Protein 3RXZ (pdb70)

Organism: Mycolicibacterium smegmatis (strain ATCC 700084 / mc(2)155) (NCBI:txid246196)

Radius of gyration: 30.74 Å; Cα contacts (8 Å, |Δi|>4): 2464; chains: 4; bounding box: 87×70×89 Å

CATH classification: 3.20.20.370

InterPro domains:
  IPR002509 NodB homology domain [PF01522] (59-161)
  IPR002509 NodB homology domain [PS51677] (46-268)
  IPR011330 Glycoside hydrolase/deacetylase, beta/alpha-barrel [SSF88713] (10-280)
  IPR037950 Peptidoglycan deacetylase PgdA-like [cd10938] (23-278)

Secondary structure (DSSP, 8-state):
-PPPPPPPPSTT--EEEEEEEE--TTHHHHHH-GGGGG----TTTHIIIIIHHHHHHHHHHTT--EEEEE-HHHHHHSHHHHHHHHHTT-EEEE--SS----TT--HHHHHHHHHHHHHHHHHHHS----EE------TTHHHHHHHTT-SEE-----SS-EEBP-TTS--EE----GGGBSHHHH--BTTTB-SS----HHHHHHHHHHHHH---S--EEEEEE-HHHHTSHHHHHHHHHHHHHHH---EEE---HHHHHHHHT-PPPB---PPP--/-PPPPPP-PPGGG--EEEEEEEE--TTHHHHHH-GGGGG----TTTHIIIIIHHHHHHHHHHTT--EEEEE-HHHHHHSHHHHHHHHHTT-EEEE--SS----TT--HHHHHHHHHHHHHHHHHHHS---SEE------TTHHHHHHHTT-SEE-----SS-EEE--TTS-EEE----GGGBSHHHH--BTTTB--S----HHHHHHHHHHHHH---S--EEEEEE-HHHHTSHHHHHHHHHHHHHHH---EEE---HHHHHHHHT-PPPB-------/-PPPPPP-PPSTT--EEEEEEEE--TTHHHHHH-GGGGG----TTTHIIIIIHHHHHHHHHHHT--EEEEE-HHHHHH-HHHHHHHHHTT-EEEE--SS----TT--HHHHHHHHHHHHHHHHHHH----SEE------TTHHHHHHHTT-SEE-----SS-EEEEETTEEEEE----GGGBSHHHH--BTTTB--S----HHHHHHHHHHHHH---S--EEEEEE-HHHHTSHHHHHHHHHHHHHHH---EEE---HHHHHHHTT-PPPB---PPP--/-PPPPPPPPPSTT-SEEEEEEEE--TTHHHHHH-GGGGG----TTTHIIIIIHHHHHHHHHHHT--EEEEE-HHHHHHSHHHHHHHHHTT-EEEE--SS----TT--HHHHHHHHHHHHHHHHHHHS----EE------TTHHHHHHHTT-SEE-----SS-EEB--TTS--EE----GGGBSHHHH--BTTTB--S----HHHHHHHHHHHHH---S--EEEEEE-HHHHTSHHHHHHHHHHHHHHH---EEE---HHHHHHHTT-PPPB---PPP--

Structure (mmCIF, N/CA/C/O backbone):
data_3RXZ
#
_entry.id   3RXZ
#
_cell.length_a   80.212
_cell.length_b   59.592
_cell.length_c   130.387
_cell.angle_alpha   90.00
_cell.angle_beta   95.35
_cell.angle_gamma   90.00
#
_symmetry.space_group_name_H-M   'P 1 21 1'
#
loop_
_entity.id
_entity.type
_entity.pdbx_description
1 polymer 'Polysaccharide deacetylase'
2 non-polymer 'CHLORIDE ION'
3 non-polymer 'ZINC ION'
4 water water
#
loop_
_atom_site.group_PDB
_atom_site.id
_atom_site.type_symbol
_atom_site.label_atom_id
_atom_site.label_alt_id
_atom_site.label_comp_id
_atom_site.label_asym_id
_atom_site.label_entity_id
_atom_site.label_seq_id
_atom_site.pdbx_PDB_ins_code
_atom_site.Cartn_x
_atom_site.Cartn_y
_atom_site.Cartn_z
_atom_site.occupancy
_atom_site.B_iso_or_equiv
_atom_site.auth_seq_id
_atom_site.auth_comp_id
_atom_site.auth_asym_id
_atom_site.auth_atom_id
_atom_site.pdbx_PDB_model_num
ATOM 1 N N . LEU A 1 11 ? -1.994 14.043 78.690 1.00 70.56 8 LEU A N 1
ATOM 2 C CA . LEU A 1 11 ? -2.381 13.562 80.025 1.00 68.38 8 LEU A CA 1
ATOM 3 C C . LEU A 1 11 ? -1.840 12.108 80.220 1.00 67.36 8 LEU A C 1
ATOM 4 O O . LEU A 1 11 ? -2.481 11.134 79.829 1.00 67.96 8 LEU A O 1
ATOM 9 N N . THR A 1 12 ? -0.612 12.003 80.776 1.00 58.57 9 THR A N 1
ATOM 10 C CA . THR A 1 12 ? 0.200 10.815 81.079 1.00 54.21 9 THR A CA 1
ATOM 11 C C . THR A 1 12 ? -0.290 10.055 82.358 1.00 50.88 9 THR A C 1
ATOM 12 O O . THR A 1 12 ? -0.629 10.718 83.343 1.00 48.07 9 THR A O 1
ATOM 16 N N . PRO A 1 13 ? -0.373 8.698 82.380 1.00 44.00 10 PRO A N 1
ATOM 17 C CA . PRO A 1 13 ? -0.736 8.028 83.639 1.00 41.73 10 PRO A CA 1
ATOM 18 C C . PRO A 1 13 ? 0.433 8.122 84.650 1.00 44.08 10 PRO A C 1
ATOM 19 O O . PRO A 1 13 ? 1.611 8.207 84.266 1.00 42.00 10 PRO A O 1
ATOM 23 N N . ALA A 1 14 ? 0.098 8.054 85.934 1.00 38.21 11 ALA A N 1
ATOM 24 C CA . ALA A 1 14 ? 1.065 8.087 87.031 1.00 36.23 11 ALA A CA 1
ATOM 25 C C . ALA A 1 14 ? 1.828 6.787 87.054 1.00 42.03 11 ALA A C 1
ATOM 26 O O . ALA A 1 14 ? 1.231 5.714 86.980 1.00 41.53 11 ALA A O 1
ATOM 28 N N . ALA A 1 15 ? 3.152 6.885 87.105 1.00 39.12 12 ALA A N 1
ATOM 29 C CA . ALA A 1 15 ? 4.047 5.731 87.112 1.00 38.76 12 ALA A CA 1
ATOM 30 C C . ALA A 1 15 ? 4.152 5.121 88.510 1.00 38.59 12 ALA A C 1
ATOM 31 O O . ALA A 1 15 ? 3.964 5.829 89.490 1.00 36.44 12 ALA A O 1
ATOM 33 N N . PRO A 1 16 ? 4.521 3.836 88.645 1.00 36.84 13 PRO A N 1
ATOM 34 C CA . PRO A 1 16 ? 4.755 3.281 89.981 1.00 35.76 13 PRO A CA 1
ATOM 35 C C . PRO A 1 16 ? 5.904 4.017 90.697 1.00 39.46 13 PRO A C 1
ATOM 36 O O . PRO A 1 16 ? 6.883 4.397 90.075 1.00 38.54 13 PRO A O 1
ATOM 40 N N . VAL A 1 17 ? 5.713 4.330 91.981 1.00 35.42 14 VAL A N 1
ATOM 41 C CA . VAL A 1 17 ? 6.726 5.006 92.809 1.00 36.84 14 VAL A CA 1
ATOM 42 C C . VAL A 1 17 ? 7.531 3.945 93.529 1.00 40.69 14 VAL A C 1
ATOM 43 O O . VAL A 1 17 ? 6.966 2.929 93.937 1.00 41.24 14 VAL A O 1
ATOM 47 N N . SER A 1 18 ? 8.835 4.190 93.746 1.00 38.97 15 SER A N 1
ATOM 48 C CA . SER A 1 18 ? 9.684 3.278 94.530 1.00 38.26 15 SER A CA 1
ATOM 49 C C . SER A 1 18 ? 9.335 3.358 95.999 1.00 41.06 15 SER A C 1
ATOM 50 O O . SER A 1 18 ? 9.191 4.469 96.521 1.00 40.97 15 SER A O 1
ATOM 53 N N . TRP A 1 19 ? 9.263 2.209 96.689 1.00 37.79 16 TRP A N 1
ATOM 54 C CA . TRP A 1 19 ? 8.985 2.188 98.146 1.00 36.68 16 TRP A CA 1
ATOM 55 C C . TRP A 1 19 ? 10.276 1.954 98.909 1.00 42.00 16 TRP A C 1
ATOM 56 O O . TRP A 1 19 ? 11.230 1.460 98.290 1.00 41.97 16 TRP A O 1
ATOM 67 N N . PRO A 1 20 ? 10.378 2.335 100.212 1.00 40.43 17 PRO A N 1
ATOM 68 C CA . PRO A 1 20 ? 11.686 2.224 100.882 1.00 40.36 17 PRO A CA 1
ATOM 69 C C . PRO A 1 20 ? 12.157 0.805 101.143 1.00 43.80 17 PRO A C 1
ATOM 70 O O . PRO A 1 20 ? 11.396 -0.102 101.559 1.00 38.46 17 PRO A O 1
ATOM 74 N N . ASP A 1 21 ? 13.486 0.666 100.906 1.00 43.26 18 ASP A N 1
ATOM 75 C CA . ASP A 1 21 ? 14.308 -0.507 101.178 1.00 43.85 18 ASP A CA 1
ATOM 76 C C . ASP A 1 21 ? 13.655 -1.755 100.551 1.00 44.32 18 ASP A C 1
ATOM 77 O O . ASP A 1 21 ? 13.469 -1.743 99.326 1.00 42.93 18 ASP A O 1
ATOM 82 N N . GLY A 1 22 ? 13.187 -2.723 101.359 1.00 37.75 19 GLY A N 1
ATOM 83 C CA . GLY A 1 22 ? 12.608 -3.932 100.782 1.00 36.31 19 GLY A CA 1
ATOM 84 C C . GLY A 1 22 ? 11.109 -3.947 100.581 1.00 37.70 19 GLY A C 1
ATOM 85 O O . GLY A 1 22 ? 10.554 -4.980 100.223 1.00 38.24 19 GLY A O 1
ATOM 86 N N . LYS A 1 23 ? 10.425 -2.834 100.854 1.00 32.45 20 LYS A N 1
ATOM 87 C CA . LYS A 1 23 ? 8.991 -2.814 100.726 1.00 30.29 20 LYS A CA 1
ATOM 88 C C . LYS A 1 23 ? 8.581 -2.588 99.253 1.00 34.49 20 LYS A C 1
ATOM 89 O O . LYS A 1 23 ? 9.271 -1.885 98.499 1.00 33.95 20 LYS A O 1
ATOM 95 N N . THR A 1 24 ? 7.452 -3.190 98.845 1.00 31.59 21 THR A N 1
ATOM 96 C CA . THR A 1 24 ? 7.037 -3.079 97.449 1.00 32.00 21 THR A CA 1
ATOM 97 C C . THR A 1 24 ? 5.640 -2.470 97.309 1.00 40.88 21 THR A C 1
ATOM 98 O O . THR A 1 24 ? 5.109 -2.405 96.192 1.00 40.17 21 THR A O 1
ATOM 102 N N . CYS A 1 25 ? 5.091 -1.959 98.421 1.00 39.35 22 CYS A N 1
ATOM 103 C CA . CYS A 1 25 ? 3.733 -1.518 98.472 1.00 40.26 22 CYS A CA 1
ATOM 104 C C . CYS A 1 25 ? 3.475 -0.713 99.773 1.00 39.78 22 CYS A C 1
ATOM 105 O O . CYS A 1 25 ? 4.037 -1.080 100.812 1.00 39.30 22 CYS A O 1
ATOM 108 N N . ALA A 1 26 ? 2.700 0.398 99.710 1.00 30.38 23 ALA A N 1
ATOM 109 C CA . ALA A 1 26 ? 2.412 1.184 100.914 1.00 31.66 23 ALA A CA 1
ATOM 110 C C . ALA A 1 26 ? 0.945 1.062 101.318 1.00 33.87 23 ALA A C 1
ATOM 111 O O . ALA A 1 26 ? 0.078 1.048 100.471 1.00 33.53 23 ALA A O 1
ATOM 113 N N . VAL A 1 27 ? 0.681 0.996 102.613 1.00 31.22 24 VAL A N 1
ATOM 114 C CA . VAL A 1 27 ? -0.671 0.936 103.202 1.00 28.38 24 VAL A CA 1
ATOM 115 C C . VAL A 1 27 ? -0.785 2.037 104.177 1.00 31.39 24 VAL A C 1
ATOM 116 O O . VAL A 1 27 ? 0.106 2.209 104.988 1.00 31.02 24 VAL A O 1
ATOM 120 N N . ALA A 1 28 ? -1.870 2.814 104.080 1.00 30.63 25 ALA A N 1
ATOM 121 C CA . ALA A 1 28 ? -2.224 3.900 105.008 1.00 31.51 25 ALA A CA 1
ATOM 122 C C . ALA A 1 28 ? -3.641 3.674 105.523 1.00 32.38 25 ALA A C 1
ATOM 123 O O . ALA A 1 28 ? -4.578 3.547 104.711 1.00 29.23 25 ALA A O 1
ATOM 125 N N . PHE A 1 29 ? -3.797 3.563 106.852 1.00 28.71 26 PHE A N 1
ATOM 126 C CA . PHE A 1 29 ? -5.105 3.466 107.523 1.00 28.55 26 PHE A CA 1
ATOM 127 C C . PHE A 1 29 ? -5.485 4.909 107.851 1.00 29.90 26 PHE A C 1
ATOM 128 O O . PHE A 1 29 ? -4.761 5.576 108.583 1.00 29.38 26 PHE A O 1
ATOM 136 N N . THR A 1 30 ? -6.558 5.430 107.236 1.00 27.20 27 THR A N 1
ATOM 137 C CA . THR A 1 30 ? -6.964 6.833 107.436 1.00 24.51 27 THR A CA 1
ATOM 138 C C . THR A 1 30 ? -8.409 6.895 107.979 1.00 26.43 27 THR A C 1
ATOM 139 O O . THR A 1 30 ? -9.195 5.972 107.795 1.00 24.14 27 THR A O 1
ATOM 143 N N . PHE A 1 31 ? -8.764 8.011 108.646 1.00 22.95 28 PHE A N 1
ATOM 144 C CA . PHE A 1 31 ? -10.069 8.159 109.308 1.00 22.27 28 PHE A CA 1
ATOM 145 C C . PHE A 1 31 ? -10.489 9.548 109.190 1.00 28.11 28 PHE A C 1
ATOM 146 O O . PHE A 1 31 ? -9.700 10.436 109.520 1.00 28.39 28 PHE A O 1
ATOM 154 N N . ASP A 1 32 ? -11.705 9.758 108.692 1.00 25.49 29 ASP A N 1
ATOM 155 C CA . ASP A 1 32 ? -12.307 11.079 108.560 1.00 25.43 29 ASP A CA 1
ATOM 156 C C . ASP A 1 32 ? -13.270 11.206 109.717 1.00 29.55 29 ASP A C 1
ATOM 157 O O . ASP A 1 32 ? -14.275 10.491 109.779 1.00 25.99 29 ASP A O 1
ATOM 162 N N . VAL A 1 33 ? -12.900 12.035 110.690 1.00 27.47 30 VAL A N 1
ATOM 163 C CA . VAL A 1 33 ? -13.695 12.253 111.911 1.00 26.14 30 VAL A CA 1
ATOM 164 C C . VAL A 1 33 ? -14.763 13.339 111.625 1.00 30.12 30 VAL A C 1
ATOM 165 O O . VAL A 1 33 ? -14.734 14.459 112.154 1.00 29.34 30 VAL A O 1
ATOM 169 N N . ASP A 1 34 ? -15.658 12.989 110.678 1.00 27.63 31 ASP A N 1
ATOM 170 C CA . ASP A 1 34 ? -16.721 13.840 110.120 1.00 24.99 31 ASP A CA 1
ATOM 171 C C . ASP A 1 34 ? -17.762 14.143 111.160 1.00 27.93 31 ASP A C 1
ATOM 172 O O . ASP A 1 34 ? -18.203 15.291 111.274 1.00 27.90 31 ASP A O 1
ATOM 177 N N . ALA A 1 35 ? -18.134 13.140 111.951 1.00 25.52 32 ALA A N 1
ATOM 178 C CA . ALA A 1 35 ? -19.099 13.338 113.036 1.00 28.52 32 ALA A CA 1
ATOM 179 C C . ALA A 1 35 ? -20.352 14.058 112.505 1.00 33.64 32 ALA A C 1
ATOM 180 O O . ALA A 1 35 ? -20.916 13.654 111.467 1.00 33.72 32 ALA A O 1
ATOM 182 N N . GLU A 1 36 ? -20.783 15.128 113.187 1.00 30.58 33 GLU A N 1
ATOM 183 C CA . GLU A 1 36 ? -21.987 15.900 112.840 1.00 29.11 33 GLU A CA 1
ATOM 184 C C . GLU A 1 36 ? -21.845 16.715 111.574 1.00 32.09 33 GLU A C 1
ATOM 185 O O . GLU A 1 36 ? -22.850 16.918 110.889 1.00 28.82 33 GLU A O 1
ATOM 191 N N . SER A 1 37 ? -20.631 17.305 111.356 1.00 29.90 34 SER A N 1
ATOM 192 C CA . SER A 1 37 ? -20.338 18.296 110.297 1.00 30.98 34 SER A CA 1
ATOM 193 C C . SER A 1 37 ? -20.938 18.013 108.853 1.00 34.77 34 SER A C 1
ATOM 194 O O . SER A 1 37 ? -21.482 18.962 108.310 1.00 36.55 34 SER A O 1
ATOM 197 N N . PRO A 1 38 ? -20.870 16.840 108.176 1.00 30.55 35 PRO A N 1
ATOM 198 C CA . PRO A 1 38 ? -21.477 16.743 106.818 1.00 30.15 35 PRO A CA 1
ATOM 199 C C . PRO A 1 38 ? -22.999 17.014 106.795 1.00 33.54 35 PRO A C 1
ATOM 200 O O . PRO A 1 38 ? -23.535 17.585 105.851 1.00 34.18 35 PRO A O 1
ATOM 204 N N . LEU A 1 39 ? -23.689 16.607 107.853 1.00 31.13 36 LEU A N 1
ATOM 205 C CA . LEU A 1 39 ? -25.121 16.792 108.006 1.00 32.96 36 LEU A CA 1
ATOM 206 C C . LEU A 1 39 ? -25.438 18.246 108.256 1.00 34.59 36 LEU A C 1
ATOM 207 O O . LEU A 1 39 ? -26.314 18.760 107.586 1.00 34.60 36 LEU A O 1
ATOM 212 N N . LEU A 1 40 ? -24.704 18.922 109.170 1.00 31.25 37 LEU A N 1
ATOM 213 C CA . LEU A 1 40 ? -24.952 20.331 109.545 1.00 31.55 37 LEU A CA 1
ATOM 214 C C . LEU A 1 40 ? -24.735 21.315 108.387 1.00 37.91 37 LEU A C 1
ATOM 215 O O . LEU A 1 40 ? -25.445 22.328 108.287 1.00 40.13 37 LEU A O 1
ATOM 220 N N . THR A 1 41 ? -23.726 21.058 107.539 1.00 34.45 38 THR A N 1
ATOM 221 C CA . THR A 1 41 ? -23.517 21.903 106.365 1.00 34.22 38 THR A CA 1
ATOM 222 C C . THR A 1 41 ? -24.642 21.620 105.313 1.00 38.01 38 THR A C 1
ATOM 223 O O . THR A 1 41 ? -25.065 22.531 104.625 1.00 37.52 38 THR A O 1
ATOM 227 N N . THR A 1 42 ? -25.097 20.353 105.170 1.00 36.83 39 THR A N 1
ATOM 228 C CA . THR A 1 42 ? -26.139 20.008 104.184 1.00 36.46 39 THR A CA 1
ATOM 229 C C . THR A 1 42 ? -27.453 20.683 104.603 1.00 39.93 39 THR A C 1
ATOM 230 O O . THR A 1 42 ? -28.154 21.210 103.762 1.00 38.50 39 THR A O 1
ATOM 234 N N . ASP A 1 43 ? -27.785 20.641 105.896 1.00 37.61 40 ASP A N 1
ATOM 235 C CA . ASP A 1 43 ? -28.982 21.287 106.416 1.00 40.21 40 ASP A CA 1
ATOM 236 C C . ASP A 1 43 ? -28.767 21.622 107.911 1.00 44.08 40 ASP A C 1
ATOM 237 O O . ASP A 1 43 ? -28.751 20.722 108.761 1.00 42.24 40 ASP A O 1
ATOM 242 N N . PRO A 1 44 ? -28.630 22.934 108.221 1.00 43.02 41 PRO A N 1
ATOM 243 C CA . PRO A 1 44 ? -28.476 23.370 109.633 1.00 43.64 41 PRO A CA 1
ATOM 244 C C . PRO A 1 44 ? -29.571 22.856 110.568 1.00 46.83 41 PRO A C 1
ATOM 245 O O . PRO A 1 44 ? -29.296 22.695 111.750 1.00 47.64 41 PRO A O 1
ATOM 249 N N . ALA A 1 45 ? -30.781 22.531 110.033 1.00 41.53 42 ALA A N 1
ATOM 250 C CA . ALA A 1 45 ? -31.906 22.013 110.824 1.00 38.99 42 ALA A CA 1
ATOM 251 C C . ALA A 1 45 ? -31.612 20.621 111.350 1.00 38.73 42 ALA A C 1
ATOM 252 O O . ALA A 1 45 ? -32.201 20.231 112.328 1.00 36.02 42 ALA A O 1
ATOM 254 N N . PHE A 1 46 ? -30.605 19.921 110.811 1.00 37.54 43 PHE A N 1
ATOM 255 C CA . PHE A 1 46 ? -30.176 18.633 111.392 1.00 35.08 43 PHE A CA 1
ATOM 256 C C . PHE A 1 46 ? -29.710 18.795 112.848 1.00 35.44 43 PHE A C 1
ATOM 257 O O . PHE A 1 46 ? -29.876 17.856 113.617 1.00 36.06 43 PHE A O 1
ATOM 265 N N . ALA A 1 47 ? -29.255 20.002 113.262 1.00 29.98 44 ALA A N 1
ATOM 266 C CA . ALA A 1 47 ? -28.857 20.242 114.668 1.00 29.84 44 ALA A CA 1
ATOM 267 C C . ALA A 1 47 ? -29.966 19.928 115.646 1.00 33.51 44 ALA A C 1
ATOM 268 O O . ALA A 1 47 ? -29.654 19.619 116.787 1.00 32.89 44 ALA A O 1
ATOM 270 N N . ASP A 1 48 ? -31.268 20.042 115.233 1.00 33.06 45 ASP A N 1
ATOM 271 C CA . ASP A 1 48 ? -32.457 19.810 116.096 1.00 32.37 45 ASP A CA 1
ATOM 272 C C . ASP A 1 48 ? -32.765 18.329 116.199 1.00 33.66 45 ASP A C 1
ATOM 273 O O . ASP A 1 48 ? -33.647 17.897 116.957 1.00 29.80 45 ASP A O 1
ATOM 278 N N . ARG A 1 49 ? -32.062 17.557 115.406 1.00 30.56 46 ARG A N 1
ATOM 279 C CA . ARG A 1 49 ? -32.314 16.124 115.408 1.00 32.07 46 ARG A CA 1
ATOM 280 C C . ARG A 1 49 ? -31.432 15.432 116.450 1.00 35.15 46 ARG A C 1
ATOM 281 O O . ARG A 1 49 ? -30.357 14.945 116.146 1.00 35.41 46 ARG A O 1
ATOM 297 N N . GLY A 1 51 ? -31.680 12.491 117.896 1.00 33.99 48 GLY A N 1
ATOM 298 C CA . GLY A 1 51 ? -31.346 11.097 117.593 1.00 31.27 48 GLY A CA 1
ATOM 299 C C . GLY A 1 51 ? -30.213 11.008 116.590 1.00 35.35 48 GLY A C 1
ATOM 300 O O . GLY A 1 51 ? -29.196 10.341 116.826 1.00 33.78 48 GLY A O 1
ATOM 301 N N . THR A 1 52 ? -30.333 11.747 115.474 1.00 31.85 49 THR A N 1
ATOM 302 C CA . THR A 1 52 ? -29.265 11.753 114.460 1.00 29.87 49 THR A CA 1
ATOM 303 C C . THR A 1 52 ? -27.982 12.352 115.030 1.00 31.46 49 THR A C 1
ATOM 304 O O . THR A 1 52 ? -26.871 11.827 114.790 1.00 29.56 49 THR A O 1
ATOM 316 N N . SER A 1 54 ? -26.928 12.267 118.075 1.00 32.02 51 SER A N 1
ATOM 317 C CA . SER A 1 54 ? -26.327 11.253 118.984 1.00 29.54 51 SER A CA 1
ATOM 318 C C . SER A 1 54 ? -25.585 10.183 118.172 1.00 31.91 51 SER A C 1
ATOM 319 O O . SER A 1 54 ? -24.523 9.729 118.594 1.00 31.56 51 SER A O 1
ATOM 322 N N . HIS A 1 55 ? -26.153 9.755 117.025 1.00 29.95 52 HIS A N 1
ATOM 323 C CA . HIS A 1 55 ? -25.505 8.764 116.129 1.00 28.22 52 HIS A CA 1
ATOM 324 C C . HIS A 1 55 ? -24.176 9.325 115.597 1.00 29.41 52 HIS A C 1
ATOM 325 O O . HIS A 1 55 ? -23.207 8.585 115.489 1.00 28.45 52 HIS A O 1
ATOM 332 N N . GLN A 1 56 ? -24.108 10.627 115.224 1.00 26.33 53 GLN A N 1
ATOM 333 C CA . GLN A 1 56 ? -22.851 11.224 114.660 1.00 26.21 53 GLN A CA 1
ATOM 334 C C . GLN A 1 56 ? -21.800 11.469 115.781 1.00 31.59 53 GLN A C 1
ATOM 335 O O . GLN A 1 56 ? -20.589 11.355 115.550 1.00 30.60 53 GLN A O 1
ATOM 341 N N . ALA A 1 57 ? -22.285 11.764 116.998 1.00 27.75 54 ALA A N 1
ATOM 342 C CA . ALA A 1 57 ? -21.437 11.994 118.186 1.00 26.53 54 ALA A CA 1
ATOM 343 C C . ALA A 1 57 ? -20.718 10.727 118.608 1.00 32.15 54 ALA A C 1
ATOM 344 O O . ALA A 1 57 ? -19.639 10.829 119.154 1.00 31.26 54 ALA A O 1
ATOM 346 N N . TYR A 1 58 ? -21.276 9.535 118.313 1.00 30.61 55 TYR A N 1
ATOM 347 C CA . TYR A 1 58 ? -20.641 8.246 118.616 1.00 29.75 55 TYR A CA 1
ATOM 348 C C . TYR A 1 58 ? -19.216 8.182 118.052 1.00 32.48 55 TYR A C 1
ATOM 349 O O . TYR A 1 58 ? -18.340 7.487 118.613 1.00 30.63 55 TYR A O 1
ATOM 358 N N . GLY A 1 59 ? -19.036 8.791 116.880 1.00 29.10 56 GLY A N 1
ATOM 359 C CA . GLY A 1 59 ? -17.738 8.817 116.209 1.00 27.62 56 GLY A CA 1
ATOM 360 C C . GLY A 1 59 ? -16.667 9.335 117.145 1.00 31.45 56 GLY A C 1
ATOM 361 O O . GLY A 1 59 ? -15.841 8.549 117.629 1.00 29.56 56 GLY A O 1
ATOM 362 N N . PRO A 1 60 ? -16.765 10.623 117.562 1.00 31.05 57 PRO A N 1
ATOM 363 C CA . PRO A 1 60 ? -15.720 11.182 118.462 1.00 31.05 57 PRO A CA 1
ATOM 364 C C . PRO A 1 60 ? -15.739 10.610 119.867 1.00 35.50 57 PRO A C 1
ATOM 365 O O . PRO A 1 60 ? -14.686 10.447 120.463 1.00 36.76 57 PRO A O 1
ATOM 369 N N . LEU A 1 61 ? -16.929 10.291 120.391 1.00 31.92 58 LEU A N 1
ATOM 370 C CA . LEU A 1 61 ? -17.065 9.795 121.745 1.00 32.58 58 LEU A CA 1
ATOM 371 C C . LEU A 1 61 ? -16.617 8.373 121.944 1.00 34.02 58 LEU A C 1
ATOM 372 O O . LEU A 1 61 ? -16.042 8.072 122.995 1.00 33.78 58 LEU A O 1
ATOM 377 N N . VAL A 1 62 ? -17.014 7.479 121.051 1.00 31.34 59 VAL A N 1
ATOM 378 C CA . VAL A 1 62 ? -16.753 6.038 121.190 1.00 30.82 59 VAL A CA 1
ATOM 379 C C . VAL A 1 62 ? -15.823 5.496 120.112 1.00 32.46 59 VAL A C 1
ATOM 380 O O . VAL A 1 62 ? -14.938 4.721 120.461 1.00 33.42 59 VAL A O 1
ATOM 384 N N . GLY A 1 63 ? -16.057 5.824 118.840 1.00 28.98 60 GLY A N 1
ATOM 385 C CA . GLY A 1 63 ? -15.235 5.291 117.768 1.00 29.86 60 GLY A CA 1
ATOM 386 C C . GLY A 1 63 ? -13.766 5.654 117.830 1.00 30.95 60 GLY A C 1
ATOM 387 O O . GLY A 1 63 ? -12.899 4.797 117.635 1.00 27.70 60 GLY A O 1
ATOM 388 N N . VAL A 1 64 ? -13.479 6.923 118.104 1.00 28.55 61 VAL A N 1
ATOM 389 C CA . VAL A 1 64 ? -12.100 7.430 118.165 1.00 27.15 61 VAL A CA 1
ATOM 390 C C . VAL A 1 64 ? -11.331 6.686 119.303 1.00 33.05 61 VAL A C 1
ATOM 391 O O . VAL A 1 64 ? -10.301 6.066 118.949 1.00 31.88 61 VAL A O 1
ATOM 395 N N . PRO A 1 65 ? -11.788 6.580 120.595 1.00 30.05 62 PRO A N 1
ATOM 396 C CA . PRO A 1 65 ? -10.955 5.831 121.546 1.00 30.68 62 PRO A CA 1
ATOM 397 C C . PRO A 1 65 ? -10.831 4.358 121.150 1.00 33.02 62 PRO A C 1
ATOM 398 O O . PRO A 1 65 ? -9.799 3.816 121.365 1.00 34.79 62 PRO A O 1
ATOM 402 N N . ARG A 1 66 ? -11.834 3.733 120.549 1.00 31.69 63 ARG A N 1
ATOM 403 C CA . ARG A 1 66 ? -11.772 2.306 120.195 1.00 30.87 63 ARG A CA 1
ATOM 404 C C . ARG A 1 66 ? -10.736 2.067 119.118 1.00 33.15 63 ARG A C 1
ATOM 405 O O . ARG A 1 66 ? -9.922 1.137 119.211 1.00 31.59 63 ARG A O 1
ATOM 413 N N . LEU A 1 67 ? -10.755 2.925 118.098 1.00 31.13 64 LEU A N 1
ATOM 414 C CA . LEU A 1 67 ? -9.845 2.819 116.941 1.00 29.66 64 LEU A CA 1
ATOM 415 C C . LEU A 1 67 ? -8.446 3.227 117.362 1.00 31.73 64 LEU A C 1
ATOM 416 O O . LEU A 1 67 ? -7.513 2.522 117.008 1.00 31.05 64 LEU A O 1
ATOM 421 N N . LEU A 1 68 ? -8.302 4.273 118.195 1.00 29.81 65 LEU A N 1
ATOM 422 C CA . LEU A 1 68 ? -6.956 4.607 118.756 1.00 31.21 65 LEU A CA 1
ATOM 423 C C . LEU A 1 68 ? -6.349 3.385 119.537 1.00 36.62 65 LEU A C 1
ATOM 424 O O . LEU A 1 68 ? -5.125 3.134 119.457 1.00 35.58 65 LEU A O 1
ATOM 429 N N . GLY A 1 69 ? -7.208 2.692 120.308 1.00 31.47 66 GLY A N 1
ATOM 430 C CA . GLY A 1 69 ? -6.809 1.503 121.056 1.00 31.11 66 GLY A CA 1
ATOM 431 C C . GLY A 1 69 ? -6.331 0.403 120.130 1.00 35.55 66 GLY A C 1
ATOM 432 O O . GLY A 1 69 ? -5.297 -0.203 120.380 1.00 37.94 66 GLY A O 1
ATOM 433 N N . ILE A 1 70 ? -7.044 0.142 119.039 1.00 31.70 67 ILE A N 1
ATOM 434 C CA . ILE A 1 70 ? -6.616 -0.891 118.079 1.00 30.90 67 ILE A CA 1
ATOM 435 C C . ILE A 1 70 ? -5.277 -0.501 117.402 1.00 34.32 67 ILE A C 1
ATOM 436 O O . ILE A 1 70 ? -4.405 -1.373 117.216 1.00 33.90 67 ILE A O 1
ATOM 441 N N . LEU A 1 71 ? -5.149 0.775 116.969 1.00 29.92 68 LEU A N 1
ATOM 442 C CA . LEU A 1 71 ? -3.899 1.230 116.327 1.00 29.92 68 LEU A CA 1
ATOM 443 C C . LEU A 1 71 ? -2.723 1.069 117.295 1.00 33.92 68 LEU A C 1
ATOM 444 O O . LEU A 1 71 ? -1.637 0.678 116.912 1.00 34.62 68 LEU A O 1
ATOM 449 N N . ASP A 1 72 ? -2.968 1.314 118.584 1.00 34.89 69 ASP A N 1
ATOM 450 C CA . ASP A 1 72 ? -1.979 1.165 119.659 1.00 34.78 69 ASP A CA 1
ATOM 451 C C . ASP A 1 72 ? -1.597 -0.291 119.833 1.00 38.54 69 ASP A C 1
ATOM 452 O O . ASP A 1 72 ? -0.424 -0.600 119.949 1.00 40.12 69 ASP A O 1
ATOM 457 N N . GLU A 1 73 ? -2.557 -1.194 119.842 1.00 35.26 70 GLU A N 1
ATOM 458 C CA . GLU A 1 73 ? -2.225 -2.609 120.013 1.00 37.26 70 GLU A CA 1
ATOM 459 C C . GLU A 1 73 ? -1.256 -3.119 118.940 1.00 39.67 70 GLU A C 1
ATOM 460 O O . GLU A 1 73 ? -0.486 -4.005 119.220 1.00 39.57 70 GLU A O 1
ATOM 466 N N . PHE A 1 74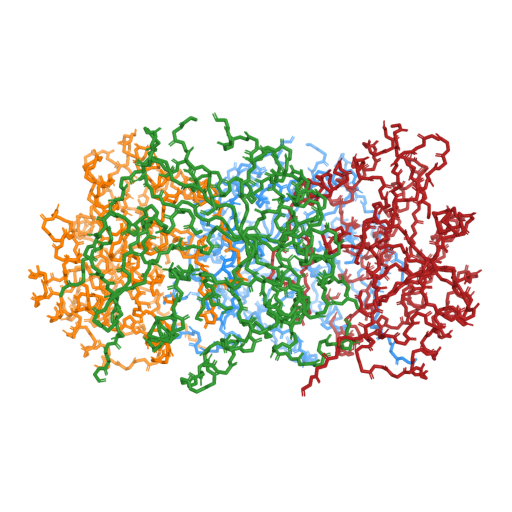 ? -1.332 -2.610 117.707 1.00 37.84 71 PHE A N 1
ATOM 467 C CA . PHE A 1 74 ? -0.467 -3.126 116.638 1.00 37.94 71 PHE A CA 1
ATOM 468 C C . PHE A 1 74 ? 0.622 -2.148 116.222 1.00 41.01 71 PHE A C 1
ATOM 469 O O . PHE A 1 74 ? 1.311 -2.409 115.251 1.00 43.05 71 PHE A O 1
ATOM 477 N N . ASN A 1 75 ? 0.810 -1.056 116.991 1.00 36.60 72 ASN A N 1
ATOM 478 C CA . ASN A 1 75 ? 1.764 0.046 116.762 1.00 37.96 72 ASN A CA 1
ATOM 479 C C . ASN A 1 75 ? 1.702 0.509 115.288 1.00 40.94 72 ASN A C 1
ATOM 480 O O . ASN A 1 75 ? 2.716 0.726 114.629 1.00 39.93 72 ASN A O 1
ATOM 485 N N . VAL A 1 76 ? 0.467 0.727 114.823 1.00 37.12 73 VAL A N 1
ATOM 486 C CA . VAL A 1 76 ? 0.131 1.173 113.486 1.00 36.11 73 VAL A CA 1
ATOM 487 C C . VAL A 1 76 ? -0.073 2.677 113.523 1.00 37.27 73 VAL A C 1
ATOM 488 O O . VAL A 1 76 ? -0.871 3.156 114.326 1.00 33.74 73 VAL A O 1
ATOM 492 N N . PRO A 1 77 ? 0.593 3.435 112.630 1.00 35.42 74 PRO A N 1
ATOM 493 C CA . PRO A 1 77 ? 0.288 4.868 112.536 1.00 34.71 74 PRO A CA 1
ATOM 494 C C . PRO A 1 77 ? -1.033 5.077 111.770 1.00 39.39 74 PRO A C 1
ATOM 495 O O . PRO A 1 77 ? -1.292 4.423 110.755 1.00 40.83 74 PRO A O 1
ATOM 499 N N . GLY A 1 78 ? -1.871 5.973 112.253 1.00 32.96 75 GLY A N 1
ATOM 500 C CA . GLY A 1 78 ? -3.124 6.281 111.578 1.00 32.27 75 GLY A CA 1
ATOM 501 C C . GLY A 1 78 ? -3.123 7.755 111.238 1.00 33.84 75 GLY A C 1
ATOM 502 O O . GLY A 1 78 ? -2.341 8.523 111.822 1.00 32.68 75 GLY A O 1
ATOM 503 N N . THR A 1 79 ? -3.876 8.142 110.212 1.00 27.50 76 THR A N 1
ATOM 504 C CA . THR A 1 79 ? -3.981 9.562 109.868 1.00 27.27 76 THR A CA 1
ATOM 505 C C . THR A 1 79 ? -5.436 9.963 110.020 1.00 31.02 76 THR A C 1
ATOM 506 O O . THR A 1 79 ? -6.331 9.309 109.477 1.00 27.56 76 THR A O 1
ATOM 510 N N . PHE A 1 80 ? -5.669 11.022 110.766 1.00 27.92 77 PHE A N 1
ATOM 511 C CA . PHE A 1 80 ? -7.031 11.402 111.013 1.00 26.33 77 PHE A CA 1
ATOM 512 C C . PHE A 1 80 ? -7.334 12.733 110.346 1.00 29.97 77 PHE A C 1
ATOM 513 O O . PHE A 1 80 ? -6.682 13.746 110.675 1.00 27.69 77 PHE A O 1
ATOM 521 N N . PHE A 1 81 ? -8.326 12.721 109.395 1.00 24.32 78 PHE A N 1
ATOM 522 C CA . PHE A 1 81 ? -8.747 13.935 108.694 1.00 23.76 78 PHE A CA 1
ATOM 523 C C . PHE A 1 81 ? -9.875 14.518 109.556 1.00 27.23 78 PHE A C 1
ATOM 524 O O . PHE A 1 81 ? -10.937 13.900 109.749 1.00 26.43 78 PHE A O 1
ATOM 532 N N . VAL A 1 82 ? -9.630 15.687 110.123 1.00 25.59 79 VAL A N 1
ATOM 533 C CA . VAL A 1 82 ? -10.568 16.253 111.099 1.00 24.25 79 VAL A CA 1
ATOM 534 C C . VAL A 1 82 ? -11.120 17.613 110.640 1.00 31.16 79 VAL A C 1
ATOM 535 O O . VAL A 1 82 ? -10.411 18.611 110.659 1.00 29.69 79 VAL A O 1
ATOM 539 N N . PRO A 1 83 ? -12.424 17.696 110.335 1.00 30.17 80 PRO A N 1
ATOM 540 C CA . PRO A 1 83 ? -13.018 19.019 110.079 1.00 29.18 80 PRO A CA 1
ATOM 541 C C . PRO A 1 83 ? -12.838 19.926 111.309 1.00 33.54 80 PRO A C 1
ATOM 542 O O . PRO A 1 83 ? -12.906 19.478 112.454 1.00 31.80 80 PRO A O 1
ATOM 546 N N . GLY A 1 84 ? -12.572 21.191 111.075 1.00 31.69 81 GLY A N 1
ATOM 547 C CA . GLY A 1 84 ? -12.392 22.129 112.184 1.00 31.80 81 GLY A CA 1
ATOM 548 C C . GLY A 1 84 ? -13.563 22.171 113.145 1.00 35.53 81 GLY A C 1
ATOM 549 O O . GLY A 1 84 ? -13.399 22.467 114.343 1.00 35.79 81 GLY A O 1
ATOM 550 N N . TYR A 1 85 ? -14.775 21.874 112.621 1.00 31.90 82 TYR A N 1
ATOM 551 C CA . TYR A 1 85 ? -15.991 21.881 113.443 1.00 30.61 82 TYR A CA 1
ATOM 552 C C . TYR A 1 85 ? -15.954 20.756 114.444 1.00 33.16 82 TYR A C 1
ATOM 553 O O . TYR A 1 85 ? -16.383 20.947 115.577 1.00 31.41 82 TYR A O 1
ATOM 562 N N . THR A 1 86 ? -15.522 19.556 114.004 1.00 30.14 83 THR A N 1
ATOM 563 C CA . THR A 1 86 ? -15.455 18.405 114.900 1.00 29.93 83 THR A CA 1
ATOM 564 C C . THR A 1 86 ? -14.492 18.732 116.059 1.00 34.24 83 THR A C 1
ATOM 565 O O . THR A 1 86 ? -14.785 18.467 117.232 1.00 34.75 83 THR A O 1
ATOM 569 N N . ALA A 1 87 ? -13.350 19.364 115.713 1.00 29.27 84 ALA A N 1
ATOM 570 C CA . ALA A 1 87 ? -12.341 19.730 116.686 1.00 29.52 84 ALA A CA 1
ATOM 571 C C . ALA A 1 87 ? -12.942 20.682 117.727 1.00 35.21 84 ALA A C 1
ATOM 572 O O . ALA A 1 87 ? -12.743 20.467 118.924 1.00 34.63 84 ALA A O 1
ATOM 574 N N . HIS A 1 88 ? -13.698 21.712 117.296 1.00 32.08 85 HIS A N 1
ATOM 575 C CA . HIS A 1 88 ? -14.296 22.670 118.254 1.00 32.85 85 HIS A CA 1
ATOM 576 C C . HIS A 1 88 ? -15.403 22.022 119.091 1.00 38.37 85 HIS A C 1
ATOM 577 O O . HIS A 1 88 ? -15.565 22.374 120.251 1.00 39.49 85 HIS A O 1
ATOM 584 N N . ARG A 1 89 ? -16.217 21.136 118.480 1.00 34.00 86 ARG A N 1
ATOM 585 C CA . ARG A 1 89 ? -17.314 20.472 119.189 1.00 34.23 86 ARG A CA 1
ATOM 586 C C . ARG A 1 89 ? -16.781 19.350 120.071 1.00 36.30 86 ARG A C 1
ATOM 587 O O . ARG A 1 89 ? -17.276 19.191 121.158 1.00 34.69 86 ARG A O 1
ATOM 595 N N . HIS A 1 90 ? -15.802 18.534 119.587 1.00 35.18 87 HIS A N 1
ATOM 596 C CA . HIS A 1 90 ? -15.214 17.411 120.350 1.00 33.09 87 HIS A CA 1
ATOM 597 C C . HIS A 1 90 ? -13.691 17.647 120.636 1.00 36.82 87 HIS A C 1
ATOM 598 O O . HIS A 1 90 ? -12.869 16.892 120.104 1.00 34.37 87 HIS A O 1
ATOM 605 N N . PRO A 1 91 ? -13.276 18.673 121.415 1.00 34.76 88 PRO A N 1
ATOM 606 C CA . PRO A 1 91 ? -11.824 18.921 121.585 1.00 34.87 88 PRO A CA 1
ATOM 607 C C . PRO A 1 91 ? -11.014 17.809 122.275 1.00 38.65 88 PRO A C 1
ATOM 608 O O . PRO A 1 91 ? -9.910 17.532 121.828 1.00 39.20 88 PRO A O 1
ATOM 612 N N . GLU A 1 92 ? -11.571 17.126 123.252 1.00 34.94 89 GLU A N 1
ATOM 613 C CA . GLU A 1 92 ? -10.876 16.078 123.970 1.00 35.97 89 GLU A CA 1
ATOM 614 C C . GLU A 1 92 ? -10.665 14.871 123.057 1.00 37.04 89 GLU A C 1
ATOM 615 O O . GLU A 1 92 ? -9.484 14.539 122.875 1.00 36.21 89 GLU A O 1
ATOM 621 N N . PRO A 1 93 ? -11.689 14.301 122.344 1.00 33.54 90 PRO A N 1
ATOM 622 C CA . PRO A 1 93 ? -11.409 13.233 121.352 1.00 31.71 90 PRO A CA 1
ATOM 623 C C . PRO A 1 93 ? -10.359 13.612 120.307 1.00 35.11 90 PRO A C 1
ATOM 624 O O . PRO A 1 93 ? -9.502 12.788 119.950 1.00 31.84 90 PRO A O 1
ATOM 628 N N . ILE A 1 94 ? -10.374 14.879 119.854 1.00 33.06 91 ILE A N 1
ATOM 629 C CA . ILE A 1 94 ? -9.393 15.306 118.840 1.00 31.08 91 ILE A CA 1
ATOM 630 C C . ILE A 1 94 ? -8.009 15.408 119.442 1.00 35.35 91 ILE A C 1
ATOM 631 O O . ILE A 1 94 ? -7.062 14.878 118.847 1.00 34.01 91 ILE A O 1
ATOM 636 N N . ARG A 1 95 ? -7.885 16.044 120.622 1.00 31.20 92 ARG A N 1
ATOM 637 C CA . ARG A 1 95 ? -6.610 16.101 121.350 1.00 32.27 92 ARG A CA 1
ATOM 638 C C . ARG A 1 95 ? -6.022 14.728 121.646 1.00 35.39 92 ARG A C 1
ATOM 639 O O . ARG A 1 95 ? -4.807 14.560 121.607 1.00 34.35 92 ARG A O 1
ATOM 647 N N . SER A 1 96 ? -6.892 13.770 122.018 1.00 32.30 93 SER A N 1
ATOM 648 C CA . SER A 1 96 ? -6.502 12.412 122.359 1.00 32.81 93 SER A CA 1
ATOM 649 C C . SER A 1 96 ? -5.793 11.771 121.186 1.00 36.69 93 SER A C 1
ATOM 650 O O . SER A 1 96 ? -4.894 10.979 121.424 1.00 37.55 93 SER A O 1
ATOM 653 N N . ILE A 1 97 ? -6.175 12.125 119.905 1.00 32.06 94 ILE A N 1
ATOM 654 C CA . ILE A 1 97 ? -5.503 11.602 118.696 1.00 28.96 94 ILE A CA 1
ATOM 655 C C . ILE A 1 97 ? -4.066 12.090 118.648 1.00 34.04 94 ILE A C 1
ATOM 656 O O . ILE A 1 97 ? -3.127 11.310 118.432 1.00 32.16 94 ILE A O 1
ATOM 661 N N . ALA A 1 98 ? -3.898 13.405 118.816 1.00 33.98 95 ALA A N 1
ATOM 662 C CA . ALA A 1 98 ? -2.586 14.037 118.781 1.00 34.93 95 ALA A CA 1
ATOM 663 C C . ALA A 1 98 ? -1.729 13.526 119.946 1.00 39.30 95 ALA A C 1
ATOM 664 O O . ALA A 1 98 ? -0.554 13.188 119.707 1.00 37.57 95 ALA A O 1
ATOM 666 N N . ARG A 1 99 ? -2.327 13.351 121.171 1.00 34.27 96 ARG A N 1
ATOM 667 C CA . ARG A 1 99 ? -1.522 12.798 122.275 1.00 35.16 96 ARG A CA 1
ATOM 668 C C . ARG A 1 99 ? -1.067 11.357 121.969 1.00 40.41 96 ARG A C 1
ATOM 669 O O . ARG A 1 99 ? 0.015 10.991 122.374 1.00 38.59 96 ARG A O 1
ATOM 677 N N . ALA A 1 100 ? -1.853 10.559 121.211 1.00 38.33 97 ALA A N 1
ATOM 678 C CA . ALA A 1 100 ? -1.429 9.189 120.835 1.00 37.67 97 ALA A CA 1
ATOM 679 C C . ALA A 1 100 ? -0.358 9.190 119.716 1.00 40.21 97 ALA A C 1
ATOM 680 O O . ALA A 1 100 ? 0.092 8.114 119.328 1.00 39.44 97 ALA A O 1
ATOM 682 N N . GLY A 1 101 ? 0.059 10.371 119.222 1.00 35.24 98 GLY A N 1
ATOM 683 C CA . GLY A 1 101 ? 1.103 10.489 118.205 1.00 33.94 98 GLY A CA 1
ATOM 684 C C . GLY A 1 101 ? 0.663 10.313 116.760 1.00 35.84 98 GLY A C 1
ATOM 685 O O . GLY A 1 101 ? 1.499 10.174 115.883 1.00 33.72 98 GLY A O 1
ATOM 686 N N . HIS A 1 102 ? -0.646 10.303 116.472 1.00 32.43 99 HIS A N 1
ATOM 687 C CA . HIS A 1 102 ? -1.074 10.108 115.107 1.00 30.03 99 HIS A CA 1
ATOM 688 C C . HIS A 1 102 ? -1.227 11.435 114.440 1.00 36.62 99 HIS A C 1
ATOM 689 O O . HIS A 1 102 ? -1.594 12.409 115.079 1.00 37.28 99 HIS A O 1
ATOM 696 N N . GLU A 1 103 ? -0.960 11.470 113.159 1.00 32.80 100 GLU A N 1
ATOM 697 C CA . GLU A 1 103 ? -1.136 12.660 112.368 1.00 33.79 100 GLU A CA 1
ATOM 698 C C . GLU A 1 103 ? -2.607 13.097 112.276 1.00 34.02 100 GLU A C 1
ATOM 699 O O . GLU A 1 103 ? -3.511 12.266 112.130 1.00 30.37 100 GLU A O 1
ATOM 705 N N . ILE A 1 104 ? -2.818 14.427 112.332 1.00 29.73 101 ILE A N 1
ATOM 706 C CA . ILE A 1 104 ? -4.093 15.101 112.126 1.00 27.48 101 ILE A CA 1
ATOM 707 C C . ILE A 1 104 ? -3.931 15.911 110.861 1.00 29.69 101 ILE A C 1
ATOM 708 O O . ILE A 1 104 ? -2.934 16.641 110.696 1.00 30.32 101 ILE A O 1
ATOM 713 N N . ALA A 1 105 ? -4.884 15.738 109.930 1.00 27.69 102 ALA A N 1
ATOM 714 C CA . ALA A 1 105 ? -4.893 16.390 108.617 1.00 27.56 102 ALA A CA 1
ATOM 715 C C . ALA A 1 105 ? -6.199 17.208 108.430 1.00 32.51 102 ALA A C 1
ATOM 716 O O . ALA A 1 105 ? -7.166 17.021 109.176 1.00 31.61 102 ALA A O 1
ATOM 718 N N . HIS A 1 106 ? -6.213 18.111 107.428 1.00 30.84 103 HIS A N 1
ATOM 719 C CA . HIS A 1 106 ? -7.310 19.063 107.155 1.00 30.28 103 HIS A CA 1
ATOM 720 C C . HIS A 1 106 ? -8.479 18.395 106.429 1.00 31.37 103 HIS A C 1
ATOM 721 O O . HIS A 1 106 ? -8.275 17.553 105.561 1.00 27.80 103 HIS A O 1
ATOM 728 N N . HIS A 1 107 ? -9.713 18.739 106.834 1.00 29.48 104 HIS A N 1
ATOM 729 C CA . HIS A 1 107 ? -10.912 18.212 106.183 1.00 27.84 104 HIS A CA 1
ATOM 730 C C . HIS A 1 107 ? -12.033 19.290 106.248 1.00 33.14 104 HIS A C 1
ATOM 731 O O . HIS A 1 107 ? -13.168 19.021 106.631 1.00 32.38 104 HIS A O 1
ATOM 738 N N . GLY A 1 108 ? -11.673 20.514 105.893 1.00 29.94 105 GLY A N 1
ATOM 739 C CA . GLY A 1 108 ? -12.608 21.630 105.885 1.00 30.39 105 GLY A CA 1
ATOM 740 C C . GLY A 1 108 ? -12.937 22.142 107.267 1.00 32.54 105 GLY A C 1
ATOM 741 O O . GLY A 1 108 ? -12.252 21.791 108.224 1.00 27.82 105 GLY A O 1
ATOM 742 N N . TYR A 1 109 ? -13.908 23.063 107.366 1.00 31.80 106 TYR A N 1
ATOM 743 C CA . TYR A 1 109 ? -14.287 23.553 108.692 1.00 32.76 106 TYR A CA 1
ATOM 744 C C . TYR A 1 109 ? -15.553 22.769 109.088 1.00 37.13 106 TYR A C 1
ATOM 745 O O . TYR A 1 109 ? -15.448 21.773 109.802 1.00 35.09 106 TYR A O 1
ATOM 754 N N . LEU A 1 110 ? -16.722 23.172 108.551 1.00 36.27 107 LEU A N 1
ATOM 755 C CA . LEU A 1 110 ? -17.985 22.444 108.685 1.00 36.24 107 LEU A CA 1
ATOM 756 C C . LEU A 1 110 ? -18.106 21.415 107.532 1.00 38.10 107 LEU A C 1
ATOM 757 O O . LEU A 1 110 ? -19.203 21.192 107.020 1.00 38.42 107 LEU A O 1
ATOM 762 N N . HIS A 1 111 ? -16.979 20.811 107.095 1.00 32.46 108 HIS A N 1
ATOM 763 C CA . HIS A 1 111 ? -17.005 19.776 106.057 1.00 30.21 108 HIS A CA 1
ATOM 764 C C . HIS A 1 111 ? -17.767 20.260 104.784 1.00 30.94 108 HIS A C 1
ATOM 765 O O . HIS A 1 111 ? -18.568 19.507 104.253 1.00 24.83 108 HIS A O 1
ATOM 772 N N . GLU A 1 112 ? -17.647 21.601 104.414 1.00 24.64 109 GLU A N 1
ATOM 773 C CA . GLU A 1 112 ? -18.395 22.175 103.325 1.00 24.62 109 GLU A CA 1
ATOM 774 C C . GLU A 1 112 ? -18.112 21.513 101.973 1.00 31.01 109 GLU A C 1
ATOM 775 O O . GLU A 1 112 ? -16.973 21.201 101.650 1.00 28.45 109 GLU A O 1
ATOM 781 N N . SER A 1 113 ? -19.134 21.413 101.146 1.00 31.45 110 SER A N 1
ATOM 782 C CA . SER A 1 113 ? -18.944 20.929 99.777 1.00 28.98 110 SER A CA 1
ATOM 783 C C . SER A 1 113 ? -18.211 22.055 99.058 1.00 33.43 110 SER A C 1
ATOM 784 O O . SER A 1 113 ? -18.551 23.207 99.283 1.00 29.81 110 SER A O 1
ATOM 787 N N . LEU A 1 114 ? -17.244 21.740 98.195 1.00 32.99 111 LEU A N 1
ATOM 788 C CA . LEU A 1 114 ? -16.529 22.765 97.406 1.00 34.74 111 LEU A CA 1
ATOM 789 C C . LEU A 1 114 ? -17.235 22.997 96.053 1.00 37.73 111 LEU A C 1
ATOM 790 O O . LEU A 1 114 ? -16.800 23.830 95.237 1.00 37.22 111 LEU A O 1
ATOM 795 N N . VAL A 1 115 ? -18.333 22.267 95.806 1.00 32.95 112 VAL A N 1
ATOM 796 C CA . VAL A 1 115 ? -19.055 22.430 94.522 1.00 32.27 112 VAL A CA 1
ATOM 797 C C . VAL A 1 115 ? -19.562 23.881 94.471 1.00 38.55 112 VAL A C 1
ATOM 798 O O . VAL A 1 115 ? -20.298 24.299 95.363 1.00 37.69 112 VAL A O 1
ATOM 802 N N . GLY A 1 116 ? -19.128 24.623 93.459 1.00 39.57 113 GLY A N 1
ATOM 803 C CA . GLY A 1 116 ? -19.533 26.020 93.240 1.00 40.07 113 GLY A CA 1
ATOM 804 C C . GLY A 1 116 ? -18.825 27.048 94.084 1.00 48.10 113 GLY A C 1
ATOM 805 O O . GLY A 1 116 ? -19.210 28.216 94.072 1.00 50.03 113 GLY A O 1
ATOM 806 N N . ALA A 1 117 ? -17.753 26.667 94.809 1.00 42.69 114 ALA A N 1
ATOM 807 C CA . ALA A 1 117 ? -17.073 27.698 95.613 1.00 42.97 114 ALA A CA 1
ATOM 808 C C . ALA A 1 117 ? -15.979 28.398 94.801 1.00 45.40 114 ALA A C 1
ATOM 809 O O . ALA A 1 117 ? -15.264 27.750 94.033 1.00 45.39 114 ALA A O 1
ATOM 811 N N . ASP A 1 118 ? -15.835 29.705 94.981 1.00 39.64 115 ASP A N 1
ATOM 812 C CA . ASP A 1 118 ? -14.749 30.444 94.342 1.00 40.73 115 ASP A CA 1
ATOM 813 C C . ASP A 1 118 ? -13.454 30.274 95.210 1.00 47.10 115 ASP A C 1
ATOM 814 O O . ASP A 1 118 ? -13.479 29.599 96.238 1.00 44.90 115 ASP A O 1
ATOM 819 N N . GLU A 1 119 ? -12.333 30.866 94.789 1.00 46.41 116 GLU A N 1
ATOM 820 C CA . GLU A 1 119 ? -11.072 30.685 95.506 1.00 44.72 116 GLU A CA 1
ATOM 821 C C . GLU A 1 119 ? -11.107 31.332 96.900 1.00 48.69 116 GLU A C 1
ATOM 822 O O . GLU A 1 119 ? -10.600 30.741 97.848 1.00 48.31 116 GLU A O 1
ATOM 828 N N . ASP A 1 120 ? -11.737 32.524 97.024 1.00 44.26 117 ASP A N 1
ATOM 829 C CA . ASP A 1 120 ? -11.861 33.182 98.311 1.00 44.79 117 ASP A CA 1
ATOM 830 C C . ASP A 1 120 ? -12.655 32.351 99.336 1.00 49.35 117 ASP A C 1
ATOM 831 O O . ASP A 1 120 ? -12.241 32.288 100.497 1.00 46.92 117 ASP A O 1
ATOM 836 N N . THR A 1 121 ? -13.741 31.652 98.915 1.00 44.07 118 THR A N 1
ATOM 837 C CA . THR A 1 121 ? -14.524 30.864 99.859 1.00 40.65 118 THR A CA 1
ATOM 838 C C . THR A 1 121 ? -13.627 29.744 100.342 1.00 41.34 118 THR A C 1
ATOM 839 O O . THR A 1 121 ? -13.508 29.543 101.554 1.00 39.05 118 THR A O 1
ATOM 843 N N . GLU A 1 122 ? -12.962 29.034 99.395 1.00 35.47 119 GLU A N 1
ATOM 844 C CA . GLU A 1 122 ? -12.060 27.920 99.723 1.00 29.92 119 GLU A CA 1
ATOM 845 C C . GLU A 1 122 ? -10.896 28.350 100.551 1.00 35.48 119 GLU A C 1
ATOM 846 O O . GLU A 1 122 ? -10.588 27.629 101.478 1.00 27.93 119 GLU A O 1
ATOM 852 N N . ARG A 1 123 ? -10.394 29.638 100.387 1.00 37.08 120 ARG A N 1
ATOM 853 C CA . ARG A 1 123 ? -9.289 30.128 101.188 1.00 40.55 120 ARG A CA 1
ATOM 854 C C . ARG A 1 123 ? -9.743 30.284 102.632 1.00 48.30 120 ARG A C 1
ATOM 855 O O . ARG A 1 123 ? -9.147 29.666 103.524 1.00 46.90 120 ARG A O 1
ATOM 863 N N . LYS A 1 124 ? -10.806 31.131 102.853 1.00 43.54 121 LYS A N 1
ATOM 864 C CA . LYS A 1 124 ? -11.452 31.340 104.143 1.00 40.68 121 LYS A CA 1
ATOM 865 C C . LYS A 1 124 ? -11.662 30.012 104.907 1.00 45.20 121 LYS A C 1
ATOM 866 O O . LYS A 1 124 ? -11.303 29.927 106.076 1.00 46.12 121 LYS A O 1
ATOM 872 N N . ILE A 1 125 ? -12.166 28.980 104.234 1.00 40.23 122 ILE A N 1
ATOM 873 C CA . ILE A 1 125 ? -12.404 27.674 104.872 1.00 39.02 122 ILE A CA 1
ATOM 874 C C . ILE A 1 125 ? -11.084 27.052 105.279 1.00 42.72 122 ILE A C 1
ATOM 875 O O . ILE A 1 125 ? -10.985 26.531 106.391 1.00 43.70 122 ILE A O 1
ATOM 880 N N . LEU A 1 126 ? -10.066 27.133 104.400 1.00 36.89 123 LEU A N 1
ATOM 881 C CA . LEU A 1 126 ? -8.749 26.547 104.678 1.00 35.25 123 LEU A CA 1
ATOM 882 C C . LEU A 1 126 ? -8.162 27.115 105.941 1.00 37.09 123 LEU A C 1
ATOM 883 O O . LEU A 1 126 ? -7.771 26.335 106.809 1.00 35.66 123 LEU A O 1
ATOM 888 N N . THR A 1 127 ? -8.208 28.461 106.091 1.00 31.47 124 THR A N 1
ATOM 889 C CA . THR A 1 127 ? -7.734 29.169 107.238 1.00 35.35 124 THR A CA 1
ATOM 890 C C . THR A 1 127 ? -8.527 28.833 108.489 1.00 43.61 124 THR A C 1
ATOM 891 O O . THR A 1 127 ? -7.927 28.725 109.557 1.00 43.67 124 THR A O 1
ATOM 895 N N . ARG A 1 128 ? -9.855 28.740 108.385 1.00 41.15 125 ARG A N 1
ATOM 896 C CA . ARG A 1 128 ? -10.738 28.460 109.524 1.00 39.88 125 ARG A CA 1
ATOM 897 C C . ARG A 1 128 ? -10.406 27.069 110.099 1.00 39.46 125 ARG A C 1
ATOM 898 O O . ARG A 1 128 ? -10.319 26.915 111.310 1.00 38.72 125 ARG A O 1
ATOM 906 N N . GLY A 1 129 ? -10.230 26.090 109.232 1.00 35.04 126 GLY A N 1
ATOM 907 C CA . GLY A 1 129 ? -9.855 24.734 109.640 1.00 33.03 126 GLY A CA 1
ATOM 908 C C . GLY A 1 129 ? -8.483 24.665 110.296 1.00 37.99 126 GLY A C 1
ATOM 909 O O . GLY A 1 129 ? -8.345 24.018 111.332 1.00 36.91 126 GLY A O 1
ATOM 910 N N . ILE A 1 130 ? -7.462 25.376 109.731 1.00 37.20 127 ILE A N 1
ATOM 911 C CA . ILE A 1 130 ? -6.090 25.406 110.262 1.00 36.52 127 ILE A CA 1
ATOM 912 C C . ILE A 1 130 ? -6.137 25.997 111.663 1.00 43.84 127 ILE A C 1
ATOM 913 O O . ILE A 1 130 ? -5.626 25.377 112.579 1.00 43.39 127 ILE A O 1
ATOM 918 N N . GLU A 1 131 ? -6.803 27.168 111.820 1.00 40.80 128 GLU A N 1
ATOM 919 C CA . GLU A 1 131 ? -6.932 27.863 113.086 1.00 41.16 128 GLU A CA 1
ATOM 920 C C . GLU A 1 131 ? -7.658 27.024 114.145 1.00 44.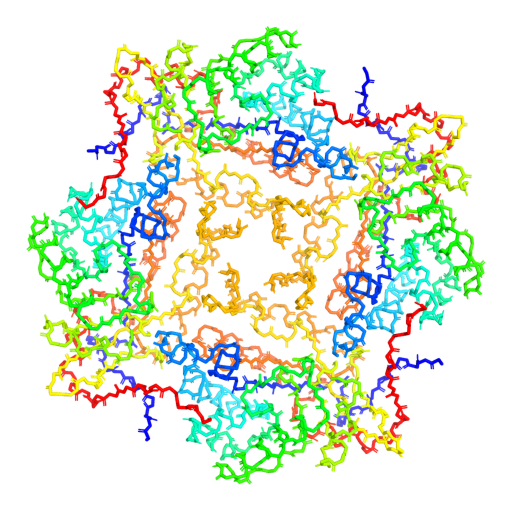47 128 GLU A C 1
ATOM 921 O O . GLU A 1 131 ? -7.223 27.027 115.271 1.00 45.75 128 GLU A O 1
ATOM 927 N N . ALA A 1 132 ? -8.729 26.310 113.807 1.00 39.96 129 ALA A N 1
ATOM 928 C CA . ALA A 1 132 ? -9.414 25.402 114.738 1.00 37.74 129 ALA A CA 1
ATOM 929 C C . ALA A 1 132 ? -8.472 24.275 115.177 1.00 39.43 129 ALA A C 1
ATOM 930 O O . ALA A 1 132 ? -8.430 23.966 116.356 1.00 36.70 129 ALA A O 1
ATOM 932 N N . LEU A 1 133 ? -7.750 23.624 114.238 1.00 34.96 130 LEU A N 1
ATOM 933 C CA . LEU A 1 133 ? -6.867 22.513 114.633 1.00 33.47 130 LEU A CA 1
ATOM 934 C C . LEU A 1 133 ? -5.699 22.988 115.516 1.00 40.38 130 LEU A C 1
ATOM 935 O O . LEU A 1 133 ? -5.322 22.262 116.433 1.00 39.86 130 LEU A O 1
ATOM 940 N N . GLU A 1 134 ? -5.180 24.210 115.282 1.00 38.56 131 GLU A N 1
ATOM 941 C CA . GLU A 1 134 ? -4.120 24.824 116.071 1.00 40.40 131 GLU A CA 1
ATOM 942 C C . GLU A 1 134 ? -4.622 25.179 117.461 1.00 44.24 131 GLU A C 1
ATOM 943 O O . GLU A 1 134 ? -3.964 24.860 118.447 1.00 42.72 131 GLU A O 1
ATOM 949 N N . GLU A 1 135 ? -5.779 25.856 117.540 1.00 40.43 132 GLU A N 1
ATOM 950 C CA . GLU A 1 135 ? -6.341 26.312 118.797 1.00 43.23 132 GLU A CA 1
ATOM 951 C C . GLU A 1 135 ? -6.820 25.151 119.670 1.00 45.67 132 GLU A C 1
ATOM 952 O O . GLU A 1 135 ? -6.582 25.188 120.861 1.00 48.05 132 GLU A O 1
ATOM 958 N N . VAL A 1 136 ? -7.441 24.116 119.096 1.00 40.19 133 VAL A N 1
ATOM 959 C CA . VAL A 1 136 ? -7.949 22.971 119.871 1.00 38.85 133 VAL A CA 1
ATOM 960 C C . VAL A 1 136 ? -6.854 21.918 120.273 1.00 45.16 133 VAL A C 1
ATOM 961 O O . VAL A 1 136 ? -6.823 21.461 121.413 1.00 47.87 133 VAL A O 1
ATOM 965 N N . ALA A 1 137 ? -6.043 21.483 119.322 1.00 38.70 134 ALA A N 1
ATOM 966 C CA . ALA A 1 137 ? -5.131 20.388 119.512 1.00 37.86 134 ALA A CA 1
ATOM 967 C C . ALA A 1 137 ? -3.628 20.774 119.391 1.00 40.93 134 ALA A C 1
ATOM 968 O O . ALA A 1 137 ? -2.750 19.918 119.555 1.00 39.65 134 ALA A O 1
ATOM 970 N N . GLY A 1 138 ? -3.341 22.048 119.139 1.00 34.98 135 GLY A N 1
ATOM 971 C CA . GLY A 1 138 ? -1.956 22.489 119.066 1.00 35.42 135 GLY A CA 1
ATOM 972 C C . GLY A 1 138 ? -1.182 21.735 118.010 1.00 40.26 135 GLY A C 1
ATOM 973 O O . GLY A 1 138 ? -0.047 21.342 118.249 1.00 43.03 135 GLY A O 1
ATOM 974 N N . VAL A 1 139 ? -1.822 21.477 116.866 1.00 35.70 136 VAL A N 1
ATOM 975 C CA . VAL A 1 139 ? -1.241 20.824 115.674 1.00 34.47 136 VAL A CA 1
ATOM 976 C C . VAL A 1 139 ? -1.506 21.688 114.393 1.00 38.78 136 VAL A C 1
ATOM 977 O O . VAL A 1 139 ? -2.409 22.518 114.364 1.00 38.69 136 VAL A O 1
ATOM 981 N N . HIS A 1 140 ? -0.681 21.505 113.371 1.00 37.52 137 HIS A N 1
ATOM 982 C CA . HIS A 1 140 ? -0.774 22.230 112.100 1.00 39.12 137 HIS A CA 1
ATOM 983 C C . HIS A 1 140 ? -0.800 21.201 111.040 1.00 36.69 137 HIS A C 1
ATOM 984 O O . HIS A 1 140 ? 0.192 20.467 110.927 1.00 33.92 137 HIS A O 1
ATOM 991 N N . PRO A 1 141 ? -1.946 21.044 110.294 1.00 33.66 138 PRO A N 1
ATOM 992 C CA . PRO A 1 141 ? -2.011 19.973 109.288 1.00 30.61 138 PRO A CA 1
ATOM 993 C C . PRO A 1 141 ? -1.072 20.206 108.100 1.00 35.87 138 PRO A C 1
ATOM 994 O O . PRO A 1 141 ? -0.839 21.349 107.698 1.00 35.19 138 PRO A O 1
ATOM 998 N N . VAL A 1 142 ? -0.487 19.121 107.576 1.00 32.04 139 VAL A N 1
ATOM 999 C CA . VAL A 1 142 ? 0.363 19.194 106.373 1.00 32.09 139 VAL A CA 1
ATOM 1000 C C . VAL A 1 142 ? -0.389 18.495 105.274 1.00 32.66 139 VAL A C 1
ATOM 1001 O O . VAL A 1 142 ? -0.007 18.568 104.103 1.00 31.38 139 VAL A O 1
ATOM 1005 N N . GLY A 1 143 ? -1.449 17.795 105.692 1.00 28.55 140 GLY A N 1
ATOM 1006 C CA . GLY A 1 143 ? -2.300 17.004 104.824 1.00 28.44 140 GLY A CA 1
ATOM 1007 C C . GLY A 1 143 ? -3.697 17.524 104.645 1.00 33.09 140 GLY A C 1
ATOM 1008 O O . GLY A 1 143 ? -4.216 18.226 105.520 1.00 31.15 140 GLY A O 1
ATOM 1009 N N . TYR A 1 144 ? -4.277 17.235 103.438 1.00 30.02 141 TYR A N 1
ATOM 1010 C CA . TYR A 1 144 ? -5.620 17.679 103.079 1.00 28.62 141 TYR A CA 1
ATOM 1011 C C . TYR A 1 144 ? -6.369 16.619 102.311 1.00 29.59 141 TYR A C 1
ATOM 1012 O O . TYR A 1 144 ? -5.779 15.810 101.583 1.00 28.73 141 TYR A O 1
ATOM 1021 N N . ARG A 1 145 ? -7.696 16.622 102.501 1.00 26.26 142 ARG A N 1
ATOM 1022 C CA . ARG A 1 145 ? -8.682 15.730 101.883 1.00 23.92 142 ARG A CA 1
ATOM 1023 C C . ARG A 1 145 ? -9.943 16.460 101.793 1.00 27.10 142 ARG A C 1
ATOM 1024 O O . ARG A 1 145 ? -10.429 16.942 102.808 1.00 29.36 142 ARG A O 1
ATOM 1032 N N . ALA A 1 146 ? -10.434 16.681 100.571 1.00 24.73 143 ALA A N 1
ATOM 1033 C CA . ALA A 1 146 ? -11.623 17.516 100.367 1.00 23.65 143 ALA A CA 1
ATOM 1034 C C . ALA A 1 146 ? -12.866 16.839 100.941 1.00 27.92 143 ALA A C 1
ATOM 1035 O O . ALA A 1 146 ? -13.033 15.628 100.740 1.00 25.91 143 ALA A O 1
ATOM 1037 N N . PRO A 1 147 ? -13.726 17.563 101.703 1.00 25.13 144 PRO A N 1
ATOM 1038 C CA . PRO A 1 147 ? -14.982 16.940 102.136 1.00 24.03 144 PRO A CA 1
ATOM 1039 C C . PRO A 1 147 ? -15.800 16.469 100.917 1.00 30.25 144 PRO A C 1
ATOM 1040 O O . PRO A 1 147 ? -15.808 17.126 99.874 1.00 28.97 144 PRO A O 1
ATOM 1052 N N . TRP A 1 149 ? -14.970 14.379 98.981 1.00 34.35 146 TRP A N 1
ATOM 1053 C CA . TRP A 1 149 ? -13.983 13.934 98.016 1.00 34.22 146 TRP A CA 1
ATOM 1054 C C . TRP A 1 149 ? -14.195 14.627 96.685 1.00 34.45 146 TRP A C 1
ATOM 1055 O O . TRP A 1 149 ? -14.049 14.006 95.622 1.00 32.71 146 TRP A O 1
ATOM 1066 N N . GLU A 1 150 ? -14.494 15.948 96.746 1.00 28.20 147 GLU A N 1
ATOM 1067 C CA . GLU A 1 150 ? -14.733 16.685 95.534 1.00 29.58 147 GLU A CA 1
ATOM 1068 C C . GLU A 1 150 ? -14.092 18.031 95.666 1.00 31.57 147 GLU A C 1
ATOM 1069 O O . GLU A 1 150 ? -14.251 18.664 96.708 1.00 29.89 147 GLU A O 1
ATOM 1083 N N . ASN A 1 152 ? -12.302 21.736 93.235 1.00 29.08 149 ASN A N 1
ATOM 1084 C CA . ASN A 1 152 ? -12.234 22.459 91.978 1.00 30.98 149 ASN A CA 1
ATOM 1085 C C . ASN A 1 152 ? -10.858 22.359 91.324 1.00 33.98 149 ASN A C 1
ATOM 1086 O O . ASN A 1 152 ? -9.849 22.064 92.010 1.00 29.75 149 ASN A O 1
ATOM 1091 N N . TRP A 1 153 ? -10.792 22.622 89.993 1.00 29.96 150 TRP A N 1
ATOM 1092 C CA . TRP A 1 153 ? -9.504 22.531 89.297 1.00 31.39 150 TRP A CA 1
ATOM 1093 C C . TRP A 1 153 ? -8.563 23.567 89.855 1.00 36.40 150 TRP A C 1
ATOM 1094 O O . TRP A 1 153 ? -7.356 23.398 89.749 1.00 34.67 150 TRP A O 1
ATOM 1105 N N . HIS A 1 154 ? -9.114 24.633 90.470 1.00 35.50 151 HIS A N 1
ATOM 1106 C CA . HIS A 1 154 ? -8.326 25.683 91.108 1.00 36.67 151 HIS A CA 1
ATOM 1107 C C . HIS A 1 154 ? -7.901 25.280 92.570 1.00 41.03 151 HIS A C 1
ATOM 1108 O O . HIS A 1 154 ? -7.124 26.015 93.185 1.00 38.07 151 HIS A O 1
ATOM 1115 N N . THR A 1 155 ? -8.399 24.131 93.120 1.00 37.48 152 THR A N 1
ATOM 1116 C CA . THR A 1 155 ? -8.079 23.787 94.523 1.00 36.16 152 THR A CA 1
ATOM 1117 C C . THR A 1 155 ? -6.595 23.361 94.690 1.00 39.05 152 THR A C 1
ATOM 1118 O O . THR A 1 155 ? -5.970 23.916 95.593 1.00 38.53 152 THR A O 1
ATOM 1122 N N . PRO A 1 156 ? -5.980 22.427 93.894 1.00 32.65 153 PRO A N 1
ATOM 1123 C CA . PRO A 1 156 ? -4.541 22.117 94.130 1.00 31.57 153 PRO A CA 1
ATOM 1124 C C . PRO A 1 156 ? -3.639 23.361 94.326 1.00 37.25 153 PRO A C 1
ATOM 1125 O O . PRO A 1 156 ? -2.845 23.384 95.258 1.00 39.24 153 PRO A O 1
ATOM 1129 N N . LYS A 1 157 ? -3.811 24.396 93.523 1.00 33.90 154 LYS A N 1
ATOM 1130 C CA . LYS A 1 157 ? -3.046 25.643 93.636 1.00 36.96 154 LYS A CA 1
ATOM 1131 C C . LYS A 1 157 ? -3.237 26.309 94.995 1.00 44.58 154 LYS A C 1
ATOM 1132 O O . LYS A 1 157 ? -2.275 26.867 95.542 1.00 46.70 154 LYS A O 1
ATOM 1138 N N . LEU A 1 158 ? -4.470 26.273 95.530 1.00 42.16 155 LEU A N 1
ATOM 1139 C CA . LEU A 1 158 ? -4.804 26.872 96.835 1.00 44.24 155 LEU A CA 1
ATOM 1140 C C . LEU A 1 158 ? -4.072 26.129 97.927 1.00 44.53 155 LEU A C 1
ATOM 1141 O O . LEU A 1 158 ? -3.510 26.750 98.818 1.00 45.17 155 LEU A O 1
ATOM 1146 N N . LEU A 1 159 ? -4.021 24.801 97.810 1.00 38.82 156 LEU A N 1
ATOM 1147 C CA . LEU A 1 159 ? -3.360 23.887 98.752 1.00 36.34 156 LEU A CA 1
ATOM 1148 C C . LEU A 1 159 ? -1.854 24.119 98.762 1.00 40.25 156 LEU A C 1
ATOM 1149 O O . LEU A 1 159 ? -1.263 24.280 99.835 1.00 38.35 156 LEU A O 1
ATOM 1154 N N . ALA A 1 160 ? -1.259 24.264 97.562 1.00 38.95 157 ALA A N 1
ATOM 1155 C CA . ALA A 1 160 ? 0.154 24.575 97.401 1.00 39.48 157 ALA A CA 1
ATOM 1156 C C . ALA A 1 160 ? 0.501 25.937 98.038 1.00 46.64 157 ALA A C 1
ATOM 1157 O O . ALA A 1 160 ? 1.547 26.050 98.668 1.00 49.71 157 ALA A O 1
ATOM 1159 N N . GLU A 1 161 ? -0.403 26.923 97.920 1.00 42.66 158 GLU A N 1
ATOM 1160 C CA . GLU A 1 161 ? -0.308 28.286 98.457 1.00 45.45 158 GLU A CA 1
ATOM 1161 C C . GLU A 1 161 ? -0.332 28.256 99.985 1.00 48.36 158 GLU A C 1
ATOM 1162 O O . GLU A 1 161 ? 0.389 29.007 100.610 1.00 48.68 158 GLU A O 1
ATOM 1168 N N . PHE A 1 162 ? -1.091 27.342 100.573 1.00 45.42 159 PHE A N 1
ATOM 1169 C CA . PHE A 1 162 ? -1.194 27.190 102.028 1.00 45.26 159 PHE A CA 1
ATOM 1170 C C . PHE A 1 162 ? -0.062 26.272 102.592 1.00 50.30 159 PHE A C 1
ATOM 1171 O O . PHE A 1 162 ? -0.120 25.829 103.747 1.00 50.94 159 PHE A O 1
ATOM 1179 N N . GLY A 1 163 ? 0.923 25.971 101.739 1.00 43.40 160 GLY A N 1
ATOM 1180 C CA . GLY A 1 163 ? 2.066 25.140 102.071 1.00 42.19 160 GLY A CA 1
ATOM 1181 C C . GLY A 1 163 ? 1.750 23.718 102.463 1.00 44.69 160 GLY A C 1
ATOM 1182 O O . GLY A 1 163 ? 2.541 23.131 103.192 1.00 48.09 160 GLY A O 1
ATOM 1183 N N . PHE A 1 164 ? 0.607 23.145 102.024 1.00 36.77 161 PHE A N 1
ATOM 1184 C CA . PHE A 1 164 ? 0.261 21.736 102.310 1.00 33.16 161 PHE A CA 1
ATOM 1185 C C . PHE A 1 164 ? 1.292 20.777 101.686 1.00 38.14 161 PHE A C 1
ATOM 1186 O O . PHE A 1 164 ? 1.751 21.027 100.575 1.00 40.55 161 PHE A O 1
ATOM 1194 N N . LEU A 1 165 ? 1.604 19.656 102.346 1.00 33.72 162 LEU A N 1
ATOM 1195 C CA . LEU A 1 165 ? 2.507 18.670 101.754 1.00 33.47 162 LEU A CA 1
ATOM 1196 C C . LEU A 1 165 ? 1.734 17.796 100.769 1.00 34.44 162 LEU A C 1
ATOM 1197 O O . LEU A 1 165 ? 2.206 17.547 99.662 1.00 34.42 162 LEU A O 1
ATOM 1202 N N . TYR A 1 166 ? 0.540 17.337 101.146 1.00 29.42 163 TYR A N 1
ATOM 1203 C CA . TYR A 1 166 ? -0.187 16.496 100.243 1.00 27.32 163 TYR A CA 1
ATOM 1204 C C . TYR A 1 166 ? -1.675 16.720 100.264 1.00 32.04 163 TYR A C 1
ATOM 1205 O O . TYR A 1 166 ? -2.235 17.314 101.211 1.00 28.87 163 TYR A O 1
ATOM 1214 N N . ASP A 1 167 ? -2.333 16.201 99.177 1.00 28.12 164 ASP A N 1
ATOM 1215 C CA . ASP A 1 167 ? -3.777 16.114 99.056 1.00 25.47 164 ASP A CA 1
ATOM 1216 C C . ASP A 1 167 ? -4.061 14.637 98.958 1.00 28.73 164 ASP A C 1
ATOM 1217 O O . ASP A 1 167 ? -3.241 13.911 98.405 1.00 27.79 164 ASP A O 1
ATOM 1222 N N . SER A 1 168 ? -5.167 14.178 99.528 1.00 28.17 165 SER A N 1
ATOM 1223 C CA . SER A 1 168 ? -5.617 12.786 99.416 1.00 26.24 165 SER A CA 1
ATOM 1224 C C . SER A 1 168 ? -7.148 12.762 99.013 1.00 29.72 165 SER A C 1
ATOM 1225 O O . SER A 1 168 ? -8.023 12.484 99.841 1.00 28.64 165 SER A O 1
ATOM 1228 N N . THR A 1 169 ? -7.466 13.114 97.741 1.00 24.76 166 THR A N 1
ATOM 1229 C CA . THR A 1 169 ? -8.854 13.235 97.253 1.00 24.09 166 THR A CA 1
ATOM 1230 C C . THR A 1 169 ? -9.099 12.577 95.868 1.00 30.27 166 THR A C 1
ATOM 1231 O O . THR A 1 169 ? -10.260 12.211 95.542 1.00 29.86 166 THR A O 1
ATOM 1235 N N . LEU A 1 170 ? -8.037 12.529 95.026 1.00 26.49 167 LEU A N 1
ATOM 1236 C CA . LEU A 1 170 ? -8.144 12.196 93.584 1.00 24.09 167 LEU A CA 1
ATOM 1237 C C . LEU A 1 170 ? -8.081 10.714 93.388 1.00 27.28 167 LEU A C 1
ATOM 1238 O O . LEU A 1 170 ? -7.652 10.039 94.283 1.00 26.48 167 LEU A O 1
ATOM 1251 N N . ASP A 1 172 ? -7.458 8.995 90.096 1.00 25.52 169 ASP A N 1
ATOM 1252 C CA . ASP A 1 172 ? -6.997 8.715 88.720 1.00 25.73 169 ASP A CA 1
ATOM 1253 C C . ASP A 1 172 ? -5.754 7.845 88.663 1.00 31.66 169 ASP A C 1
ATOM 1254 O O . ASP A 1 172 ? -5.220 7.606 87.566 1.00 32.62 169 ASP A O 1
ATOM 1259 N N . SER A 1 173 ? -5.324 7.318 89.824 1.00 27.50 170 SER A N 1
ATOM 1260 C CA . SER A 1 173 ? -4.114 6.515 89.883 1.00 26.23 170 SER A CA 1
ATOM 1261 C C . SER A 1 173 ? -4.115 5.552 91.050 1.00 29.31 170 SER A C 1
ATOM 1262 O O . SER A 1 173 ? -4.732 5.806 92.073 1.00 27.07 170 SER A O 1
ATOM 1265 N N . ASP A 1 174 ? -3.395 4.440 90.894 1.00 26.59 171 ASP A N 1
ATOM 1266 C CA . ASP A 1 174 ? -3.103 3.534 91.999 1.00 27.26 171 ASP A CA 1
ATOM 1267 C C . ASP A 1 174 ? -1.859 3.978 92.785 1.00 30.80 171 ASP A C 1
ATOM 1268 O O . ASP A 1 174 ? -1.601 3.492 93.896 1.00 31.13 171 ASP A O 1
ATOM 1273 N N . HIS A 1 175 ? -1.042 4.855 92.148 1.00 25.76 172 HIS A N 1
ATOM 1274 C CA . HIS A 1 175 ? 0.251 5.307 92.628 1.00 25.80 172 HIS A CA 1
ATOM 1275 C C . HIS A 1 175 ? 0.206 6.761 93.024 1.00 29.11 172 HIS A C 1
ATOM 1276 O O . HIS A 1 175 ? -0.491 7.542 92.371 1.00 27.20 172 HIS A O 1
ATOM 1283 N N . PRO A 1 176 ? 0.972 7.138 94.065 1.00 26.69 173 PRO A N 1
ATOM 1284 C CA . PRO A 1 176 ? 1.059 8.584 94.426 1.00 25.77 173 PRO A CA 1
ATOM 1285 C C . PRO A 1 176 ? 1.808 9.280 93.303 1.00 31.48 173 PRO A C 1
ATOM 1286 O O . PRO A 1 176 ? 2.469 8.613 92.489 1.00 28.32 173 PRO A O 1
ATOM 1290 N N . TYR A 1 177 ? 1.685 10.605 93.238 1.00 28.83 174 TYR A N 1
ATOM 1291 C CA . TYR A 1 177 ? 2.302 11.393 92.193 1.00 28.55 174 TYR A CA 1
ATOM 1292 C C . TYR A 1 177 ? 2.413 12.851 92.654 1.00 34.47 174 TYR A C 1
ATOM 1293 O O . TYR A 1 177 ? 1.850 13.224 93.703 1.00 33.84 174 TYR A O 1
ATOM 1302 N N . GLU A 1 178 ? 3.186 13.655 91.875 1.00 30.36 175 GLU A N 1
ATOM 1303 C CA . GLU A 1 178 ? 3.341 15.092 92.085 1.00 29.68 175 GLU A CA 1
ATOM 1304 C C . GLU A 1 178 ? 2.310 15.777 91.251 1.00 35.76 175 GLU A C 1
ATOM 1305 O O . GLU A 1 178 ? 2.270 15.550 90.047 1.00 36.47 175 GLU A O 1
ATOM 1311 N N . LEU A 1 179 ? 1.421 16.549 91.860 1.00 34.62 176 LEU A N 1
ATOM 1312 C CA . LEU A 1 179 ? 0.381 17.251 91.102 1.00 35.02 176 LEU A CA 1
ATOM 1313 C C . LEU A 1 179 ? 0.987 18.504 90.500 1.00 40.94 176 LEU A C 1
ATOM 1314 O O . LEU A 1 179 ? 1.725 19.194 91.195 1.00 43.19 176 LEU A O 1
ATOM 1319 N N . ALA A 1 180 ? 0.732 18.799 89.230 1.00 35.57 177 ALA A N 1
ATOM 1320 C CA . ALA A 1 180 ? 1.278 20.029 88.656 1.00 36.68 177 ALA A CA 1
ATOM 1321 C C . ALA A 1 180 ? 0.486 21.177 89.217 1.00 43.05 177 ALA A C 1
ATOM 1322 O O . ALA A 1 180 ? -0.754 21.153 89.191 1.00 40.16 177 ALA A O 1
ATOM 1324 N N . VAL A 1 181 ? 1.186 22.129 89.823 1.00 44.97 178 VAL A N 1
ATOM 1325 C CA . VAL A 1 181 ? 0.588 23.292 90.483 1.00 47.44 178 VAL A CA 1
ATOM 1326 C C . VAL A 1 181 ? 1.466 24.542 90.200 1.00 58.11 178 VAL A C 1
ATOM 1327 O O . VAL A 1 181 ? 1.519 25.467 91.002 1.00 61.73 178 VAL A O 1
ATOM 1331 N N . GLY A 1 182 ? 2.145 24.556 89.063 1.00 58.04 179 GLY A N 1
ATOM 1332 C CA . GLY A 1 182 ? 3.028 25.652 88.662 1.00 61.20 179 GLY A CA 1
ATOM 1333 C C . GLY A 1 182 ? 4.274 25.812 89.519 1.00 66.78 179 GLY A C 1
ATOM 1334 O O . GLY A 1 182 ? 5.079 24.876 89.656 1.00 64.99 179 GLY A O 1
ATOM 1335 N N . ASP A 1 183 ? 4.440 27.020 90.102 1.00 66.80 180 ASP A N 1
ATOM 1336 C CA . ASP A 1 183 ? 5.577 27.396 90.955 1.00 68.41 180 ASP A CA 1
ATOM 1337 C C . ASP A 1 183 ? 5.732 26.520 92.194 1.00 70.59 180 ASP A C 1
ATOM 1338 O O . ASP A 1 183 ? 6.863 26.256 92.612 1.00 71.83 180 ASP A O 1
ATOM 1343 N N . GLY A 1 184 ? 4.610 26.062 92.742 1.00 64.47 181 GLY A N 1
ATOM 1344 C CA . GLY A 1 184 ? 4.578 25.265 93.960 1.00 61.29 181 GLY A CA 1
ATOM 1345 C C . GLY A 1 184 ? 4.830 23.792 93.769 1.00 62.08 181 GLY A C 1
ATOM 1346 O O . GLY A 1 184 ? 5.281 23.349 92.698 1.00 62.07 181 GLY A O 1
ATOM 1347 N N . SER A 1 185 ? 4.461 23.028 94.828 1.00 54.90 182 SER A N 1
ATOM 1348 C CA . SER A 1 185 ? 4.582 21.577 94.965 1.00 51.02 182 SER A CA 1
ATOM 1349 C C . SER A 1 185 ? 3.409 21.051 95.726 1.00 50.15 182 SER A C 1
ATOM 1350 O O . SER A 1 185 ? 2.967 21.718 96.685 1.00 51.24 182 SER A O 1
ATOM 1353 N N . LEU A 1 186 ? 2.927 19.828 95.368 1.00 43.24 183 LEU A N 1
ATOM 1354 C CA . LEU A 1 186 ? 1.805 19.144 96.079 1.00 37.90 183 LEU A CA 1
ATOM 1355 C C . LEU A 1 186 ? 1.757 17.669 95.723 1.00 35.90 183 LEU A C 1
ATOM 1356 O O . LEU A 1 186 ? 1.514 17.330 94.575 1.00 38.24 183 LEU A O 1
ATOM 1361 N N . VAL A 1 187 ? 1.933 16.792 96.725 1.00 29.38 184 VAL A N 1
ATOM 1362 C CA . VAL A 1 187 ? 1.843 15.344 96.543 1.00 25.91 184 VAL A CA 1
ATOM 1363 C C . VAL A 1 187 ? 0.377 14.939 96.524 1.00 30.74 184 VAL A C 1
ATOM 1364 O O . VAL A 1 187 ? -0.379 15.414 97.363 1.00 27.92 184 VAL A O 1
ATOM 1368 N N . GLU A 1 188 ? -0.013 14.008 95.593 1.00 26.92 185 GLU A N 1
ATOM 1369 C CA . GLU A 1 188 ? -1.330 13.428 95.590 1.00 23.92 185 GLU A CA 1
ATOM 1370 C C . GLU A 1 188 ? -1.205 12.021 96.082 1.00 28.72 185 GLU A C 1
ATOM 1371 O O . GLU A 1 188 ? -0.452 11.250 95.466 1.00 28.29 185 GLU A O 1
ATOM 1377 N N . LEU A 1 189 ? -1.986 11.635 97.113 1.00 26.15 186 LEU A N 1
ATOM 1378 C CA . LEU A 1 189 ? -2.037 10.234 97.578 1.00 26.75 186 LEU A CA 1
ATOM 1379 C C . LEU A 1 189 ? -3.440 9.742 97.246 1.00 30.07 186 LEU A C 1
ATOM 1380 O O . LEU A 1 189 ? -4.382 10.036 97.990 1.00 29.17 186 LEU A O 1
ATOM 1385 N N . PRO A 1 190 ? -3.621 9.044 96.121 1.00 27.24 187 PRO A N 1
ATOM 1386 C CA . PRO A 1 190 ? -4.988 8.787 95.663 1.00 26.88 187 PRO A CA 1
ATOM 1387 C C . PRO A 1 190 ? -5.768 7.772 96.487 1.00 30.10 187 PRO A C 1
ATOM 1388 O O . PRO A 1 190 ? -5.217 6.920 97.197 1.00 24.18 187 PRO A O 1
ATOM 1392 N N . VAL A 1 191 ? -7.092 7.957 96.421 1.00 29.90 188 VAL A N 1
ATOM 1393 C CA . VAL A 1 191 ? -8.105 7.164 97.143 1.00 29.76 188 VAL A CA 1
ATOM 1394 C C . VAL A 1 191 ? -9.050 6.514 96.152 1.00 35.00 188 VAL A C 1
ATOM 1395 O O . VAL A 1 191 ? -8.903 6.720 94.956 1.00 32.42 188 VAL A O 1
ATOM 1399 N N . SER A 1 192 ? -10.075 5.808 96.643 1.00 34.76 189 SER A N 1
ATOM 1400 C CA . SER A 1 192 ? -11.126 5.221 95.800 1.00 34.51 189 SER A CA 1
ATOM 1401 C C . SER A 1 192 ? -12.339 4.936 96.663 1.00 36.22 189 SER A C 1
ATOM 1402 O O . SER A 1 192 ? -12.181 4.681 97.861 1.00 32.35 189 SER A O 1
ATOM 1405 N N . TRP A 1 193 ? -13.541 4.935 96.033 1.00 36.75 190 TRP A N 1
ATOM 1406 C CA . TRP A 1 193 ? -14.834 4.717 96.658 1.00 37.23 190 TRP A CA 1
ATOM 1407 C C . TRP A 1 193 ? -14.939 3.322 97.249 1.00 38.29 190 TRP A C 1
ATOM 1408 O O . TRP A 1 193 ? -15.627 3.145 98.245 1.00 38.67 190 TRP A O 1
ATOM 1419 N N . ALA A 1 194 ? -14.288 2.353 96.631 1.00 31.62 191 ALA A N 1
ATOM 1420 C CA . ALA A 1 194 ? -14.300 0.995 97.137 1.00 32.97 191 ALA A CA 1
ATOM 1421 C C . ALA A 1 194 ? -13.538 0.940 98.511 1.00 37.19 191 ALA A C 1
ATOM 1422 O O . ALA A 1 194 ? -13.895 0.136 99.364 1.00 34.89 191 ALA A O 1
ATOM 1424 N N . LEU A 1 195 ? -12.544 1.860 98.736 1.00 31.52 192 LEU A N 1
ATOM 1425 C CA . LEU A 1 195 ? -11.769 1.835 99.978 1.00 30.37 192 LEU A CA 1
ATOM 1426 C C . LEU A 1 195 ? -12.271 2.911 100.942 1.00 34.81 192 LEU A C 1
ATOM 1427 O O . LEU A 1 195 ? -11.524 3.738 101.461 1.00 33.97 192 LEU A O 1
ATOM 1432 N N . ASP A 1 196 ? -13.570 2.890 101.124 1.00 32.08 193 ASP A N 1
ATOM 1433 C CA . ASP A 1 196 ? -14.345 3.753 102.000 1.00 32.75 193 ASP A CA 1
ATOM 1434 C C . ASP A 1 196 ? -15.355 2.847 102.727 1.00 36.65 193 ASP A C 1
ATOM 1435 O O . ASP A 1 196 ? -15.901 1.934 102.107 1.00 37.18 193 ASP A O 1
ATOM 1440 N N . ASP A 1 197 ? -15.566 3.046 104.028 1.00 31.01 194 ASP A N 1
ATOM 1441 C CA . ASP A 1 197 ? -16.596 2.261 104.761 1.00 29.92 194 ASP A CA 1
ATOM 1442 C C . ASP A 1 197 ? -18.011 2.907 104.576 1.00 35.70 194 ASP A C 1
ATOM 1443 O O . ASP A 1 197 ? -19.017 2.255 104.871 1.00 35.57 194 ASP A O 1
ATOM 1448 N N . TRP A 1 198 ? -18.087 4.189 104.117 1.00 35.14 195 TRP A N 1
ATOM 1449 C CA . TRP A 1 198 ? -19.358 4.933 104.005 1.00 38.38 195 TRP A CA 1
ATOM 1450 C C . TRP A 1 198 ? -20.395 4.162 103.198 1.00 47.97 195 TRP A C 1
ATOM 1451 O O . TRP A 1 198 ? -21.539 3.970 103.664 1.00 48.49 195 TRP A O 1
ATOM 1462 N N . GLN A 1 199 ? -19.969 3.664 102.016 1.00 45.14 196 GLN A N 1
ATOM 1463 C CA . GLN A 1 199 ? -20.811 2.896 101.101 1.00 46.31 196 GLN A CA 1
ATOM 1464 C C . GLN A 1 199 ? -21.148 1.480 101.644 1.00 49.63 196 GLN A C 1
ATOM 1465 O O . GLN A 1 199 ? -22.095 0.826 101.177 1.00 50.08 196 GLN A O 1
ATOM 1471 N N . GLN A 1 200 ? -20.377 1.020 102.635 1.00 42.62 197 GLN A N 1
ATOM 1472 C CA . GLN A 1 200 ? -20.547 -0.289 103.276 1.00 40.54 197 GLN A CA 1
ATOM 1473 C C . GLN A 1 200 ? -21.480 -0.243 104.504 1.00 43.39 197 GLN A C 1
ATOM 1474 O O . GLN A 1 200 ? -22.301 -1.144 104.696 1.00 43.38 197 GLN A O 1
ATOM 1480 N N . TYR A 1 201 ? -21.362 0.803 105.306 1.00 37.53 198 TYR A N 1
ATOM 1481 C CA . TYR A 1 201 ? -22.068 0.863 106.593 1.00 39.00 198 TYR A CA 1
ATOM 1482 C C . TYR A 1 201 ? -23.041 2.046 106.794 1.00 45.99 198 TYR A C 1
ATOM 1483 O O . TYR A 1 201 ? -23.861 1.953 107.716 1.00 45.35 198 TYR A O 1
ATOM 1492 N N . CYS A 1 202 ? -22.917 3.176 106.014 1.00 44.50 199 CYS A N 1
ATOM 1493 C CA . CYS A 1 202 ? -23.724 4.379 106.320 1.00 45.55 199 CYS A CA 1
ATOM 1494 C C . CYS A 1 202 ? -25.219 4.244 106.061 1.00 51.74 199 CYS A C 1
ATOM 1495 O O . CYS A 1 202 ? -25.657 3.958 104.934 1.00 49.44 199 CYS A O 1
ATOM 1498 N N . PHE A 1 203 ? -25.995 4.514 107.145 1.00 48.32 200 PHE A N 1
ATOM 1499 C CA . PHE A 1 203 ? -27.459 4.660 107.121 1.00 48.84 200 PHE A CA 1
ATOM 1500 C C . PHE A 1 203 ? -27.874 5.743 108.131 1.00 55.38 200 PHE A C 1
ATOM 1501 O O . PHE A 1 203 ? -27.883 5.538 109.357 1.00 53.28 200 PHE A O 1
ATOM 1509 N N . VAL A 1 204 ? -28.205 6.903 107.582 1.00 52.78 201 VAL A N 1
ATOM 1510 C CA . VAL A 1 204 ? -28.714 8.027 108.324 1.00 53.50 201 VAL A CA 1
ATOM 1511 C C . VAL A 1 204 ? -29.943 8.454 107.571 1.00 59.58 201 VAL A C 1
ATOM 1512 O O . VAL A 1 204 ? -29.826 8.826 106.396 1.00 57.40 201 VAL A O 1
ATOM 1516 N N . PRO A 1 205 ? -31.138 8.371 108.215 1.00 59.02 202 PRO A N 1
ATOM 1517 C CA . PRO A 1 205 ? -32.377 8.801 107.527 1.00 59.59 202 PRO A CA 1
ATOM 1518 C C . PRO A 1 205 ? -32.303 10.260 107.083 1.00 63.65 202 PRO A C 1
ATOM 1519 O O . PRO A 1 205 ? -31.704 11.086 107.790 1.00 64.16 202 PRO A O 1
ATOM 1523 N N . ASP A 1 206 ? -32.898 10.567 105.902 1.00 60.52 203 ASP A N 1
ATOM 1524 C CA . ASP A 1 206 ? -32.998 11.901 105.281 1.00 60.31 203 ASP A CA 1
ATOM 1525 C C . ASP A 1 206 ? -31.617 12.521 104.893 1.00 62.53 203 ASP A C 1
ATOM 1526 O O . ASP A 1 206 ? -31.561 13.688 104.477 1.00 63.07 203 ASP A O 1
ATOM 1531 N N . PHE A 1 207 ? -30.524 11.742 105.009 1.00 56.27 204 PHE A N 1
ATOM 1532 C CA . PHE A 1 207 ? -29.205 12.228 104.677 1.00 55.58 204 PHE A CA 1
ATOM 1533 C C . PHE A 1 207 ? -28.425 11.246 103.749 1.00 58.33 204 PHE A C 1
ATOM 1534 O O . PHE A 1 207 ? -28.015 11.659 102.654 1.00 57.15 204 PHE A O 1
ATOM 1542 N N . SER A 1 208 ? -28.178 9.987 104.195 1.00 54.25 205 SER A N 1
ATOM 1543 C CA . SER A 1 208 ? -27.401 9.016 103.407 1.00 53.03 205 SER A CA 1
ATOM 1544 C C . SER A 1 208 ? -27.806 7.547 103.639 1.00 57.03 205 SER A C 1
ATOM 1545 O O . SER A 1 208 ? -28.131 7.152 104.763 1.00 56.54 205 SER A O 1
ATOM 1548 N N . GLY A 1 209 ? -27.699 6.752 102.571 1.00 54.17 206 GLY A N 1
ATOM 1549 C CA . GLY A 1 209 ? -27.990 5.327 102.562 1.00 53.63 206 GLY A CA 1
ATOM 1550 C C . GLY A 1 209 ? -29.408 5.015 102.124 1.00 61.26 206 GLY A C 1
ATOM 1551 O O . GLY A 1 209 ? -30.361 5.721 102.494 1.00 62.71 206 GLY A O 1
ATOM 1552 N N . THR A 1 210 ? -29.561 3.929 101.357 1.00 57.60 207 THR A N 1
ATOM 1553 C CA . THR A 1 210 ? -30.885 3.470 100.916 1.00 59.47 207 THR A CA 1
ATOM 1554 C C . THR A 1 210 ? -31.467 2.488 101.956 1.00 62.49 207 THR A C 1
ATOM 1555 O O . THR A 1 210 ? -32.617 2.032 101.823 1.00 63.44 207 THR A O 1
ATOM 1559 N N . GLY A 1 211 ? -30.656 2.199 102.969 1.00 57.12 208 GLY A N 1
ATOM 1560 C CA . GLY A 1 211 ? -30.950 1.261 104.042 1.00 57.03 208 GLY A CA 1
ATOM 1561 C C . GLY A 1 211 ? -29.987 0.090 104.050 1.00 59.11 208 GLY A C 1
ATOM 1562 O O . GLY A 1 211 ? -30.010 -0.714 104.973 1.00 58.67 208 GLY A O 1
ATOM 1563 N N . LEU A 1 212 ? -29.159 -0.049 103.009 1.00 55.47 209 LEU A N 1
ATOM 1564 C CA . LEU A 1 212 ? -28.199 -1.148 102.922 1.00 54.81 209 LEU A CA 1
ATOM 1565 C C . LEU A 1 212 ? -27.107 -1.023 104.034 1.00 54.17 209 LEU A C 1
ATOM 1566 O O . LEU A 1 212 ? -26.450 0.027 104.172 1.00 54.01 209 LEU A O 1
ATOM 1571 N N . ILE A 1 213 ? -26.950 -2.100 104.832 1.00 46.08 210 ILE A N 1
ATOM 1572 C CA . ILE A 1 213 ? -25.937 -2.182 105.887 1.00 44.19 210 ILE A CA 1
ATOM 1573 C C . ILE A 1 213 ? -25.271 -3.541 105.704 1.00 46.85 210 ILE A C 1
ATOM 1574 O O . ILE A 1 213 ? -25.902 -4.589 105.871 1.00 46.91 210 ILE A O 1
ATOM 1579 N N . GLU A 1 214 ? -23.993 -3.501 105.325 1.00 42.47 211 GLU A N 1
ATOM 1580 C CA . GLU A 1 214 ? -23.172 -4.672 105.041 1.00 39.99 211 GLU A CA 1
ATOM 1581 C C . GLU A 1 214 ? -22.571 -5.235 106.324 1.00 43.41 211 GLU A C 1
ATOM 1582 O O . GLU A 1 214 ? -22.255 -4.480 107.248 1.00 42.05 211 GLU A O 1
ATOM 1588 N N . THR A 1 215 ? -22.405 -6.569 106.363 1.00 38.74 212 THR A N 1
ATOM 1589 C CA . THR A 1 215 ? -21.767 -7.266 107.476 1.00 37.78 212 THR A CA 1
ATOM 1590 C C . THR A 1 215 ? -20.323 -6.836 107.512 1.00 39.98 212 THR A C 1
ATOM 1591 O O . THR A 1 215 ? -19.755 -6.530 106.446 1.00 40.29 212 THR A O 1
ATOM 1595 N N . PRO A 1 216 ? -19.673 -6.830 108.681 1.00 35.21 213 PRO A N 1
ATOM 1596 C CA . PRO A 1 216 ? -18.280 -6.391 108.698 1.00 33.59 213 PRO A CA 1
ATOM 1597 C C . PRO A 1 216 ? -17.389 -7.314 107.848 1.00 40.30 213 PRO A C 1
ATOM 1598 O O . PRO A 1 216 ? -16.495 -6.800 107.178 1.00 37.73 213 PRO A O 1
ATOM 1602 N N . ALA A 1 217 ? -17.708 -8.629 107.775 1.00 37.99 214 ALA A N 1
ATOM 1603 C CA . ALA A 1 217 ? -16.926 -9.596 107.001 1.00 38.25 214 ALA A CA 1
ATOM 1604 C C . ALA A 1 217 ? -16.905 -9.253 105.511 1.00 42.63 214 ALA A C 1
ATOM 1605 O O . ALA A 1 217 ? -15.860 -9.433 104.879 1.00 42.09 214 ALA A O 1
ATOM 1607 N N . LYS A 1 218 ? -18.052 -8.779 104.962 1.00 35.61 215 LYS A N 1
ATOM 1608 C CA . LYS A 1 218 ? -18.189 -8.394 103.558 1.00 35.15 215 LYS A CA 1
ATOM 1609 C C . LYS A 1 218 ? -17.291 -7.199 103.240 1.00 36.37 215 LYS A C 1
ATOM 1610 O O . LYS A 1 218 ? -16.606 -7.207 102.225 1.00 35.14 215 LYS A O 1
ATOM 1616 N N . ALA A 1 219 ? -17.338 -6.175 104.061 1.00 34.41 216 ALA A N 1
ATOM 1617 C CA . ALA A 1 219 ? -16.505 -4.990 103.921 1.00 35.20 216 ALA A CA 1
ATOM 1618 C C . ALA A 1 219 ? -15.012 -5.376 103.970 1.00 39.25 216 ALA A C 1
ATOM 1619 O O . ALA A 1 219 ? -14.253 -4.943 103.106 1.00 39.95 216 ALA A O 1
ATOM 1621 N N . ILE A 1 220 ? -14.607 -6.246 104.912 1.00 33.53 217 ILE A N 1
ATOM 1622 C CA . ILE A 1 220 ? -13.206 -6.677 104.986 1.00 31.84 217 ILE A CA 1
ATOM 1623 C C . ILE A 1 220 ? -12.841 -7.513 103.734 1.00 35.52 217 ILE A C 1
ATOM 1624 O O . ILE A 1 220 ? -11.803 -7.276 103.147 1.00 36.85 217 ILE A O 1
ATOM 1629 N N . GLU A 1 221 ? -13.698 -8.421 103.296 1.00 31.80 218 GLU A N 1
ATOM 1630 C CA . GLU A 1 221 ? -13.453 -9.211 102.088 1.00 32.28 218 GLU A CA 1
ATOM 1631 C C . GLU A 1 221 ? -13.228 -8.275 100.872 1.00 35.06 218 GLU A C 1
ATOM 1632 O O . GLU A 1 221 ? -12.350 -8.505 100.046 1.00 35.51 218 GLU A O 1
ATOM 1638 N N . LEU A 1 222 ? -14.000 -7.217 100.785 1.00 31.08 219 LEU A N 1
ATOM 1639 C CA . LEU A 1 222 ? -13.867 -6.319 99.670 1.00 34.88 219 LEU A CA 1
ATOM 1640 C C . LEU A 1 222 ? -12.498 -5.596 99.750 1.00 41.59 219 LEU A C 1
ATOM 1641 O O . LEU A 1 222 ? -11.788 -5.585 98.749 1.00 41.62 219 LEU A O 1
ATOM 1646 N N . TRP A 1 223 ? -12.125 -5.021 100.933 1.00 36.68 220 TRP A N 1
ATOM 1647 C CA . TRP A 1 223 ? -10.846 -4.287 101.095 1.00 34.68 220 TRP A CA 1
ATOM 1648 C C . TRP A 1 223 ? -9.629 -5.192 100.909 1.00 38.02 220 TRP A C 1
ATOM 1649 O O . TRP A 1 223 ? -8.639 -4.773 100.320 1.00 38.00 220 TRP A O 1
ATOM 1660 N N . ARG A 1 224 ? -9.718 -6.420 101.398 1.00 33.15 221 ARG A N 1
ATOM 1661 C CA . ARG A 1 224 ? -8.684 -7.426 101.270 1.00 32.33 221 ARG A CA 1
ATOM 1662 C C . ARG A 1 224 ? -8.445 -7.823 99.779 1.00 37.30 221 ARG A C 1
ATOM 1663 O O . ARG A 1 224 ? -7.300 -8.099 99.419 1.00 38.25 221 ARG A O 1
ATOM 1671 N N . ALA A 1 225 ? -9.524 -7.892 98.934 1.00 32.32 222 ALA A N 1
ATOM 1672 C CA . ALA A 1 225 ? -9.396 -8.176 97.492 1.00 32.43 222 ALA A CA 1
ATOM 1673 C C . ALA A 1 225 ? -8.561 -7.082 96.865 1.00 32.47 222 ALA A C 1
ATOM 1674 O O . ALA A 1 225 ? -7.633 -7.355 96.089 1.00 29.54 222 ALA A O 1
ATOM 1676 N N . GLU A 1 226 ? -8.888 -5.828 97.225 1.00 25.54 223 GLU A N 1
ATOM 1677 C CA . GLU A 1 226 ? -8.171 -4.681 96.689 1.00 27.38 223 GLU A CA 1
ATOM 1678 C C . GLU A 1 226 ? -6.700 -4.678 97.134 1.00 32.86 223 GLU A C 1
ATOM 1679 O O . GLU A 1 226 ? -5.796 -4.497 96.307 1.00 33.32 223 GLU A O 1
ATOM 1685 N N . LEU A 1 227 ? -6.475 -4.835 98.438 1.00 27.17 224 LEU A N 1
ATOM 1686 C CA . LEU A 1 227 ? -5.128 -4.861 98.989 1.00 26.47 224 LEU A CA 1
ATOM 1687 C C . LEU A 1 227 ? -4.277 -5.945 98.319 1.00 30.63 224 LEU A C 1
ATOM 1688 O O . LEU A 1 227 ? -3.166 -5.656 97.919 1.00 30.42 224 LEU A O 1
ATOM 1693 N N . ASN A 1 228 ? -4.772 -7.182 98.254 1.00 25.24 225 ASN A N 1
ATOM 1694 C CA . ASN A 1 228 ? -3.987 -8.244 97.653 1.00 27.85 225 ASN A CA 1
ATOM 1695 C C . ASN A 1 228 ? -3.587 -7.947 96.197 1.00 32.10 225 ASN A C 1
ATOM 1696 O O . ASN A 1 228 ? -2.486 -8.298 95.782 1.00 30.04 225 ASN A O 1
ATOM 1701 N N . ALA A 1 229 ? -4.452 -7.242 95.451 1.00 29.26 226 ALA A N 1
ATOM 1702 C CA . AL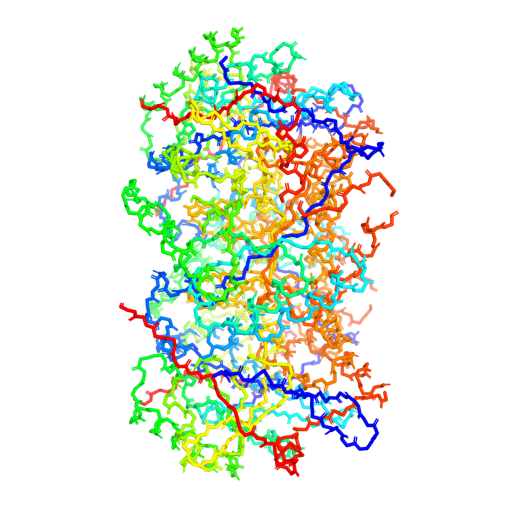A A 1 229 ? -4.168 -6.801 94.092 1.00 28.53 226 ALA A CA 1
ATOM 1703 C C . ALA A 1 229 ? -3.167 -5.651 94.106 1.00 32.19 226 ALA A C 1
ATOM 1704 O O . ALA A 1 229 ? -2.311 -5.558 93.223 1.00 30.75 226 ALA A O 1
ATOM 1714 N N . ARG A 1 231 ? -0.842 -5.169 96.239 1.00 31.21 228 ARG A N 1
ATOM 1715 C CA . ARG A 1 231 ? 0.491 -5.705 96.570 1.00 32.29 228 ARG A CA 1
ATOM 1716 C C . ARG A 1 231 ? 1.184 -6.170 95.304 1.00 34.59 228 ARG A C 1
ATOM 1717 O O . ARG A 1 231 ? 2.396 -6.024 95.217 1.00 34.67 228 ARG A O 1
ATOM 1725 N N . ASP A 1 232 ? 0.437 -6.731 94.314 1.00 31.10 229 ASP A N 1
ATOM 1726 C CA . ASP A 1 232 ? 1.073 -7.136 93.044 1.00 31.01 229 ASP A CA 1
ATOM 1727 C C . ASP A 1 232 ? 1.375 -5.909 92.156 1.00 32.99 229 ASP A C 1
ATOM 1728 O O . ASP A 1 232 ? 2.271 -5.954 91.337 1.00 32.43 229 ASP A O 1
ATOM 1733 N N . ILE A 1 233 ? 0.637 -4.808 92.332 1.00 29.94 230 ILE A N 1
ATOM 1734 C CA . ILE A 1 233 ? 0.779 -3.569 91.513 1.00 29.43 230 ILE A CA 1
ATOM 1735 C C . ILE A 1 233 ? 1.910 -2.652 92.051 1.00 32.40 230 ILE A C 1
ATOM 1736 O O . ILE A 1 233 ? 2.449 -1.856 91.280 1.00 30.89 230 ILE A O 1
ATOM 1741 N N . GLY A 1 234 ? 2.114 -2.644 93.367 1.00 28.57 231 GLY A N 1
ATOM 1742 C CA . GLY A 1 234 ? 3.110 -1.767 93.991 1.00 29.30 231 GLY A CA 1
ATOM 1743 C C . GLY A 1 234 ? 2.591 -0.358 94.234 1.00 35.17 231 GLY A C 1
ATOM 1744 O O . GLY A 1 234 ? 3.342 0.627 94.154 1.00 34.08 231 GLY A O 1
ATOM 1745 N N . GLY A 1 235 ? 1.295 -0.232 94.445 1.00 28.21 232 GLY A N 1
ATOM 1746 C CA . GLY A 1 235 ? 0.744 1.108 94.635 1.00 27.22 232 GLY A CA 1
ATOM 1747 C C . GLY A 1 235 ? 0.702 1.540 96.080 1.00 31.84 232 GLY A C 1
ATOM 1748 O O . GLY A 1 235 ? 1.358 0.947 96.939 1.00 31.56 232 GLY A O 1
ATOM 1749 N N . ALA A 1 236 ? -0.038 2.612 96.346 1.00 28.69 233 ALA A N 1
ATOM 1750 C CA . ALA A 1 236 ? -0.328 3.095 97.703 1.00 30.28 233 ALA A CA 1
ATOM 1751 C C . ALA A 1 236 ? -1.811 2.845 97.987 1.00 31.11 233 ALA A C 1
ATOM 1752 O O . ALA A 1 236 ? -2.674 3.392 97.309 1.00 31.61 233 ALA A O 1
ATOM 1754 N N . TRP A 1 237 ? -2.086 1.863 98.826 1.00 28.84 234 TRP A N 1
ATOM 1755 C CA . TRP A 1 237 ? -3.435 1.457 99.256 1.00 28.76 234 TRP A CA 1
ATOM 1756 C C . TRP A 1 237 ? -3.912 2.331 100.441 1.00 30.89 234 TRP A C 1
ATOM 1757 O O . TRP A 1 237 ? -3.372 2.192 101.532 1.00 30.88 234 TRP A O 1
ATOM 1768 N N . VAL A 1 238 ? -4.802 3.288 100.202 1.00 22.67 235 VAL A N 1
ATOM 1769 C CA . VAL A 1 238 ? -5.199 4.218 101.237 1.00 24.17 235 VAL A CA 1
ATOM 1770 C C . VAL A 1 238 ? -6.610 3.866 101.687 1.00 28.08 235 VAL A C 1
ATOM 1771 O O . VAL A 1 238 ? -7.522 4.014 100.896 1.00 27.05 235 VAL A O 1
ATOM 1775 N N . LEU A 1 239 ? -6.778 3.314 102.891 1.00 25.02 236 LEU A N 1
ATOM 1776 C CA . LEU A 1 239 ? -8.140 2.973 103.354 1.00 24.80 236 LEU A CA 1
ATOM 1777 C C . LEU A 1 239 ? -8.747 4.165 104.102 1.00 26.99 236 LEU A C 1
ATOM 1778 O O . LEU A 1 239 ? -8.034 4.840 104.812 1.00 30.47 236 LEU A O 1
ATOM 1783 N N . THR A 1 240 ? -10.022 4.473 103.882 1.00 23.46 237 THR A N 1
ATOM 1784 C CA . THR A 1 240 ? -10.741 5.552 104.590 1.00 22.19 237 THR A CA 1
ATOM 1785 C C . THR A 1 240 ? -11.896 4.956 105.436 1.00 27.05 237 THR A C 1
ATOM 1786 O O . THR A 1 240 ? -12.756 4.274 104.910 1.00 25.71 237 THR A O 1
ATOM 1790 N N . ASN A 1 241 ? -11.928 5.262 106.730 1.00 26.77 238 ASN A N 1
ATOM 1791 C CA . ASN A 1 241 ? -12.967 4.838 107.689 1.00 26.13 238 ASN A CA 1
ATOM 1792 C C . ASN A 1 241 ? -13.424 6.027 108.481 1.00 26.43 238 ASN A C 1
ATOM 1793 O O . ASN A 1 241 ? -12.746 7.047 108.487 1.00 26.20 238 ASN A O 1
ATOM 1798 N N . HIS A 1 242 ? -14.672 5.964 108.966 1.00 24.02 239 HIS A N 1
ATOM 1799 C CA . HIS A 1 242 ? -15.325 7.044 109.743 1.00 22.73 239 HIS A CA 1
ATOM 1800 C C . HIS A 1 242 ? -15.563 6.479 111.086 1.00 23.64 239 HIS A C 1
ATOM 1801 O O . HIS A 1 242 ? -16.256 5.474 111.172 1.00 24.24 239 HIS A O 1
ATOM 1808 N N . PRO A 1 243 ? -15.024 7.074 112.152 1.00 25.13 240 PRO A N 1
ATOM 1809 C CA . PRO A 1 243 ? -15.265 6.509 113.502 1.00 25.08 240 PRO A CA 1
ATOM 1810 C C . PRO A 1 243 ? -16.757 6.297 113.834 1.00 26.75 240 PRO A C 1
ATOM 1811 O O . PRO A 1 243 ? -17.038 5.352 114.537 1.00 26.16 240 PRO A O 1
ATOM 1815 N N . PHE A 1 244 ? -17.717 7.145 113.329 1.00 24.49 241 PHE A N 1
ATOM 1816 C CA . PHE A 1 244 ? -19.164 6.997 113.672 1.00 24.42 241 PHE A CA 1
ATOM 1817 C C . PHE A 1 244 ? -19.742 5.754 113.043 1.00 30.03 241 PHE A C 1
ATOM 1818 O O . PHE A 1 244 ? -20.739 5.249 113.546 1.00 31.68 241 PHE A O 1
ATOM 1826 N N . LEU A 1 245 ? -19.033 5.187 112.055 1.00 27.80 242 LEU A N 1
ATOM 1827 C CA . LEU A 1 245 ? -19.393 3.943 111.386 1.00 26.33 242 LEU A CA 1
ATOM 1828 C C . LEU A 1 245 ? -18.491 2.831 111.794 1.00 27.28 242 LEU A C 1
ATOM 1829 O O . LEU A 1 245 ? -18.994 1.898 112.410 1.00 27.34 242 LEU A O 1
ATOM 1834 N N . SER A 1 246 ? -17.156 2.890 111.465 1.00 23.00 243 SER A N 1
ATOM 1835 C CA . SER A 1 246 ? -16.265 1.758 111.784 1.00 23.80 243 SER A CA 1
ATOM 1836 C C . SER A 1 246 ? -15.947 1.603 113.246 1.00 28.02 243 SER A C 1
ATOM 1837 O O . SER A 1 246 ? -15.412 0.579 113.620 1.00 27.79 243 SER A O 1
ATOM 1840 N N . GLY A 1 247 ? -16.294 2.598 114.066 1.00 23.03 244 GLY A N 1
ATOM 1841 C CA . GLY A 1 247 ? -16.053 2.512 115.495 1.00 24.73 244 GLY A CA 1
ATOM 1842 C C . GLY A 1 247 ? -17.034 1.623 116.221 1.00 29.33 244 GLY A C 1
ATOM 1843 O O . GLY A 1 247 ? -16.825 1.357 117.399 1.00 30.00 244 GLY A O 1
ATOM 1844 N N . ARG A 1 248 ? -18.081 1.102 115.530 1.00 28.16 245 ARG A N 1
ATOM 1845 C CA . ARG A 1 248 ? -19.149 0.257 116.156 1.00 26.71 245 ARG A CA 1
ATOM 1846 C C . ARG A 1 248 ? -18.590 -1.064 116.535 1.00 32.04 245 ARG A C 1
ATOM 1847 O O . ARG A 1 248 ? -17.630 -1.466 115.886 1.00 29.61 245 ARG A O 1
ATOM 1855 N N . PRO A 1 249 ? -19.124 -1.780 117.570 1.00 29.40 246 PRO A N 1
ATOM 1856 C CA . PRO A 1 249 ? -18.450 -3.017 118.028 1.00 28.22 246 PRO A CA 1
ATOM 1857 C C . PRO A 1 249 ? -18.012 -4.020 116.922 1.00 32.45 246 PRO A C 1
ATOM 1858 O O . PRO A 1 249 ? -16.850 -4.413 116.891 1.00 31.07 246 PRO A O 1
ATOM 1862 N N . GLY A 1 250 ? -18.936 -4.454 116.077 1.00 30.73 247 GLY A N 1
ATOM 1863 C CA . GLY A 1 250 ? -18.712 -5.480 115.066 1.00 27.87 247 GLY A CA 1
ATOM 1864 C C . GLY A 1 250 ? -17.745 -5.047 114.003 1.00 31.30 247 GLY A C 1
ATOM 1865 O O . GLY A 1 250 ? -16.945 -5.857 113.554 1.00 27.10 247 GLY A O 1
ATOM 1866 N N . ARG A 1 251 ? -17.859 -3.775 113.551 1.00 27.96 248 ARG A N 1
ATOM 1867 C CA . ARG A 1 251 ? -17.022 -3.212 112.510 1.00 28.13 248 ARG A CA 1
ATOM 1868 C C . ARG A 1 251 ? -15.641 -3.021 113.007 1.00 31.98 248 ARG A C 1
ATOM 1869 O O . ARG A 1 251 ? -14.713 -3.449 112.337 1.00 29.48 248 ARG A O 1
ATOM 1877 N N . ALA A 1 252 ? -15.487 -2.427 114.210 1.00 29.43 249 ALA A N 1
ATOM 1878 C CA . ALA A 1 252 ? -14.146 -2.239 114.809 1.00 27.87 249 ALA A CA 1
ATOM 1879 C C . ALA A 1 252 ? -13.445 -3.578 115.002 1.00 31.02 249 ALA A C 1
ATOM 1880 O O . ALA A 1 252 ? -12.258 -3.673 114.733 1.00 28.56 249 ALA A O 1
ATOM 1882 N N . ALA A 1 253 ? -14.175 -4.621 115.450 1.00 30.09 250 ALA A N 1
ATOM 1883 C CA . ALA A 1 253 ? -13.541 -5.909 115.691 1.00 30.16 250 ALA A CA 1
ATOM 1884 C C . ALA A 1 253 ? -12.994 -6.503 114.404 1.00 34.02 250 ALA A C 1
ATOM 1885 O O . ALA A 1 253 ? -11.837 -6.943 114.403 1.00 34.64 250 ALA A O 1
ATOM 1887 N N . ALA A 1 254 ? -13.797 -6.493 113.294 1.00 28.72 251 ALA A N 1
ATOM 1888 C CA . ALA A 1 254 ? -13.304 -7.043 112.048 1.00 27.57 251 ALA A CA 1
ATOM 1889 C C . ALA A 1 254 ? -12.154 -6.176 111.517 1.00 26.70 251 ALA A C 1
ATOM 1890 O O . ALA A 1 254 ? -11.238 -6.719 110.955 1.00 24.43 251 ALA A O 1
ATOM 1892 N N . LEU A 1 255 ? -12.178 -4.842 111.714 1.00 24.31 252 LEU A N 1
ATOM 1893 C CA . LEU A 1 255 ? -11.057 -4.008 111.264 1.00 26.17 252 LEU A CA 1
ATOM 1894 C C . LEU A 1 255 ? -9.764 -4.370 112.019 1.00 32.52 252 LEU A C 1
ATOM 1895 O O . LEU A 1 255 ? -8.699 -4.455 111.421 1.00 32.67 252 LEU A O 1
ATOM 1900 N N . ARG A 1 256 ? -9.878 -4.614 113.345 1.00 29.56 253 ARG A N 1
ATOM 1901 C CA . ARG A 1 256 ? -8.742 -4.983 114.192 1.00 28.27 253 ARG A CA 1
ATOM 1902 C C . ARG A 1 256 ? -8.093 -6.250 113.655 1.00 31.83 253 ARG A C 1
ATOM 1903 O O . ARG A 1 256 ? -6.887 -6.279 113.516 1.00 28.83 253 ARG A O 1
ATOM 1911 N N . GLU A 1 257 ? -8.886 -7.301 113.363 1.00 27.95 254 GLU A N 1
ATOM 1912 C CA . GLU A 1 257 ? -8.304 -8.532 112.801 1.00 28.19 254 GLU A CA 1
ATOM 1913 C C . GLU A 1 257 ? -7.680 -8.268 111.425 1.00 34.09 254 GLU A C 1
ATOM 1914 O O . GLU A 1 257 ? -6.729 -8.942 111.034 1.00 32.83 254 GLU A O 1
ATOM 1920 N N . PHE A 1 258 ? -8.250 -7.300 110.678 1.00 30.23 255 PHE A N 1
ATOM 1921 C CA . PHE A 1 258 ? -7.734 -7.036 109.346 1.00 29.89 255 PHE A CA 1
ATOM 1922 C C . PHE A 1 258 ? -6.370 -6.349 109.477 1.00 32.46 255 PHE A C 1
ATOM 1923 O O . PHE A 1 258 ? -5.444 -6.774 108.808 1.00 30.43 255 PHE A O 1
ATOM 1931 N N . ILE A 1 259 ? -6.235 -5.371 110.376 1.00 28.81 256 ILE A N 1
ATOM 1932 C CA . ILE A 1 259 ? -4.975 -4.690 110.728 1.00 29.04 256 ILE A CA 1
ATOM 1933 C C . ILE A 1 259 ? -3.931 -5.718 111.192 1.00 36.91 256 ILE A C 1
ATOM 1934 O O . ILE A 1 259 ? -2.812 -5.689 110.653 1.00 38.65 256 ILE A O 1
ATOM 1939 N N . ALA A 1 260 ? -4.290 -6.667 112.110 1.00 33.42 257 ALA A N 1
ATOM 1940 C CA . ALA A 1 260 ? -3.344 -7.722 112.528 1.00 33.78 257 ALA A CA 1
ATOM 1941 C C . ALA A 1 260 ? -2.785 -8.433 111.277 1.00 37.01 257 ALA A C 1
ATOM 1942 O O . ALA A 1 260 ? -1.593 -8.631 111.150 1.00 35.76 257 ALA A O 1
ATOM 1944 N N . GLU A 1 261 ? -3.659 -8.789 110.329 1.00 35.25 258 GLU A N 1
ATOM 1945 C CA . GLU A 1 261 ? -3.278 -9.496 109.076 1.00 35.18 258 GLU A CA 1
ATOM 1946 C C . GLU A 1 261 ? -2.340 -8.640 108.225 1.00 35.12 258 GLU A C 1
ATOM 1947 O O . GLU A 1 261 ? -1.315 -9.117 107.751 1.00 33.23 258 GLU A O 1
ATOM 1953 N N . VAL A 1 262 ? -2.660 -7.357 108.072 1.00 30.51 259 VAL A N 1
ATOM 1954 C CA . VAL A 1 262 ? -1.831 -6.457 107.244 1.00 29.58 259 VAL A CA 1
ATOM 1955 C C . VAL A 1 262 ? -0.434 -6.274 107.877 1.00 34.00 259 VAL A C 1
ATOM 1956 O O . VAL A 1 262 ? 0.552 -6.179 107.150 1.00 32.97 259 VAL A O 1
ATOM 1960 N N . CYS A 1 263 ? -0.342 -6.343 109.236 1.00 35.95 260 CYS A N 1
ATOM 1961 C CA . CYS A 1 263 ? 0.914 -6.204 109.981 1.00 36.50 260 CYS A CA 1
ATOM 1962 C C . CYS A 1 263 ? 1.848 -7.380 109.748 1.00 38.84 260 CYS A C 1
ATOM 1963 O O . CYS A 1 263 ? 3.039 -7.172 109.804 1.00 40.28 260 CYS A O 1
ATOM 1966 N N . ALA A 1 264 ? 1.338 -8.572 109.439 1.00 34.04 261 ALA A N 1
ATOM 1967 C CA . ALA A 1 264 ? 2.165 -9.734 109.130 1.00 34.31 261 ALA A CA 1
ATOM 1968 C C . ALA A 1 264 ? 2.611 -9.790 107.603 1.00 38.43 261 ALA A C 1
ATOM 1969 O O . ALA A 1 264 ? 3.219 -10.772 107.203 1.00 38.28 261 ALA A O 1
ATOM 1979 N N . ASP A 1 266 ? 5.071 -8.610 105.088 1.00 37.01 263 ASP A N 1
ATOM 1980 C CA . ASP A 1 266 ? 6.402 -8.035 105.114 1.00 36.95 263 ASP A CA 1
ATOM 1981 C C . ASP A 1 266 ? 6.733 -7.253 103.863 1.00 37.78 263 ASP A C 1
ATOM 1982 O O . ASP A 1 266 ? 7.654 -6.442 103.909 1.00 37.30 263 ASP A O 1
ATOM 1987 N N . ASP A 1 267 ? 5.950 -7.414 102.787 1.00 32.85 264 ASP A N 1
ATOM 1988 C CA . ASP A 1 267 ? 6.173 -6.655 101.531 1.00 30.73 264 ASP A CA 1
ATOM 1989 C C . ASP A 1 267 ? 5.554 -5.256 101.653 1.00 33.73 264 ASP A C 1
ATOM 1990 O O . ASP A 1 267 ? 5.909 -4.348 100.899 1.00 36.39 264 ASP A O 1
ATOM 1995 N N . VAL A 1 268 ? 4.664 -5.095 102.621 1.00 29.41 265 VAL A N 1
ATOM 1996 C CA . VAL A 1 268 ? 3.843 -3.884 102.840 1.00 28.40 265 VAL A CA 1
ATOM 1997 C C . VAL A 1 268 ? 4.486 -2.917 103.825 1.00 33.95 265 VAL A C 1
ATOM 1998 O O . VAL A 1 268 ? 4.846 -3.305 104.939 1.00 33.85 265 VAL A O 1
ATOM 2002 N N . TRP A 1 269 ? 4.494 -1.626 103.454 1.00 31.20 266 TRP A N 1
ATOM 2003 C CA . TRP A 1 269 ? 4.913 -0.544 104.300 1.00 29.62 266 TRP A CA 1
ATOM 2004 C C . TRP A 1 269 ? 3.679 0.070 104.901 1.00 33.37 266 TRP A C 1
ATOM 2005 O O . TRP A 1 269 ? 2.986 0.776 104.189 1.00 31.03 266 TRP A O 1
ATOM 2016 N N . VAL A 1 270 ? 3.380 -0.169 106.205 1.00 30.24 267 VAL A N 1
ATOM 2017 C CA . VAL A 1 270 ? 2.216 0.428 106.860 1.00 27.50 267 VAL A CA 1
ATOM 2018 C C . VAL A 1 270 ? 2.687 1.790 107.406 1.00 32.13 267 VAL A C 1
ATOM 2019 O O . VAL A 1 270 ? 3.503 1.811 108.299 1.00 30.73 267 VAL A O 1
ATOM 2023 N N . ALA A 1 271 ? 2.206 2.909 106.886 1.00 29.59 268 ALA A N 1
ATOM 2024 C CA . ALA A 1 271 ? 2.756 4.193 107.298 1.00 28.54 268 ALA A CA 1
ATOM 2025 C C . ALA A 1 271 ? 1.721 5.272 107.500 1.00 31.63 268 ALA A C 1
ATOM 2026 O O . ALA A 1 271 ? 0.561 5.074 107.167 1.00 32.06 268 ALA A O 1
ATOM 2028 N N . GLY A 1 272 ? 2.150 6.397 108.097 1.00 28.12 269 GLY A N 1
ATOM 2029 C CA . GLY A 1 272 ? 1.338 7.606 108.201 1.00 27.27 269 GLY A CA 1
ATOM 2030 C C . GLY A 1 272 ? 1.321 8.282 106.821 1.00 32.05 269 GLY A C 1
ATOM 2031 O O . GLY A 1 272 ? 2.222 8.066 106.002 1.00 31.00 269 GLY A O 1
ATOM 2040 N N . SER A 1 274 ? 1.725 11.669 105.944 1.00 28.42 271 SER A N 1
ATOM 2041 C CA . SER A 1 274 ? 2.817 12.612 105.716 1.00 29.24 271 SER A CA 1
ATOM 2042 C C . SER A 1 274 ? 4.135 11.850 105.456 1.00 35.85 271 SER A C 1
ATOM 2043 O O . SER A 1 274 ? 4.968 12.352 104.701 1.00 37.58 271 SER A O 1
ATOM 2046 N N . GLN A 1 275 ? 4.325 10.650 106.081 1.00 33.39 272 GLN A N 1
ATOM 2047 C CA . GLN A 1 275 ? 5.534 9.825 105.888 1.00 33.83 272 GLN A CA 1
ATOM 2048 C C . GLN A 1 275 ? 5.575 9.250 104.461 1.00 35.17 272 GLN A C 1
ATOM 2049 O O . GLN A 1 275 ? 6.638 9.207 103.858 1.00 34.07 272 GLN A O 1
ATOM 2055 N N . ILE A 1 276 ? 4.414 8.816 103.923 1.00 31.81 273 ILE A N 1
ATOM 2056 C CA . ILE A 1 276 ? 4.336 8.328 102.546 1.00 29.97 273 ILE A CA 1
ATOM 2057 C C . ILE A 1 276 ? 4.623 9.511 101.632 1.00 32.93 273 ILE A C 1
ATOM 2058 O O . ILE A 1 276 ? 5.442 9.396 100.707 1.00 30.61 273 ILE A O 1
ATOM 2063 N N . ALA A 1 277 ? 3.947 10.642 101.884 1.00 26.66 274 ALA A N 1
ATOM 2064 C CA . ALA A 1 277 ? 4.133 11.830 101.059 1.00 26.72 274 ALA A CA 1
ATOM 2065 C C . ALA A 1 277 ? 5.584 12.292 101.069 1.00 31.47 274 ALA A C 1
ATOM 2066 O O . ALA A 1 277 ? 6.070 12.681 100.013 1.00 31.78 274 ALA A O 1
ATOM 2068 N N . GLU A 1 278 ? 6.271 12.309 102.252 1.00 31.42 275 GLU A N 1
ATOM 2069 C CA . GLU A 1 278 ? 7.681 12.754 102.295 1.00 32.03 275 GLU A CA 1
ATOM 2070 C C . GLU A 1 278 ? 8.560 11.766 101.515 1.00 35.72 275 GLU A C 1
ATOM 2071 O O . GLU A 1 278 ? 9.498 12.205 100.841 1.00 37.13 275 GLU A O 1
ATOM 2077 N N . HIS A 1 279 ? 8.215 10.449 101.516 1.00 32.17 276 HIS A N 1
ATOM 2078 C CA . HIS A 1 279 ? 8.970 9.472 100.709 1.00 32.75 276 HIS A CA 1
ATOM 2079 C C . HIS A 1 279 ? 8.836 9.772 99.225 1.00 35.95 276 HIS A C 1
ATOM 2080 O O . HIS A 1 279 ? 9.817 9.703 98.486 1.00 36.24 276 HIS A O 1
ATOM 2087 N N . VAL A 1 280 ? 7.611 10.071 98.789 1.00 29.47 277 VAL A N 1
ATOM 2088 C CA . VAL A 1 280 ? 7.261 10.399 97.411 1.00 28.80 277 VAL A CA 1
ATOM 2089 C C . VAL A 1 280 ? 7.990 11.716 97.007 1.00 35.61 277 VAL A C 1
ATOM 2090 O O . VAL A 1 280 ? 8.701 11.741 95.987 1.00 34.88 277 VAL A O 1
ATOM 2094 N N . ARG A 1 281 ? 7.825 12.782 97.812 1.00 33.79 278 ARG A N 1
ATOM 2095 C CA . ARG A 1 281 ? 8.503 14.055 97.532 1.00 35.36 278 ARG A CA 1
ATOM 2096 C C . ARG A 1 281 ? 10.035 13.861 97.302 1.00 42.66 278 ARG A C 1
ATOM 2097 O O . ARG A 1 281 ? 10.612 14.516 96.435 1.00 41.37 278 ARG A O 1
ATOM 2105 N N . ALA A 1 282 ? 10.667 12.943 98.059 1.00 40.16 279 ALA A N 1
ATOM 2106 C CA . ALA A 1 282 ? 12.120 12.672 97.958 1.00 41.01 279 ALA A CA 1
ATOM 2107 C C . ALA A 1 282 ? 12.493 12.064 96.621 1.00 44.58 279 ALA A C 1
ATOM 2108 O O . ALA A 1 282 ? 13.631 12.224 96.207 1.00 49.64 279 ALA A O 1
ATOM 2110 N N . GLN A 1 283 ? 11.548 11.411 95.921 1.00 38.59 280 GLN A N 1
ATOM 2111 C CA . GLN A 1 283 ? 11.799 10.750 94.629 1.00 37.47 280 GLN A CA 1
ATOM 2112 C C . GLN A 1 283 ? 11.887 11.741 93.503 1.00 42.51 280 GLN A C 1
ATOM 2113 O O . GLN A 1 283 ? 12.258 11.348 92.393 1.00 42.41 280 GLN A O 1
ATOM 2119 N N . LYS A 1 284 ? 11.509 13.024 93.765 1.00 39.86 281 LYS A N 1
ATOM 2120 C CA . LYS A 1 284 ? 11.525 14.128 92.792 1.00 39.78 281 LYS A CA 1
ATOM 2121 C C . LYS A 1 284 ? 10.810 13.741 91.452 1.00 42.60 281 LYS A C 1
ATOM 2122 O O . LYS A 1 284 ? 11.397 13.832 90.360 1.00 40.34 281 LYS A O 1
ATOM 2128 N N . LEU A 1 285 ? 9.557 13.276 91.564 1.00 36.99 282 LEU A N 1
ATOM 2129 C CA . LEU A 1 285 ? 8.769 12.852 90.408 1.00 35.03 282 LEU A CA 1
ATOM 2130 C C . LEU A 1 285 ? 8.495 14.008 89.448 1.00 38.92 282 LEU A C 1
ATOM 2131 O O . LEU A 1 285 ? 8.461 15.160 89.861 1.00 37.33 282 LEU A O 1
ATOM 2136 N N . THR A 1 286 ? 8.240 13.712 88.182 1.00 38.74 283 THR A N 1
ATOM 2137 C CA . THR A 1 286 ? 7.848 14.799 87.259 1.00 39.79 283 THR A CA 1
ATOM 2138 C C . THR A 1 286 ? 6.357 15.114 87.539 1.00 40.34 283 THR A C 1
ATOM 2139 O O . THR A 1 286 ? 5.521 14.205 87.480 1.00 39.58 283 THR A O 1
ATOM 2143 N N . PRO A 1 287 ? 6.001 16.375 87.876 1.00 35.47 284 PRO A N 1
ATOM 2144 C CA . PRO A 1 287 ? 4.582 16.693 88.107 1.00 32.89 284 PRO A CA 1
ATOM 2145 C C . PRO A 1 287 ? 3.686 16.457 86.891 1.00 38.51 284 PRO A C 1
ATOM 2146 O O . PRO A 1 287 ? 4.113 16.575 85.741 1.00 36.50 284 PRO A O 1
ATOM 2150 N N . ARG A 1 288 ? 2.449 16.001 87.178 1.00 35.63 285 ARG A N 1
ATOM 2151 C CA . ARG A 1 288 ? 1.404 15.715 86.209 1.00 35.85 285 ARG A CA 1
ATOM 2152 C C . ARG A 1 288 ? 0.086 16.259 86.737 1.00 41.63 285 ARG A C 1
ATOM 2153 O O . ARG A 1 288 ? -0.074 16.509 87.933 1.00 41.66 285 ARG A O 1
ATOM 2161 N N . THR A 1 289 ? -0.857 16.417 85.869 1.00 39.07 286 THR A N 1
ATOM 2162 C CA . THR A 1 289 ? -2.209 16.800 86.287 1.00 39.38 286 THR A CA 1
ATOM 2163 C C . THR A 1 289 ? -3.202 16.540 85.173 1.00 40.48 286 THR A C 1
ATOM 2164 O O . THR A 1 289 ? -2.848 16.704 83.998 1.00 36.04 286 THR A O 1
ATOM 2168 N N . LEU A 1 290 ? -4.441 16.168 85.567 1.00 37.35 287 LEU A N 1
ATOM 2169 C CA . LEU A 1 290 ? -5.585 16.138 84.664 1.00 37.80 287 LEU A CA 1
ATOM 2170 C C . LEU A 1 290 ? -5.960 17.588 84.435 1.00 41.34 287 LEU A C 1
ATOM 2171 O O . LEU A 1 290 ? -5.583 18.478 85.221 1.00 40.14 287 LEU A O 1
ATOM 2176 N N . THR A 1 291 ? -6.679 17.846 83.358 1.00 39.51 288 THR A N 1
ATOM 2177 C CA . THR A 1 291 ? -7.149 19.198 83.041 1.00 38.82 288 THR A CA 1
ATOM 2178 C C . THR A 1 291 ? -8.633 19.092 82.822 1.00 36.32 288 THR A C 1
ATOM 2179 O O . THR A 1 291 ? -9.136 18.017 82.469 1.00 30.51 288 THR A O 1
ATOM 2183 N N . ARG A 1 292 ? -9.342 20.208 83.034 1.00 33.44 289 ARG A N 1
ATOM 2184 C CA . ARG A 1 292 ? -10.777 20.304 82.850 1.00 33.91 289 ARG A CA 1
ATOM 2185 C C . ARG A 1 292 ? -11.169 19.828 81.431 1.00 41.45 289 ARG A C 1
ATOM 2186 O O . ARG A 1 292 ? -10.589 20.295 80.442 1.00 42.86 289 ARG A O 1
ATOM 2194 N N . PRO A 1 293 ? -12.104 18.852 81.342 1.00 37.46 290 PRO A N 1
ATOM 2195 C CA . PRO A 1 293 ? -12.584 18.398 80.023 1.00 38.01 290 PRO A CA 1
ATOM 2196 C C . PRO A 1 293 ? -13.264 19.569 79.282 1.00 47.08 290 PRO A C 1
ATOM 2197 O O . PRO A 1 293 ? -14.067 20.308 79.874 1.00 44.64 290 PRO A O 1
ATOM 2201 N N . GLU A 1 294 ? -12.866 19.819 78.029 1.00 49.82 291 GLU A N 1
ATOM 2202 C CA . GLU A 1 294 ? -13.470 20.955 77.324 1.00 52.89 291 GLU A CA 1
ATOM 2203 C C . GLU A 1 294 ? -14.473 20.435 76.345 1.00 58.38 291 GLU A C 1
ATOM 2204 O O . GLU A 1 294 ? -14.281 19.345 75.785 1.00 58.42 291 GLU A O 1
ATOM 2210 N N . LEU A 1 295 ? -15.591 21.159 76.200 1.00 55.36 292 LEU A N 1
ATOM 2211 C CA . LEU A 1 295 ? -16.690 20.672 75.383 1.00 55.75 292 LEU A CA 1
ATOM 2212 C C . LEU A 1 295 ? -16.946 21.538 74.143 1.00 63.39 292 LEU A C 1
ATOM 2213 O O . LEU A 1 295 ? -16.979 22.771 74.223 1.00 62.86 292 LEU A O 1
ATOM 2218 N N . THR A 1 296 ? -17.126 20.838 72.992 1.00 48.37 293 THR A N 1
ATOM 2219 C CA . THR A 1 296 ? -17.334 21.309 71.597 1.00 79.29 293 THR A CA 1
ATOM 2220 C C . THR A 1 296 ? -16.165 22.201 71.164 1.00 117.17 293 THR A C 1
ATOM 2221 O O . THR A 1 296 ? -15.055 21.705 70.958 1.00 82.00 293 THR A O 1
ATOM 2225 N N . GLU B 1 10 ? -16.111 18.867 129.435 1.00 79.05 7 GLU B N 1
ATOM 2226 C CA . GLU B 1 10 ? -17.513 19.136 129.113 1.00 79.16 7 GLU B CA 1
ATOM 2227 C C . GLU B 1 10 ? -18.281 17.795 128.975 1.00 78.36 7 GLU B C 1
ATOM 2228 O O . GLU B 1 10 ? -18.572 17.184 130.010 1.00 78.41 7 GLU B O 1
ATOM 2234 N N . LEU B 1 11 ? -18.585 17.323 127.736 1.00 69.16 8 LEU B N 1
ATOM 2235 C CA . LEU B 1 11 ? -19.238 16.031 127.593 1.00 66.19 8 LEU B CA 1
ATOM 2236 C C . LEU B 1 11 ? -18.238 14.869 127.683 1.00 66.98 8 LEU B C 1
ATOM 2237 O O . LEU B 1 11 ? -17.250 14.808 126.949 1.00 66.31 8 LEU B O 1
ATOM 2242 N N . THR B 1 12 ? -18.569 13.920 128.559 1.00 61.22 9 THR B N 1
ATOM 2243 C CA . THR B 1 12 ? -17.847 12.687 128.825 1.00 59.53 9 THR B CA 1
ATOM 2244 C C . THR B 1 12 ? -18.481 11.508 128.048 1.00 59.39 9 THR B C 1
ATOM 2245 O O . THR B 1 12 ? -19.707 11.470 127.911 1.00 59.05 9 THR B O 1
ATOM 2249 N N . PRO B 1 13 ? -17.695 10.493 127.608 1.00 51.76 10 PRO B N 1
ATOM 2250 C CA . PRO B 1 13 ? -18.328 9.291 127.029 1.00 48.77 10 PRO B CA 1
ATOM 2251 C C . PRO B 1 13 ? -18.989 8.459 128.131 1.00 48.86 10 PRO B C 1
ATOM 2252 O O . PRO B 1 13 ? -18.553 8.538 129.284 1.00 48.10 10 PRO B O 1
ATOM 2256 N N . ALA B 1 14 ? -20.023 7.645 127.807 1.00 42.43 11 ALA B N 1
ATOM 2257 C CA . ALA B 1 14 ? -20.629 6.785 128.840 1.00 40.35 11 ALA B CA 1
ATOM 2258 C C . ALA B 1 14 ? -19.655 5.646 129.203 1.00 45.28 11 ALA B C 1
ATOM 2259 O O . ALA B 1 14 ? -19.057 5.010 128.314 1.00 44.08 11 ALA B O 1
ATOM 2261 N N . ALA B 1 15 ? -19.477 5.418 130.501 1.00 39.84 12 ALA B N 1
ATOM 2262 C CA . ALA B 1 15 ? -18.596 4.406 131.028 1.00 39.50 12 ALA B CA 1
ATOM 2263 C C . ALA B 1 15 ? -19.316 3.073 131.240 1.00 39.14 12 ALA B C 1
ATOM 2264 O O . ALA B 1 15 ? -20.513 3.084 131.397 1.00 34.64 12 ALA B O 1
ATOM 2266 N N . PRO B 1 16 ? -18.592 1.919 131.301 1.00 37.00 13 PRO B N 1
ATOM 2267 C CA . PRO B 1 16 ? -19.283 0.618 131.480 1.00 35.05 13 PRO B CA 1
ATOM 2268 C C . PRO B 1 16 ? -19.984 0.519 132.823 1.00 40.72 13 PRO B C 1
ATOM 2269 O O . PRO B 1 16 ? -19.559 1.144 133.786 1.00 41.62 13 PRO B O 1
ATOM 2273 N N . VAL B 1 17 ? -21.079 -0.213 132.874 1.00 39.75 14 VAL B N 1
ATOM 2274 C CA . VAL B 1 17 ? -21.814 -0.455 134.121 1.00 39.78 14 VAL B CA 1
ATOM 2275 C C . VAL B 1 17 ? -21.486 -1.895 134.536 1.00 41.47 14 VAL B C 1
ATOM 2276 O O . VAL B 1 17 ? -21.174 -2.714 133.681 1.00 41.13 14 VAL B O 1
ATOM 2280 N N . SER B 1 18 ? -21.554 -2.201 135.829 1.00 38.29 15 SER B N 1
ATOM 2281 C CA . SER B 1 18 ? -21.369 -3.553 136.356 1.00 37.87 15 SER B CA 1
ATOM 2282 C C . SER B 1 18 ? -22.673 -4.290 136.210 1.00 40.08 15 SER B C 1
ATOM 2283 O O . SER B 1 18 ? -23.707 -3.741 136.555 1.00 44.10 15 SER B O 1
ATOM 2286 N N . TRP B 1 19 ? -22.659 -5.472 135.610 1.00 35.83 16 TRP B N 1
ATOM 2287 C CA . TRP B 1 19 ? -23.888 -6.238 135.428 1.00 36.58 16 TRP B CA 1
ATOM 2288 C C . TRP B 1 19 ? -24.066 -7.170 136.634 1.00 41.16 16 TRP B C 1
ATOM 2289 O O . TRP B 1 19 ? -23.088 -7.460 137.343 1.00 38.96 16 TRP B O 1
ATOM 2300 N N . PRO B 1 20 ? -25.320 -7.566 136.955 1.00 37.69 17 PRO B N 1
ATOM 2301 C CA . PRO B 1 20 ? -25.514 -8.373 138.164 1.00 37.10 17 PRO B CA 1
ATOM 2302 C C . PRO B 1 20 ? -25.074 -9.808 138.016 1.00 41.83 17 PRO B C 1
ATOM 2303 O O . PRO B 1 20 ? -25.177 -10.386 136.931 1.00 38.83 17 PRO B O 1
ATOM 2307 N N . ASP B 1 21 ? -24.693 -10.396 139.179 1.00 40.58 18 ASP B N 1
ATOM 2308 C CA . ASP B 1 21 ? -24.376 -11.799 139.418 1.00 39.74 18 ASP B CA 1
ATOM 2309 C C . ASP B 1 21 ? -23.422 -12.403 138.376 1.00 38.68 18 ASP B C 1
ATOM 2310 O O . ASP B 1 21 ? -23.678 -13.460 137.816 1.00 34.84 18 ASP B O 1
ATOM 2315 N N . GLY B 1 22 ? -22.305 -11.728 138.152 1.00 37.60 19 GLY B N 1
ATOM 2316 C CA . GLY B 1 22 ? -21.229 -12.219 137.302 1.00 35.37 19 GLY B CA 1
ATOM 2317 C C . GLY B 1 22 ? -21.450 -12.120 135.799 1.00 37.24 19 GLY B C 1
ATOM 2318 O O . GLY B 1 22 ? -20.568 -12.544 135.048 1.00 35.79 19 GLY B O 1
ATOM 2319 N N . LYS B 1 23 ? -22.583 -11.561 135.344 1.00 31.31 20 LYS B N 1
ATOM 2320 C CA . LYS B 1 23 ? -22.868 -11.344 133.916 1.00 29.12 20 LYS B CA 1
ATOM 2321 C C . LYS B 1 23 ? -22.001 -10.177 133.413 1.00 32.98 20 LYS B C 1
ATOM 2322 O O . LYS B 1 23 ? -21.640 -9.304 134.200 1.00 32.80 20 LYS B O 1
ATOM 2328 N N . THR B 1 24 ? -21.627 -10.170 132.132 1.00 30.36 21 THR B N 1
ATOM 2329 C CA . THR B 1 24 ? -20.722 -9.105 131.692 1.00 31.04 21 THR B CA 1
ATOM 2330 C C . THR B 1 24 ? -21.252 -8.396 130.473 1.00 34.15 21 THR B C 1
ATOM 2331 O O . THR B 1 24 ? -20.588 -7.522 129.930 1.00 34.30 21 THR B O 1
ATOM 2335 N N . CYS B 1 25 ? -22.440 -8.716 130.071 1.00 34.67 22 CYS B N 1
ATOM 2336 C CA . CYS B 1 25 ? -23.130 -8.120 128.911 1.00 36.97 22 CYS B CA 1
ATOM 2337 C C . CYS B 1 25 ? -24.620 -8.255 129.141 1.00 39.77 22 CYS B C 1
ATOM 2338 O O . CYS B 1 25 ? -25.041 -9.311 129.619 1.00 40.19 22 CYS B O 1
ATOM 2341 N N . ALA B 1 26 ? -25.410 -7.222 128.792 1.00 33.23 23 ALA B N 1
ATOM 2342 C CA . ALA B 1 26 ? -26.869 -7.313 128.843 1.00 34.15 23 ALA B CA 1
ATOM 2343 C C . ALA B 1 26 ? -27.424 -7.379 127.414 1.00 37.55 23 ALA B C 1
ATOM 2344 O O . ALA B 1 26 ? -26.956 -6.649 126.546 1.00 36.61 23 ALA B O 1
ATOM 2346 N N . VAL B 1 27 ? -28.352 -8.300 127.160 1.00 35.42 24 VAL B N 1
ATOM 2347 C CA . VAL B 1 27 ? -29.052 -8.438 125.878 1.00 35.14 24 VAL B CA 1
ATOM 2348 C C . VAL B 1 27 ? -30.532 -8.169 126.114 1.00 37.94 24 VAL B C 1
ATOM 2349 O O . VAL B 1 27 ? -31.118 -8.729 127.038 1.00 35.95 24 VAL B O 1
ATOM 2353 N N . ALA B 1 28 ? -31.128 -7.289 125.265 1.00 35.85 25 ALA B N 1
ATOM 2354 C CA . ALA B 1 28 ? -32.584 -7.026 125.280 1.00 35.39 25 ALA B CA 1
ATOM 2355 C C . ALA B 1 28 ? -33.164 -7.259 123.880 1.00 35.17 25 ALA B C 1
ATOM 2356 O O . ALA B 1 28 ? -32.744 -6.616 122.921 1.00 33.52 25 ALA B O 1
ATOM 2358 N N . PHE B 1 29 ? -34.118 -8.206 123.775 1.00 32.58 26 PHE B N 1
ATOM 2359 C CA . PHE B 1 29 ? -34.868 -8.498 122.544 1.00 30.40 26 PHE B CA 1
ATOM 2360 C C . PHE B 1 29 ? -36.051 -7.599 122.589 1.00 34.41 26 PHE B C 1
ATOM 2361 O O . PHE B 1 29 ? -36.891 -7.761 123.473 1.00 31.72 26 PHE B O 1
ATOM 2369 N N . THR B 1 30 ? -36.064 -6.549 121.721 1.00 30.75 27 THR B N 1
ATOM 2370 C CA . THR B 1 30 ? -37.171 -5.591 121.718 1.00 29.87 27 THR B CA 1
ATOM 2371 C C . THR B 1 30 ? -37.940 -5.664 120.375 1.00 35.51 27 THR B C 1
ATOM 2372 O O . THR B 1 30 ? -37.415 -6.157 119.378 1.00 35.04 27 THR B O 1
ATOM 2376 N N . PHE B 1 31 ? -39.237 -5.303 120.416 1.00 32.72 28 PHE B N 1
ATOM 2377 C CA . PHE B 1 31 ? -40.132 -5.413 119.288 1.00 32.06 28 PHE B CA 1
ATOM 2378 C C . PHE B 1 31 ? -40.978 -4.161 119.172 1.00 34.85 28 PHE B C 1
ATOM 2379 O O . PHE B 1 31 ? -41.598 -3.772 120.143 1.00 33.49 28 PHE B O 1
ATOM 2387 N N . ASP B 1 32 ? -40.941 -3.494 117.996 1.00 30.43 29 ASP B N 1
ATOM 2388 C CA . ASP B 1 32 ? -41.750 -2.300 117.789 1.00 29.08 29 ASP B CA 1
ATOM 2389 C C . ASP B 1 32 ? -42.945 -2.748 116.954 1.00 33.53 29 ASP B C 1
ATOM 2390 O O . ASP B 1 32 ? -42.790 -3.091 115.759 1.00 32.58 29 ASP B O 1
ATOM 2395 N N . VAL B 1 33 ? -44.136 -2.784 117.585 1.00 29.34 30 VAL B N 1
ATOM 2396 C CA . VAL B 1 33 ? -45.361 -3.273 116.941 1.00 28.88 30 VAL B CA 1
ATOM 2397 C C . VAL B 1 33 ? -45.990 -2.142 116.161 1.00 32.85 30 VAL B C 1
ATOM 2398 O O . VAL B 1 33 ? -47.076 -1.654 116.475 1.00 33.20 30 VAL B O 1
ATOM 2402 N N . ASP B 1 34 ? -45.215 -1.654 115.201 1.00 30.07 31 ASP B N 1
ATOM 2403 C CA . ASP B 1 34 ? -45.527 -0.525 114.367 1.00 29.14 31 ASP B CA 1
ATOM 2404 C C . ASP B 1 34 ? -46.800 -0.771 113.580 1.00 33.73 31 ASP B C 1
ATOM 2405 O O . ASP B 1 34 ? -47.631 0.127 113.526 1.00 29.59 31 ASP B O 1
ATOM 2410 N N . ALA B 1 35 ? -46.936 -1.983 112.953 1.00 31.17 32 ALA B N 1
ATOM 2411 C CA . ALA B 1 35 ? -48.083 -2.335 112.106 1.00 31.25 32 ALA B CA 1
ATOM 2412 C C . ALA B 1 35 ? -48.401 -1.176 111.106 1.00 33.97 32 ALA B C 1
ATOM 2413 O O . ALA B 1 35 ? -47.487 -0.684 110.436 1.00 32.46 32 ALA B O 1
ATOM 2415 N N . GLU B 1 36 ? -49.660 -0.702 111.059 1.00 29.35 33 GLU B N 1
ATOM 2416 C CA . GLU B 1 36 ? -50.104 0.310 110.077 1.00 29.03 33 GLU B CA 1
ATOM 2417 C C . GLU B 1 36 ? -49.591 1.692 110.390 1.00 34.13 33 GLU B C 1
ATOM 2418 O O . GLU B 1 36 ? -49.416 2.485 109.466 1.00 35.15 33 GLU B O 1
ATOM 2424 N N . SER B 1 37 ? -49.522 2.042 111.691 1.00 29.32 34 SER B N 1
ATOM 2425 C CA . SER B 1 37 ? -49.273 3.420 112.137 1.00 28.40 34 SER B CA 1
ATOM 2426 C C . SER B 1 37 ? -48.156 4.201 111.426 1.00 33.24 34 SER B C 1
ATOM 2427 O O . SER B 1 37 ? -48.414 5.370 111.177 1.00 33.56 34 SER B O 1
ATOM 2430 N N . PRO B 1 38 ? -46.934 3.702 111.087 1.00 30.71 35 PRO B N 1
ATOM 2431 C CA . PRO B 1 38 ? -45.953 4.617 110.465 1.00 30.57 35 PRO B CA 1
ATOM 2432 C C . PRO B 1 38 ? -46.412 5.129 109.112 1.00 35.74 35 PRO B C 1
ATOM 2433 O O . PRO B 1 38 ? -46.012 6.233 108.725 1.00 35.70 35 PRO B O 1
ATOM 2437 N N . LEU B 1 39 ? -47.174 4.305 108.369 1.00 31.92 36 LEU B N 1
ATOM 2438 C CA . LEU B 1 39 ? -47.687 4.676 107.055 1.00 33.24 36 LEU B CA 1
ATOM 2439 C C . LEU B 1 39 ? -48.821 5.667 107.189 1.00 33.88 36 LEU B C 1
ATOM 2440 O O . LEU B 1 39 ? -48.851 6.677 106.475 1.00 35.33 36 LEU B O 1
ATOM 2445 N N . LEU B 1 40 ? -49.735 5.415 108.136 1.00 29.50 37 LEU B N 1
ATOM 2446 C CA . LEU B 1 40 ? -50.879 6.279 108.332 1.00 28.72 37 LEU B CA 1
ATOM 2447 C C . LEU B 1 40 ? -50.528 7.710 108.730 1.00 34.78 37 LEU B C 1
ATOM 2448 O O . LEU B 1 40 ? -51.195 8.603 108.236 1.00 36.09 37 LEU B O 1
ATOM 2453 N N . THR B 1 41 ? -49.491 7.943 109.540 1.00 32.94 38 THR B N 1
ATOM 2454 C CA . THR B 1 41 ? -49.075 9.300 109.931 1.00 34.16 38 THR B CA 1
ATOM 2455 C C . THR B 1 41 ? -48.377 10.019 108.748 1.00 37.48 38 THR B C 1
ATOM 2456 O O . THR B 1 41 ? -48.492 11.233 108.635 1.00 38.22 38 THR B O 1
ATOM 2460 N N . THR B 1 42 ? -47.593 9.269 107.949 1.00 31.64 39 THR B N 1
ATOM 2461 C CA . THR B 1 42 ? -46.903 9.742 106.757 1.00 32.50 39 THR B CA 1
ATOM 2462 C C . THR B 1 42 ? -47.940 10.224 105.734 1.00 40.38 39 THR B C 1
ATOM 2463 O O . THR B 1 42 ? -47.810 11.337 105.230 1.00 42.06 39 THR B O 1
ATOM 2467 N N . ASP B 1 43 ? -48.977 9.397 105.446 1.00 35.04 40 ASP B N 1
ATOM 2468 C CA . ASP B 1 43 ? -50.029 9.786 104.500 1.00 35.34 40 ASP B CA 1
ATOM 2469 C C . ASP B 1 43 ? -51.279 9.031 104.838 1.00 37.96 40 ASP B C 1
ATOM 2470 O O . ASP B 1 43 ? -51.259 7.815 104.722 1.00 35.79 40 ASP B O 1
ATOM 2475 N N . PRO B 1 44 ? -52.357 9.700 105.306 1.00 36.77 41 PRO B N 1
ATOM 2476 C CA . PRO B 1 44 ? -53.583 8.962 105.674 1.00 36.96 41 PRO B CA 1
ATOM 2477 C C . PRO B 1 44 ? -54.172 8.171 104.515 1.00 38.27 41 PRO B C 1
ATOM 2478 O O . PRO B 1 44 ? -54.888 7.221 104.767 1.00 37.64 41 PRO B O 1
ATOM 2482 N N . ALA B 1 45 ? -53.833 8.529 103.263 1.00 34.86 42 ALA B N 1
ATOM 2483 C CA . ALA B 1 45 ? -54.325 7.844 102.059 1.00 33.83 42 ALA B CA 1
ATOM 2484 C C . ALA B 1 45 ? -53.769 6.424 101.980 1.00 37.64 42 ALA B C 1
ATOM 2485 O O . ALA B 1 45 ? -54.340 5.626 101.277 1.00 36.13 42 ALA B O 1
ATOM 2487 N N . PHE B 1 46 ? -52.724 6.068 102.777 1.00 34.64 43 PHE B N 1
ATOM 2488 C CA . PHE B 1 46 ? -52.282 4.675 102.861 1.00 32.93 43 PHE B CA 1
ATOM 2489 C C . PHE B 1 46 ? -53.408 3.732 103.438 1.00 31.20 43 PHE B C 1
ATOM 2490 O O . PHE B 1 46 ? -53.391 2.529 103.180 1.00 30.72 43 PHE B O 1
ATOM 2498 N N . ALA B 1 47 ? -54.384 4.280 104.169 1.00 28.42 44 ALA B N 1
ATOM 2499 C CA . ALA B 1 47 ? -55.500 3.512 104.774 1.00 28.84 44 ALA B CA 1
ATOM 2500 C C . ALA B 1 47 ? -56.357 2.869 103.651 1.00 34.12 44 ALA B C 1
ATOM 2501 O O . ALA B 1 47 ? -56.967 1.806 103.818 1.00 33.62 44 ALA B O 1
ATOM 2503 N N . ASP B 1 48 ? -56.345 3.526 102.485 1.00 30.05 45 ASP B N 1
ATOM 2504 C CA . ASP B 1 48 ? -57.078 3.117 101.286 1.00 29.21 45 ASP B CA 1
ATOM 2505 C C . ASP B 1 48 ? -56.434 1.934 100.589 1.00 33.38 45 ASP B C 1
ATOM 2506 O O . ASP B 1 48 ? -57.061 1.353 99.733 1.00 35.19 45 ASP B O 1
ATOM 2511 N N . ARG B 1 49 ? -55.183 1.627 100.900 1.00 29.91 46 ARG B N 1
ATOM 2512 C CA . ARG B 1 49 ? -54.418 0.574 100.275 1.00 31.49 46 ARG B CA 1
ATOM 2513 C C . ARG B 1 49 ? -54.624 -0.682 101.019 1.00 34.54 46 ARG B C 1
ATOM 2514 O O . ARG B 1 49 ? -53.955 -0.919 101.987 1.00 34.56 46 ARG B O 1
ATOM 2530 N N . GLY B 1 51 ? -53.946 -3.787 100.096 1.00 28.96 48 GLY B N 1
ATOM 2531 C CA . GLY B 1 51 ? -52.768 -4.663 100.046 1.00 29.61 48 GLY B CA 1
ATOM 2532 C C . GLY B 1 51 ? -51.720 -4.335 101.098 1.00 35.49 48 GLY B C 1
ATOM 2533 O O . GLY B 1 51 ? -51.321 -5.202 101.902 1.00 35.18 48 GLY B O 1
ATOM 2534 N N . THR B 1 52 ? -51.268 -3.059 101.103 1.00 30.44 49 THR B N 1
ATOM 2535 C CA . THR B 1 52 ? -50.271 -2.569 102.047 1.00 29.21 49 THR B CA 1
ATOM 2536 C C . THR B 1 52 ? -50.769 -2.669 103.449 1.00 31.06 49 THR B C 1
ATOM 2537 O O . THR B 1 52 ? -50.001 -3.032 104.314 1.00 31.61 49 THR B O 1
ATOM 2549 N N . SER B 1 54 ? -52.868 -4.921 104.533 1.00 33.79 51 SER B N 1
ATOM 2550 C CA . SER B 1 54 ? -52.860 -6.349 104.868 1.00 32.04 51 SER B CA 1
ATOM 2551 C C . SER B 1 54 ? -51.434 -6.812 105.267 1.00 32.15 51 SER B C 1
ATOM 2552 O O . SER B 1 54 ? -51.308 -7.680 106.127 1.00 28.44 51 SER B O 1
ATOM 2555 N N . HIS B 1 55 ? -50.385 -6.256 104.631 1.00 24.76 52 HIS B N 1
ATOM 2556 C CA . HIS B 1 55 ? -48.981 -6.567 104.919 1.00 25.12 52 HIS B CA 1
ATOM 2557 C C . HIS B 1 55 ? -48.629 -6.064 106.317 1.00 30.62 52 HIS B C 1
ATOM 2558 O O . HIS B 1 55 ? -48.002 -6.782 107.095 1.00 29.10 52 HIS B O 1
ATOM 2565 N N . GLN B 1 56 ? -49.151 -4.879 106.670 1.00 30.07 53 GLN B N 1
ATOM 2566 C CA . GLN B 1 56 ? -48.889 -4.244 107.951 1.00 30.47 53 GLN B CA 1
ATOM 2567 C C . GLN B 1 56 ? -49.666 -4.947 109.050 1.00 34.04 53 GLN B C 1
ATOM 2568 O O . GLN B 1 56 ? -49.125 -5.067 110.154 1.00 31.97 53 GLN B O 1
ATOM 2574 N N . ALA B 1 57 ? -50.911 -5.430 108.755 1.00 28.60 54 ALA B N 1
ATOM 2575 C CA . ALA B 1 57 ? -51.778 -6.135 109.751 1.00 29.14 54 ALA B CA 1
ATOM 2576 C C . ALA B 1 57 ? -51.154 -7.513 110.137 1.00 32.93 54 ALA B C 1
ATOM 2577 O O . ALA B 1 57 ? -51.386 -7.997 111.217 1.00 36.00 54 ALA B O 1
ATOM 2579 N N . TYR B 1 58 ? -50.369 -8.137 109.250 1.00 29.07 55 TYR B N 1
ATOM 2580 C CA . TYR B 1 58 ? -49.651 -9.417 109.517 1.00 28.51 55 TYR B CA 1
ATOM 2581 C C . TYR B 1 58 ? -48.846 -9.393 110.824 1.00 32.76 55 TYR B C 1
ATOM 2582 O O . TYR B 1 58 ? -48.790 -10.421 111.522 1.00 33.78 55 TYR B O 1
ATOM 2591 N N . GLY B 1 59 ? -48.176 -8.260 111.121 1.00 29.88 56 GLY B N 1
ATOM 2592 C CA . GLY B 1 59 ? -47.447 -8.050 112.374 1.00 29.83 56 GLY B CA 1
ATOM 2593 C C . GLY B 1 59 ? -48.252 -8.426 113.603 1.00 32.66 56 GLY B C 1
ATOM 2594 O O . GLY B 1 59 ? -47.982 -9.466 114.240 1.00 30.53 56 GLY B O 1
ATOM 2595 N N . PRO B 1 60 ? -49.294 -7.644 113.935 1.00 30.33 57 PRO B N 1
ATOM 2596 C CA . PRO B 1 60 ? -50.122 -8.003 115.103 1.00 32.32 57 PRO B CA 1
ATOM 2597 C C . PRO B 1 60 ? -50.868 -9.339 114.951 1.00 40.55 57 PRO B C 1
ATOM 2598 O O . PRO B 1 60 ? -50.887 -10.076 115.915 1.00 41.72 57 PRO B O 1
ATOM 2602 N N . LEU B 1 61 ? -51.411 -9.696 113.746 1.00 36.94 58 LEU B N 1
ATOM 2603 C CA . LEU B 1 61 ? -52.165 -10.943 113.570 1.00 35.18 58 LEU B CA 1
ATOM 2604 C C . LEU B 1 61 ? -51.309 -12.196 113.595 1.00 36.41 58 LEU B C 1
ATOM 2605 O O . LEU B 1 61 ? -51.785 -13.257 114.003 1.00 35.77 58 LEU B O 1
ATOM 2610 N N . VAL B 1 62 ? -50.134 -12.158 112.970 1.00 31.91 59 VAL B N 1
ATOM 2611 C CA . VAL B 1 62 ? -49.355 -13.414 112.829 1.00 30.05 59 VAL B CA 1
ATOM 2612 C C . VAL B 1 62 ? -47.978 -13.330 113.546 1.00 33.68 59 VAL B C 1
ATOM 2613 O O . VAL B 1 62 ? -47.583 -14.288 114.242 1.00 34.42 59 VAL B O 1
ATOM 2617 N N . GLY B 1 63 ? -47.261 -12.219 113.321 1.00 26.90 60 GLY B N 1
ATOM 2618 C CA . GLY B 1 63 ? -45.942 -11.938 113.888 1.00 27.28 60 GLY B CA 1
ATOM 2619 C C . GLY B 1 63 ? -45.914 -11.965 115.410 1.00 35.96 60 GLY B C 1
ATOM 2620 O O . GLY B 1 63 ? -45.093 -12.670 115.998 1.00 35.13 60 GLY B O 1
ATOM 2621 N N . VAL B 1 64 ? -46.841 -11.224 116.070 1.00 35.55 61 VAL B N 1
ATOM 2622 C CA . VAL B 1 64 ? -46.911 -11.131 117.527 1.00 36.13 61 VAL B CA 1
ATOM 2623 C C . VAL B 1 64 ? -47.112 -12.569 118.156 1.00 41.84 61 VAL B C 1
ATOM 2624 O O . VAL B 1 64 ? -46.214 -12.971 118.903 1.00 40.44 61 VAL B O 1
ATOM 2628 N N . PRO B 1 65 ? -48.150 -13.410 117.803 1.00 37.37 62 PRO B N 1
ATOM 2629 C CA . PRO B 1 65 ? -48.202 -14.771 118.400 1.00 36.90 62 PRO B CA 1
ATOM 2630 C C . PRO B 1 65 ? -46.978 -15.634 118.050 1.00 38.60 62 PRO B C 1
ATOM 2631 O O . PRO B 1 65 ? -46.540 -16.376 118.884 1.00 38.37 62 PRO B O 1
ATOM 2635 N N . ARG B 1 66 ? -46.452 -15.575 116.835 1.00 33.42 63 ARG B N 1
ATOM 2636 C CA . ARG B 1 66 ? -45.275 -16.373 116.480 1.00 33.49 63 ARG B CA 1
ATOM 2637 C C . ARG B 1 66 ? -44.097 -16.033 117.398 1.00 39.52 63 ARG B C 1
ATOM 2638 O O . ARG B 1 66 ? -43.529 -16.947 117.993 1.00 39.79 63 ARG B O 1
ATOM 2646 N N . LEU B 1 67 ? -43.772 -14.731 117.543 1.00 34.97 64 LEU B N 1
ATOM 2647 C CA . LEU B 1 67 ? -42.672 -14.266 118.370 1.00 34.14 64 LEU B CA 1
ATOM 2648 C C . LEU B 1 67 ? -42.912 -14.581 119.840 1.00 39.30 64 LEU B C 1
ATOM 2649 O O . LEU B 1 67 ? -41.976 -15.022 120.477 1.00 39.78 64 LEU B O 1
ATOM 2654 N N . LEU B 1 68 ? -44.163 -14.464 120.359 1.00 37.12 65 LEU B N 1
ATOM 2655 C CA . LEU B 1 68 ? -44.496 -14.851 121.740 1.00 38.53 65 LEU B CA 1
ATOM 2656 C C . LEU B 1 68 ? -44.229 -16.335 121.975 1.00 46.03 65 LEU B C 1
ATOM 2657 O O . LEU B 1 68 ? -43.795 -16.689 123.049 1.00 46.75 65 LEU B O 1
ATOM 2662 N N . GLY B 1 69 ? -44.486 -17.169 120.976 1.00 44.10 66 GLY B N 1
ATOM 2663 C CA . GLY B 1 69 ? -44.224 -18.603 121.033 1.00 44.36 66 GLY B CA 1
ATOM 2664 C C . GLY B 1 69 ? -42.735 -18.891 121.100 1.00 45.65 66 GLY B C 1
ATOM 2665 O O . GLY B 1 69 ? -42.298 -19.781 121.827 1.00 45.23 66 GLY B O 1
ATOM 2666 N N . ILE B 1 70 ? -41.940 -18.101 120.405 1.00 39.52 67 ILE B N 1
ATOM 2667 C CA . ILE B 1 70 ? -40.472 -18.260 120.439 1.00 38.15 67 ILE B CA 1
ATOM 2668 C C . ILE B 1 70 ? -39.913 -17.820 121.807 1.00 41.08 67 ILE B C 1
ATOM 2669 O O . ILE B 1 70 ? -39.053 -18.514 122.384 1.00 42.64 67 ILE B O 1
ATOM 2674 N N . LEU B 1 71 ? -40.360 -16.650 122.292 1.00 36.26 68 LEU B N 1
ATOM 2675 C CA . LEU B 1 71 ? -39.904 -16.100 123.566 1.00 36.53 68 LEU B CA 1
ATOM 2676 C C . LEU B 1 71 ? -40.280 -17.038 124.671 1.00 43.93 68 LEU B C 1
ATOM 2677 O O . LEU B 1 71 ? -39.488 -17.224 125.607 1.00 43.11 68 LEU B O 1
ATOM 2682 N N . ASP B 1 72 ? -41.470 -17.678 124.535 1.00 40.67 69 ASP B N 1
ATOM 2683 C CA . ASP B 1 72 ? -41.993 -18.639 125.508 1.00 42.16 69 ASP B CA 1
ATOM 2684 C C . ASP B 1 72 ? -41.146 -19.929 125.510 1.00 47.76 69 ASP B C 1
ATOM 2685 O O . ASP B 1 72 ? -40.736 -20.363 126.581 1.00 46.79 69 ASP B O 1
ATOM 2690 N N . GLU B 1 73 ? -40.836 -20.511 124.326 1.00 44.63 70 GLU B N 1
ATOM 2691 C CA . GLU B 1 73 ? -40.010 -21.728 124.244 1.00 44.65 70 GLU B CA 1
ATOM 2692 C C . GLU B 1 73 ? -38.698 -21.603 125.012 1.00 48.42 70 GLU B C 1
ATOM 2693 O O . GLU B 1 73 ? -38.305 -22.545 125.717 1.00 48.70 70 GLU B O 1
ATOM 2699 N N . PHE B 1 74 ? -38.049 -20.434 124.931 1.00 42.51 71 PHE B N 1
ATOM 2700 C CA . PHE B 1 74 ? -36.754 -20.242 125.592 1.00 41.57 71 PHE B CA 1
ATOM 2701 C C . PHE B 1 74 ? -36.867 -19.482 126.923 1.00 45.25 71 PHE B C 1
ATOM 2702 O O . PHE B 1 74 ? -35.832 -19.160 127.487 1.00 45.00 71 PHE B O 1
ATOM 2710 N N . ASN B 1 75 ? -38.109 -19.187 127.430 1.00 40.73 72 ASN B N 1
ATOM 2711 C CA . ASN B 1 75 ? -38.309 -18.418 128.675 1.00 40.68 72 ASN B CA 1
ATOM 2712 C C . ASN B 1 75 ? -37.581 -17.060 128.642 1.00 42.85 72 ASN B C 1
ATOM 2713 O O . ASN B 1 75 ? -36.962 -16.646 129.630 1.00 41.00 72 ASN B O 1
ATOM 2718 N N . VAL B 1 76 ? -37.679 -16.364 127.496 1.00 40.56 73 VAL B N 1
ATOM 2719 C CA . VAL B 1 76 ? -37.033 -15.076 127.266 1.00 39.35 73 VAL B CA 1
ATOM 2720 C C . VAL B 1 76 ? -37.997 -13.922 127.494 1.00 44.17 73 VAL B C 1
ATOM 2721 O O . VAL B 1 76 ? -39.087 -13.919 126.928 1.00 45.62 73 VAL B O 1
ATOM 2725 N N . PRO B 1 77 ? -37.603 -12.892 128.266 1.00 41.87 74 PRO B N 1
ATOM 2726 C CA . PRO B 1 77 ? -38.453 -11.693 128.347 1.00 41.20 74 PRO B CA 1
ATOM 2727 C C . PRO B 1 77 ? -38.243 -10.793 127.090 1.00 45.02 74 PRO B C 1
ATOM 2728 O O . PRO B 1 77 ? -37.115 -10.511 126.698 1.00 43.32 74 PRO B O 1
ATOM 2732 N N . GLY B 1 78 ? -39.332 -10.353 126.471 1.00 40.50 75 GLY B N 1
ATOM 2733 C CA . GLY B 1 78 ? -39.278 -9.418 125.346 1.00 38.13 75 GLY B CA 1
ATOM 2734 C C . GLY B 1 78 ? -39.876 -8.095 125.781 1.00 37.27 75 GLY B C 1
ATOM 2735 O O . GLY B 1 78 ? -40.687 -8.046 126.708 1.00 35.43 75 GLY B O 1
ATOM 2736 N N . THR B 1 79 ? -39.439 -7.017 125.198 1.00 32.79 76 THR B N 1
ATOM 2737 C CA . THR B 1 79 ? -40.043 -5.706 125.467 1.00 31.91 76 THR B CA 1
ATOM 2738 C C . THR B 1 79 ? -40.695 -5.261 124.158 1.00 33.27 76 THR B C 1
ATOM 2739 O O . THR B 1 79 ? -40.072 -5.298 123.099 1.00 29.96 76 THR B O 1
ATOM 2743 N N . PHE B 1 80 ? -41.984 -4.960 124.231 1.00 33.44 77 PHE B N 1
ATOM 2744 C CA . PHE B 1 80 ? -42.801 -4.611 123.067 1.00 32.10 77 PHE B CA 1
ATOM 2745 C C . PHE B 1 80 ? -43.204 -3.164 123.136 1.00 35.16 77 PHE B C 1
ATOM 2746 O O . PHE B 1 80 ? -43.883 -2.768 124.053 1.00 33.64 77 PHE B O 1
ATOM 2754 N N . PHE B 1 81 ? -42.661 -2.363 122.246 1.00 31.90 78 PHE B N 1
ATOM 2755 C CA . PHE B 1 81 ? -42.949 -0.920 122.090 1.00 30.19 78 PHE B CA 1
ATOM 2756 C C . PHE B 1 81 ? -44.169 -0.845 121.210 1.00 35.77 78 PHE B C 1
ATOM 2757 O O . PHE B 1 81 ? -44.121 -1.305 120.067 1.00 34.53 78 PHE B O 1
ATOM 2765 N N . VAL B 1 82 ? -45.299 -0.379 121.765 1.00 32.88 79 VAL B N 1
ATOM 2766 C CA . VAL B 1 82 ? -46.575 -0.425 121.065 1.00 30.43 79 VAL B CA 1
ATOM 2767 C C . VAL B 1 82 ? -47.170 0.964 120.879 1.00 35.36 79 VAL B C 1
ATOM 2768 O O . VAL B 1 82 ? -47.657 1.539 121.864 1.00 37.11 79 VAL B O 1
ATOM 2772 N N . PRO B 1 83 ? -47.187 1.512 119.642 1.00 32.19 80 PRO B N 1
ATOM 2773 C CA . PRO B 1 83 ? -47.950 2.776 119.419 1.00 31.80 80 PRO B CA 1
ATOM 2774 C C . PRO B 1 83 ? -49.414 2.642 119.899 1.00 37.85 80 PRO B C 1
ATOM 2775 O O . PRO B 1 83 ? -49.978 1.567 119.711 1.00 35.21 80 PRO B O 1
ATOM 2779 N N . GLY B 1 84 ? -50.005 3.698 120.498 1.00 35.62 81 GLY B N 1
ATOM 2780 C CA . GLY B 1 84 ? -51.391 3.674 120.968 1.00 36.60 81 GLY B CA 1
ATOM 2781 C C . GLY B 1 84 ? -52.402 3.231 119.913 1.00 38.76 81 GLY B C 1
ATOM 2782 O O . GLY B 1 84 ? -53.277 2.402 120.177 1.00 38.76 81 GLY B O 1
ATOM 2783 N N . TYR B 1 85 ? -52.205 3.681 118.678 1.00 36.04 82 TYR B N 1
ATOM 2784 C CA . TYR B 1 85 ? -53.060 3.298 117.543 1.00 35.75 82 TYR B CA 1
ATOM 2785 C C . TYR B 1 85 ? -53.057 1.776 117.249 1.00 39.68 82 TYR B C 1
ATOM 2786 O O . TYR B 1 85 ? -54.122 1.208 116.978 1.00 38.94 82 TYR B O 1
ATOM 2795 N N . THR B 1 86 ? -51.868 1.129 117.302 1.00 35.59 83 THR B N 1
ATOM 2796 C CA . THR B 1 86 ? -51.773 -0.311 117.160 1.00 33.71 83 THR B CA 1
ATOM 2797 C C . THR B 1 86 ? -52.597 -0.961 118.211 1.00 36.90 83 THR B C 1
ATOM 2798 O O . THR B 1 86 ? -53.322 -1.891 117.877 1.00 35.60 83 THR B O 1
ATOM 2802 N N . ALA B 1 87 ? -52.483 -0.493 119.505 1.00 36.32 84 ALA B N 1
ATOM 2803 C CA . ALA B 1 87 ? -53.290 -1.052 120.581 1.00 36.92 84 ALA B CA 1
ATOM 2804 C C . ALA B 1 87 ? -54.789 -0.865 120.280 1.00 40.26 84 ALA B C 1
ATOM 2805 O O . ALA B 1 87 ? -55.552 -1.810 120.475 1.00 39.18 84 ALA B O 1
ATOM 2807 N N . HIS B 1 88 ? -55.214 0.342 119.830 1.00 37.31 85 HIS B N 1
ATOM 2808 C CA . HIS B 1 88 ? -56.641 0.558 119.550 1.00 40.47 85 HIS B CA 1
ATOM 2809 C C . HIS B 1 88 ? -57.182 -0.273 118.373 1.00 45.09 85 HIS B C 1
ATOM 2810 O O . HIS B 1 88 ? -58.314 -0.722 118.468 1.00 46.23 85 HIS B O 1
ATOM 2817 N N . ARG B 1 89 ? -56.373 -0.519 117.314 1.00 37.62 86 ARG B N 1
ATOM 2818 C CA . ARG B 1 89 ? -56.801 -1.268 116.119 1.00 35.35 86 ARG B CA 1
ATOM 2819 C C . ARG B 1 89 ? -56.655 -2.766 116.308 1.00 37.92 86 ARG B C 1
ATOM 2820 O O . ARG B 1 89 ? -57.414 -3.517 115.729 1.00 36.55 86 ARG B O 1
ATOM 2828 N N . HIS B 1 90 ? -55.677 -3.213 117.113 1.00 35.35 87 HIS B N 1
ATOM 2829 C CA . HIS B 1 90 ? -55.398 -4.648 117.317 1.00 34.87 87 HIS B CA 1
ATOM 2830 C C . HIS B 1 90 ? -55.389 -4.939 118.770 1.00 42.57 87 HIS B C 1
ATOM 2831 O O . HIS B 1 90 ? -54.332 -5.328 119.279 1.00 44.34 87 HIS B O 1
ATOM 2838 N N . PRO B 1 91 ? -56.511 -4.679 119.498 1.00 39.87 88 PRO B N 1
ATOM 2839 C CA . PRO B 1 91 ? -56.474 -4.839 120.958 1.00 38.41 88 PRO B CA 1
ATOM 2840 C C . PRO B 1 91 ? -56.148 -6.250 121.397 1.00 43.09 88 PRO B C 1
ATOM 2841 O O . PRO B 1 91 ? -55.417 -6.371 122.356 1.00 43.46 88 PRO B O 1
ATOM 2845 N N . GLU B 1 92 ? -56.652 -7.299 120.727 1.00 41.49 89 GLU B N 1
ATOM 2846 C CA . GLU B 1 92 ? -56.387 -8.662 121.203 1.00 43.03 89 GLU B CA 1
ATOM 2847 C C . GLU B 1 92 ? -54.897 -8.992 121.144 1.00 44.75 89 GLU B C 1
ATOM 2848 O O . GLU B 1 92 ? -54.385 -9.337 122.196 1.00 46.96 89 GLU B O 1
ATOM 2854 N N . PRO B 1 93 ? -54.151 -8.797 120.009 1.00 41.21 90 PRO B N 1
ATOM 2855 C CA . PRO B 1 93 ? -52.717 -9.099 120.020 1.00 38.16 90 PRO B CA 1
ATOM 2856 C C . PRO B 1 93 ? -51.936 -8.341 121.095 1.00 40.99 90 PRO B C 1
ATOM 2857 O O . PRO B 1 93 ? -51.040 -8.932 121.673 1.00 40.17 90 PRO B O 1
ATOM 2861 N N . ILE B 1 94 ? -52.265 -7.071 121.376 1.00 38.44 91 ILE B N 1
ATOM 2862 C CA . ILE B 1 94 ? -51.527 -6.278 122.376 1.00 39.70 91 ILE B CA 1
ATOM 2863 C C . ILE B 1 94 ? -51.853 -6.760 123.801 1.00 47.05 91 ILE B C 1
ATOM 2864 O O . ILE B 1 94 ? -50.975 -6.811 124.673 1.00 47.09 91 ILE B O 1
ATOM 2869 N N . ARG B 1 95 ? -53.106 -7.190 124.003 1.00 43.34 92 ARG B N 1
ATOM 2870 C CA . ARG B 1 95 ? -53.500 -7.765 125.263 1.00 43.14 92 ARG B CA 1
ATOM 2871 C C . ARG B 1 95 ? -52.789 -9.092 125.422 1.00 46.42 92 ARG B C 1
ATOM 2872 O O . ARG B 1 95 ? -52.385 -9.411 126.525 1.00 49.59 92 ARG B O 1
ATOM 2880 N N . SER B 1 96 ? -52.605 -9.863 124.325 1.00 41.39 93 SER B N 1
ATOM 2881 C CA . SER B 1 96 ? -51.924 -11.153 124.399 1.00 40.47 93 SER B CA 1
ATOM 2882 C C . SER B 1 96 ? -50.486 -11.004 124.960 1.00 45.35 93 SER B C 1
ATOM 2883 O O . SER B 1 96 ? -50.033 -11.901 125.665 1.00 43.92 93 SER B O 1
ATOM 2886 N N . ILE B 1 97 ? -49.795 -9.868 124.638 1.00 42.41 94 ILE B N 1
ATOM 2887 C CA . ILE B 1 97 ? -48.419 -9.541 125.077 1.00 39.33 94 ILE B CA 1
ATOM 2888 C C . ILE B 1 97 ? -48.416 -9.371 126.596 1.00 43.38 94 ILE B C 1
ATOM 2889 O O . ILE B 1 97 ? -47.550 -9.950 127.258 1.00 40.20 94 ILE B O 1
ATOM 2894 N N . ALA B 1 98 ? -49.350 -8.557 127.125 1.00 42.53 95 ALA B N 1
ATOM 2895 C CA . ALA B 1 98 ? -49.454 -8.297 128.574 1.00 44.39 95 ALA B CA 1
ATOM 2896 C C . ALA B 1 98 ? -49.713 -9.579 129.314 1.00 50.05 95 ALA B C 1
ATOM 2897 O O . ALA B 1 98 ? -49.051 -9.840 130.301 1.00 50.78 95 ALA B O 1
ATOM 2899 N N . ARG B 1 99 ? -50.623 -10.417 128.792 1.00 47.72 96 ARG B N 1
ATOM 2900 C CA . ARG B 1 99 ? -51.074 -11.647 129.457 1.00 48.98 96 ARG B CA 1
ATOM 2901 C C . ARG B 1 99 ? -49.953 -12.676 129.565 1.00 49.98 96 ARG B C 1
ATOM 2902 O O . ARG B 1 99 ? -49.904 -13.444 130.528 1.00 48.11 96 ARG B O 1
ATOM 2910 N N . ALA B 1 100 ? -49.046 -12.643 128.600 1.00 44.07 97 ALA B N 1
ATOM 2911 C CA . ALA B 1 100 ? -47.859 -13.498 128.486 1.00 44.18 97 ALA B CA 1
ATOM 2912 C C . ALA B 1 100 ? -46.749 -13.038 129.439 1.00 47.00 97 ALA B C 1
ATOM 2913 O O . ALA B 1 100 ? -45.773 -13.757 129.628 1.00 46.07 97 ALA B O 1
ATOM 2915 N N . GLY B 1 101 ? -46.936 -11.869 130.038 1.00 44.24 98 GLY B N 1
ATOM 2916 C CA . GLY B 1 101 ? -46.063 -11.321 131.072 1.00 44.02 98 GLY B CA 1
ATOM 2917 C C . GLY B 1 101 ? -44.972 -10.423 130.541 1.00 48.98 98 GLY B C 1
ATOM 2918 O O . GLY B 1 101 ? -44.081 -10.029 131.299 1.00 50.31 98 GLY B O 1
ATOM 2919 N N . HIS B 1 102 ? -45.010 -10.098 129.235 1.00 42.17 99 HIS B N 1
ATOM 2920 C CA . HIS B 1 102 ? -43.951 -9.259 128.665 1.00 38.89 99 HIS B CA 1
ATOM 2921 C C . HIS B 1 102 ? -44.261 -7.813 128.863 1.00 42.42 99 HIS B C 1
ATOM 2922 O O . HIS B 1 102 ? -45.418 -7.442 128.771 1.00 43.05 99 HIS B O 1
ATOM 2929 N N . GLU B 1 103 ? -43.220 -6.989 129.030 1.00 38.50 100 GLU B N 1
ATOM 2930 C CA . GLU B 1 103 ? -43.327 -5.535 129.161 1.00 38.67 100 GLU B CA 1
ATOM 2931 C C . GLU B 1 103 ? -43.848 -4.854 127.870 1.00 44.07 100 GLU B C 1
ATOM 2932 O O . GLU B 1 103 ? -43.442 -5.197 126.746 1.00 41.20 100 GLU B O 1
ATOM 2938 N N . ILE B 1 104 ? -44.729 -3.862 128.073 1.00 39.71 101 ILE B N 1
ATOM 2939 C CA . ILE B 1 104 ? -45.227 -3.030 127.001 1.00 38.93 101 ILE B CA 1
ATOM 2940 C C . ILE B 1 104 ? -44.701 -1.649 127.269 1.00 41.43 101 ILE B C 1
ATOM 2941 O O . ILE B 1 104 ? -44.832 -1.135 128.394 1.00 38.03 101 ILE B O 1
ATOM 2946 N N . ALA B 1 105 ? -44.095 -1.048 126.248 1.00 37.26 102 ALA B N 1
ATOM 2947 C CA . ALA B 1 105 ? -43.553 0.278 126.419 1.00 37.54 102 ALA B CA 1
ATOM 2948 C C . ALA B 1 105 ? -44.136 1.211 125.357 1.00 40.48 102 ALA B C 1
ATOM 2949 O O . ALA B 1 105 ? -44.840 0.745 124.467 1.00 39.11 102 ALA B O 1
ATOM 2951 N N . HIS B 1 106 ? -43.965 2.529 125.545 1.00 36.48 103 HIS B N 1
ATOM 2952 C CA . HIS B 1 106 ? -44.565 3.584 124.724 1.00 35.07 103 HIS B CA 1
ATOM 2953 C C . HIS B 1 106 ? -43.846 3.798 123.424 1.00 36.38 103 HIS B C 1
ATOM 2954 O O . HIS B 1 106 ? -42.627 3.803 123.366 1.00 29.90 103 HIS B O 1
ATOM 2961 N N . HIS B 1 107 ? -44.614 4.073 122.374 1.00 36.81 104 HIS B N 1
ATOM 2962 C CA . HIS B 1 107 ? -44.055 4.309 121.056 1.00 34.97 104 HIS B CA 1
ATOM 2963 C C . HIS B 1 107 ? -45.017 5.251 120.313 1.00 38.41 104 HIS B C 1
ATOM 2964 O O . HIS B 1 107 ? -45.423 4.993 119.169 1.00 36.82 104 HIS B O 1
ATOM 2971 N N . GLY B 1 108 ? -45.379 6.358 120.976 1.00 32.97 105 GLY B N 1
ATOM 2972 C CA . GLY B 1 108 ? -46.258 7.339 120.351 1.00 32.60 105 GLY B CA 1
ATOM 2973 C C . GLY B 1 108 ? -47.709 6.876 120.290 1.00 37.72 105 GLY B C 1
ATOM 2974 O O . GLY B 1 108 ? -48.105 5.922 120.976 1.00 38.22 105 GLY B O 1
ATOM 2975 N N . TYR B 1 109 ? -48.532 7.590 119.505 1.00 35.59 106 TYR B N 1
ATOM 2976 C CA . TYR B 1 109 ? -49.952 7.215 119.314 1.00 36.10 106 TYR B CA 1
ATOM 2977 C C . TYR B 1 109 ? -50.047 6.734 117.867 1.00 40.49 106 TYR B C 1
ATOM 2978 O O . TYR B 1 109 ? -50.029 5.539 117.607 1.00 39.25 106 TYR B O 1
ATOM 2987 N N . LEU B 1 110 ? -50.020 7.649 116.916 1.00 37.96 107 LEU B N 1
ATOM 2988 C CA . LEU B 1 110 ? -49.992 7.181 115.550 1.00 36.49 107 LEU B CA 1
ATOM 2989 C C . LEU B 1 110 ? -48.510 7.145 115.041 1.00 39.04 107 LEU B C 1
ATOM 2990 O O . LEU B 1 110 ? -48.238 7.509 113.880 1.00 39.49 107 LEU B O 1
ATOM 2995 N N . HIS B 1 111 ? -47.550 6.698 115.906 1.00 33.24 108 HIS B N 1
ATOM 2996 C CA . HIS B 1 111 ? -46.135 6.592 115.519 1.00 31.42 108 HIS B CA 1
ATOM 2997 C C . HIS B 1 111 ? -45.699 7.924 114.863 1.00 34.71 108 HIS B C 1
ATOM 2998 O O . HIS B 1 111 ? -45.109 7.914 113.799 1.00 35.55 108 HIS B O 1
ATOM 3005 N N . GLU B 1 112 ? -46.070 9.069 115.450 1.00 29.85 109 GLU B N 1
ATOM 3006 C CA . GLU B 1 112 ? -45.777 10.363 114.828 1.00 28.77 109 GLU B CA 1
ATOM 3007 C C . GLU B 1 112 ? -44.304 10.733 114.831 1.00 35.11 109 GLU B C 1
ATOM 3008 O O . GLU B 1 112 ? -43.639 10.571 115.831 1.00 35.57 109 GLU B O 1
ATOM 3014 N N . SER B 1 113 ? -43.855 11.382 113.773 1.00 35.17 110 SER B N 1
ATOM 3015 C CA . SER B 1 113 ? -42.522 11.948 113.721 1.00 35.21 110 SER B CA 1
ATOM 3016 C C . SER B 1 113 ? -42.513 13.172 114.650 1.00 42.08 110 SER B C 1
ATOM 3017 O O . SER B 1 113 ? -43.407 14.004 114.589 1.00 41.04 110 SER B O 1
ATOM 3020 N N . LEU B 1 114 ? -41.499 13.282 115.489 1.00 37.30 111 LEU B N 1
ATOM 3021 C CA . LEU B 1 114 ? -41.343 14.390 116.416 1.00 36.78 111 LEU B CA 1
ATOM 3022 C C . LEU B 1 114 ? -40.664 15.602 115.765 1.00 44.02 111 LEU B C 1
ATOM 3023 O O . LEU B 1 114 ? -40.692 16.689 116.346 1.00 44.85 111 LEU B O 1
ATOM 3028 N N . VAL B 1 115 ? -40.083 15.425 114.572 1.00 41.00 112 VAL B N 1
ATOM 3029 C CA . VAL B 1 115 ? -39.436 16.500 113.830 1.00 41.68 112 VAL B CA 1
ATOM 3030 C C . VAL B 1 115 ? -40.434 17.661 113.677 1.00 46.84 112 VAL B C 1
ATOM 3031 O O . VAL B 1 115 ? -41.499 17.524 113.064 1.00 45.85 112 VAL B O 1
ATOM 3035 N N . GLY B 1 116 ? -40.099 18.759 114.324 1.00 45.28 113 GLY B N 1
ATOM 3036 C CA . GLY B 1 116 ? -40.881 19.985 114.308 1.00 46.45 113 GLY B CA 1
ATOM 3037 C C . GLY B 1 116 ? -41.959 20.077 115.358 1.00 51.56 113 GLY B C 1
ATOM 3038 O O . GLY B 1 116 ? -42.668 21.087 115.390 1.00 52.22 113 GLY B O 1
ATOM 3039 N N . ALA B 1 117 ? -42.101 19.046 116.229 1.00 47.20 114 ALA B N 1
ATOM 3040 C CA . ALA B 1 117 ? -43.167 19.052 117.233 1.00 47.46 114 ALA B CA 1
ATOM 3041 C C . ALA B 1 117 ? -42.801 19.940 118.400 1.00 53.57 114 ALA B C 1
ATOM 3042 O O . ALA B 1 117 ? -41.673 19.869 118.906 1.00 53.55 114 ALA B O 1
ATOM 3044 N N . ASP B 1 118 ? -43.738 20.800 118.817 1.00 48.68 115 ASP B N 1
ATOM 3045 C CA . ASP B 1 118 ? -43.460 21.628 119.959 1.00 49.12 115 ASP B CA 1
ATOM 3046 C C . ASP B 1 118 ? -43.739 20.762 121.200 1.00 49.39 115 ASP B C 1
ATOM 3047 O O . ASP B 1 118 ? -44.303 19.658 121.055 1.00 46.51 115 ASP B O 1
ATOM 3052 N N . GLU B 1 119 ? -43.300 21.221 122.399 1.00 45.90 116 GLU B N 1
ATOM 3053 C CA . GLU B 1 119 ? -43.442 20.497 123.663 1.00 44.13 116 GLU B CA 1
ATOM 3054 C C . GLU B 1 119 ? -44.880 20.052 123.901 1.00 50.30 116 GLU B C 1
ATOM 3055 O O . GLU B 1 119 ? -45.099 18.887 124.237 1.00 50.59 116 GLU B O 1
ATOM 3061 N N . ASP B 1 120 ? -45.862 20.973 123.712 1.00 48.14 117 ASP B N 1
ATOM 3062 C CA . ASP B 1 120 ? -47.262 20.659 123.929 1.00 49.34 117 ASP B CA 1
ATOM 3063 C C . ASP B 1 120 ? -47.784 19.572 122.988 1.00 50.15 117 ASP B C 1
ATOM 3064 O O . ASP B 1 120 ? -48.509 18.676 123.429 1.00 46.31 117 ASP B O 1
ATOM 3069 N N . THR B 1 121 ? -47.360 19.608 121.700 1.00 49.09 118 THR B N 1
ATOM 3070 C CA . THR B 1 121 ? -47.722 18.579 120.700 1.00 47.56 118 THR B CA 1
ATOM 3071 C C . THR B 1 121 ? -47.219 17.220 121.212 1.00 47.56 118 THR B C 1
ATOM 3072 O O . THR B 1 121 ? -47.977 16.253 121.208 1.00 46.08 118 THR B O 1
ATOM 3076 N N . GLU B 1 122 ? -45.962 17.182 121.715 1.00 44.16 119 GLU B N 1
ATOM 3077 C CA . GLU B 1 122 ? -45.345 15.955 122.220 1.00 43.45 119 GLU B CA 1
ATOM 3078 C C . GLU B 1 122 ? -46.010 15.455 123.500 1.00 45.88 119 GLU B C 1
ATOM 3079 O O . GLU B 1 122 ? -46.292 14.259 123.595 1.00 43.34 119 GLU B O 1
ATOM 3085 N N . ARG B 1 123 ? -46.305 16.364 124.474 1.00 43.39 120 ARG B N 1
ATOM 3086 C CA . ARG B 1 123 ? -47.065 16.020 125.692 1.00 44.21 120 ARG B CA 1
ATOM 3087 C C . ARG B 1 123 ? -48.443 15.401 125.346 1.00 47.09 120 ARG B C 1
ATOM 3088 O O . ARG B 1 123 ? -48.856 14.403 125.945 1.00 45.89 120 ARG B O 1
ATOM 3096 N N . LYS B 1 124 ? -49.164 15.999 124.377 1.00 44.01 121 LYS B N 1
ATOM 3097 C CA . LYS B 1 124 ? -50.485 15.500 123.985 1.00 44.61 121 LYS B CA 1
ATOM 3098 C C . LYS B 1 124 ? -50.373 14.073 123.433 1.00 46.05 121 LYS B C 1
ATOM 3099 O O . LYS B 1 124 ? -51.137 13.195 123.842 1.00 43.59 121 LYS B O 1
ATOM 3105 N N . ILE B 1 125 ? -49.328 13.812 122.616 1.00 41.04 122 ILE B N 1
ATOM 3106 C CA . ILE B 1 125 ? -49.080 12.479 122.078 1.00 41.29 122 ILE B CA 1
ATOM 3107 C C . ILE B 1 125 ? -48.743 11.493 123.225 1.00 46.17 122 ILE B C 1
ATOM 3108 O O . ILE B 1 125 ? -49.260 10.363 123.191 1.00 47.16 122 ILE B O 1
ATOM 3113 N N . LEU B 1 126 ? -47.876 11.905 124.229 1.00 40.30 123 LEU B N 1
ATOM 3114 C CA . LEU B 1 126 ? -47.504 11.029 125.337 1.00 38.95 123 LEU B CA 1
ATOM 3115 C C . LEU B 1 126 ? -48.735 10.570 126.089 1.00 45.41 123 LEU B C 1
ATOM 3116 O O . LEU B 1 126 ? -48.880 9.375 126.301 1.00 46.77 123 LEU B O 1
ATOM 3121 N N . THR B 1 127 ? -49.654 11.513 126.418 1.00 43.29 124 THR B N 1
ATOM 3122 C CA . THR B 1 127 ? -50.939 11.316 127.108 1.00 45.19 124 THR B CA 1
ATOM 3123 C C . THR B 1 127 ? -51.813 10.348 126.320 1.00 49.32 124 THR B C 1
ATOM 3124 O O . THR B 1 127 ? -52.344 9.370 126.867 1.00 48.25 124 THR B O 1
ATOM 3128 N N . ARG B 1 128 ? -51.922 10.620 125.018 1.00 44.25 125 ARG B N 1
ATOM 3129 C CA . ARG B 1 128 ? -52.761 9.837 124.138 1.00 45.96 125 ARG B CA 1
ATOM 3130 C C . ARG B 1 128 ? -52.282 8.373 124.096 1.00 48.23 125 ARG B C 1
ATOM 3131 O O . ARG B 1 128 ? -53.123 7.475 124.271 1.00 49.25 125 ARG B O 1
ATOM 3139 N N . GLY B 1 129 ? -50.960 8.152 123.964 1.00 40.63 126 GLY B N 1
ATOM 3140 C CA . GLY B 1 129 ? -50.406 6.805 123.963 1.00 38.87 126 GLY B CA 1
ATOM 3141 C C . GLY B 1 129 ? -50.607 6.123 125.306 1.00 42.51 126 GLY B C 1
ATOM 3142 O O . GLY B 1 129 ? -50.919 4.933 125.371 1.00 42.27 126 GLY B O 1
ATOM 3143 N N . ILE B 1 130 ? -50.408 6.866 126.400 1.00 39.25 127 ILE B N 1
ATOM 3144 C CA . ILE B 1 130 ? -50.557 6.282 127.735 1.00 41.42 127 ILE B CA 1
ATOM 3145 C C . ILE B 1 130 ? -51.995 5.815 127.926 1.00 48.12 127 ILE B C 1
ATOM 3146 O O . ILE B 1 130 ? -52.217 4.643 128.273 1.00 48.14 127 ILE B O 1
ATOM 3151 N N . GLU B 1 131 ? -52.972 6.713 127.646 1.00 45.74 128 GLU B N 1
ATOM 3152 C CA . GLU B 1 131 ? -54.391 6.399 127.757 1.00 46.48 128 GLU B CA 1
ATOM 3153 C C . GLU B 1 131 ? -54.768 5.196 126.900 1.00 48.90 128 GLU B C 1
ATOM 3154 O O . GLU B 1 131 ? -55.554 4.395 127.358 1.00 50.12 128 GLU B O 1
ATOM 3160 N N . ALA B 1 132 ? -54.209 5.052 125.680 1.00 43.69 129 ALA B N 1
ATOM 3161 C CA . ALA B 1 132 ? -54.496 3.904 124.800 1.00 43.04 129 ALA B CA 1
ATOM 3162 C C . ALA B 1 132 ? -53.999 2.581 125.419 1.00 46.09 129 ALA B C 1
ATOM 3163 O O . ALA B 1 132 ? -54.735 1.603 125.453 1.00 46.93 129 ALA B O 1
ATOM 3165 N N . LEU B 1 133 ? -52.771 2.553 125.910 1.00 41.78 130 LEU B N 1
ATOM 3166 C CA . LEU B 1 133 ? -52.212 1.327 126.490 1.00 41.80 130 LEU B CA 1
ATOM 3167 C C . LEU B 1 133 ? -52.885 0.984 127.823 1.00 46.48 130 LEU B C 1
ATOM 3168 O O . LEU B 1 133 ? -53.089 -0.202 128.110 1.00 47.53 130 LEU B O 1
ATOM 3173 N N . GLU B 1 134 ? -53.274 2.005 128.608 1.00 42.57 131 GLU B N 1
ATOM 3174 C CA . GLU B 1 134 ? -54.031 1.785 129.850 1.00 44.12 131 GLU B CA 1
ATOM 3175 C C . GLU B 1 134 ? -55.406 1.159 129.514 1.00 51.46 131 GLU B C 1
ATOM 3176 O O . GLU B 1 134 ? -55.718 0.076 130.004 1.00 52.45 131 GLU B O 1
ATOM 3182 N N . GLU B 1 135 ? -56.186 1.811 128.633 1.00 50.62 132 GLU B N 1
ATOM 3183 C CA . GLU B 1 135 ? -57.504 1.368 128.142 1.00 51.87 132 GLU B CA 1
ATOM 3184 C C . GLU B 1 135 ? -57.507 -0.092 127.668 1.00 54.25 132 GLU B C 1
ATOM 3185 O O . GLU B 1 135 ? -58.312 -0.888 128.130 1.00 55.95 132 GLU B O 1
ATOM 3191 N N . VAL B 1 136 ? -56.621 -0.418 126.705 1.00 48.63 133 VAL B N 1
ATOM 3192 C CA . VAL B 1 136 ? -56.567 -1.706 126.003 1.00 47.18 133 VAL B CA 1
ATOM 3193 C C . VAL B 1 136 ? -55.913 -2.832 126.792 1.00 52.87 133 VAL B C 1
ATOM 3194 O O . VAL B 1 136 ? -56.456 -3.936 126.827 1.00 53.81 133 VAL B O 1
ATOM 3198 N N . ALA B 1 137 ? -54.738 -2.581 127.370 1.00 51.02 134 ALA B N 1
ATOM 3199 C CA . ALA B 1 137 ? -53.954 -3.623 127.975 1.00 50.45 134 ALA B CA 1
ATOM 3200 C C . ALA B 1 137 ? -53.828 -3.535 129.509 1.00 54.16 134 ALA B C 1
ATOM 3201 O O . ALA B 1 137 ? -53.362 -4.522 130.113 1.00 53.25 134 ALA B O 1
ATOM 3203 N N . GLY B 1 138 ? -54.257 -2.413 130.122 1.00 49.26 135 GLY B N 1
ATOM 3204 C CA . GLY B 1 138 ? -54.194 -2.234 131.574 1.00 49.29 135 GLY B CA 1
ATOM 3205 C C . GLY B 1 138 ? -52.770 -1.974 132.009 1.00 57.40 135 GLY B C 1
ATOM 3206 O O . GLY B 1 138 ? -52.362 -2.323 133.116 1.00 59.02 135 GLY B O 1
ATOM 3207 N N . VAL B 1 139 ? -51.997 -1.360 131.102 1.00 52.96 136 VAL B N 1
ATOM 3208 C CA . VAL B 1 139 ? -50.594 -1.083 131.203 1.00 50.80 136 VAL B CA 1
ATOM 3209 C C . VAL B 1 139 ? -50.307 0.424 131.296 1.00 54.13 136 VAL B C 1
ATOM 3210 O O . VAL B 1 139 ? -50.827 1.230 130.526 1.00 53.37 136 VAL B O 1
ATOM 3214 N N . HIS B 1 140 ? -49.435 0.793 132.228 1.00 52.27 137 HIS B N 1
ATOM 3215 C CA . HIS B 1 140 ? -48.885 2.143 132.299 1.00 52.28 137 HIS B CA 1
ATOM 3216 C C . HIS B 1 140 ? -47.395 1.979 131.978 1.00 51.25 137 HIS B C 1
ATOM 3217 O O . HIS B 1 140 ? -46.660 1.413 132.791 1.00 51.57 137 HIS B O 1
ATOM 3224 N N . PRO B 1 141 ? -46.956 2.333 130.746 1.00 45.41 138 PRO B N 1
ATOM 3225 C CA . PRO B 1 141 ? -45.550 2.093 130.361 1.00 42.76 138 PRO B CA 1
ATOM 3226 C C . PRO B 1 141 ? -44.549 2.938 131.140 1.00 47.60 138 PRO B C 1
ATOM 3227 O O . PRO B 1 141 ? -44.848 4.074 131.481 1.00 49.90 138 PRO B O 1
ATOM 3231 N N . VAL B 1 142 ? -43.370 2.372 131.430 1.00 43.14 139 VAL B N 1
ATOM 3232 C CA . VAL B 1 142 ? -42.250 3.057 132.138 1.00 41.22 139 VAL B CA 1
ATOM 3233 C C . VAL B 1 142 ? -41.080 3.268 131.137 1.00 44.05 139 VAL B C 1
ATOM 3234 O O . VAL B 1 142 ? -40.109 3.970 131.436 1.00 41.07 139 VAL B O 1
ATOM 3238 N N . GLY B 1 143 ? -41.232 2.675 129.946 1.00 39.16 140 GLY B N 1
ATOM 3239 C CA . GLY B 1 143 ? -40.265 2.792 128.857 1.00 35.59 140 GLY B CA 1
ATOM 3240 C C . GLY B 1 143 ? -40.800 3.557 127.669 1.00 37.78 140 GLY B C 1
ATOM 3241 O O . GLY B 1 143 ? -42.000 3.566 127.444 1.00 36.05 140 GLY B O 1
ATOM 3242 N N . TYR B 1 144 ? -39.934 4.269 126.947 1.00 35.02 141 TYR B N 1
ATOM 3243 C CA . TYR B 1 144 ? -40.306 5.041 125.749 1.00 33.43 141 TYR B CA 1
ATOM 3244 C C . TYR B 1 144 ? -39.223 4.875 124.663 1.00 39.50 141 TYR B C 1
ATOM 3245 O O . TYR B 1 144 ? -38.033 4.777 124.966 1.00 39.67 141 TYR B O 1
ATOM 3254 N N . ARG B 1 145 ? -39.660 4.806 123.398 1.00 35.13 142 ARG B N 1
ATOM 3255 C CA . ARG B 1 145 ? -38.816 4.751 122.213 1.00 32.03 142 ARG B CA 1
ATOM 3256 C C . ARG B 1 145 ? -39.436 5.701 121.235 1.00 31.91 142 ARG B C 1
ATOM 3257 O O . ARG B 1 145 ? -40.595 5.516 120.919 1.00 30.22 142 ARG B O 1
ATOM 3265 N N . ALA B 1 146 ? -38.702 6.721 120.741 1.00 30.65 143 ALA B N 1
ATOM 3266 C CA . ALA B 1 146 ? -39.324 7.654 119.786 1.00 30.87 143 ALA B CA 1
ATOM 3267 C C . ALA B 1 146 ? -39.590 7.005 118.430 1.00 32.35 143 ALA B C 1
ATOM 3268 O O . ALA B 1 146 ? -38.700 6.359 117.871 1.00 31.38 143 ALA B O 1
ATOM 3270 N N . PRO B 1 147 ? -40.799 7.228 117.857 1.00 28.90 144 PRO B N 1
ATOM 3271 C CA . PRO B 1 147 ? -41.070 6.731 116.493 1.00 26.21 144 PRO B CA 1
ATOM 3272 C C . PRO B 1 147 ? -40.020 7.274 115.563 1.00 34.25 144 PRO B C 1
ATOM 3273 O O . PRO B 1 147 ? -39.643 8.452 115.707 1.00 33.47 144 PRO B O 1
ATOM 3285 N N . TRP B 1 149 ? -36.966 6.728 115.688 1.00 41.61 146 TRP B N 1
ATOM 3286 C CA . TRP B 1 149 ? -35.721 6.891 116.451 1.00 42.10 146 TRP B CA 1
ATOM 3287 C C . TRP B 1 149 ? -35.181 8.323 116.345 1.00 40.86 146 TRP B C 1
ATOM 3288 O O . TRP B 1 149 ? -33.976 8.547 116.268 1.00 35.72 146 TRP B O 1
ATOM 3299 N N . GLU B 1 150 ? -36.104 9.291 116.379 1.00 36.53 147 GLU B N 1
ATOM 3300 C CA . GLU B 1 150 ? -35.769 10.710 116.288 1.00 35.80 147 GLU B CA 1
ATOM 3301 C C . GLU B 1 150 ? -36.532 11.515 117.349 1.00 37.24 147 GLU B C 1
ATOM 3302 O O . GLU B 1 150 ? -37.747 11.411 117.406 1.00 35.00 147 GLU B O 1
ATOM 3316 N N . ASN B 1 152 ? -36.537 15.447 119.989 1.00 40.31 149 ASN B N 1
ATOM 3317 C CA . ASN B 1 152 ? -36.044 16.804 120.125 1.00 41.06 149 ASN B CA 1
ATOM 3318 C C . ASN B 1 152 ? -35.174 16.976 121.396 1.00 42.00 149 ASN B C 1
ATOM 3319 O O . ASN B 1 152 ? -35.230 16.168 122.328 1.00 38.70 149 ASN B O 1
ATOM 3324 N N . TRP B 1 153 ? -34.341 18.017 121.418 1.00 39.90 150 TRP B N 1
ATOM 3325 C CA . TRP B 1 153 ? -33.506 18.304 122.583 1.00 41.36 150 TRP B CA 1
ATOM 3326 C C . TRP B 1 153 ? -34.381 18.489 123.838 1.00 46.90 150 TRP B C 1
ATOM 3327 O O . TRP B 1 153 ? -33.945 18.103 124.918 1.00 45.24 150 TRP B O 1
ATOM 3338 N N . HIS B 1 154 ? -35.664 18.894 123.668 1.00 44.43 151 HIS B N 1
ATOM 3339 C CA . HIS B 1 154 ? -36.573 19.092 124.790 1.00 44.96 151 HIS B CA 1
ATOM 3340 C C . HIS B 1 154 ? -37.301 17.795 125.201 1.00 47.02 151 HIS B C 1
ATOM 3341 O O . HIS B 1 154 ? -37.980 17.801 126.218 1.00 47.52 151 HIS B O 1
ATOM 3348 N N . THR B 1 155 ? -37.219 16.719 124.411 1.00 40.96 152 THR B N 1
ATOM 3349 C CA . THR B 1 155 ? -37.998 15.493 124.701 1.00 39.86 152 THR B CA 1
ATOM 3350 C C . THR B 1 155 ? -37.574 14.817 126.024 1.00 43.97 152 THR B C 1
ATOM 3351 O O . THR B 1 155 ? -38.467 14.454 126.806 1.00 44.99 152 THR B O 1
ATOM 3355 N N . PRO B 1 156 ? -36.257 14.625 126.310 1.00 39.08 153 PRO B N 1
ATOM 3356 C CA . PRO B 1 156 ? -35.865 13.973 127.589 1.00 38.34 153 PRO B CA 1
ATOM 3357 C C . PRO B 1 156 ? -36.536 14.605 128.809 1.00 45.74 153 PRO B C 1
ATOM 3358 O O . PRO B 1 156 ? -37.043 13.892 129.668 1.00 46.95 153 PRO B O 1
ATOM 3362 N N . LYS B 1 157 ? -36.646 15.931 128.842 1.00 45.57 154 LYS B N 1
ATOM 3363 C CA . LYS B 1 157 ? -37.268 16.631 129.966 1.00 47.00 154 LYS B CA 1
ATOM 3364 C C . LYS B 1 157 ? -38.799 16.350 130.006 1.00 51.85 154 LYS B C 1
ATOM 3365 O O . LYS B 1 157 ? -39.354 16.267 131.100 1.00 51.42 154 LYS B O 1
ATOM 3371 N N . LEU B 1 158 ? -39.446 16.110 128.839 1.00 48.25 155 LEU B N 1
ATOM 3372 C CA . LEU B 1 158 ? -40.872 15.753 128.770 1.00 47.94 155 LEU B CA 1
ATOM 3373 C C . LEU B 1 158 ? -41.060 14.345 129.326 1.00 47.41 155 LEU B C 1
ATOM 3374 O O . LEU B 1 158 ? -41.979 14.102 130.100 1.00 43.96 155 LEU B O 1
ATOM 3379 N N . LEU B 1 159 ? -40.157 13.414 128.943 1.00 42.52 156 LEU B N 1
ATOM 3380 C CA . LEU B 1 159 ? -40.237 12.030 129.416 1.00 40.47 156 LEU B CA 1
ATOM 3381 C C . LEU B 1 159 ? -40.020 11.930 130.922 1.00 46.01 156 LEU B C 1
ATOM 3382 O O . LEU B 1 159 ? -40.673 11.116 131.570 1.00 47.13 156 LEU B O 1
ATOM 3387 N N . ALA B 1 160 ? -39.110 12.745 131.471 1.00 42.64 157 ALA B N 1
ATOM 3388 C CA . ALA B 1 160 ? -38.828 12.780 132.907 1.00 44.73 157 ALA B CA 1
ATOM 3389 C C . ALA B 1 160 ? -40.051 13.324 133.622 1.00 54.49 157 ALA B C 1
ATOM 3390 O O . ALA B 1 160 ? -40.581 12.668 134.522 1.00 54.54 157 ALA B O 1
ATOM 3392 N N . GLU B 1 161 ? -40.573 14.479 133.134 1.00 53.70 158 GLU B N 1
ATOM 3393 C CA . GLU B 1 161 ? -41.792 15.131 133.623 1.00 53.94 158 GLU B CA 1
ATOM 3394 C C . GLU B 1 161 ? -42.939 14.100 133.644 1.00 55.71 158 GLU B C 1
ATOM 3395 O O . GLU B 1 161 ? -43.739 14.135 134.561 1.00 56.38 158 GLU B O 1
ATOM 3401 N N . PHE B 1 162 ? -43.006 13.161 132.652 1.00 48.95 159 PHE B N 1
ATOM 3402 C CA . PHE B 1 162 ? -44.061 12.123 132.600 1.00 48.49 159 PHE B CA 1
ATOM 3403 C C . PHE B 1 162 ? -43.772 10.864 133.491 1.00 52.60 159 PHE B C 1
ATOM 3404 O O . PHE B 1 162 ? -44.595 9.941 133.538 1.00 51.58 159 PHE B O 1
ATOM 3412 N N . GLY B 1 163 ? -42.637 10.857 134.177 1.00 48.36 160 GLY B N 1
ATOM 3413 C CA . GLY B 1 163 ? -42.265 9.788 135.100 1.00 47.49 160 GLY B CA 1
ATOM 3414 C C . GLY B 1 163 ? -41.764 8.517 134.439 1.00 48.13 160 GLY B C 1
ATOM 3415 O O . GLY B 1 163 ? -41.781 7.445 135.055 1.00 48.58 160 GLY B O 1
ATOM 3416 N N . PHE B 1 164 ? -41.289 8.605 133.200 1.00 40.67 161 PHE B N 1
ATOM 3417 C CA . PHE B 1 164 ? -40.734 7.406 132.562 1.00 39.30 161 PHE B CA 1
ATOM 3418 C C . PHE B 1 164 ? -39.447 6.948 133.256 1.00 44.29 161 PHE B C 1
ATOM 3419 O O . PHE B 1 164 ? -38.651 7.796 133.604 1.00 43.43 161 PHE B O 1
ATOM 3427 N N . LEU B 1 165 ? -39.220 5.615 133.386 1.00 41.10 162 LEU B N 1
ATOM 3428 C CA . LEU B 1 165 ? -37.997 5.044 133.895 1.00 41.89 162 LEU B CA 1
ATOM 3429 C C . LEU B 1 165 ? -36.892 5.194 132.837 1.00 43.24 162 LEU B C 1
ATOM 3430 O O . LEU B 1 165 ? -35.820 5.677 133.156 1.00 42.95 162 LEU B O 1
ATOM 3435 N N . TYR B 1 166 ? -37.155 4.836 131.557 1.00 40.75 163 TYR B N 1
ATOM 3436 C CA . TYR B 1 166 ? -36.096 4.961 130.561 1.00 38.81 163 TYR B CA 1
ATOM 3437 C C . TYR B 1 166 ? -36.579 5.349 129.151 1.00 40.76 163 TYR B C 1
ATOM 3438 O O . TYR B 1 166 ? -37.755 5.195 128.785 1.00 39.83 163 TYR B O 1
ATOM 3447 N N . ASP B 1 167 ? -35.597 5.736 128.330 1.00 36.17 164 ASP B N 1
ATOM 3448 C CA . ASP B 1 167 ? -35.711 5.988 126.912 1.00 33.36 164 ASP B CA 1
ATOM 3449 C C . ASP B 1 167 ? -34.761 5.032 126.169 1.00 35.90 164 ASP B C 1
ATOM 3450 O O . ASP B 1 167 ? -33.690 4.698 126.691 1.00 34.91 164 ASP B O 1
ATOM 3455 N N . SER B 1 168 ? -35.189 4.529 124.994 1.00 33.01 165 SER B N 1
ATOM 3456 C CA . SER B 1 168 ? -34.366 3.655 124.158 1.00 31.64 165 SER B CA 1
ATOM 3457 C C . SER B 1 168 ? -34.395 4.191 122.707 1.00 33.97 165 SER B C 1
ATOM 3458 O O . SER B 1 168 ? -34.940 3.565 121.827 1.00 34.61 165 SER B O 1
ATOM 3461 N N . THR B 1 169 ? -33.808 5.372 122.484 1.00 32.45 166 THR B N 1
ATOM 3462 C CA . THR B 1 169 ? -33.783 6.062 121.178 1.00 30.98 166 THR B CA 1
ATOM 3463 C C . THR B 1 169 ? -32.377 6.501 120.724 1.00 33.74 166 THR B C 1
ATOM 3464 O O . THR B 1 169 ? -32.121 6.578 119.519 1.00 30.82 166 THR B O 1
ATOM 3468 N N . LEU B 1 170 ? -31.519 6.880 121.677 1.00 30.63 167 LEU B N 1
ATOM 3469 C CA . LEU B 1 170 ? -30.206 7.485 121.408 1.00 28.29 167 LEU B CA 1
ATOM 3470 C C . LEU B 1 170 ? -29.158 6.486 121.062 1.00 31.18 167 LEU B C 1
ATOM 3471 O O . LEU B 1 170 ? -29.298 5.311 121.371 1.00 30.23 167 LEU B O 1
ATOM 3484 N N . ASP B 1 172 ? -25.457 7.412 121.043 1.00 31.73 169 ASP B N 1
ATOM 3485 C CA . ASP B 1 172 ? -24.120 7.939 121.351 1.00 31.29 169 ASP B CA 1
ATOM 3486 C C . ASP B 1 172 ? -23.332 7.041 122.267 1.00 34.51 169 ASP B C 1
ATOM 3487 O O . ASP B 1 172 ? -22.298 7.459 122.743 1.00 33.39 169 ASP B O 1
ATOM 3492 N N . SER B 1 173 ? -23.790 5.835 122.530 1.00 32.96 170 SER B N 1
ATOM 3493 C CA . SER B 1 173 ? -23.097 4.984 123.510 1.00 31.50 170 SER B CA 1
ATOM 3494 C C . SER B 1 173 ? -23.345 3.513 123.286 1.00 36.27 170 SER B C 1
ATOM 3495 O O . SER B 1 173 ? -24.406 3.134 122.775 1.00 38.65 170 SER B O 1
ATOM 3498 N N . ASP B 1 174 ? -22.426 2.679 123.749 1.00 32.23 171 ASP B N 1
ATOM 3499 C CA . ASP B 1 174 ? -22.583 1.215 123.840 1.00 33.01 171 ASP B CA 1
ATOM 3500 C C . ASP B 1 174 ? -23.088 0.863 125.229 1.00 37.36 171 ASP B C 1
ATOM 3501 O O . ASP B 1 174 ? -23.530 -0.254 125.467 1.00 36.45 171 ASP B O 1
ATOM 3506 N N . HIS B 1 175 ? -22.903 1.798 126.188 1.00 34.63 172 HIS B N 1
ATOM 3507 C CA . HIS B 1 175 ? -23.251 1.580 127.580 1.00 32.09 172 HIS B CA 1
ATOM 3508 C C . HIS B 1 175 ? -24.494 2.342 127.939 1.00 37.28 172 HIS B C 1
ATOM 3509 O O . HIS B 1 175 ? -24.741 3.441 127.415 1.00 37.63 172 HIS B O 1
ATOM 3516 N N . PRO B 1 176 ? -25.330 1.719 128.788 1.00 33.28 173 PRO B N 1
ATOM 3517 C CA . PRO B 1 176 ? -26.501 2.442 129.290 1.00 34.20 173 PRO B CA 1
ATOM 3518 C C . PRO B 1 176 ? -26.004 3.593 130.156 1.00 38.49 173 PRO B C 1
ATOM 3519 O O . PRO B 1 176 ? -24.885 3.531 130.664 1.00 39.04 173 PRO B O 1
ATOM 3523 N N . TYR B 1 177 ? -26.786 4.663 130.291 1.00 34.85 174 TYR B N 1
ATOM 3524 C CA . TYR B 1 177 ? -26.336 5.799 131.092 1.00 35.40 174 TYR B CA 1
ATOM 3525 C C . TYR B 1 177 ? -27.518 6.556 131.651 1.00 39.95 174 TYR B C 1
ATOM 3526 O O . TYR B 1 177 ? -28.658 6.195 131.358 1.00 39.10 174 TYR B O 1
ATOM 3535 N N . GLU B 1 178 ? -27.257 7.573 132.485 1.00 35.87 175 GLU B N 1
ATOM 3536 C CA . GLU B 1 178 ? -28.275 8.455 133.055 1.00 35.16 175 GLU B CA 1
ATOM 3537 C C . GLU B 1 178 ? -28.246 9.735 132.243 1.00 42.87 175 GLU B C 1
ATOM 3538 O O . GLU B 1 178 ? -27.209 10.378 132.154 1.00 42.28 175 GLU B O 1
ATOM 3544 N N . LEU B 1 179 ? -29.348 10.029 131.543 1.00 42.09 176 LEU B N 1
ATOM 3545 C CA . LEU B 1 179 ? -29.507 11.184 130.678 1.00 42.99 176 LEU B CA 1
ATOM 3546 C C . LEU B 1 179 ? -29.795 12.411 131.558 1.00 48.62 176 LEU B C 1
ATOM 3547 O O . LEU B 1 179 ? -30.620 12.333 132.469 1.00 54.09 176 LEU B O 1
ATOM 3552 N N . ALA B 1 180 ? -29.023 13.490 131.400 1.00 41.84 177 ALA B N 1
ATOM 3553 C CA . ALA B 1 180 ? -29.207 14.678 132.262 1.00 42.03 177 ALA B CA 1
ATOM 3554 C C . ALA B 1 180 ? -30.450 15.456 131.827 1.00 48.17 177 ALA B C 1
ATOM 3555 O O . ALA B 1 180 ? -30.534 15.895 130.672 1.00 46.08 177 ALA B O 1
ATOM 3557 N N . VAL B 1 181 ? -31.455 15.510 132.741 1.00 47.93 178 VAL B N 1
ATOM 3558 C CA . VAL B 1 181 ? -32.795 16.118 132.587 1.00 48.65 178 VAL B CA 1
ATOM 3559 C C . VAL B 1 181 ? -33.161 17.042 133.785 1.00 60.51 178 VAL B C 1
ATOM 3560 O O . VAL B 1 181 ? -34.330 17.078 134.189 1.00 63.77 178 VAL B O 1
ATOM 3564 N N . GLY B 1 182 ? -32.196 17.757 134.346 1.00 59.44 179 GLY B N 1
ATOM 3565 C CA . GLY B 1 182 ? -32.467 18.615 135.508 1.00 62.12 179 GLY B CA 1
ATOM 3566 C C . GLY B 1 182 ? -32.719 17.852 136.804 1.00 69.75 179 GLY B C 1
ATOM 3567 O O . GLY B 1 182 ? -32.023 16.873 137.099 1.00 67.58 179 GLY B O 1
ATOM 3568 N N . ASP B 1 183 ? -33.730 18.291 137.595 1.00 73.12 180 ASP B N 1
ATOM 3569 C CA . ASP B 1 183 ? -34.111 17.702 138.902 1.00 76.09 180 ASP B CA 1
ATOM 3570 C C . ASP B 1 183 ? -34.736 16.263 138.770 1.00 78.68 180 ASP B C 1
ATOM 3571 O O . ASP B 1 183 ? -34.721 15.494 139.739 1.00 79.17 180 ASP B O 1
ATOM 3576 N N . GLY B 1 184 ? -35.215 15.910 137.580 1.00 73.37 181 GLY B N 1
ATOM 3577 C CA . GLY B 1 184 ? -35.770 14.588 137.298 1.00 71.18 181 GLY B CA 1
ATOM 3578 C C . GLY B 1 184 ? -34.724 13.512 137.060 1.00 72.27 181 GLY B C 1
ATOM 3579 O O . GLY B 1 184 ? -33.534 13.712 137.321 1.00 69.88 181 GLY B O 1
ATOM 3580 N N . SER B 1 185 ? -35.154 12.360 136.512 1.00 69.53 182 SER B N 1
ATOM 3581 C CA . SER B 1 185 ? -34.212 11.267 136.211 1.00 67.09 182 SER B CA 1
ATOM 3582 C C . SER B 1 185 ? -34.695 10.408 135.041 1.00 63.15 182 SER B C 1
ATOM 3583 O O . SER B 1 185 ? -35.882 10.052 134.988 1.00 63.96 182 SER B O 1
ATOM 3586 N N . LEU B 1 186 ? -33.778 10.059 134.114 1.00 52.72 183 LEU B N 1
ATOM 3587 C CA . LEU B 1 186 ? -34.106 9.221 132.967 1.00 47.36 183 LEU B CA 1
ATOM 3588 C C . LEU B 1 186 ? -32.915 8.369 132.501 1.00 47.55 183 LEU B C 1
ATOM 3589 O O . LEU B 1 186 ? -31.907 8.897 132.042 1.00 46.91 183 LEU B O 1
ATOM 3594 N N . VAL B 1 187 ? -33.074 7.042 132.554 1.00 41.02 184 VAL B N 1
ATOM 3595 C CA . VAL B 1 187 ? -32.088 6.069 132.061 1.00 37.79 184 VAL B CA 1
ATOM 3596 C C . VAL B 1 187 ? -32.097 6.057 130.501 1.00 41.90 184 VAL B C 1
ATOM 3597 O O . VAL B 1 187 ? -33.162 6.173 129.863 1.00 40.17 184 VAL B O 1
ATOM 3601 N N . GLU B 1 188 ? -30.924 5.932 129.887 1.00 36.85 185 GLU B N 1
ATOM 3602 C CA . GLU B 1 188 ? -30.900 5.783 128.437 1.00 35.55 185 GLU B CA 1
ATOM 3603 C C . GLU B 1 188 ? -30.378 4.402 128.137 1.00 39.69 185 GLU B C 1
ATOM 3604 O O . GLU B 1 188 ? -29.284 4.073 128.617 1.00 36.34 185 GLU B O 1
ATOM 3610 N N . LEU B 1 189 ? -31.160 3.592 127.367 1.00 36.14 186 LEU B N 1
ATOM 3611 C CA . LEU B 1 189 ? -30.774 2.254 126.899 1.00 34.31 186 LEU B CA 1
ATOM 3612 C C . LEU B 1 189 ? -30.505 2.411 125.379 1.00 35.31 186 LEU B C 1
ATOM 3613 O O . LEU B 1 189 ? -31.433 2.391 124.563 1.00 35.82 186 LEU B O 1
ATOM 3618 N N . PRO B 1 190 ? -29.206 2.637 124.988 1.00 31.35 187 PRO B N 1
ATOM 3619 C CA . PRO B 1 190 ? -28.923 2.978 123.591 1.00 30.71 187 PRO B CA 1
ATOM 3620 C C . PRO B 1 190 ? -29.163 1.882 122.576 1.00 35.89 187 PRO B C 1
ATOM 3621 O O . PRO B 1 190 ? -29.145 0.696 122.864 1.00 35.99 187 PRO B O 1
ATOM 3625 N N . VAL B 1 191 ? -29.455 2.331 121.368 1.00 33.91 188 VAL B N 1
ATOM 3626 C CA . VAL B 1 191 ? -29.720 1.462 120.210 1.00 34.94 188 VAL B CA 1
ATOM 3627 C C . VAL B 1 191 ? -28.729 1.790 119.068 1.00 40.41 188 VAL B C 1
ATOM 3628 O O . VAL B 1 191 ? -27.847 2.641 119.219 1.00 38.86 188 VAL B O 1
ATOM 3632 N N . SER B 1 192 ? -28.916 1.156 117.899 1.00 38.26 189 SER B N 1
ATOM 3633 C CA . SER B 1 192 ? -28.139 1.451 116.687 1.00 37.75 189 SER B CA 1
ATOM 3634 C C . SER B 1 192 ? -28.878 0.918 115.483 1.00 40.13 189 SER B C 1
ATOM 3635 O O . SER B 1 192 ? -29.621 -0.073 115.594 1.00 38.95 189 SER B O 1
ATOM 3638 N N . TRP B 1 193 ? -28.712 1.611 114.327 1.00 37.98 190 TRP B N 1
ATOM 3639 C CA . TRP B 1 193 ? -29.405 1.262 113.086 1.00 38.11 190 TRP B CA 1
ATOM 3640 C C . TRP B 1 193 ? -29.082 -0.160 112.664 1.00 41.24 190 TRP B C 1
ATOM 3641 O O . TRP B 1 193 ? -29.9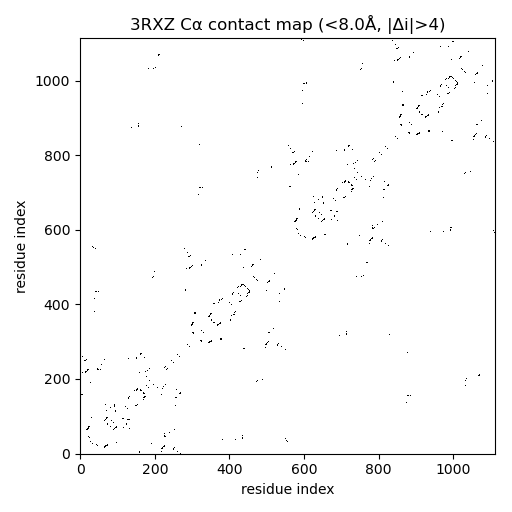33 -0.796 112.053 1.00 44.13 190 TRP B O 1
ATOM 3652 N N . ALA B 1 194 ? -27.911 -0.684 113.027 1.00 35.23 191 ALA B N 1
ATOM 3653 C CA . ALA B 1 194 ? -27.500 -2.026 112.609 1.00 36.15 191 ALA B CA 1
ATOM 3654 C C . ALA B 1 194 ? -28.260 -3.137 113.351 1.00 40.12 191 ALA B C 1
ATOM 3655 O O . ALA B 1 194 ? -28.341 -4.271 112.839 1.00 41.71 191 ALA B O 1
ATOM 3657 N N . LEU B 1 195 ? -28.781 -2.832 114.555 1.00 33.64 192 LEU B N 1
ATOM 3658 C CA . LEU B 1 195 ? -29.519 -3.795 115.371 1.00 34.33 192 LEU B CA 1
ATOM 3659 C C . LEU B 1 195 ? -31.036 -3.563 115.237 1.00 36.15 192 LEU B C 1
ATOM 3660 O O . LEU B 1 195 ? -31.772 -3.493 116.226 1.00 32.66 192 LEU B O 1
ATOM 3665 N N . ASP B 1 196 ? -31.454 -3.404 114.003 1.00 36.75 193 ASP B N 1
ATOM 3666 C CA . ASP B 1 196 ? -32.799 -3.153 113.574 1.00 36.24 193 ASP B CA 1
ATOM 3667 C C . ASP B 1 196 ? -33.025 -4.001 112.317 1.00 39.54 193 ASP B C 1
ATOM 3668 O O . ASP B 1 196 ? -32.121 -4.061 111.483 1.00 38.59 193 ASP B O 1
ATOM 3673 N N . ASP B 1 197 ? -34.182 -4.711 112.205 1.00 35.27 194 ASP B N 1
ATOM 3674 C CA . ASP B 1 197 ? -34.495 -5.552 111.033 1.00 33.65 194 ASP B CA 1
ATOM 3675 C C . ASP B 1 197 ? -35.051 -4.731 109.868 1.00 42.14 194 ASP B C 1
ATOM 3676 O O . ASP B 1 197 ? -35.177 -5.253 108.745 1.00 42.50 194 ASP B O 1
ATOM 3681 N N . TRP B 1 198 ? -35.436 -3.477 110.146 1.00 42.42 195 TRP B N 1
ATOM 3682 C CA . TRP B 1 198 ? -36.065 -2.599 109.164 1.00 44.49 195 TRP B CA 1
ATOM 3683 C C . TRP B 1 198 ? -35.170 -2.443 107.921 1.00 51.85 195 TRP B C 1
ATOM 3684 O O . TRP B 1 198 ? -35.642 -2.684 106.820 1.00 49.66 195 TRP B O 1
ATOM 3695 N N . GLN B 1 199 ? -33.875 -2.142 108.113 1.00 50.12 196 GLN B N 1
ATOM 3696 C CA . GLN B 1 199 ? -32.894 -1.979 107.034 1.00 50.93 196 GLN B CA 1
ATOM 3697 C C . GLN B 1 199 ? -32.482 -3.326 106.403 1.00 53.54 196 GLN B C 1
ATOM 3698 O O . GLN B 1 199 ? -31.769 -3.324 105.387 1.00 53.96 196 GLN B O 1
ATOM 3704 N N . GLN B 1 200 ? -32.897 -4.465 107.017 1.00 46.68 197 GLN B N 1
ATOM 3705 C CA . GLN B 1 200 ? -32.577 -5.825 106.552 1.00 45.53 197 GLN B CA 1
ATOM 3706 C C . GLN B 1 200 ? -33.736 -6.407 105.693 1.00 50.26 197 GLN B C 1
ATOM 3707 O O . GLN B 1 200 ? -33.520 -6.968 104.606 1.00 47.71 197 GLN B O 1
ATOM 3713 N N . TYR B 1 201 ? -34.974 -6.201 106.161 1.00 46.24 198 TYR B N 1
ATOM 3714 C CA . TYR B 1 201 ? -36.137 -6.828 105.555 1.00 46.21 198 TYR B CA 1
ATOM 3715 C C . TYR B 1 201 ? -37.202 -5.922 104.952 1.00 51.61 198 TYR B C 1
ATOM 3716 O O . TYR B 1 201 ? -38.025 -6.455 104.196 1.00 52.25 198 TYR B O 1
ATOM 3725 N N . CYS B 1 202 ? -37.303 -4.627 105.363 1.00 49.03 199 CYS B N 1
ATOM 3726 C CA . CYS B 1 202 ? -38.440 -3.821 104.927 1.00 49.65 199 CYS B CA 1
ATOM 3727 C C . CYS B 1 202 ? -38.470 -3.489 103.449 1.00 55.83 199 CYS B C 1
ATOM 3728 O O . CYS B 1 202 ? -37.504 -2.978 102.881 1.00 55.50 199 CYS B O 1
ATOM 3731 N N . PHE B 1 203 ? -39.659 -3.758 102.862 1.00 52.30 200 PHE B N 1
ATOM 3732 C CA . PHE B 1 203 ? -40.047 -3.404 101.515 1.00 52.51 200 PHE B CA 1
ATOM 3733 C C . PHE B 1 203 ? -41.566 -3.200 101.465 1.00 57.07 200 PHE B C 1
ATOM 3734 O O . PHE B 1 203 ? -42.350 -4.145 101.540 1.00 57.57 200 PHE B O 1
ATOM 3742 N N . VAL B 1 204 ? -41.950 -1.930 101.341 1.00 52.59 201 VAL B N 1
ATOM 3743 C CA . VAL B 1 204 ? -43.321 -1.435 101.257 1.00 51.59 201 VAL B CA 1
ATOM 3744 C C . VAL B 1 204 ? -43.252 -0.381 100.145 1.00 57.83 201 VAL B C 1
ATOM 3745 O O . VAL B 1 204 ? -42.600 0.658 100.342 1.00 54.88 201 VAL B O 1
ATOM 3749 N N . PRO B 1 205 ? -43.799 -0.655 98.925 1.00 57.92 202 PRO B N 1
ATOM 3750 C CA . PRO B 1 205 ? -43.696 0.354 97.853 1.00 58.15 202 PRO B CA 1
ATOM 3751 C C . PRO B 1 205 ? -44.333 1.670 98.281 1.00 60.42 202 PRO B C 1
ATOM 3752 O O . PRO B 1 205 ? -45.281 1.676 99.102 1.00 60.45 202 PRO B O 1
ATOM 3756 N N . ASP B 1 206 ? -43.755 2.791 97.780 1.00 54.85 203 ASP B N 1
ATOM 3757 C CA . ASP B 1 206 ? -44.167 4.174 98.062 1.00 54.50 203 ASP B CA 1
ATOM 3758 C C . ASP B 1 206 ? -43.989 4.568 99.553 1.00 55.66 203 ASP B C 1
ATOM 3759 O O . ASP B 1 206 ? -44.400 5.665 99.941 1.00 55.81 203 ASP B O 1
ATOM 3764 N N . PHE B 1 207 ? -43.376 3.708 100.384 1.00 50.41 204 PHE B N 1
ATOM 3765 C CA . PHE B 1 207 ? -43.208 4.084 101.785 1.00 50.80 204 PHE B CA 1
ATOM 3766 C C . PHE B 1 207 ? -41.748 4.042 102.215 1.00 57.13 204 PHE B C 1
ATOM 3767 O O . PHE B 1 207 ? -41.174 5.088 102.589 1.00 56.60 204 PHE B O 1
ATOM 3775 N N . SER B 1 208 ? -41.175 2.813 102.208 1.00 53.43 205 SER B N 1
ATOM 3776 C CA . SER B 1 208 ? -39.811 2.530 102.656 1.00 53.72 205 SER B CA 1
ATOM 3777 C C . SER B 1 208 ? -39.300 1.229 101.997 1.00 60.56 205 SER B C 1
ATOM 3778 O O . SER B 1 208 ? -40.064 0.266 101.886 1.00 62.17 205 SER B O 1
ATOM 3781 N N . GLY B 1 209 ? -38.019 1.209 101.622 1.00 56.51 206 GLY B N 1
ATOM 3782 C CA . GLY B 1 209 ? -37.357 0.043 101.044 1.00 56.86 206 GLY B CA 1
ATOM 3783 C C . GLY B 1 209 ? -37.121 0.225 99.566 1.00 62.54 206 GLY B C 1
ATOM 3784 O O . GLY B 1 209 ? -38.054 0.564 98.843 1.00 63.56 206 GLY B O 1
ATOM 3785 N N . THR B 1 210 ? -35.879 0.035 99.112 1.00 60.08 207 THR B N 1
ATOM 3786 C CA . THR B 1 210 ? -35.511 0.234 97.696 1.00 60.90 207 THR B CA 1
ATOM 3787 C C . THR B 1 210 ? -35.735 -1.028 96.827 1.00 63.26 207 THR B C 1
ATOM 3788 O O . THR B 1 210 ? -35.697 -0.953 95.584 1.00 61.23 207 THR B O 1
ATOM 3792 N N . GLY B 1 211 ? -35.969 -2.151 97.502 1.00 58.90 208 GLY B N 1
ATOM 3793 C CA . GLY B 1 211 ? -36.169 -3.455 96.883 1.00 58.74 208 GLY B CA 1
ATOM 3794 C C . GLY B 1 211 ? -35.328 -4.519 97.563 1.00 61.46 208 GLY B C 1
ATOM 3795 O O . GLY B 1 211 ? -35.714 -5.691 97.579 1.00 60.19 208 GLY B O 1
ATOM 3796 N N . LEU B 1 212 ? -34.172 -4.111 98.160 1.00 57.95 209 LEU B N 1
ATOM 3797 C CA . LEU B 1 212 ? -33.267 -5.021 98.863 1.00 56.96 209 LEU B CA 1
ATOM 3798 C C . LEU B 1 212 ? -33.980 -5.741 100.012 1.00 55.27 209 LEU B C 1
ATOM 3799 O O . LEU B 1 212 ? -34.489 -5.081 100.912 1.00 55.28 209 LEU B O 1
ATOM 3804 N N . ILE B 1 213 ? -34.049 -7.088 99.946 1.00 48.30 210 ILE B N 1
ATOM 3805 C CA . ILE B 1 213 ? -34.612 -7.963 100.993 1.00 45.89 210 ILE B CA 1
ATOM 3806 C C . ILE B 1 213 ? -33.552 -9.025 101.288 1.00 48.23 210 ILE B C 1
ATOM 3807 O O . ILE B 1 213 ? -33.315 -9.890 100.455 1.00 47.87 210 ILE B O 1
ATOM 3812 N N . GLU B 1 214 ? -32.873 -8.917 102.446 1.00 44.70 211 GLU B N 1
ATOM 3813 C CA . GLU B 1 214 ? -31.764 -9.787 102.874 1.00 43.03 211 GLU B CA 1
ATOM 3814 C C . GLU B 1 214 ? -32.272 -11.145 103.309 1.00 46.95 211 GLU B C 1
ATOM 3815 O O . GLU B 1 214 ? -33.405 -11.266 103.783 1.00 44.66 211 GLU B O 1
ATOM 3821 N N . THR B 1 215 ? -31.420 -12.169 103.190 1.00 43.08 212 THR B N 1
ATOM 3822 C CA . THR B 1 215 ? -31.778 -13.503 103.666 1.00 41.84 212 THR B CA 1
ATOM 3823 C C . THR B 1 215 ? -31.812 -13.480 105.193 1.00 44.77 212 THR B C 1
ATOM 3824 O O . THR B 1 215 ? -31.088 -12.688 105.809 1.00 45.20 212 THR B O 1
ATOM 3828 N N . PRO B 1 216 ? -32.581 -14.344 105.861 1.00 39.52 213 PRO B N 1
ATOM 3829 C CA . PRO B 1 216 ? -32.497 -14.342 107.331 1.00 37.86 213 PRO B CA 1
ATOM 3830 C C . PRO B 1 216 ? -31.048 -14.623 107.837 1.00 42.15 213 PRO B C 1
ATOM 3831 O O . PRO B 1 216 ? -30.607 -13.991 108.816 1.00 39.44 213 PRO B O 1
ATOM 3835 N N . ALA B 1 217 ? -30.271 -15.506 107.153 1.00 38.26 214 ALA B N 1
ATOM 3836 C CA . ALA B 1 217 ? -28.893 -15.818 107.628 1.00 37.97 214 ALA B CA 1
ATOM 3837 C C . ALA B 1 217 ? -27.987 -14.575 107.650 1.00 42.85 214 ALA B C 1
ATOM 3838 O O . ALA B 1 217 ? -27.237 -14.410 108.605 1.00 42.06 214 ALA B O 1
ATOM 3840 N N . LYS B 1 218 ? -28.094 -13.686 106.642 1.00 38.19 215 LYS B N 1
ATOM 3841 C CA . LYS B 1 218 ? -27.267 -12.465 106.568 1.00 38.91 215 LYS B CA 1
ATOM 3842 C C . LYS B 1 218 ? -27.635 -11.472 107.739 1.00 40.72 215 LYS B C 1
ATOM 3843 O O . LYS B 1 218 ? -26.734 -10.859 108.298 1.00 37.31 215 LYS B O 1
ATOM 3849 N N . ALA B 1 219 ? -28.941 -11.282 108.046 1.00 34.97 216 ALA B N 1
ATOM 3850 C CA . ALA B 1 219 ? -29.331 -10.409 109.158 1.00 35.43 216 ALA B CA 1
ATOM 3851 C C . ALA B 1 219 ? -28.820 -10.967 110.516 1.00 38.55 216 ALA B C 1
ATOM 3852 O O . ALA B 1 219 ? -28.355 -10.196 111.344 1.00 36.98 216 ALA B O 1
ATOM 3854 N N . ILE B 1 220 ? -28.879 -12.302 110.732 1.00 33.74 217 ILE B N 1
ATOM 3855 C CA . ILE B 1 220 ? -28.412 -12.945 111.977 1.00 32.30 217 ILE B CA 1
ATOM 3856 C C . ILE B 1 220 ? -26.883 -12.826 112.023 1.00 38.80 217 ILE B C 1
ATOM 3857 O O . ILE B 1 220 ? -26.317 -12.473 113.056 1.00 37.60 217 ILE B O 1
ATOM 3862 N N . GLU B 1 221 ? -26.229 -13.008 110.850 1.00 34.38 218 GLU B N 1
ATOM 3863 C CA . GLU B 1 221 ? -24.778 -12.886 110.748 1.00 33.41 218 GLU B CA 1
ATOM 3864 C C . GLU B 1 221 ? -24.364 -11.482 111.175 1.00 36.91 218 GLU B C 1
ATOM 3865 O O . GLU B 1 221 ? -23.401 -11.342 111.932 1.00 38.61 218 GLU B O 1
ATOM 3871 N N . LEU B 1 222 ? -25.098 -10.443 110.730 1.00 31.90 219 LEU B N 1
ATOM 3872 C CA . LEU B 1 222 ? -24.769 -9.054 111.059 1.00 32.27 219 LEU B CA 1
ATOM 3873 C C . LEU B 1 222 ? -24.920 -8.797 112.586 1.00 37.78 219 LEU B C 1
ATOM 3874 O O . LEU B 1 222 ? -24.063 -8.153 113.203 1.00 32.42 219 LEU B O 1
ATOM 3879 N N . TRP B 1 223 ? -25.978 -9.370 113.180 1.00 34.59 220 TRP B N 1
ATOM 3880 C CA . TRP B 1 223 ? -26.288 -9.182 114.578 1.00 34.23 220 TRP B CA 1
ATOM 3881 C C . TRP B 1 223 ? -25.371 -9.945 115.471 1.00 38.08 220 TRP B C 1
ATOM 3882 O O . TRP B 1 223 ? -25.097 -9.483 116.570 1.00 41.25 220 TRP B O 1
ATOM 3893 N N . ARG B 1 224 ? -24.958 -11.136 115.052 1.00 31.29 221 ARG B N 1
ATOM 3894 C CA . ARG B 1 224 ? -24.045 -11.939 115.823 1.00 31.61 221 ARG B CA 1
ATOM 3895 C C . ARG B 1 224 ? -22.651 -11.270 115.871 1.00 34.61 221 ARG B C 1
ATOM 3896 O O . ARG B 1 224 ? -22.031 -11.297 116.925 1.00 33.63 221 ARG B O 1
ATOM 3904 N N . ALA B 1 225 ? -22.197 -10.616 114.783 1.00 32.16 222 ALA B N 1
ATOM 3905 C CA . ALA B 1 225 ? -20.871 -9.931 114.773 1.00 31.70 222 ALA B CA 1
ATOM 3906 C C . ALA B 1 225 ? -20.919 -8.798 115.760 1.00 34.59 222 ALA B C 1
ATOM 3907 O O . ALA B 1 225 ? -20.004 -8.652 116.556 1.00 34.32 222 ALA B O 1
ATOM 3909 N N . GLU B 1 226 ? -22.044 -8.112 115.821 1.00 30.96 223 GLU B N 1
ATOM 3910 C CA . GLU B 1 226 ? -22.187 -7.023 116.774 1.00 30.33 223 GLU B CA 1
ATOM 3911 C C . GLU B 1 226 ? -22.256 -7.550 118.196 1.00 33.08 223 GLU B C 1
ATOM 3912 O O . GLU B 1 226 ? -21.583 -6.994 119.065 1.00 33.06 223 GLU B O 1
ATOM 3918 N N . LEU B 1 227 ? -23.022 -8.641 118.440 1.00 28.43 224 LEU B N 1
ATOM 3919 C CA . LEU B 1 227 ? -23.178 -9.200 119.780 1.00 28.86 224 LEU B CA 1
ATOM 3920 C C . LEU B 1 227 ? -21.880 -9.761 120.324 1.00 33.89 224 LEU B C 1
ATOM 3921 O O . LEU B 1 227 ? -21.539 -9.457 121.485 1.00 33.17 224 LEU B O 1
ATOM 3926 N N . ASN B 1 228 ? -21.107 -10.530 119.499 1.00 30.78 225 ASN B N 1
ATOM 3927 C CA . ASN B 1 228 ? -19.816 -11.042 119.972 1.00 31.43 225 ASN B CA 1
ATOM 3928 C C . ASN B 1 228 ? -18.849 -9.920 120.285 1.00 33.30 225 ASN B C 1
ATOM 3929 O O . ASN B 1 228 ? -18.126 -9.997 121.269 1.00 32.91 225 ASN B O 1
ATOM 3934 N N . ALA B 1 229 ? -18.877 -8.845 119.522 1.00 26.94 226 ALA B N 1
ATOM 3935 C CA . ALA B 1 229 ? -17.982 -7.753 119.865 1.00 26.36 226 ALA B CA 1
ATOM 3936 C C . ALA B 1 229 ? -18.496 -7.000 121.118 1.00 29.98 226 ALA B C 1
ATOM 3937 O O . ALA B 1 229 ? -17.702 -6.619 121.958 1.00 29.20 226 ALA B O 1
ATOM 3947 N N . ARG B 1 231 ? -20.002 -8.276 123.647 1.00 32.07 228 ARG B N 1
ATOM 3948 C CA . ARG B 1 231 ? -19.708 -9.111 124.819 1.00 33.57 228 ARG B CA 1
ATOM 3949 C C . ARG B 1 231 ? -18.298 -8.756 125.387 1.00 37.61 228 ARG B C 1
ATOM 3950 O O . ARG B 1 231 ? -18.120 -8.814 126.595 1.00 37.77 228 ARG B O 1
ATOM 3958 N N . ASP B 1 232 ? -17.326 -8.334 124.523 1.00 31.74 229 ASP B N 1
ATOM 3959 C CA . ASP B 1 232 ? -16.003 -7.930 124.961 1.00 32.58 229 ASP B CA 1
ATOM 3960 C C . ASP B 1 232 ? -16.010 -6.526 125.519 1.00 36.94 229 ASP B C 1
ATOM 3961 O O . ASP B 1 232 ? -15.169 -6.206 126.321 1.00 39.22 229 ASP B O 1
ATOM 3966 N N . ILE B 1 233 ? -16.971 -5.716 125.144 1.00 34.58 230 ILE B N 1
ATOM 3967 C CA . ILE B 1 233 ? -17.148 -4.324 125.598 1.00 33.51 230 ILE B CA 1
ATOM 3968 C C . ILE B 1 233 ? -17.939 -4.224 126.913 1.00 34.40 230 ILE B C 1
ATOM 3969 O O . ILE B 1 233 ? -17.699 -3.288 127.670 1.00 34.01 230 ILE B O 1
ATOM 3974 N N . GLY B 1 234 ? -18.866 -5.146 127.179 1.00 31.26 231 GLY B N 1
ATOM 3975 C CA . GLY B 1 234 ? -19.662 -5.125 128.415 1.00 28.55 231 GLY B CA 1
ATOM 3976 C C . GLY B 1 234 ? -20.838 -4.153 128.386 1.00 32.12 231 GLY B C 1
ATOM 3977 O O . GLY B 1 234 ? -21.365 -3.720 129.435 1.00 31.66 231 GLY B O 1
ATOM 3978 N N . GLY B 1 235 ? -21.326 -3.853 127.186 1.00 29.94 232 GLY B N 1
ATOM 3979 C CA . GLY B 1 235 ? -22.418 -2.913 127.087 1.00 30.07 232 GLY B CA 1
ATOM 3980 C C . GLY B 1 235 ? -23.779 -3.568 127.190 1.00 36.84 232 GLY B C 1
ATOM 3981 O O . GLY B 1 235 ? -23.907 -4.725 127.630 1.00 36.73 232 GLY B O 1
ATOM 3982 N N . ALA B 1 236 ? -24.808 -2.805 126.789 1.00 32.55 233 ALA B N 1
ATOM 3983 C CA . ALA B 1 236 ? -26.190 -3.274 126.691 1.00 31.01 233 ALA B CA 1
ATOM 3984 C C . ALA B 1 236 ? -26.522 -3.439 125.194 1.00 35.90 233 ALA B C 1
ATOM 3985 O O . ALA B 1 236 ? -26.527 -2.470 124.460 1.00 35.39 233 ALA B O 1
ATOM 3987 N N . TRP B 1 237 ? -26.701 -4.668 124.725 1.00 32.96 234 TRP B N 1
ATOM 3988 C CA . TRP B 1 237 ? -26.977 -4.976 123.339 1.00 30.40 234 TRP B CA 1
ATOM 3989 C C . TRP B 1 237 ? -28.502 -4.987 123.106 1.00 34.40 234 TRP B C 1
ATOM 3990 O O . TRP B 1 237 ? -29.176 -5.938 123.500 1.00 31.59 234 TRP B O 1
ATOM 4001 N N . VAL B 1 238 ? -29.043 -3.915 122.487 1.00 28.10 235 VAL B N 1
ATOM 4002 C CA . VAL B 1 238 ? -30.487 -3.764 122.326 1.00 28.32 235 VAL B CA 1
ATOM 4003 C C . VAL B 1 238 ? -30.918 -4.100 120.889 1.00 31.29 235 VAL B C 1
ATOM 4004 O O . VAL B 1 238 ? -30.632 -3.340 119.956 1.00 30.67 235 VAL B O 1
ATOM 4008 N N . LEU B 1 239 ? -31.580 -5.250 120.708 1.00 27.82 236 LEU B N 1
ATOM 4009 C CA . LEU B 1 239 ? -32.040 -5.611 119.355 1.00 28.01 236 LEU B CA 1
ATOM 4010 C C . LEU B 1 239 ? -33.496 -5.134 119.108 1.00 32.77 236 LEU B C 1
ATOM 4011 O O . LEU B 1 239 ? -34.341 -5.357 119.967 1.00 32.41 236 LEU B O 1
ATOM 4016 N N . THR B 1 240 ? -33.774 -4.465 117.965 1.00 27.48 237 THR B N 1
ATOM 4017 C CA . THR B 1 240 ? -35.141 -4.022 117.651 1.00 28.24 237 THR B CA 1
ATOM 4018 C C . THR B 1 240 ? -35.607 -4.784 116.423 1.00 32.94 237 THR B C 1
ATOM 4019 O O . THR B 1 240 ? -34.942 -4.753 115.379 1.00 31.20 237 THR B O 1
ATOM 4023 N N . ASN B 1 241 ? -36.730 -5.487 116.558 1.00 30.20 238 ASN B N 1
ATOM 4024 C CA . ASN B 1 241 ? -37.361 -6.176 115.445 1.00 29.38 238 ASN B CA 1
ATOM 4025 C C . ASN B 1 241 ? -38.765 -5.678 115.303 1.00 33.41 238 ASN B C 1
ATOM 4026 O O . ASN B 1 241 ? -39.296 -5.112 116.245 1.00 33.81 238 ASN B O 1
ATOM 4031 N N . HIS B 1 242 ? -39.365 -5.839 114.130 1.00 30.56 239 HIS B N 1
ATOM 4032 C CA . HIS B 1 242 ? -40.777 -5.459 113.921 1.00 30.52 239 HIS B CA 1
ATOM 4033 C C . HIS B 1 242 ? -41.563 -6.718 113.639 1.00 29.86 239 HIS B C 1
ATOM 4034 O O . HIS B 1 242 ? -41.188 -7.420 112.732 1.00 27.92 239 HIS B O 1
ATOM 4041 N N . PRO B 1 243 ? -42.679 -7.023 114.324 1.00 27.64 240 PRO B N 1
ATOM 4042 C CA . PRO B 1 243 ? -43.422 -8.256 113.987 1.00 28.69 240 PRO B CA 1
ATOM 4043 C C . PRO B 1 243 ? -43.874 -8.389 112.523 1.00 32.92 240 PRO B C 1
ATOM 4044 O O . PRO B 1 243 ? -43.799 -9.492 111.999 1.00 34.89 240 PRO B O 1
ATOM 4048 N N . PHE B 1 244 ? -44.263 -7.298 111.816 1.00 30.06 241 PHE B N 1
ATOM 4049 C CA . PHE B 1 244 ? -44.708 -7.466 110.412 1.00 29.36 241 PHE B CA 1
ATOM 4050 C C . PHE B 1 244 ? -43.535 -7.834 109.494 1.00 30.49 241 PHE B C 1
ATOM 4051 O O . PHE B 1 244 ? -43.792 -8.207 108.356 1.00 27.41 241 PHE B O 1
ATOM 4059 N N . LEU B 1 245 ? -42.264 -7.742 109.995 1.00 28.86 242 LEU B N 1
ATOM 4060 C CA . LEU B 1 245 ? -41.059 -8.118 109.227 1.00 28.80 242 LEU B CA 1
ATOM 4061 C C . LEU B 1 245 ? -40.494 -9.444 109.712 1.00 30.71 242 LEU B C 1
ATOM 4062 O O . LEU B 1 245 ? -40.611 -10.456 109.028 1.00 29.49 242 LEU B O 1
ATOM 4067 N N . SER B 1 246 ? -40.025 -9.459 110.941 1.00 29.17 243 SER B N 1
ATOM 4068 C CA . SER B 1 246 ? -39.405 -10.605 111.609 1.00 30.06 243 SER B CA 1
ATOM 4069 C C . SER B 1 246 ? -40.357 -11.680 111.963 1.00 34.39 243 SER B C 1
ATOM 4070 O O . SER B 1 246 ? -39.896 -12.764 112.282 1.00 36.15 243 SER B O 1
ATOM 4073 N N . GLY B 1 247 ? -41.648 -11.403 111.913 1.00 33.41 244 GLY B N 1
ATOM 4074 C CA . GLY B 1 247 ? -42.667 -12.415 112.182 1.00 33.73 244 GLY B CA 1
ATOM 4075 C C . GLY B 1 247 ? -42.893 -13.345 110.998 1.00 36.06 244 GLY B C 1
ATOM 4076 O O . GLY B 1 247 ? -43.469 -14.434 111.172 1.00 33.70 244 GLY B O 1
ATOM 4077 N N . ARG B 1 248 ? -42.357 -12.973 109.788 1.00 31.39 245 ARG B N 1
ATOM 4078 C CA . ARG B 1 248 ? -42.476 -13.829 108.594 1.00 31.80 245 ARG B CA 1
ATOM 4079 C C . ARG B 1 248 ? -41.794 -15.185 108.858 1.00 34.56 245 ARG B C 1
ATOM 4080 O O . ARG B 1 248 ? -40.885 -15.216 109.666 1.00 32.51 245 ARG B O 1
ATOM 4088 N N . PRO B 1 249 ? -42.269 -16.298 108.252 1.00 31.16 246 PRO B N 1
ATOM 4089 C CA . PRO B 1 249 ? -41.767 -17.636 108.616 1.00 32.64 246 PRO B CA 1
ATOM 4090 C C . PRO B 1 249 ? -40.254 -17.801 108.675 1.00 37.46 246 PRO B C 1
ATOM 4091 O O . PRO B 1 249 ? -39.756 -18.191 109.736 1.00 37.25 246 PRO B O 1
ATOM 4095 N N . GLY B 1 250 ? -39.555 -17.553 107.563 1.00 32.64 247 GLY B N 1
ATOM 4096 C CA . GLY B 1 250 ? -38.112 -17.708 107.497 1.00 31.17 247 GLY B CA 1
ATOM 4097 C C . GLY B 1 250 ? -37.353 -16.832 108.471 1.00 32.98 247 GLY B C 1
ATOM 4098 O O . GLY B 1 250 ? -36.338 -17.251 109.024 1.00 29.84 247 GLY B O 1
ATOM 4099 N N . ARG B 1 251 ? -37.823 -15.599 108.664 1.00 30.04 248 ARG B N 1
ATOM 4100 C CA . ARG B 1 251 ? -37.139 -14.651 109.550 1.00 30.41 248 ARG B CA 1
ATOM 4101 C C . ARG B 1 251 ? -37.301 -14.990 111.031 1.00 33.72 248 ARG B C 1
ATOM 4102 O O . ARG B 1 251 ? -36.352 -14.826 111.780 1.00 34.06 248 ARG B O 1
ATOM 4110 N N . ALA B 1 252 ? -38.504 -15.473 111.442 1.00 28.06 249 ALA B N 1
ATOM 4111 C CA . ALA B 1 252 ? -38.777 -15.845 112.806 1.00 26.18 249 ALA B CA 1
ATOM 4112 C C . ALA B 1 252 ? -38.048 -17.110 113.097 1.00 33.01 249 ALA B C 1
ATOM 4113 O O . ALA B 1 252 ? -37.549 -17.239 114.205 1.00 31.66 249 ALA B O 1
ATOM 4115 N N . ALA B 1 253 ? -37.891 -18.030 112.093 1.00 31.92 250 ALA B N 1
ATOM 4116 C CA . ALA B 1 253 ? -37.133 -19.290 112.337 1.00 31.29 250 ALA B CA 1
ATOM 4117 C C . ALA B 1 253 ? -35.654 -19.009 112.580 1.00 35.67 250 ALA B C 1
ATOM 4118 O O . ALA B 1 253 ? -35.046 -19.633 113.447 1.00 36.04 250 ALA B O 1
ATOM 4120 N N . ALA B 1 254 ? -35.082 -18.038 111.853 1.00 31.06 251 ALA B N 1
ATOM 4121 C CA . ALA B 1 254 ? -33.687 -17.640 112.066 1.00 31.39 251 ALA B CA 1
ATOM 4122 C C . ALA B 1 254 ? -33.532 -16.922 113.401 1.00 36.25 251 ALA B C 1
ATOM 4123 O O . ALA B 1 254 ? -32.501 -17.103 114.057 1.00 35.76 251 ALA B O 1
ATOM 4125 N N . LEU B 1 255 ? -34.532 -16.087 113.800 1.00 31.75 252 LEU B N 1
ATOM 4126 C CA . LEU B 1 255 ? -34.511 -15.383 115.088 1.00 31.06 252 LEU B CA 1
ATOM 4127 C C . LEU B 1 255 ? -34.545 -16.397 116.239 1.00 36.61 252 LEU B C 1
ATOM 4128 O O . LEU B 1 255 ? -33.822 -16.275 117.248 1.00 36.42 252 LEU B O 1
ATOM 4133 N N . ARG B 1 256 ? -35.408 -17.405 116.090 1.00 35.49 253 ARG B N 1
ATOM 4134 C CA . ARG B 1 256 ? -35.560 -18.451 117.096 1.00 33.58 253 ARG B CA 1
ATOM 4135 C C . ARG B 1 256 ? -34.211 -19.112 117.399 1.00 40.27 253 ARG B C 1
ATOM 4136 O O . ARG B 1 256 ? -33.826 -19.222 118.574 1.00 39.88 253 ARG B O 1
ATOM 4144 N N . GLU B 1 257 ? -33.485 -19.532 116.345 1.00 37.50 254 GLU B N 1
ATOM 4145 C CA . GLU B 1 257 ? -32.179 -20.198 116.480 1.00 39.23 254 GLU B CA 1
ATOM 4146 C C . GLU B 1 257 ? -31.134 -19.284 117.159 1.00 40.99 254 GLU B C 1
ATOM 4147 O O . GLU B 1 257 ? -30.342 -19.733 117.993 1.00 40.33 254 GLU B O 1
ATOM 4153 N N . PHE B 1 258 ? -31.159 -17.992 116.778 1.00 35.74 255 PHE B N 1
ATOM 4154 C CA . PHE B 1 258 ? -30.271 -16.958 117.301 1.00 34.17 255 PHE B CA 1
ATOM 4155 C C . PHE B 1 258 ? -30.544 -16.756 118.808 1.00 37.49 255 PHE B C 1
ATOM 4156 O O . PHE B 1 258 ? -29.611 -16.715 119.637 1.00 37.29 255 PHE B O 1
ATOM 4164 N N . ILE B 1 259 ? -31.814 -16.744 119.168 1.00 34.08 256 ILE B N 1
ATOM 4165 C CA . ILE B 1 259 ? -32.209 -16.590 120.560 1.00 32.86 256 ILE B CA 1
ATOM 4166 C C . ILE B 1 259 ? -31.721 -17.803 121.365 1.00 40.83 256 ILE B C 1
ATOM 4167 O O . ILE B 1 259 ? -31.166 -17.596 122.448 1.00 41.01 256 ILE B O 1
ATOM 4172 N N . ALA B 1 260 ? -31.841 -19.035 120.826 1.00 39.47 257 ALA B N 1
ATOM 4173 C CA . ALA B 1 260 ? -31.320 -20.246 121.524 1.00 40.73 257 ALA B CA 1
ATOM 4174 C C . ALA B 1 260 ? -29.807 -20.111 121.810 1.00 44.39 257 ALA B C 1
ATOM 4175 O O . ALA B 1 260 ? -29.341 -20.361 122.920 1.00 45.12 257 ALA B O 1
ATOM 4177 N N . GLU B 1 261 ? -29.062 -19.646 120.798 1.00 41.14 258 GLU B N 1
ATOM 4178 C CA . GLU B 1 261 ? -27.628 -19.406 120.774 1.00 40.46 258 GLU B CA 1
ATOM 4179 C C . GLU B 1 261 ? -27.218 -18.417 121.835 1.00 43.96 258 GLU B C 1
ATOM 4180 O O . GLU B 1 261 ? -26.239 -18.641 122.524 1.00 44.52 258 GLU B O 1
ATOM 4186 N N . VAL B 1 262 ? -27.970 -17.311 121.949 1.00 39.47 259 VAL B N 1
ATOM 4187 C CA . VAL B 1 262 ? -27.751 -16.246 122.912 1.00 38.31 259 VAL B CA 1
ATOM 4188 C C . VAL B 1 262 ? -28.052 -16.796 124.309 1.00 42.85 259 VAL B C 1
ATOM 4189 O O . VAL B 1 262 ? -27.308 -16.512 125.228 1.00 40.52 259 VAL B O 1
ATOM 4193 N N . CYS B 1 263 ? -29.118 -17.611 124.461 1.00 41.46 260 CYS B N 1
ATOM 4194 C CA . CYS B 1 263 ? -29.425 -18.179 125.777 1.00 42.52 260 CYS B CA 1
ATOM 4195 C C . CYS B 1 263 ? -28.321 -19.070 126.281 1.00 46.78 260 CYS B C 1
ATOM 4196 O O . CYS B 1 263 ? -28.161 -19.180 127.485 1.00 47.68 260 CYS B O 1
ATOM 4199 N N . ALA B 1 264 ? -27.522 -19.643 125.367 1.00 42.58 261 ALA B N 1
ATOM 4200 C CA . ALA B 1 264 ? -26.400 -20.532 125.697 1.00 43.31 261 ALA B CA 1
ATOM 4201 C C . ALA B 1 264 ? -25.113 -19.738 126.053 1.00 42.87 261 ALA B C 1
ATOM 4202 O O . ALA B 1 264 ? -24.114 -20.337 126.426 1.00 41.80 261 ALA B O 1
ATOM 4212 N N . ASP B 1 266 ? -23.179 -17.995 128.532 1.00 40.55 263 ASP B N 1
ATOM 4213 C CA . ASP B 1 266 ? -23.139 -17.937 129.982 1.00 43.13 263 ASP B CA 1
ATOM 4214 C C . ASP B 1 266 ? -22.911 -16.506 130.505 1.00 43.53 263 ASP B C 1
ATOM 4215 O O . ASP B 1 266 ? -23.501 -16.145 131.510 1.00 42.37 263 ASP B O 1
ATOM 4220 N N . ASP B 1 267 ? -22.100 -15.705 129.814 1.00 38.03 264 ASP B N 1
ATOM 4221 C CA . ASP B 1 267 ? -21.750 -14.330 130.198 1.00 36.56 264 ASP B CA 1
ATOM 4222 C C . ASP B 1 267 ? -22.875 -13.279 129.960 1.00 40.17 264 ASP B C 1
ATOM 4223 O O . ASP B 1 267 ? -22.776 -12.143 130.443 1.00 39.84 264 ASP B O 1
ATOM 4228 N N . VAL B 1 268 ? -23.870 -13.605 129.126 1.00 36.88 265 VAL B N 1
ATOM 4229 C CA . VAL B 1 268 ? -24.876 -12.636 128.740 1.00 33.95 265 VAL B CA 1
ATOM 4230 C C . VAL B 1 268 ? -26.093 -12.710 129.642 1.00 39.36 265 VAL B C 1
ATOM 4231 O O . VAL B 1 268 ? -26.585 -13.817 129.912 1.00 38.80 265 VAL B O 1
ATOM 4235 N N . TRP B 1 269 ? -26.609 -11.515 130.061 1.00 35.34 266 TRP B N 1
ATOM 4236 C CA . TRP B 1 269 ? -27.857 -11.360 130.821 1.00 35.43 266 TRP B CA 1
ATOM 4237 C C . TRP B 1 269 ? -28.974 -11.010 129.833 1.00 38.71 266 TRP B C 1
ATOM 4238 O O . TRP B 1 269 ? -28.990 -9.896 129.282 1.00 38.80 266 TRP B O 1
ATOM 4249 N N . VAL B 1 270 ? -29.862 -11.966 129.559 1.00 35.30 267 VAL B N 1
ATOM 4250 C CA . VAL B 1 270 ? -30.992 -11.764 128.638 1.00 37.24 267 VAL B CA 1
ATOM 4251 C C . VAL B 1 270 ? -32.098 -11.203 129.512 1.00 41.40 267 VAL B C 1
ATOM 4252 O O . VAL B 1 270 ? -32.595 -11.903 130.389 1.00 40.84 267 VAL B O 1
ATOM 4256 N N . ALA B 1 271 ? -32.470 -9.933 129.298 1.00 37.98 268 ALA B N 1
ATOM 4257 C CA . ALA B 1 271 ? -33.421 -9.327 130.217 1.00 37.00 268 ALA B CA 1
ATOM 4258 C C . ALA B 1 271 ? -34.460 -8.414 129.549 1.00 40.59 268 ALA B C 1
ATOM 4259 O O . ALA B 1 271 ? -34.336 -8.065 128.370 1.00 39.03 268 ALA B O 1
ATOM 4261 N N . GLY B 1 272 ? -35.496 -8.051 130.302 1.00 37.98 269 GLY B N 1
ATOM 4262 C CA . GLY B 1 272 ? -36.450 -7.069 129.817 1.00 37.21 269 GLY B CA 1
ATOM 4263 C C . GLY B 1 272 ? -35.824 -5.693 129.968 1.00 39.06 269 GLY B C 1
ATOM 4264 O O . GLY B 1 272 ? -34.894 -5.517 130.758 1.00 38.63 269 GLY B O 1
ATOM 4273 N N . SER B 1 274 ? -37.086 -2.836 131.288 1.00 38.55 271 SER B N 1
ATOM 4274 C CA . SER B 1 274 ? -37.229 -2.168 132.590 1.00 40.96 271 SER B CA 1
ATOM 4275 C C . SER B 1 274 ? -36.292 -2.791 133.629 1.00 44.48 271 SER B C 1
ATOM 4276 O O . SER B 1 274 ? -35.844 -2.072 134.526 1.00 46.86 271 SER B O 1
ATOM 4279 N N . GLN B 1 275 ? -35.971 -4.101 133.497 1.00 40.30 272 GLN B N 1
ATOM 4280 C CA . GLN B 1 275 ? -35.064 -4.800 134.430 1.00 42.65 272 GLN B CA 1
ATOM 4281 C C . GLN B 1 275 ? -33.648 -4.290 134.262 1.00 42.65 272 GLN B C 1
ATOM 4282 O O . GLN B 1 275 ? -32.941 -4.087 135.244 1.00 43.08 272 GLN B O 1
ATOM 4288 N N . ILE B 1 276 ? -33.256 -4.034 133.019 1.00 37.68 273 ILE B N 1
ATOM 4289 C CA . ILE B 1 276 ? -31.966 -3.454 132.704 1.00 37.00 273 ILE B CA 1
ATOM 4290 C C . ILE B 1 276 ? -31.939 -2.022 133.272 1.00 42.40 273 ILE B C 1
ATOM 4291 O O . ILE B 1 276 ? -31.022 -1.699 133.997 1.00 39.81 273 ILE B O 1
ATOM 4296 N N . ALA B 1 277 ? -32.964 -1.191 132.957 1.00 42.08 274 ALA B N 1
ATOM 4297 C CA . ALA B 1 277 ? -33.051 0.182 133.454 1.00 41.88 274 ALA B CA 1
ATOM 4298 C C . ALA B 1 277 ? -33.067 0.280 134.978 1.00 41.29 274 ALA B C 1
ATOM 4299 O O . ALA B 1 277 ? -32.442 1.191 135.495 1.00 39.22 274 ALA B O 1
ATOM 4301 N N . GLU B 1 278 ? -33.727 -0.636 135.709 1.00 37.89 275 GLU B N 1
ATOM 4302 C CA . GLU B 1 278 ? -33.716 -0.580 137.188 1.00 38.80 275 GLU B CA 1
ATOM 4303 C C . GLU B 1 278 ? -32.345 -0.903 137.693 1.00 43.27 275 GLU B C 1
ATOM 4304 O O . GLU B 1 278 ? -31.866 -0.234 138.623 1.00 45.07 275 GLU B O 1
ATOM 4310 N N . HIS B 1 279 ? -31.634 -1.871 137.027 1.00 38.46 276 HIS B N 1
ATOM 4311 C CA . HIS B 1 279 ? -30.265 -2.188 137.483 1.00 37.45 276 HIS B CA 1
ATOM 4312 C C . HIS B 1 279 ? -29.390 -0.967 137.279 1.00 43.82 276 HIS B C 1
ATOM 4313 O O . HIS B 1 279 ? -28.508 -0.726 138.087 1.00 44.78 276 HIS B O 1
ATOM 4320 N N . VAL B 1 280 ? -29.578 -0.235 136.155 1.00 37.38 277 VAL B N 1
ATOM 4321 C CA . VAL B 1 280 ? -28.732 0.929 135.851 1.00 36.99 277 VAL B CA 1
ATOM 4322 C C . VAL B 1 280 ? -29.040 2.048 136.851 1.00 41.17 277 VAL B C 1
ATOM 4323 O O . VAL B 1 280 ? -28.122 2.628 137.424 1.00 39.46 277 VAL B O 1
ATOM 4327 N N . ARG B 1 281 ? -30.336 2.294 137.107 1.00 38.60 278 ARG B N 1
ATOM 4328 C CA . ARG B 1 281 ? -30.758 3.323 138.058 1.00 41.91 278 ARG B CA 1
ATOM 4329 C C . ARG B 1 281 ? -30.113 3.105 139.455 1.00 47.99 278 ARG B C 1
ATOM 4330 O O . ARG B 1 281 ? -29.641 4.073 140.044 1.00 49.95 278 ARG B O 1
ATOM 4338 N N . ALA B 1 282 ? -30.060 1.846 139.948 1.00 46.07 279 ALA B N 1
ATOM 4339 C CA . ALA B 1 282 ? -29.488 1.460 141.258 1.00 48.57 279 ALA B CA 1
ATOM 4340 C C . ALA B 1 282 ? -27.970 1.761 141.347 1.00 52.88 279 ALA B C 1
ATOM 4341 O O . ALA B 1 282 ? -27.472 1.990 142.440 1.00 51.87 279 ALA B O 1
ATOM 4343 N N . GLN B 1 283 ? -27.262 1.862 140.191 1.00 50.12 280 GLN B N 1
ATOM 4344 C CA . GLN B 1 283 ? -25.809 2.175 140.152 1.00 48.47 280 GLN B CA 1
ATOM 4345 C C . GLN B 1 283 ? -25.571 3.648 140.441 1.00 51.26 280 GLN B C 1
ATOM 4346 O O . GLN B 1 283 ? -24.433 4.051 140.634 1.00 50.19 280 GLN B O 1
ATOM 4352 N N . LYS B 1 284 ? -26.639 4.461 140.417 1.00 48.08 281 LYS B N 1
ATOM 4353 C CA . LYS B 1 284 ? -26.578 5.893 140.694 1.00 49.12 281 LYS B CA 1
ATOM 4354 C C . LYS B 1 284 ? -25.479 6.536 139.880 1.00 48.48 281 LYS B C 1
ATOM 4355 O O . LYS B 1 284 ? -24.452 6.931 140.409 1.00 48.46 281 LYS B O 1
ATOM 4361 N N . LEU B 1 285 ? -25.678 6.626 138.588 1.00 42.74 282 LEU B N 1
ATOM 4362 C CA . LEU B 1 285 ? -24.614 7.159 137.726 1.00 41.45 282 LEU B CA 1
ATOM 4363 C C . LEU B 1 285 ? -24.705 8.647 137.682 1.00 46.99 282 LEU B C 1
ATOM 4364 O O . LEU B 1 285 ? -25.756 9.203 137.987 1.00 46.01 282 LEU B O 1
ATOM 4369 N N . THR B 1 286 ? -23.602 9.303 137.342 1.00 45.75 283 THR B N 1
ATOM 4370 C CA . THR B 1 286 ? -23.527 10.764 137.191 1.00 47.16 283 THR B CA 1
ATOM 4371 C C . THR B 1 286 ? -24.263 11.098 135.858 1.00 48.65 283 THR B C 1
ATOM 4372 O O . THR B 1 286 ? -23.841 10.632 134.830 1.00 44.29 283 THR B O 1
ATOM 4376 N N . PRO B 1 287 ? -25.345 11.887 135.839 1.00 43.08 284 PRO B N 1
ATOM 4377 C CA . PRO B 1 287 ? -26.006 12.159 134.559 1.00 40.37 284 PRO B CA 1
ATOM 4378 C C . PRO B 1 287 ? -25.120 12.828 133.520 1.00 43.22 284 PRO B C 1
ATOM 4379 O O . PRO B 1 287 ? -24.192 13.515 133.867 1.00 43.87 284 PRO B O 1
ATOM 4383 N N . ARG B 1 288 ? -25.433 12.643 132.234 1.00 40.75 285 ARG B N 1
ATOM 4384 C CA . ARG B 1 288 ? -24.699 13.227 131.104 1.00 40.81 285 ARG B CA 1
ATOM 4385 C C . ARG B 1 288 ? -25.683 13.473 129.961 1.00 44.59 285 ARG B C 1
ATOM 4386 O O . ARG B 1 288 ? -26.735 12.846 129.921 1.00 44.78 285 ARG B O 1
ATOM 4394 N N . THR B 1 289 ? -25.318 14.336 129.017 1.00 41.11 286 THR B N 1
ATOM 4395 C CA . THR B 1 289 ? -26.104 14.589 127.814 1.00 40.56 286 THR B CA 1
ATOM 4396 C C . THR B 1 289 ? -25.297 15.323 126.772 1.00 43.95 286 THR B C 1
ATOM 4397 O O . THR B 1 289 ? -24.462 16.183 127.086 1.00 42.62 286 THR B O 1
ATOM 4401 N N . LEU B 1 290 ? -25.661 15.069 125.530 1.00 39.01 287 LEU B N 1
ATOM 4402 C CA . LEU B 1 290 ? -25.220 15.839 124.387 1.00 39.26 287 LEU B CA 1
ATOM 4403 C C . LEU B 1 290 ? -25.987 17.121 124.428 1.00 42.90 287 LEU B C 1
ATOM 4404 O O . LEU B 1 290 ? -27.055 17.185 125.062 1.00 38.71 287 LEU B O 1
ATOM 4409 N N . THR B 1 291 ? -25.461 18.154 123.791 1.00 39.24 288 THR B N 1
ATOM 4410 C CA . THR B 1 291 ? -26.187 19.395 123.721 1.00 39.48 288 THR B CA 1
ATOM 4411 C C . THR B 1 291 ? -26.288 19.714 122.265 1.00 41.10 288 THR B C 1
ATOM 4412 O O . THR B 1 291 ? -25.451 19.269 121.453 1.00 39.03 288 THR B O 1
ATOM 4416 N N . ARG B 1 292 ? -27.316 20.473 121.923 1.00 34.77 289 ARG B N 1
ATOM 4417 C CA . ARG B 1 292 ? -27.571 20.895 120.561 1.00 33.67 289 ARG B CA 1
ATOM 4418 C C . ARG B 1 292 ? -26.348 21.577 119.949 1.00 37.82 289 ARG B C 1
ATOM 4419 O O . ARG B 1 292 ? -25.867 22.542 120.537 1.00 36.86 289 ARG B O 1
ATOM 4427 N N . PRO B 1 293 ? -25.836 21.063 118.785 1.00 34.46 290 PRO B N 1
ATOM 4428 C CA . PRO B 1 293 ? -24.751 21.755 118.053 1.00 35.75 290 PRO B CA 1
ATOM 4429 C C . PRO B 1 293 ? -25.025 23.239 117.843 1.00 44.14 290 PRO B C 1
ATOM 4430 O O . PRO B 1 293 ? -26.148 23.611 117.472 1.00 45.01 290 PRO B O 1
ATOM 4434 N N . GLU B 1 294 ? -24.020 24.080 118.043 1.00 43.31 291 GLU B N 1
ATOM 4435 C CA . GLU B 1 294 ? -24.190 25.524 117.867 1.00 46.83 291 GLU B CA 1
ATOM 4436 C C . GLU B 1 294 ? -23.383 25.964 116.680 1.00 52.78 291 GLU B C 1
ATOM 4437 O O . GLU B 1 294 ? -22.249 25.517 116.525 1.00 50.46 291 GLU B O 1
ATOM 4443 N N . LEU B 1 295 ? -24.021 26.771 115.788 1.00 52.13 292 LEU B N 1
ATOM 4444 C CA . LEU B 1 295 ? -23.516 27.252 114.496 1.00 63.56 292 LEU B CA 1
ATOM 4445 C C . LEU B 1 295 ? -23.689 28.768 114.366 1.00 92.49 292 LEU B C 1
ATOM 4446 O O . LEU B 1 295 ? -22.826 29.537 114.781 1.00 71.73 292 LEU B O 1
ATOM 4451 N N . GLU C 1 10 ? -63.779 -7.637 116.426 1.00 66.80 7 GLU C N 1
ATOM 4452 C CA . GLU C 1 10 ? -62.518 -8.342 116.664 1.00 66.94 7 GLU C CA 1
ATOM 4453 C C . GLU C 1 10 ? -62.117 -9.238 115.465 1.00 68.61 7 GLU C C 1
ATOM 4454 O O . GLU C 1 10 ? -62.680 -10.330 115.295 1.00 69.60 7 GLU C O 1
ATOM 4460 N N . LEU C 1 11 ? -61.109 -8.813 114.680 1.00 61.07 8 LEU C N 1
ATOM 4461 C CA . LEU C 1 11 ? -60.653 -9.641 113.550 1.00 59.49 8 LEU C CA 1
ATOM 4462 C C . LEU C 1 11 ? -59.835 -10.857 113.997 1.00 63.05 8 LEU C C 1
ATOM 4463 O O . LEU C 1 11 ? -58.780 -10.716 114.611 1.00 64.04 8 LEU C O 1
ATOM 4468 N N . THR C 1 12 ? -60.332 -12.042 113.649 1.00 57.55 9 THR C N 1
ATOM 4469 C CA . THR C 1 12 ? -59.695 -13.325 113.893 1.00 56.89 9 THR C CA 1
ATOM 4470 C C . THR C 1 12 ? -58.501 -13.499 112.941 1.00 58.78 9 THR C C 1
ATOM 4471 O O . THR C 1 12 ? -58.641 -13.199 111.752 1.00 58.79 9 THR C O 1
ATOM 4475 N N . PRO C 1 13 ? -57.331 -13.998 113.397 1.00 51.68 10 PRO C N 1
ATOM 4476 C CA . PRO C 1 13 ? -56.243 -14.289 112.434 1.00 47.58 10 PRO C CA 1
ATOM 4477 C C . PRO C 1 13 ? -56.631 -15.531 111.618 1.00 46.96 10 PRO C C 1
ATOM 4478 O O . PRO C 1 13 ? -57.434 -16.310 112.079 1.00 46.46 10 PRO C O 1
ATOM 4482 N N . ALA C 1 14 ? -56.135 -15.706 110.407 1.00 40.97 11 ALA C N 1
ATOM 4483 C CA . ALA C 1 14 ? -56.495 -16.902 109.640 1.00 40.00 11 ALA C CA 1
ATOM 4484 C C . ALA C 1 14 ? -55.947 -18.169 110.371 1.00 46.85 11 ALA C C 1
ATOM 4485 O O . ALA C 1 14 ? -54.880 -18.100 110.961 1.00 47.57 11 ALA C O 1
ATOM 4487 N N . ALA C 1 15 ? -56.675 -19.289 110.361 1.00 43.82 12 ALA C N 1
ATOM 4488 C CA . ALA C 1 15 ? -56.255 -20.543 110.996 1.00 43.64 12 ALA C CA 1
ATOM 4489 C C . ALA C 1 15 ? -55.668 -21.537 109.964 1.00 44.64 12 ALA C C 1
ATOM 4490 O O . ALA C 1 15 ? -55.964 -21.401 108.776 1.00 42.24 12 ALA C O 1
ATOM 4492 N N . PRO C 1 16 ? -54.866 -22.562 110.371 1.00 42.55 13 PRO C N 1
ATOM 4493 C CA . PRO C 1 16 ? -54.371 -23.539 109.378 1.00 42.22 13 PRO C CA 1
ATOM 4494 C C . PRO C 1 16 ? -55.489 -24.291 108.662 1.00 45.82 13 PRO C C 1
ATOM 4495 O O . PRO C 1 16 ? -56.534 -24.553 109.265 1.00 47.40 13 PRO C O 1
ATOM 4499 N N . VAL C 1 17 ? -55.274 -24.644 107.371 1.00 42.64 14 VAL C N 1
ATOM 4500 C CA . VAL C 1 17 ? -56.266 -25.420 106.618 1.00 43.58 14 VAL C CA 1
ATOM 4501 C C . VAL C 1 17 ? -55.742 -26.881 106.493 1.00 47.52 14 VAL C C 1
ATOM 4502 O O . VAL C 1 17 ? -54.537 -27.113 106.622 1.00 46.96 14 VAL C O 1
ATOM 4506 N N . SER C 1 18 ? -56.635 -27.870 106.384 1.00 45.62 15 SER C N 1
ATOM 4507 C CA . SER C 1 18 ? -56.140 -29.234 106.273 1.00 47.89 15 SER C CA 1
ATOM 4508 C C . SER C 1 18 ? -55.824 -29.474 104.815 1.00 51.73 15 SER C C 1
ATOM 4509 O O . SER C 1 18 ? -56.562 -29.003 103.939 1.00 54.35 15 SER C O 1
ATOM 4512 N N . TRP C 1 19 ? -54.684 -30.109 104.546 1.00 42.97 16 TRP C N 1
ATOM 4513 C CA . TRP C 1 19 ? -54.230 -30.323 103.186 1.00 40.98 16 TRP C CA 1
ATOM 4514 C C . TRP C 1 19 ? -54.522 -31.744 102.806 1.00 47.24 16 TRP C C 1
ATOM 4515 O O . TRP C 1 19 ? -54.771 -32.574 103.692 1.00 49.37 16 TRP C O 1
ATOM 4526 N N . PRO C 1 20 ? -54.631 -32.049 101.496 1.00 42.32 17 PRO C N 1
ATOM 4527 C CA . PRO C 1 20 ? -55.032 -33.416 101.107 1.00 42.03 17 PRO C CA 1
ATOM 4528 C C . PRO C 1 20 ? -53.910 -34.429 101.115 1.00 46.32 17 PRO C C 1
ATOM 4529 O O . PRO C 1 20 ? -52.758 -34.069 101.200 1.00 46.10 17 PRO C O 1
ATOM 4533 N N . ASP C 1 21 ? -54.253 -35.711 100.947 1.00 45.70 18 ASP C N 1
ATOM 4534 C CA . ASP C 1 21 ? -53.315 -36.800 100.695 1.00 46.87 18 ASP C CA 1
ATOM 4535 C C . ASP C 1 21 ? -52.112 -36.889 101.700 1.00 45.47 18 ASP C C 1
ATOM 4536 O O . ASP C 1 21 ? -50.987 -37.228 101.311 1.00 46.06 18 ASP C O 1
ATOM 4541 N N . GLY C 1 22 ? -52.390 -36.697 102.988 1.00 39.77 19 GLY C N 1
ATOM 4542 C CA . GLY C 1 22 ? -51.398 -36.827 104.061 1.00 37.26 19 GLY C CA 1
ATOM 4543 C C . GLY C 1 22 ? -50.376 -35.701 104.003 1.00 42.12 19 GLY C C 1
ATOM 4544 O O . GLY C 1 22 ? -49.437 -35.661 104.801 1.00 44.04 19 GLY C O 1
ATOM 4545 N N . LYS C 1 23 ? -50.526 -34.816 103.027 1.00 35.24 20 LYS C N 1
ATOM 4546 C CA . LYS C 1 23 ? -49.631 -33.619 102.845 1.00 33.32 20 LYS C CA 1
ATOM 4547 C C . LYS C 1 23 ? -49.821 -32.590 103.970 1.00 41.19 20 LYS C C 1
ATOM 4548 O O . LYS C 1 23 ? -50.896 -32.584 104.568 1.00 43.92 20 LYS C O 1
ATOM 4554 N N . THR C 1 24 ? -48.805 -31.684 104.265 1.00 30.74 21 THR C N 1
ATOM 4555 C CA . THR C 1 24 ? -49.010 -30.822 105.439 1.00 28.88 21 THR C CA 1
ATOM 4556 C C . THR C 1 24 ? -48.588 -29.391 105.107 1.00 34.67 21 THR C C 1
ATOM 4557 O O . THR C 1 24 ? -48.629 -28.552 105.993 1.00 34.99 21 THR C O 1
ATOM 4561 N N . CYS C 1 25 ? -48.291 -29.140 103.820 1.00 31.48 22 CYS C N 1
ATOM 4562 C CA . CYS C 1 25 ? -47.880 -27.835 103.273 1.00 34.14 22 CYS C CA 1
ATOM 4563 C C . CYS C 1 25 ? -48.345 -27.819 101.832 1.00 34.83 22 CYS C C 1
ATOM 4564 O O . CYS C 1 25 ? -48.335 -28.874 101.165 1.00 29.79 22 CYS C O 1
ATOM 4567 N N . ALA C 1 26 ? -48.784 -26.668 101.347 1.00 27.08 23 ALA C N 1
ATOM 4568 C CA . ALA C 1 26 ? -49.112 -26.567 99.930 1.00 29.14 23 ALA C CA 1
ATOM 4569 C C . ALA C 1 26 ? -48.174 -25.594 99.332 1.00 35.66 23 ALA C C 1
ATOM 4570 O O . ALA C 1 26 ? -47.774 -24.629 100.020 1.00 32.75 23 ALA C O 1
ATOM 4572 N N . VAL C 1 27 ? -47.776 -25.842 98.070 1.00 33.20 24 VAL C N 1
ATOM 4573 C CA . VAL C 1 27 ? -46.776 -24.999 97.347 1.00 31.44 24 VAL C CA 1
ATOM 4574 C C . VAL C 1 27 ? -47.326 -24.656 95.982 1.00 31.22 24 VAL C C 1
ATOM 4575 O O . VAL C 1 27 ? -47.747 -25.551 95.267 1.00 27.31 24 VAL C O 1
ATOM 4579 N N . ALA C 1 28 ? -47.307 -23.367 95.596 1.00 27.62 25 ALA C N 1
ATOM 4580 C CA . ALA C 1 28 ? -47.732 -23.015 94.240 1.00 26.54 25 ALA C CA 1
ATOM 4581 C C . ALA C 1 28 ? -46.686 -22.203 93.575 1.00 31.51 25 ALA C C 1
ATOM 4582 O O . ALA C 1 28 ? -46.272 -21.210 94.116 1.00 29.99 25 ALA C O 1
ATOM 4584 N N . PHE C 1 29 ? -46.243 -22.624 92.397 1.00 31.50 26 PHE C N 1
ATOM 4585 C CA . PHE C 1 29 ? -45.311 -21.880 91.554 1.00 29.40 26 PHE C CA 1
ATOM 4586 C C . PHE C 1 29 ? -46.161 -20.998 90.648 1.00 31.82 26 PHE C C 1
ATOM 4587 O O . PHE C 1 29 ? -46.996 -21.508 89.896 1.00 29.53 26 PHE C O 1
ATOM 4595 N N . THR C 1 30 ? -46.028 -19.688 90.779 1.00 25.62 27 THR C N 1
ATOM 4596 C CA . THR C 1 30 ? -46.835 -18.788 89.967 1.00 25.58 27 THR C CA 1
ATOM 4597 C C . THR C 1 30 ? -45.917 -17.815 89.199 1.00 29.27 27 THR C C 1
ATOM 4598 O O . THR C 1 30 ? -44.793 -17.516 89.612 1.00 27.16 27 THR C O 1
ATOM 4602 N N . PHE C 1 31 ? -46.406 -17.365 88.052 1.00 27.68 28 PHE C N 1
ATOM 4603 C CA . PHE C 1 31 ? -45.650 -16.511 87.139 1.00 26.01 28 PHE C CA 1
ATOM 4604 C C . PHE C 1 31 ? -46.504 -15.385 86.734 1.00 29.97 28 PHE C C 1
ATOM 4605 O O . PHE C 1 31 ? -47.625 -15.610 86.280 1.00 32.02 28 PHE C O 1
ATOM 4613 N N . ASP C 1 32 ? -46.022 -14.175 86.922 1.00 25.01 29 ASP C N 1
ATOM 4614 C CA . ASP C 1 32 ? -46.761 -13.005 86.468 1.00 24.70 29 ASP C CA 1
ATOM 4615 C C . ASP C 1 32 ? -46.136 -12.549 85.156 1.00 30.94 29 ASP C C 1
ATOM 4616 O O . ASP C 1 32 ? -44.982 -12.085 85.145 1.00 28.46 29 ASP C O 1
ATOM 4621 N N . VAL C 1 33 ? -46.850 -12.766 84.034 1.00 28.27 30 VAL C N 1
ATOM 4622 C CA . VAL C 1 33 ? -46.335 -12.482 82.684 1.00 27.91 30 VAL C CA 1
ATOM 4623 C C . VAL C 1 33 ? -46.575 -11.003 82.336 1.00 32.61 30 VAL C C 1
ATOM 4624 O O . VAL C 1 33 ? -47.336 -10.675 81.413 1.00 31.17 30 VAL C O 1
ATOM 4628 N N . ASP C 1 34 ? -45.971 -10.135 83.144 1.00 27.04 31 ASP C N 1
ATOM 4629 C CA . ASP C 1 34 ? -46.098 -8.684 83.086 1.00 25.65 31 ASP C CA 1
ATOM 4630 C C . ASP C 1 34 ? -45.597 -8.127 81.775 1.00 29.99 31 ASP C C 1
ATOM 4631 O O . ASP C 1 34 ? -46.228 -7.234 81.204 1.00 30.01 31 ASP C O 1
ATOM 4636 N N . ALA C 1 35 ? -44.459 -8.632 81.318 1.00 27.99 32 ALA C N 1
ATOM 4637 C CA . ALA C 1 35 ? -43.810 -8.180 80.080 1.00 27.60 32 ALA C CA 1
ATOM 4638 C C . ALA C 1 35 ? -43.741 -6.642 80.052 1.00 28.11 32 ALA C C 1
ATOM 4639 O O . ALA C 1 35 ? -43.261 -6.066 81.023 1.00 27.57 32 ALA C O 1
ATOM 4641 N N . GLU C 1 36 ? -44.231 -5.976 78.973 1.00 28.02 33 GLU C N 1
ATOM 4642 C CA . GLU C 1 36 ? -44.165 -4.517 78.805 1.00 28.75 33 GLU C CA 1
ATOM 4643 C C . GLU C 1 36 ? -45.156 -3.743 79.647 1.00 30.78 33 GLU C C 1
ATOM 4644 O O . GLU C 1 36 ? -44.963 -2.543 79.913 1.00 31.04 33 GLU C O 1
ATOM 4650 N N . SER C 1 37 ? -46.275 -4.382 79.962 1.00 25.83 34 SER C N 1
ATOM 4651 C CA . SER C 1 37 ? -47.449 -3.677 80.524 1.00 25.17 34 SER C CA 1
ATOM 4652 C C . SER C 1 37 ? -47.174 -2.808 81.754 1.00 29.13 34 SER C C 1
ATOM 4653 O O . SER C 1 37 ? -47.688 -1.672 81.707 1.00 28.88 34 SER C O 1
ATOM 4656 N N . PRO C 1 38 ? -46.378 -3.221 82.811 1.00 29.26 35 PRO C N 1
ATOM 4657 C CA . PRO C 1 38 ? -46.144 -2.302 83.959 1.00 29.30 35 PRO C CA 1
ATOM 4658 C C . PRO C 1 38 ? -45.495 -0.983 83.528 1.00 33.15 35 PRO C C 1
ATOM 4659 O O . PRO C 1 38 ? -45.837 0.073 84.055 1.00 32.82 35 PRO C O 1
ATOM 4663 N N . LEU C 1 39 ? -44.610 -1.023 82.509 1.00 28.91 36 LEU C N 1
ATOM 4664 C CA . LEU C 1 39 ? -43.953 0.202 82.024 1.00 28.04 36 LEU C CA 1
ATOM 4665 C C . LEU C 1 39 ? -44.888 1.099 81.232 1.00 34.32 36 LEU C C 1
ATOM 4666 O O . LEU C 1 39 ? -44.932 2.307 81.478 1.00 37.46 36 LEU C O 1
ATOM 4671 N N . LEU C 1 40 ? -45.654 0.537 80.289 1.00 32.34 37 LEU C N 1
ATOM 4672 C CA . LEU C 1 40 ? -46.585 1.282 79.435 1.00 31.51 37 LEU C CA 1
ATOM 4673 C C . LEU C 1 40 ? -47.664 1.987 80.223 1.00 35.06 37 LEU C C 1
ATOM 4674 O O . LEU C 1 40 ? -48.029 3.112 79.871 1.00 32.41 37 LEU C O 1
ATOM 4679 N N . THR C 1 41 ? -48.174 1.345 81.310 1.00 34.33 38 THR C N 1
ATOM 4680 C CA . THR C 1 41 ? -49.207 2.007 82.128 1.00 35.00 38 THR C CA 1
ATOM 4681 C C . THR C 1 41 ? -48.556 3.139 82.951 1.00 38.97 38 THR C C 1
ATOM 4682 O O . THR C 1 41 ? -49.192 4.141 83.197 1.00 38.92 38 THR C O 1
ATOM 4686 N N . THR C 1 42 ? -47.281 2.988 83.338 1.00 37.50 39 THR C N 1
ATOM 4687 C CA . THR C 1 42 ? -46.591 4.036 84.102 1.00 37.83 39 THR C CA 1
ATOM 4688 C C . THR C 1 42 ? -46.351 5.241 83.190 1.00 39.89 39 THR C C 1
ATOM 4689 O O . THR C 1 42 ? -46.702 6.353 83.552 1.00 39.17 39 THR C O 1
ATOM 4693 N N . ASP C 1 43 ? -45.804 5.022 82.004 1.00 36.50 40 ASP C N 1
ATOM 4694 C CA . ASP C 1 43 ? -45.577 6.127 81.069 1.00 37.45 40 ASP C CA 1
ATOM 4695 C C . ASP C 1 43 ? -45.650 5.564 79.661 1.00 43.40 40 ASP C C 1
ATOM 4696 O O . ASP C 1 43 ? -44.719 4.853 79.281 1.00 44.50 40 ASP C O 1
ATOM 4701 N N . PRO C 1 44 ? -46.715 5.865 78.859 1.00 42.10 41 PRO C N 1
ATOM 4702 C CA . PRO C 1 44 ? -46.769 5.326 77.491 1.00 42.14 41 PRO C CA 1
ATOM 4703 C C . PRO C 1 44 ? -45.510 5.648 76.657 1.00 44.02 41 PRO C C 1
ATOM 4704 O O . PRO C 1 44 ? -45.215 4.891 75.740 1.00 40.82 41 PRO C O 1
ATOM 4708 N N . ALA C 1 45 ? -44.737 6.712 76.988 1.00 42.01 42 ALA C N 1
ATOM 4709 C CA . ALA C 1 45 ? -43.533 6.993 76.179 1.00 42.29 42 ALA C CA 1
ATOM 4710 C C . ALA C 1 45 ? -42.461 5.875 76.327 1.00 42.36 42 ALA C C 1
ATOM 4711 O O . ALA C 1 45 ? -41.495 5.885 75.574 1.00 39.45 42 ALA C O 1
ATOM 4713 N N . PHE C 1 46 ? -42.668 4.875 77.239 1.00 39.05 43 PHE C N 1
ATOM 4714 C CA . PHE C 1 46 ? -41.743 3.726 77.333 1.00 37.09 43 PHE C CA 1
ATOM 4715 C C . PHE C 1 46 ? -41.813 2.896 76.035 1.00 37.31 43 PHE C C 1
ATOM 4716 O O . PHE C 1 46 ? -40.867 2.192 75.743 1.00 39.96 43 PHE C O 1
ATOM 4724 N N . ALA C 1 47 ? -42.955 2.922 75.313 1.00 31.47 44 ALA C N 1
ATOM 4725 C CA . ALA C 1 47 ? -43.185 2.233 74.021 1.00 31.55 44 ALA C CA 1
ATOM 4726 C C . ALA C 1 47 ? -42.075 2.572 73.004 1.00 36.26 44 ALA C C 1
ATOM 4727 O O . ALA C 1 47 ? -41.697 1.699 72.219 1.00 35.70 44 ALA C O 1
ATOM 4729 N N . ASP C 1 48 ? -41.492 3.814 73.089 1.00 34.51 45 ASP C N 1
ATOM 4730 C CA . ASP C 1 48 ? -40.446 4.369 72.197 1.00 35.19 45 ASP C CA 1
ATOM 4731 C C . ASP C 1 48 ? -39.046 3.865 72.515 1.00 36.91 45 ASP C C 1
ATOM 4732 O O . ASP C 1 48 ? -38.117 4.077 71.737 1.00 33.37 45 ASP C O 1
ATOM 4737 N N . ARG C 1 49 ? -38.891 3.204 73.678 1.00 35.21 46 ARG C N 1
ATOM 4738 C CA . ARG C 1 49 ? -37.608 2.699 74.112 1.00 34.38 46 ARG C CA 1
ATOM 4739 C C . ARG C 1 49 ? -37.445 1.266 73.668 1.00 36.04 46 ARG C C 1
ATOM 4740 O O . ARG C 1 49 ? -37.870 0.347 74.347 1.00 36.39 46 ARG C O 1
ATOM 4756 N N . GLY C 1 51 ? -34.794 -0.591 73.460 1.00 33.78 48 GLY C N 1
ATOM 4757 C CA . GLY C 1 51 ? -33.895 -1.312 74.337 1.00 31.72 48 GLY C CA 1
ATOM 4758 C C . GLY C 1 51 ? -34.670 -1.929 75.485 1.00 35.62 48 GLY C C 1
ATOM 4759 O O . GLY C 1 51 ? -34.672 -3.163 75.652 1.00 31.12 48 GLY C O 1
ATOM 4760 N N . THR C 1 52 ? -35.422 -1.056 76.211 1.00 31.60 49 THR C N 1
ATOM 4761 C CA . THR C 1 52 ? -36.289 -1.423 77.342 1.00 31.65 49 THR C CA 1
ATOM 4762 C C . THR C 1 52 ? -37.407 -2.366 76.899 1.00 29.55 49 THR C C 1
ATOM 4763 O O . THR C 1 52 ? -37.600 -3.391 77.538 1.00 26.74 49 THR C O 1
ATOM 4775 N N . SER C 1 54 ? -37.385 -4.422 74.448 1.00 29.20 51 SER C N 1
ATOM 4776 C CA . SER C 1 54 ? -36.701 -5.703 74.131 1.00 28.29 51 SER C CA 1
ATOM 4777 C C . SER C 1 54 ? -36.424 -6.514 75.383 1.00 30.57 51 SER C C 1
ATOM 4778 O O . SER C 1 54 ? -36.602 -7.738 75.368 1.00 29.73 51 SER C O 1
ATOM 4781 N N . HIS C 1 55 ? -36.035 -5.844 76.479 1.00 28.39 52 HIS C N 1
ATOM 4782 C CA . HIS C 1 55 ? -35.795 -6.495 77.767 1.00 26.36 52 HIS C CA 1
ATOM 4783 C C . HIS C 1 55 ? -37.111 -7.066 78.268 1.00 30.78 52 HIS C C 1
ATOM 4784 O O . HIS C 1 55 ? -37.146 -8.191 78.771 1.00 27.51 52 HIS C O 1
ATOM 4791 N N . GLN C 1 56 ? -38.213 -6.321 78.059 1.00 28.92 53 GLN C N 1
ATOM 4792 C CA . GLN C 1 56 ? -39.533 -6.759 78.535 1.00 28.27 53 GLN C CA 1
ATOM 4793 C C . GLN C 1 56 ? -40.089 -7.897 77.687 1.00 31.19 53 GLN C C 1
ATOM 4794 O O . GLN C 1 56 ? -40.591 -8.868 78.222 1.00 29.84 53 GLN C O 1
ATOM 4800 N N . ALA C 1 57 ? -39.869 -7.839 76.389 1.00 31.12 54 ALA C N 1
ATOM 4801 C CA . ALA C 1 57 ? -40.328 -8.866 75.434 1.00 30.72 54 ALA C CA 1
ATOM 4802 C C . ALA C 1 57 ? -39.654 -10.236 75.639 1.00 29.91 54 ALA C C 1
ATOM 4803 O O . ALA C 1 57 ? -40.229 -11.241 75.275 1.00 30.23 54 ALA C O 1
ATOM 4805 N N . TYR C 1 58 ? -38.482 -10.277 76.261 1.00 28.30 55 TYR C N 1
ATOM 4806 C CA . TYR C 1 58 ? -37.747 -11.502 76.630 1.00 28.23 55 TYR C CA 1
ATOM 4807 C C . TYR C 1 58 ? -38.653 -12.464 77.476 1.00 29.73 55 TYR C C 1
ATOM 4808 O O . TYR C 1 58 ? -38.523 -13.671 77.350 1.00 29.08 55 TYR C O 1
ATOM 4817 N N . GLY C 1 59 ? -39.479 -11.922 78.373 1.00 23.47 56 GLY C N 1
ATOM 4818 C CA . GLY C 1 59 ? -40.387 -12.734 79.202 1.00 25.33 56 GLY C CA 1
ATOM 4819 C C . GLY C 1 59 ? -41.264 -13.651 78.374 1.00 30.74 56 GLY C C 1
ATOM 4820 O O . GLY C 1 59 ? -41.049 -14.878 78.342 1.00 29.55 56 GLY C O 1
ATOM 4821 N N . PRO C 1 60 ? -42.186 -13.081 77.576 1.00 31.91 57 PRO C N 1
ATOM 4822 C CA . PRO C 1 60 ? -43.023 -13.943 76.704 1.00 32.73 57 PRO C CA 1
ATOM 4823 C C . PRO C 1 60 ? -42.227 -14.685 75.616 1.00 36.49 57 PRO C C 1
ATOM 4824 O O . PRO C 1 60 ? -42.509 -15.856 75.348 1.00 35.05 57 PRO C O 1
ATOM 4828 N N . LEU C 1 61 ? -41.217 -14.035 75.005 1.00 32.49 58 LEU C N 1
ATOM 4829 C CA . LEU C 1 61 ? -40.492 -14.710 73.940 1.00 35.63 58 LEU C CA 1
ATOM 4830 C C . LEU C 1 61 ? -39.532 -15.830 74.371 1.00 36.91 58 LEU C C 1
ATOM 4831 O O . LEU C 1 61 ? -39.358 -16.775 73.586 1.00 38.94 58 LEU C O 1
ATOM 4836 N N . VAL C 1 62 ? -38.774 -15.666 75.511 1.00 28.98 59 VAL C N 1
ATOM 4837 C CA . VAL C 1 62 ? -37.773 -16.664 75.899 1.00 29.31 59 VAL C CA 1
ATOM 4838 C C . VAL C 1 62 ? -38.126 -17.317 77.231 1.00 30.90 59 VAL C C 1
ATOM 4839 O O . VAL C 1 62 ? -38.069 -18.537 77.348 1.00 32.82 59 VAL C O 1
ATOM 4843 N N . GLY C 1 63 ? -38.429 -16.502 78.230 1.00 25.19 60 GLY C N 1
ATOM 4844 C CA . GLY C 1 63 ? -38.734 -16.921 79.587 1.00 24.23 60 GLY C CA 1
ATOM 4845 C C . GLY C 1 63 ? -39.910 -17.850 79.707 1.00 28.60 60 GLY C C 1
ATOM 4846 O O . GLY C 1 63 ? -39.799 -18.896 80.362 1.00 28.56 60 GLY C O 1
ATOM 4847 N N . VAL C 1 64 ? -41.004 -17.529 78.984 1.00 27.49 61 VAL C N 1
ATOM 4848 C CA . VAL C 1 64 ? -42.202 -18.377 78.969 1.00 28.24 61 VAL C CA 1
ATOM 4849 C C . VAL C 1 64 ? -41.838 -19.734 78.383 1.00 33.18 61 VAL C C 1
ATOM 4850 O O . VAL C 1 64 ? -41.982 -20.662 79.153 1.00 35.54 61 VAL C O 1
ATOM 4854 N N . PRO C 1 65 ? -41.318 -19.947 77.142 1.00 30.79 62 PRO C N 1
ATOM 4855 C CA . PRO C 1 65 ? -40.967 -21.354 76.745 1.00 32.10 62 PRO C CA 1
ATOM 4856 C C . PRO C 1 65 ? -39.961 -22.064 77.705 1.00 35.77 62 PRO C C 1
ATOM 4857 O O . PRO C 1 65 ? -40.134 -23.249 78.000 1.00 38.10 62 PRO C O 1
ATOM 4861 N N . ARG C 1 66 ? -38.935 -21.368 78.225 1.00 32.22 63 ARG C N 1
ATOM 4862 C CA . ARG C 1 66 ? -37.934 -21.935 79.165 1.00 32.08 63 ARG C CA 1
ATOM 4863 C C . ARG C 1 66 ? -38.623 -22.434 80.471 1.00 32.89 63 ARG C C 1
ATOM 4864 O O . ARG C 1 66 ? -38.434 -23.579 80.874 1.00 32.08 63 ARG C O 1
ATOM 4872 N N . LEU C 1 67 ? -39.430 -21.582 81.104 1.00 27.80 64 LEU C N 1
ATOM 4873 C CA . LEU C 1 67 ? -40.187 -21.954 82.289 1.00 27.15 64 LEU C CA 1
ATOM 4874 C C . LEU C 1 67 ? -41.172 -23.091 82.008 1.00 33.34 64 LEU C C 1
ATOM 4875 O O . LEU C 1 67 ? -41.255 -23.991 82.838 1.00 33.43 64 LEU C O 1
ATOM 4880 N N . LEU C 1 68 ? -41.810 -23.147 80.816 1.00 32.93 65 LEU C N 1
ATOM 4881 C CA . LEU C 1 68 ? -42.739 -24.267 80.515 1.00 35.48 65 LEU C CA 1
ATOM 4882 C C . LEU C 1 68 ? -41.993 -25.555 80.385 1.00 41.00 65 LEU C C 1
ATOM 4883 O O . LEU C 1 68 ? -42.533 -26.605 80.784 1.00 45.98 65 LEU C O 1
ATOM 4888 N N . GLY C 1 69 ? -40.761 -25.508 79.867 1.00 35.29 66 GLY C N 1
ATOM 4889 C CA . GLY C 1 69 ? -39.945 -26.725 79.723 1.00 34.78 66 GLY C CA 1
ATOM 4890 C C . GLY C 1 69 ? -39.519 -27.270 81.087 1.00 37.72 66 GLY C C 1
ATOM 4891 O O . GLY C 1 69 ? -39.457 -28.487 81.320 1.00 38.49 66 GLY C O 1
ATOM 4892 N N . ILE C 1 70 ? -39.258 -26.369 82.000 1.00 31.96 67 ILE C N 1
ATOM 4893 C CA . ILE C 1 70 ? -38.863 -26.671 83.406 1.00 34.91 67 ILE C CA 1
ATOM 4894 C C . ILE C 1 70 ? -40.046 -27.268 84.152 1.00 41.02 67 ILE C C 1
ATOM 4895 O O . ILE C 1 70 ? -39.881 -28.320 84.777 1.00 45.84 67 ILE C O 1
ATOM 4900 N N . LEU C 1 71 ? -41.251 -26.665 84.024 1.00 34.83 68 LEU C N 1
ATOM 4901 C CA . LEU C 1 71 ? -42.466 -27.223 84.668 1.00 33.78 68 LEU C CA 1
ATOM 4902 C C . LEU C 1 71 ? -42.787 -28.576 84.132 1.00 39.09 68 LEU C C 1
ATOM 4903 O O . LEU C 1 71 ? -43.132 -29.474 84.901 1.00 42.38 68 LEU C O 1
ATOM 4908 N N . ASP C 1 72 ? -42.609 -28.748 82.816 1.00 34.25 69 ASP C N 1
ATOM 4909 C CA . ASP C 1 72 ? -42.918 -30.013 82.183 1.00 35.12 69 ASP C CA 1
ATOM 4910 C C . ASP C 1 72 ? -41.899 -31.136 82.575 1.00 41.76 69 ASP C C 1
ATOM 4911 O O . ASP C 1 72 ? -42.266 -32.327 82.636 1.00 42.22 69 ASP C O 1
ATOM 4916 N N . GLU C 1 73 ? -40.631 -30.775 82.791 1.00 37.43 70 GLU C N 1
ATOM 4917 C CA . GLU C 1 73 ? -39.610 -31.746 83.183 1.00 38.35 70 GLU C CA 1
ATOM 4918 C C . GLU C 1 73 ? -40.007 -32.481 84.481 1.00 47.69 70 GLU C C 1
ATOM 4919 O O . GLU C 1 73 ? -39.825 -33.705 84.593 1.00 51.13 70 GLU C O 1
ATOM 4925 N N . PHE C 1 74 ? -40.596 -31.725 85.435 1.00 43.80 71 PHE C N 1
ATOM 4926 C CA . PHE C 1 74 ? -40.931 -32.227 86.757 1.00 44.32 71 PHE C CA 1
ATOM 4927 C C . PHE C 1 74 ? -42.418 -32.473 86.952 1.00 50.61 71 PHE C C 1
ATOM 4928 O O . PHE C 1 74 ? -42.809 -32.909 88.036 1.00 53.21 71 PHE C O 1
ATOM 4936 N N . ASN C 1 75 ? -43.230 -32.283 85.896 1.00 46.70 72 ASN C N 1
ATOM 4937 C CA . ASN C 1 75 ? -44.696 -32.502 85.886 1.00 45.76 72 ASN C CA 1
ATOM 4938 C C . ASN C 1 75 ? -45.347 -31.693 87.040 1.00 45.08 72 ASN C C 1
ATOM 4939 O O . ASN C 1 75 ? -46.032 -32.246 87.920 1.00 42.30 72 ASN C O 1
ATOM 4944 N N . VAL C 1 76 ? -45.007 -30.375 87.061 1.00 39.02 73 VAL C N 1
ATOM 4945 C CA . VAL C 1 76 ? -45.391 -29.368 88.047 1.00 38.43 73 VAL C CA 1
ATOM 4946 C C . VAL C 1 76 ? -46.474 -28.465 87.447 1.00 44.02 73 VAL C C 1
ATOM 4947 O O . VAL C 1 76 ? -46.228 -27.846 86.398 1.00 42.85 73 VAL C O 1
ATOM 4951 N N . PRO C 1 77 ? -47.635 -28.290 88.108 1.00 41.59 74 PRO C N 1
ATOM 4952 C CA . PRO C 1 77 ? -48.609 -27.317 87.578 1.00 40.59 74 PRO C CA 1
ATOM 4953 C C . PRO C 1 77 ? -48.115 -25.915 87.863 1.00 42.41 74 PRO C C 1
ATOM 4954 O O . PRO C 1 77 ? -47.517 -25.695 88.901 1.00 41.93 74 PRO C O 1
ATOM 4958 N N . GLY C 1 78 ? -48.287 -25.006 86.924 1.00 39.38 75 GLY C N 1
ATOM 4959 C CA . GLY C 1 78 ? -47.902 -23.601 87.105 1.00 36.47 75 GLY C CA 1
ATOM 4960 C C . GLY C 1 78 ? -49.119 -22.707 86.969 1.00 35.97 75 GLY C C 1
ATOM 4961 O O . GLY C 1 78 ? -50.093 -23.141 86.374 1.00 35.70 75 GLY C O 1
ATOM 4962 N N . THR C 1 79 ? -49.125 -21.482 87.560 1.00 33.29 76 THR C N 1
ATOM 4963 C CA . THR C 1 79 ? -50.272 -20.544 87.415 1.00 32.67 76 THR C CA 1
ATOM 4964 C C . THR C 1 79 ? -49.689 -19.284 86.898 1.00 33.20 76 THR C C 1
ATOM 4965 O O . THR C 1 79 ? -48.766 -18.738 87.509 1.00 28.68 76 THR C O 1
ATOM 4969 N N . PHE C 1 80 ? -50.214 -18.841 85.741 1.00 28.43 77 PHE C N 1
ATOM 4970 C CA . PHE C 1 80 ? -49.693 -17.697 85.044 1.00 24.83 77 PHE C CA 1
ATOM 4971 C C . PHE C 1 80 ? -50.702 -16.564 85.100 1.00 27.66 77 PHE C C 1
ATOM 4972 O O . PHE C 1 80 ? -51.783 -16.677 84.590 1.00 28.33 77 PHE C O 1
ATOM 4980 N N . PHE C 1 81 ? -50.360 -15.484 85.756 1.00 24.80 78 PHE C N 1
ATOM 4981 C CA . PHE C 1 81 ? -51.263 -14.335 85.896 1.00 24.50 78 PHE C CA 1
ATOM 4982 C C . PHE C 1 81 ? -50.923 -13.499 84.696 1.00 30.22 78 PHE C C 1
ATOM 4983 O O . PHE C 1 81 ? -49.768 -13.073 84.580 1.00 29.91 78 PHE C O 1
ATOM 4991 N N . VAL C 1 82 ? -51.856 -13.384 83.721 1.00 28.12 79 VAL C N 1
ATOM 4992 C CA . VAL C 1 82 ? -51.510 -12.720 82.469 1.00 26.50 79 VAL C CA 1
ATOM 4993 C C . VAL C 1 82 ? -52.318 -11.410 82.249 1.00 31.39 79 VAL C C 1
ATOM 4994 O O . VAL C 1 82 ? -53.531 -11.486 82.042 1.00 31.40 79 VAL C O 1
ATOM 4998 N N . PRO C 1 83 ? -51.653 -10.221 82.228 1.00 25.55 80 PRO C N 1
ATOM 4999 C CA . PRO C 1 83 ? -52.381 -8.991 81.889 1.00 26.08 80 PRO C CA 1
ATOM 5000 C C . PRO C 1 83 ? -52.950 -9.133 80.458 1.00 31.40 80 PRO C C 1
ATOM 5001 O O . PRO C 1 83 ? -52.286 -9.704 79.581 1.00 29.61 80 PRO C O 1
ATOM 5005 N N . GLY C 1 84 ? -54.187 -8.689 80.238 1.00 28.42 81 GLY C N 1
ATOM 5006 C CA . GLY C 1 84 ? -54.836 -8.821 78.928 1.00 28.78 81 GLY C CA 1
ATOM 5007 C C . GLY C 1 84 ? -54.017 -8.211 77.809 1.00 34.14 81 GLY C C 1
ATOM 5008 O O . GLY C 1 84 ? -54.000 -8.740 76.682 1.00 34.17 81 GLY C O 1
ATOM 5009 N N . TYR C 1 85 ? -53.259 -7.139 78.122 1.00 29.41 82 TYR C N 1
ATOM 5010 C CA . TYR C 1 85 ? -52.431 -6.527 77.076 1.00 29.30 82 TYR C CA 1
ATOM 5011 C C . TYR C 1 85 ? -51.247 -7.442 76.684 1.00 33.25 82 TYR C C 1
ATOM 5012 O O . TYR C 1 85 ? -50.885 -7.483 75.503 1.00 29.31 82 TYR C O 1
ATOM 5021 N N . THR C 1 86 ? -50.674 -8.224 77.668 1.00 30.83 83 THR C N 1
ATOM 5022 C CA . THR C 1 86 ? -49.616 -9.187 77.307 1.00 30.29 83 THR C CA 1
ATOM 5023 C C . THR C 1 86 ? -50.161 -10.172 76.298 1.00 36.33 83 THR C C 1
ATOM 5024 O O . THR C 1 86 ? -49.502 -10.426 75.272 1.00 36.85 83 THR C O 1
ATOM 5028 N N . ALA C 1 87 ? -51.364 -10.743 76.609 1.00 31.18 84 ALA C N 1
ATOM 5029 C CA . ALA C 1 87 ? -52.057 -11.671 75.727 1.00 32.06 84 ALA C CA 1
ATOM 5030 C C . ALA C 1 87 ? -52.266 -11.063 74.337 1.00 36.14 84 ALA C C 1
ATOM 5031 O O . ALA C 1 87 ? -52.029 -11.769 73.344 1.00 34.76 84 ALA C O 1
ATOM 5033 N N . HIS C 1 88 ? -52.690 -9.761 74.245 1.00 32.18 85 HIS C N 1
ATOM 5034 C CA . HIS C 1 88 ? -52.890 -9.150 72.889 1.00 32.82 85 HIS C CA 1
ATOM 5035 C C . HIS C 1 88 ? -51.573 -8.915 72.181 1.00 36.03 85 HIS C C 1
ATOM 5036 O O . HIS C 1 88 ? -51.489 -9.119 70.976 1.00 35.56 85 HIS C O 1
ATOM 5043 N N . ARG C 1 89 ? -50.515 -8.566 72.924 1.00 31.91 86 ARG C N 1
ATOM 5044 C CA . ARG C 1 89 ? -49.251 -8.304 72.232 1.00 33.67 86 ARG C CA 1
ATOM 5045 C C . ARG C 1 89 ? -48.446 -9.609 71.957 1.00 39.01 86 ARG C C 1
ATOM 5046 O O . ARG C 1 89 ? -47.704 -9.653 70.992 1.00 35.97 86 ARG C O 1
ATOM 5054 N N . HIS C 1 90 ? -48.614 -10.661 72.793 1.00 34.89 87 HIS C N 1
ATOM 5055 C CA . HIS C 1 90 ? -47.865 -11.927 72.669 1.00 32.50 87 HIS C CA 1
ATOM 5056 C C . HIS C 1 90 ? -48.828 -13.101 72.694 1.00 37.85 87 HIS C C 1
ATOM 5057 O O . HIS C 1 90 ? -48.773 -13.872 73.656 1.00 37.68 87 HIS C O 1
ATOM 5064 N N . PRO C 1 91 ? -49.707 -13.294 71.651 1.00 37.74 88 PRO C N 1
ATOM 5065 C CA . PRO C 1 91 ? -50.708 -14.365 71.745 1.00 35.59 88 PRO C CA 1
ATOM 5066 C C . PRO C 1 91 ? -50.128 -15.773 71.617 1.00 37.52 88 PRO C C 1
ATOM 5067 O O . PRO C 1 91 ? -50.609 -16.669 72.272 1.00 35.96 88 PRO C O 1
ATOM 5071 N N . GLU C 1 92 ? -49.109 -15.978 70.805 1.00 36.00 89 GLU C N 1
ATOM 5072 C CA . GLU C 1 92 ? -48.501 -17.308 70.630 1.00 37.48 89 GLU C CA 1
ATOM 5073 C C . GLU C 1 92 ? -47.877 -17.731 72.003 1.00 37.85 89 GLU C C 1
ATOM 5074 O O . GLU C 1 92 ? -48.285 -18.774 72.503 1.00 35.71 89 GLU C O 1
ATOM 5080 N N . PRO C 1 93 ? -47.048 -16.904 72.717 1.00 36.17 90 PRO C N 1
ATOM 5081 C CA . PRO C 1 93 ? -46.573 -17.298 74.054 1.00 34.78 90 PRO C CA 1
ATOM 5082 C C . PRO C 1 93 ? -47.683 -17.634 75.077 1.00 34.70 90 PRO C C 1
ATOM 5083 O O . PRO C 1 93 ? -47.610 -18.667 75.767 1.00 34.43 90 PRO C O 1
ATOM 5087 N N . ILE C 1 94 ? -48.747 -16.829 75.111 1.00 30.01 91 ILE C N 1
ATOM 5088 C CA . ILE C 1 94 ? -49.886 -17.007 76.018 1.00 28.60 91 ILE C CA 1
ATOM 5089 C C . ILE C 1 94 ? -50.660 -18.254 75.673 1.00 33.73 91 ILE C C 1
ATOM 5090 O O . ILE C 1 94 ? -50.973 -19.025 76.584 1.00 33.76 91 ILE C O 1
ATOM 5095 N N . ARG C 1 95 ? -50.955 -18.480 74.391 1.00 32.26 92 ARG C N 1
ATOM 5096 C CA . ARG C 1 95 ? -51.661 -19.698 73.975 1.00 34.17 92 ARG C CA 1
ATOM 5097 C C . ARG C 1 95 ? -50.825 -20.945 74.315 1.00 35.33 92 ARG C C 1
ATOM 5098 O O . ARG C 1 95 ? -51.405 -21.961 74.686 1.00 37.88 92 ARG C O 1
ATOM 5106 N N . SER C 1 96 ? -49.490 -20.874 74.195 1.00 32.00 93 SER C N 1
ATOM 5107 C CA . SER C 1 96 ? -48.591 -22.003 74.493 1.00 32.15 93 SER C CA 1
ATOM 5108 C C . SER C 1 96 ? -48.719 -22.434 75.973 1.00 37.51 93 SER C C 1
ATOM 5109 O O . SER C 1 96 ? -48.739 -23.627 76.257 1.00 39.49 93 SER C O 1
ATOM 5112 N N . ILE C 1 97 ? -48.946 -21.463 76.880 1.00 32.22 94 ILE C N 1
ATOM 5113 C CA . ILE C 1 97 ? -49.212 -21.699 78.306 1.00 31.39 94 ILE C CA 1
ATOM 5114 C C . ILE C 1 97 ? -50.499 -22.530 78.447 1.00 40.18 94 ILE C C 1
ATOM 5115 O O . ILE C 1 97 ? -50.479 -23.574 79.109 1.00 40.75 94 ILE C O 1
ATOM 5120 N N . ALA C 1 98 ? -51.618 -22.081 77.786 1.00 38.99 95 ALA C N 1
ATOM 5121 C CA . ALA C 1 98 ? -52.924 -22.751 77.842 1.00 39.60 95 ALA C CA 1
ATOM 5122 C C . ALA C 1 98 ? -52.866 -24.100 77.202 1.00 44.13 95 ALA C C 1
ATOM 5123 O O . ALA C 1 98 ? -53.465 -25.051 77.701 1.00 45.56 95 ALA C O 1
ATOM 5125 N N . ARG C 1 99 ? -52.119 -24.195 76.111 1.00 39.78 96 ARG C N 1
ATOM 5126 C CA . ARG C 1 99 ? -51.941 -25.434 75.352 1.00 41.23 96 ARG C CA 1
ATOM 5127 C C . ARG C 1 99 ? -51.135 -26.443 76.181 1.00 41.67 96 ARG C C 1
ATOM 5128 O O . ARG C 1 99 ? -51.366 -27.632 76.083 1.00 41.46 96 ARG C O 1
ATOM 5136 N N . ALA C 1 100 ? -50.190 -25.958 76.990 1.00 37.27 97 ALA C N 1
ATOM 5137 C CA . ALA C 1 100 ? -49.407 -26.819 77.875 1.00 37.33 97 ALA C CA 1
ATOM 5138 C C . ALA C 1 100 ? -50.250 -27.322 79.097 1.00 46.47 97 ALA C C 1
ATOM 5139 O O . ALA C 1 100 ? -49.804 -28.223 79.816 1.00 49.80 97 ALA C O 1
ATOM 5141 N N . GLY C 1 101 ? -51.476 -26.819 79.257 1.00 41.93 98 GLY C N 1
ATOM 5142 C CA . GLY C 1 101 ? -52.367 -27.248 80.316 1.00 41.92 98 GLY C CA 1
ATOM 5143 C C . GLY C 1 101 ? -52.179 -26.528 81.627 1.00 46.23 98 GLY C C 1
ATOM 5144 O O . GLY C 1 101 ? -52.578 -27.044 82.675 1.00 50.75 98 GLY C O 1
ATOM 5145 N N . HIS C 1 102 ? -51.595 -25.340 81.596 1.00 39.17 99 HIS C N 1
ATOM 5146 C CA . HIS C 1 102 ? -51.387 -24.559 82.816 1.00 37.83 99 HIS C CA 1
ATOM 5147 C C . HIS C 1 102 ? -52.475 -23.529 82.956 1.00 41.26 99 HIS C C 1
ATOM 5148 O O . HIS C 1 102 ? -52.937 -22.942 81.957 1.00 37.83 99 HIS C O 1
ATOM 5155 N N . GLU C 1 103 ? -52.882 -23.297 84.198 1.00 36.17 100 GLU C N 1
ATOM 5156 C CA . GLU C 1 103 ? -53.930 -22.325 84.453 1.00 35.23 100 GLU C CA 1
ATOM 5157 C C . GLU C 1 103 ? -53.451 -20.899 84.134 1.00 37.94 100 GLU C C 1
ATOM 5158 O O . GLU C 1 103 ? -52.295 -20.607 84.357 1.00 34.83 100 GLU C O 1
ATOM 5164 N N . ILE C 1 104 ? -54.350 -20.048 83.565 1.00 34.70 101 ILE C N 1
ATOM 5165 C CA . ILE C 1 104 ? -54.148 -18.622 83.304 1.00 32.61 101 ILE C CA 1
ATOM 5166 C C . ILE C 1 104 ? -55.161 -17.874 84.187 1.00 33.54 101 ILE C C 1
ATOM 5167 O O . ILE C 1 104 ? -56.371 -18.179 84.185 1.00 31.19 101 ILE C O 1
ATOM 5172 N N . ALA C 1 105 ? -54.678 -16.851 84.868 1.00 28.57 102 ALA C N 1
ATOM 5173 C CA . ALA C 1 105 ? -55.456 -16.050 85.786 1.00 26.48 102 ALA C CA 1
ATOM 5174 C C . ALA C 1 105 ? -55.342 -14.594 85.401 1.00 32.13 102 ALA C C 1
ATOM 5175 O O . ALA C 1 105 ? -54.486 -14.251 84.596 1.00 32.19 102 ALA C O 1
ATOM 5177 N N . HIS C 1 106 ? -56.263 -13.758 85.923 1.00 28.67 103 HIS C N 1
ATOM 5178 C CA . HIS C 1 106 ? -56.379 -12.344 85.607 1.00 27.93 103 HIS C CA 1
ATOM 5179 C C . HIS C 1 106 ? -55.305 -11.496 86.289 1.00 30.12 103 HIS C C 1
ATOM 5180 O O . HIS C 1 106 ? -55.009 -11.715 87.458 1.00 27.89 103 HIS C O 1
ATOM 5187 N N . HIS C 1 107 ? -54.780 -10.480 85.573 1.00 25.03 104 HIS C N 1
ATOM 5188 C CA . HIS C 1 107 ? -53.791 -9.567 86.101 1.00 24.26 104 HIS C CA 1
ATOM 5189 C C . HIS C 1 107 ? -54.025 -8.193 85.464 1.00 29.39 104 HIS C C 1
ATOM 5190 O O . HIS C 1 107 ? -53.090 -7.568 85.010 1.00 28.83 104 HIS C O 1
ATOM 5197 N N . GLY C 1 108 ? -55.272 -7.725 85.435 1.00 27.80 105 GLY C N 1
ATOM 5198 C CA . GLY C 1 108 ? -55.585 -6.442 84.811 1.00 28.17 105 GLY C CA 1
ATOM 5199 C C . GLY C 1 108 ? -55.487 -6.498 83.283 1.00 33.13 105 GLY C C 1
ATOM 5200 O O . GLY C 1 108 ? -55.464 -7.578 82.676 1.00 30.33 105 GLY C O 1
ATOM 5201 N N . TYR C 1 109 ? -55.581 -5.332 82.638 1.00 31.25 106 TYR C N 1
ATOM 5202 C CA . TYR C 1 109 ? -55.443 -5.259 81.168 1.00 30.55 106 TYR C CA 1
ATOM 5203 C C . TYR C 1 109 ? -54.043 -4.714 80.897 1.00 33.08 106 TYR C C 1
ATOM 5204 O O . TYR C 1 109 ? -53.163 -5.494 80.576 1.00 30.52 106 TYR C O 1
ATOM 5213 N N . LEU C 1 110 ? -53.806 -3.412 81.131 1.00 31.07 107 LEU C N 1
ATOM 5214 C CA . LEU C 1 110 ? -52.452 -2.866 80.976 1.00 30.31 107 LEU C CA 1
ATOM 5215 C C . LEU C 1 110 ? -51.782 -2.812 82.365 1.00 33.21 107 LEU C C 1
ATOM 5216 O O . LEU C 1 110 ? -51.117 -1.836 82.732 1.00 34.33 107 LEU C O 1
ATOM 5221 N N . HIS C 1 111 ? -51.961 -3.876 83.161 1.00 29.66 108 HIS C N 1
ATOM 5222 C CA . HIS C 1 111 ? -51.331 -3.981 84.491 1.00 28.22 108 HIS C CA 1
ATOM 5223 C C . HIS C 1 111 ? -51.508 -2.622 85.286 1.00 33.27 108 HIS C C 1
ATOM 5224 O O . HIS C 1 111 ? -50.566 -2.132 85.907 1.00 34.91 108 HIS C O 1
ATOM 5231 N N . GLU C 1 112 ? -52.703 -2.008 85.188 1.00 27.16 109 GLU C N 1
ATOM 5232 C CA . GLU C 1 112 ? -53.012 -0.689 85.756 1.00 26.57 109 GLU C CA 1
ATOM 5233 C C . GLU C 1 112 ? -52.936 -0.707 87.269 1.00 31.83 109 GLU C C 1
ATOM 5234 O O . GLU C 1 112 ? -53.448 -1.652 87.907 1.00 29.54 109 GLU C O 1
ATOM 5240 N N . SER C 1 113 ? -52.358 0.373 87.820 1.00 29.57 110 SER C N 1
ATOM 5241 C CA . SER C 1 113 ? -52.369 0.616 89.247 1.00 30.86 110 SER C CA 1
ATOM 5242 C C . SER C 1 113 ? -53.848 0.868 89.669 1.00 35.22 110 SER C C 1
ATOM 5243 O O . SER C 1 113 ? -54.512 1.667 89.055 1.00 31.99 110 SER C O 1
ATOM 5246 N N . LEU C 1 114 ? -54.324 0.226 90.745 1.00 34.12 111 LEU C N 1
ATOM 5247 C CA . LEU C 1 114 ? -55.696 0.396 91.277 1.00 32.68 111 LEU C CA 1
ATOM 5248 C C . LEU C 1 114 ? -55.786 1.567 92.268 1.00 36.04 111 LEU C C 1
ATOM 5249 O O . LEU C 1 114 ? -56.874 1.911 92.767 1.00 32.91 111 LEU C O 1
ATOM 5254 N N . VAL C 1 115 ? -54.639 2.210 92.533 1.00 34.26 112 VAL C N 1
ATOM 5255 C CA . VAL C 1 115 ? -54.575 3.313 93.493 1.00 33.73 112 VAL C CA 1
ATOM 5256 C C . VAL C 1 115 ? -55.321 4.489 92.866 1.00 37.69 112 VAL C C 1
ATOM 5257 O O . VAL C 1 115 ? -54.998 4.899 91.744 1.00 36.68 112 VAL C O 1
ATOM 5261 N N . GLY C 1 116 ? -56.355 4.962 93.547 1.00 35.74 113 GLY C N 1
ATOM 5262 C CA . GLY C 1 116 ? -57.161 6.069 93.027 1.00 36.63 113 GLY C CA 1
ATOM 5263 C C . GLY C 1 116 ? -58.261 5.632 92.065 1.00 40.24 113 GLY C C 1
ATOM 5264 O O . GLY C 1 116 ? -59.053 6.467 91.591 1.00 40.85 113 GLY C O 1
ATOM 5265 N N . ALA C 1 117 ? -58.324 4.320 91.749 1.00 34.75 114 ALA C N 1
ATOM 5266 C CA . ALA C 1 117 ? -59.347 3.811 90.808 1.00 34.53 114 ALA C CA 1
ATOM 5267 C C . ALA C 1 117 ? -60.723 3.745 91.478 1.00 37.49 114 ALA C C 1
ATOM 5268 O O . ALA C 1 117 ? -60.851 3.244 92.600 1.00 38.81 114 ALA C O 1
ATOM 5270 N N . ASP C 1 118 ? -61.772 4.181 90.762 1.00 32.92 115 ASP C N 1
ATOM 5271 C CA . ASP C 1 118 ? -63.135 4.040 91.280 1.00 33.12 115 ASP C CA 1
ATOM 5272 C C . ASP C 1 118 ? -63.649 2.684 90.842 1.00 37.03 115 ASP C C 1
ATOM 5273 O O . ASP C 1 118 ? -62.932 1.942 90.156 1.00 36.66 115 ASP C O 1
ATOM 5278 N N . GLU C 1 119 ? -64.833 2.312 91.316 1.00 31.98 116 GLU C N 1
ATOM 5279 C CA . GLU C 1 119 ? -65.408 1.002 91.020 1.00 30.74 116 GLU C CA 1
ATOM 5280 C C . GLU C 1 119 ? -65.633 0.837 89.515 1.00 35.13 116 GLU C C 1
ATOM 5281 O O . GLU C 1 119 ? -65.388 -0.248 88.966 1.00 32.96 116 GLU C O 1
ATOM 5287 N N . ASP C 1 120 ? -66.126 1.899 88.869 1.00 34.77 117 ASP C N 1
ATOM 5288 C CA . ASP C 1 120 ? -66.431 1.843 87.442 1.00 35.51 117 ASP C CA 1
ATOM 5289 C C . ASP C 1 120 ? -65.166 1.607 86.641 1.00 38.72 117 ASP C C 1
ATOM 5290 O O . ASP C 1 120 ? -65.202 0.794 85.720 1.00 38.57 117 ASP C O 1
ATOM 5295 N N . THR C 1 121 ? -64.033 2.245 87.030 1.00 33.36 118 THR C N 1
ATOM 5296 C CA . THR C 1 121 ? -62.729 2.093 86.333 1.00 32.53 118 THR C CA 1
ATOM 5297 C C . THR C 1 121 ? -62.247 0.645 86.477 1.00 35.36 118 THR C C 1
ATOM 5298 O O . THR C 1 121 ? -61.873 0.019 85.500 1.00 34.36 118 THR C O 1
ATOM 5302 N N . GLU C 1 122 ? -62.374 0.089 87.670 1.00 33.18 119 GLU C N 1
ATOM 5303 C CA . GLU C 1 122 ? -61.972 -1.292 87.953 1.00 32.57 119 GLU C CA 1
ATOM 5304 C C . GLU C 1 122 ? -62.803 -2.337 87.198 1.00 34.58 119 GLU C C 1
ATOM 5305 O O . GLU C 1 122 ? -62.272 -3.330 86.753 1.00 36.10 119 GLU C O 1
ATOM 5311 N N . ARG C 1 123 ? -64.086 -2.153 87.143 1.00 32.34 120 ARG C N 1
ATOM 5312 C CA . ARG C 1 123 ? -65.031 -3.031 86.483 1.00 32.56 120 ARG C CA 1
ATOM 5313 C C . ARG C 1 123 ? -64.728 -3.121 84.971 1.00 34.50 120 ARG C C 1
ATOM 5314 O O . ARG C 1 123 ? -64.645 -4.235 84.412 1.00 31.53 120 ARG C O 1
ATOM 5322 N N . LYS C 1 124 ? -64.419 -1.960 84.352 1.00 31.83 121 LYS C N 1
ATOM 5323 C CA . LYS C 1 124 ? -64.042 -1.874 82.930 1.00 33.27 121 LYS C CA 1
ATOM 5324 C C . LYS C 1 124 ? -62.739 -2.616 82.660 1.00 36.99 121 LYS C C 1
ATOM 5325 O O . LYS C 1 124 ? -62.661 -3.347 81.679 1.00 37.48 121 LYS C O 1
ATOM 5331 N N . ILE C 1 125 ? -61.745 -2.512 83.571 1.00 32.34 122 ILE C N 1
ATOM 5332 C CA . ILE C 1 125 ? -60.501 -3.226 83.437 1.00 29.85 122 ILE C CA 1
ATOM 5333 C C . ILE C 1 125 ? -60.752 -4.733 83.619 1.00 34.06 122 ILE C C 1
ATOM 5334 O O . ILE C 1 125 ? -60.163 -5.508 82.863 1.00 34.55 122 ILE C O 1
ATOM 5339 N N . LEU C 1 126 ? -61.597 -5.159 84.599 1.00 29.76 123 LEU C N 1
ATOM 5340 C CA . LEU C 1 126 ? -61.849 -6.597 84.779 1.00 28.98 123 LEU C CA 1
ATOM 5341 C C . LEU C 1 126 ? -62.472 -7.175 83.494 1.00 33.62 123 LEU C C 1
ATOM 5342 O O . LEU C 1 126 ? -61.951 -8.157 82.957 1.00 34.05 123 LEU C O 1
ATOM 5347 N N . THR C 1 127 ? -63.504 -6.498 82.933 1.00 29.32 124 THR C N 1
ATOM 5348 C CA . THR C 1 127 ? -64.114 -6.939 81.662 1.00 30.24 124 THR C CA 1
ATOM 5349 C C . THR C 1 127 ? -63.051 -7.006 80.530 1.00 38.59 124 THR C C 1
ATOM 5350 O O . THR C 1 127 ? -62.950 -8.004 79.810 1.00 40.75 124 THR C O 1
ATOM 5354 N N . ARG C 1 128 ? -62.274 -5.934 80.381 1.00 33.86 125 ARG C N 1
ATOM 5355 C CA . ARG C 1 128 ? -61.291 -5.808 79.308 1.00 33.81 125 ARG C CA 1
ATOM 5356 C C . ARG C 1 128 ? -60.234 -6.910 79.364 1.00 36.05 125 ARG C C 1
ATOM 5357 O O . ARG C 1 128 ? -59.811 -7.401 78.325 1.00 35.50 125 ARG C O 1
ATOM 5365 N N . GLY C 1 129 ? -59.839 -7.317 80.569 1.00 33.27 126 GLY C N 1
ATOM 5366 C CA . GLY C 1 129 ? -58.877 -8.391 80.741 1.00 31.44 126 GLY C CA 1
ATOM 5367 C C . GLY C 1 129 ? -59.470 -9.751 80.467 1.00 33.12 126 GLY C C 1
ATOM 5368 O O . GLY C 1 129 ? -58.846 -10.559 79.778 1.00 30.38 126 GLY C O 1
ATOM 5369 N N . ILE C 1 130 ? -60.711 -10.006 80.961 1.00 31.63 127 ILE C N 1
ATOM 5370 C CA . ILE C 1 130 ? -61.423 -11.272 80.694 1.00 33.34 127 ILE C CA 1
ATOM 5371 C C . ILE C 1 130 ? -61.628 -11.485 79.187 1.00 38.18 127 ILE C C 1
ATOM 5372 O O . ILE C 1 130 ? -61.408 -12.598 78.705 1.00 39.16 127 ILE C O 1
ATOM 5377 N N . GLU C 1 131 ? -62.046 -10.417 78.460 1.00 33.33 128 GLU C N 1
ATOM 5378 C CA . GLU C 1 131 ? -62.269 -10.440 77.012 1.00 35.29 128 GLU C CA 1
ATOM 5379 C C . GLU C 1 131 ? -61.018 -10.703 76.237 1.00 37.39 128 GLU C C 1
ATOM 5380 O O . GLU C 1 131 ? -61.070 -11.531 75.333 1.00 37.69 128 GLU C O 1
ATOM 5386 N N . ALA C 1 132 ? -59.887 -10.041 76.580 1.00 33.79 129 ALA C N 1
ATOM 5387 C CA . ALA C 1 132 ? -58.581 -10.309 75.954 1.00 31.04 129 ALA C CA 1
ATOM 5388 C C . ALA C 1 132 ? -58.158 -11.769 76.185 1.00 35.10 129 ALA C C 1
ATOM 5389 O O . ALA C 1 132 ? -57.714 -12.412 75.238 1.00 32.67 129 ALA C O 1
ATOM 5391 N N . LEU C 1 133 ? -58.249 -12.293 77.439 1.00 33.44 130 LEU C N 1
ATOM 5392 C CA . LEU C 1 133 ? -57.819 -13.687 77.692 1.00 33.68 130 LEU C CA 1
ATOM 5393 C C . LEU C 1 133 ? -58.724 -14.682 76.950 1.00 39.21 130 LEU C C 1
ATOM 5394 O O . LEU C 1 133 ? -58.227 -15.686 76.433 1.00 38.42 130 LEU C O 1
ATOM 5399 N N . GLU C 1 134 ? -60.038 -14.363 76.864 1.00 36.62 131 GLU C N 1
ATOM 5400 C CA . GLU C 1 134 ? -61.025 -15.143 76.099 1.00 37.23 131 GLU C CA 1
ATOM 5401 C C . GLU C 1 134 ? -60.689 -15.142 74.603 1.00 38.61 131 GLU C C 1
ATOM 5402 O O . GLU C 1 134 ? -60.630 -16.203 73.991 1.00 38.09 131 GLU C O 1
ATOM 5408 N N . GLU C 1 135 ? -60.502 -13.960 74.012 1.00 37.87 132 GLU C N 1
ATOM 5409 C CA . GLU C 1 135 ? -60.128 -13.800 72.602 1.00 39.72 132 GLU C CA 1
ATOM 5410 C C . GLU C 1 135 ? -58.882 -14.547 72.206 1.00 40.63 132 GLU C C 1
ATOM 5411 O O . GLU C 1 135 ? -58.821 -15.153 71.145 1.00 43.39 132 GLU C O 1
ATOM 5417 N N . VAL C 1 136 ? -57.841 -14.353 72.989 1.00 38.11 133 VAL C N 1
ATOM 5418 C CA . VAL C 1 136 ? -56.487 -14.817 72.704 1.00 37.32 133 VAL C CA 1
ATOM 5419 C C . VAL C 1 136 ? -56.312 -16.298 73.001 1.00 41.42 133 VAL C C 1
ATOM 5420 O O . VAL C 1 136 ? -55.775 -17.027 72.160 1.00 42.81 133 VAL C O 1
ATOM 5424 N N . ALA C 1 137 ? -56.782 -16.752 74.139 1.00 37.13 134 ALA C N 1
ATOM 5425 C CA . ALA C 1 137 ? -56.506 -18.126 74.500 1.00 37.13 134 ALA C CA 1
ATOM 5426 C C . ALA C 1 137 ? -57.743 -18.933 74.853 1.00 41.55 134 ALA C C 1
ATOM 5427 O O . ALA C 1 137 ? -57.611 -20.093 75.239 1.00 41.98 134 ALA C O 1
ATOM 5429 N N . GLY C 1 138 ? -58.927 -18.362 74.699 1.00 39.50 135 GLY C N 1
ATOM 5430 C CA . GLY C 1 138 ? -60.151 -19.080 75.041 1.00 40.02 135 GLY C CA 1
ATOM 5431 C C . GLY C 1 138 ? -60.238 -19.453 76.516 1.00 44.18 135 GLY C C 1
ATOM 5432 O O . GLY C 1 138 ? -60.843 -20.468 76.879 1.00 43.54 135 GLY C O 1
ATOM 5433 N N . VAL C 1 139 ? -59.610 -18.644 77.388 1.00 40.56 136 VAL C N 1
ATOM 5434 C CA . VAL C 1 139 ? -59.641 -18.956 78.798 1.00 39.34 136 VAL C CA 1
ATOM 5435 C C . VAL C 1 139 ? -60.564 -17.986 79.534 1.00 40.75 136 VAL C C 1
ATOM 5436 O O . VAL C 1 139 ? -60.546 -16.798 79.244 1.00 38.00 136 VAL C O 1
ATOM 5440 N N . HIS C 1 140 ? -61.307 -18.482 80.531 1.00 39.62 137 HIS C N 1
ATOM 5441 C CA . HIS C 1 140 ? -62.100 -17.616 81.416 1.00 40.10 137 HIS C CA 1
ATOM 5442 C C . HIS C 1 140 ? -61.498 -17.764 82.789 1.00 37.94 137 HIS C C 1
ATOM 5443 O O . HIS C 1 140 ? -61.612 -18.824 83.391 1.00 36.35 137 HIS C O 1
ATOM 5450 N N . PRO C 1 141 ? -60.709 -16.779 83.230 1.00 32.96 138 PRO C N 1
ATOM 5451 C CA . PRO C 1 141 ? -60.019 -16.919 84.496 1.00 32.99 138 PRO C CA 1
ATOM 5452 C C . PRO C 1 141 ? -60.971 -16.968 85.691 1.00 38.07 138 PRO C C 1
ATOM 5453 O O . PRO C 1 141 ? -62.024 -16.307 85.705 1.00 38.01 138 PRO C O 1
ATOM 5457 N N . VAL C 1 142 ? -60.646 -17.865 86.638 1.00 34.29 139 VAL C N 1
ATOM 5458 C CA . VAL C 1 142 ? -61.342 -18.028 87.955 1.00 31.08 139 VAL C CA 1
ATOM 5459 C C . VAL C 1 142 ? -60.454 -17.373 89.042 1.00 34.03 139 VAL C C 1
ATOM 5460 O O . VAL C 1 142 ? -60.867 -17.238 90.203 1.00 33.81 139 VAL C O 1
ATOM 5464 N N . GLY C 1 143 ? -59.239 -16.964 88.667 1.00 31.43 140 GLY C N 1
ATOM 5465 C CA . GLY C 1 143 ? -58.349 -16.333 89.623 1.00 30.27 140 GLY C CA 1
ATOM 5466 C C . GLY C 1 143 ? -57.909 -14.942 89.253 1.00 35.72 140 GLY C C 1
ATOM 5467 O O . GLY C 1 143 ? -57.799 -14.619 88.070 1.00 33.35 140 GLY C O 1
ATOM 5468 N N . TYR C 1 144 ? -57.563 -14.143 90.292 1.00 32.98 141 TYR C N 1
ATOM 5469 C CA . TYR C 1 144 ? -57.108 -12.771 90.157 1.00 31.18 141 TYR C CA 1
ATOM 5470 C C . TYR C 1 144 ? -55.937 -12.443 91.095 1.00 31.33 141 TYR C C 1
ATOM 5471 O O . TYR C 1 144 ? -55.892 -12.903 92.207 1.00 28.97 141 TYR C O 1
ATOM 5480 N N . ARG C 1 145 ? -55.044 -11.550 90.640 1.00 24.38 142 ARG C N 1
ATOM 5481 C CA . ARG C 1 145 ? -53.972 -10.924 91.401 1.00 22.63 142 ARG C CA 1
ATOM 5482 C C . ARG C 1 145 ? -53.944 -9.466 90.922 1.00 24.75 142 ARG C C 1
ATOM 5483 O O . ARG C 1 145 ? -53.853 -9.226 89.724 1.00 24.01 142 ARG C O 1
ATOM 5491 N N . ALA C 1 146 ? -54.043 -8.515 91.821 1.00 23.14 143 ALA C N 1
ATOM 5492 C CA . ALA C 1 146 ? -54.020 -7.095 91.471 1.00 23.63 143 ALA C CA 1
ATOM 5493 C C . ALA C 1 146 ? -52.650 -6.674 90.993 1.00 30.17 143 ALA C C 1
ATOM 5494 O O . ALA C 1 146 ? -51.667 -6.932 91.674 1.00 28.44 143 ALA C O 1
ATOM 5496 N N . PRO C 1 147 ? -52.518 -5.983 89.846 1.00 29.03 144 PRO C N 1
ATOM 5497 C CA . PRO C 1 147 ? -51.182 -5.487 89.465 1.00 26.38 144 PRO C CA 1
ATOM 5498 C C . PRO C 1 147 ? -50.586 -4.654 90.584 1.00 31.33 144 PRO C C 1
ATOM 5499 O O . PRO C 1 147 ? -51.322 -3.883 91.232 1.00 30.60 144 PRO C O 1
ATOM 5511 N N . TRP C 1 149 ? -49.647 -5.722 93.400 1.00 34.24 146 TRP C N 1
ATOM 5512 C CA . TRP C 1 149 ? -50.132 -6.273 94.646 1.00 37.15 146 TRP C CA 1
ATOM 5513 C C . TRP C 1 149 ? -50.827 -5.210 95.505 1.00 38.10 146 TRP C C 1
ATOM 5514 O O . TRP C 1 149 ? -50.654 -5.197 96.720 1.00 38.19 146 TRP C O 1
ATOM 5525 N N . GLU C 1 150 ? -51.612 -4.307 94.850 1.00 30.78 147 GLU C N 1
ATOM 5526 C CA . GLU C 1 150 ? -52.325 -3.267 95.556 1.00 29.57 147 GLU C CA 1
ATOM 5527 C C . GLU C 1 150 ? -53.766 -3.233 95.095 1.00 33.71 147 GLU C C 1
ATOM 5528 O O . GLU C 1 150 ? -54.029 -3.289 93.873 1.00 31.70 147 GLU C O 1
ATOM 5542 N N . ASN C 1 152 ? -58.130 -2.015 96.362 1.00 27.56 149 ASN C N 1
ATOM 5543 C CA . ASN C 1 152 ? -58.956 -1.147 97.179 1.00 28.15 149 ASN C CA 1
ATOM 5544 C C . ASN C 1 152 ? -59.923 -1.954 98.067 1.00 30.36 149 ASN C C 1
ATOM 5545 O O . ASN C 1 152 ? -60.153 -3.152 97.831 1.00 28.16 149 ASN C O 1
ATOM 5550 N N . TRP C 1 153 ? -60.486 -1.298 99.104 1.00 27.05 150 TRP C N 1
ATOM 5551 C CA . TRP C 1 153 ? -61.434 -1.961 100.002 1.00 27.12 150 TRP C CA 1
ATOM 5552 C C . TRP C 1 153 ? -62.685 -2.390 99.214 1.00 34.38 150 TRP C C 1
ATOM 5553 O O . TRP C 1 153 ? -63.315 -3.397 99.576 1.00 35.47 150 TRP C O 1
ATOM 5564 N N . HIS C 1 154 ? -62.968 -1.708 98.064 1.00 28.99 151 HIS C N 1
ATOM 5565 C CA . HIS C 1 154 ? -64.111 -2.075 97.211 1.00 30.26 151 HIS C CA 1
ATOM 5566 C C . HIS C 1 154 ? -63.744 -3.100 96.181 1.00 34.83 151 HIS C C 1
ATOM 5567 O O . HIS C 1 154 ? -64.632 -3.488 95.443 1.00 35.48 151 HIS C O 1
ATOM 5574 N N . THR C 1 155 ? -62.449 -3.545 96.092 1.00 32.27 152 THR C N 1
ATOM 5575 C CA . THR C 1 155 ? -62.062 -4.472 95.006 1.00 30.26 152 THR C CA 1
ATOM 5576 C C . THR C 1 155 ? -62.641 -5.859 95.240 1.00 32.89 152 THR C C 1
ATOM 5577 O O . THR C 1 155 ? -63.143 -6.406 94.266 1.00 34.68 152 THR C O 1
ATOM 5581 N N . PRO C 1 156 ? -62.589 -6.500 96.429 1.00 27.43 153 PRO C N 1
ATOM 5582 C CA . PRO C 1 156 ? -63.142 -7.875 96.514 1.00 27.48 153 PRO C CA 1
ATOM 5583 C C . PRO C 1 156 ? -64.595 -8.014 96.126 1.00 33.12 153 PRO C C 1
ATOM 5584 O O . PRO C 1 156 ? -64.924 -9.068 95.578 1.00 33.91 153 PRO C O 1
ATOM 5588 N N . LYS C 1 157 ? -65.458 -6.993 96.381 1.00 30.47 154 LYS C N 1
ATOM 5589 C CA . LYS C 1 157 ? -66.847 -7.104 95.962 1.00 31.19 154 LYS C CA 1
ATOM 5590 C C . LYS C 1 157 ? -66.950 -7.154 94.435 1.00 33.71 154 LYS C C 1
ATOM 5591 O O . LYS C 1 157 ? -67.836 -7.839 93.948 1.00 30.96 154 LYS C O 1
ATOM 5597 N N . LEU C 1 158 ? -66.058 -6.477 93.701 1.00 28.70 155 LEU C N 1
ATOM 5598 C CA . LEU C 1 158 ? -66.095 -6.536 92.223 1.00 29.82 155 LEU C CA 1
ATOM 5599 C C . LEU C 1 158 ? -65.635 -7.898 91.773 1.00 34.78 155 LEU C C 1
ATOM 5600 O O . LEU C 1 158 ? -66.235 -8.483 90.895 1.00 36.20 155 LEU C O 1
ATOM 5605 N N . LEU C 1 159 ? -64.645 -8.466 92.454 1.00 31.62 156 LEU C N 1
ATOM 5606 C CA . LEU C 1 159 ? -64.150 -9.815 92.135 1.00 31.21 156 LEU C CA 1
ATOM 5607 C C . LEU C 1 159 ? -65.242 -10.861 92.376 1.00 36.38 156 LEU C C 1
ATOM 5608 O O . LEU C 1 159 ? -65.356 -11.794 91.591 1.00 33.26 156 LEU C O 1
ATOM 5613 N N . ALA C 1 160 ? -66.057 -10.683 93.442 1.00 33.67 157 ALA C N 1
ATOM 5614 C CA . ALA C 1 160 ? -67.226 -11.536 93.748 1.00 35.66 157 ALA C CA 1
ATOM 5615 C C . ALA C 1 160 ? -68.287 -11.397 92.653 1.00 41.39 157 ALA C C 1
ATOM 5616 O O . ALA C 1 160 ? -68.805 -12.408 92.188 1.00 43.66 157 ALA C O 1
ATOM 5618 N N . GLU C 1 161 ? -68.634 -10.136 92.268 1.00 36.87 158 GLU C N 1
ATOM 5619 C CA . GLU C 1 161 ? -69.611 -9.804 91.231 1.00 38.63 158 GLU C CA 1
ATOM 5620 C C . GLU C 1 161 ? -69.193 -10.486 89.914 1.00 42.39 158 GLU C C 1
ATOM 5621 O O . GLU C 1 161 ? -70.031 -11.006 89.221 1.00 44.81 158 GLU C O 1
ATOM 5627 N N . PHE C 1 162 ? -67.890 -10.547 89.609 1.00 38.08 159 PHE C N 1
ATOM 5628 C CA . PHE C 1 162 ? -67.409 -11.170 88.377 1.00 36.62 159 PHE C CA 1
ATOM 5629 C C . PHE C 1 162 ? -67.261 -12.711 88.511 1.00 41.89 159 PHE C C 1
ATOM 5630 O O . PHE C 1 162 ? -66.796 -13.349 87.572 1.00 42.05 159 PHE C O 1
ATOM 5638 N N . GLY C 1 163 ? -67.654 -13.283 89.656 1.00 37.02 160 GLY C N 1
ATOM 5639 C CA . GLY C 1 163 ? -67.631 -14.730 89.851 1.00 37.07 160 GLY C CA 1
ATOM 5640 C C . GLY C 1 163 ? -66.282 -15.418 90.024 1.00 37.81 160 GLY C C 1
ATOM 5641 O O . GLY C 1 163 ? -66.200 -16.644 89.879 1.00 36.77 160 GLY C O 1
ATOM 5642 N N . PHE C 1 164 ? -65.212 -14.648 90.344 1.00 31.69 161 PHE C N 1
ATOM 5643 C CA . PHE C 1 164 ? -63.857 -15.176 90.611 1.00 31.55 161 PHE C CA 1
ATOM 5644 C C . PHE C 1 164 ? -63.844 -16.191 91.790 1.00 36.90 161 PHE C C 1
ATOM 5645 O O . PHE C 1 164 ? -64.552 -15.969 92.787 1.00 36.01 161 PHE C O 1
ATOM 5653 N N . LEU C 1 165 ? -63.076 -17.295 91.657 1.00 32.70 162 LEU C N 1
ATOM 5654 C CA . LEU C 1 165 ? -62.937 -18.296 92.720 1.00 33.49 162 LEU C CA 1
ATOM 5655 C C . LEU C 1 165 ? -62.020 -17.764 93.814 1.00 35.50 162 LEU C C 1
ATOM 5656 O O . LEU C 1 165 ? -62.364 -17.829 95.008 1.00 35.48 162 LEU C O 1
ATOM 5661 N N . TYR C 1 166 ? -60.874 -17.172 93.407 1.00 30.95 163 TYR C N 1
ATOM 5662 C CA . TYR C 1 166 ? -59.905 -16.700 94.351 1.00 29.45 163 TYR C CA 1
ATOM 5663 C C . TYR C 1 166 ? -59.204 -15.442 93.896 1.00 32.01 163 TYR C C 1
ATOM 5664 O O . TYR C 1 166 ? -59.250 -15.074 92.714 1.00 32.33 163 TYR C O 1
ATOM 5673 N N . ASP C 1 167 ? -58.544 -14.806 94.889 1.00 28.93 164 ASP C N 1
ATOM 5674 C CA . ASP C 1 167 ? -57.642 -13.641 94.803 1.00 26.61 164 ASP C CA 1
ATOM 5675 C C . ASP C 1 167 ? -56.324 -14.064 95.394 1.00 30.12 164 ASP C C 1
ATOM 5676 O O . ASP C 1 167 ? -56.300 -14.824 96.372 1.00 28.91 164 ASP C O 1
ATOM 5681 N N . SER C 1 168 ? -55.221 -13.564 94.851 1.00 27.88 165 SER C N 1
ATOM 5682 C CA . SER C 1 168 ? -53.893 -13.863 95.412 1.00 26.62 165 SER C CA 1
ATOM 5683 C C . SER C 1 168 ? -53.130 -12.538 95.512 1.00 30.37 165 SER C C 1
ATOM 5684 O O . SER C 1 168 ? -52.192 -12.323 94.794 1.00 29.43 165 SER C O 1
ATOM 5687 N N . THR C 1 169 ? -53.582 -11.625 96.394 1.00 29.07 166 THR C N 1
ATOM 5688 C CA . THR C 1 169 ? -53.007 -10.273 96.483 1.00 27.58 166 THR C CA 1
ATOM 5689 C C . THR C 1 169 ? -52.648 -9.905 97.882 1.00 30.00 166 THR C C 1
ATOM 5690 O O . THR C 1 169 ? -51.746 -9.082 98.073 1.00 28.36 166 THR C O 1
ATOM 5694 N N . LEU C 1 170 ? -53.392 -10.448 98.879 1.00 26.85 167 LEU C N 1
ATOM 5695 C CA . LEU C 1 170 ? -53.234 -10.020 100.269 1.00 28.72 167 LEU C CA 1
ATOM 5696 C C . LEU C 1 170 ? -52.098 -10.729 101.013 1.00 31.07 167 LEU C C 1
ATOM 5697 O O . LEU C 1 170 ? -51.654 -11.822 100.624 1.00 29.79 167 LEU C O 1
ATOM 5710 N N . ASP C 1 172 ? -51.837 -10.763 104.814 1.00 29.42 169 ASP C N 1
ATOM 5711 C CA . ASP C 1 172 ? -52.120 -10.765 106.262 1.00 27.59 169 ASP C CA 1
ATOM 5712 C C . ASP C 1 172 ? -52.186 -12.169 106.839 1.00 32.36 169 ASP C C 1
ATOM 5713 O O . ASP C 1 172 ? -52.654 -12.347 107.967 1.00 33.71 169 ASP C O 1
ATOM 5718 N N . SER C 1 173 ? -51.656 -13.160 106.128 1.00 28.67 170 SER C N 1
ATOM 5719 C CA . SER C 1 173 ? -51.770 -14.532 106.606 1.00 30.09 170 SER C CA 1
ATOM 5720 C C . SER C 1 173 ? -50.778 -15.453 105.925 1.00 34.91 170 SER C C 1
ATOM 5721 O O . SER C 1 173 ? -50.377 -15.195 104.801 1.00 33.15 170 SER C O 1
ATOM 5724 N N . ASP C 1 174 ? -50.410 -16.567 106.599 1.00 33.19 171 ASP C N 1
ATOM 5725 C CA . ASP C 1 174 ? -49.580 -17.618 105.992 1.00 32.61 171 ASP C CA 1
ATOM 5726 C C . ASP C 1 174 ? -50.514 -18.674 105.407 1.00 34.95 171 ASP C C 1
ATOM 5727 O O . ASP C 1 174 ? -50.085 -19.571 104.681 1.00 32.97 171 ASP C O 1
ATOM 5732 N N . HIS C 1 175 ? -51.762 -18.655 105.864 1.00 32.73 172 HIS C N 1
ATOM 5733 C CA . HIS C 1 175 ? -52.753 -19.663 105.502 1.00 33.30 172 HIS C CA 1
ATOM 5734 C C . HIS C 1 175 ? -53.783 -19.135 104.562 1.00 38.99 172 HIS C C 1
ATOM 5735 O O . HIS C 1 175 ? -54.233 -18.002 104.756 1.00 37.63 172 HIS C O 1
ATOM 5742 N N . PRO C 1 176 ? -54.302 -19.983 103.634 1.00 38.21 173 PRO C N 1
ATOM 5743 C CA . PRO C 1 176 ? -55.442 -19.542 102.805 1.00 37.62 173 PRO C CA 1
ATOM 5744 C C . PRO C 1 176 ? -56.661 -19.308 103.693 1.00 38.61 173 PRO C C 1
ATOM 5745 O O . PRO C 1 176 ? -56.704 -19.799 104.825 1.00 38.16 173 PRO C O 1
ATOM 5749 N N . TYR C 1 177 ? -57.613 -18.503 103.226 1.00 33.97 174 TYR C N 1
ATOM 5750 C CA . TYR C 1 177 ? -58.810 -18.232 104.006 1.00 31.91 174 TYR C CA 1
ATOM 5751 C C . TYR C 1 177 ? -59.933 -17.775 103.091 1.00 35.97 174 TYR C C 1
ATOM 5752 O O . TYR C 1 177 ? -59.689 -17.552 101.916 1.00 36.37 174 TYR C O 1
ATOM 5761 N N . GLU C 1 178 ? -61.142 -17.609 103.648 1.00 31.90 175 GLU C N 1
ATOM 5762 C CA . GLU C 1 178 ? -62.320 -17.095 102.962 1.00 29.97 175 GLU C CA 1
ATOM 5763 C C . GLU C 1 178 ? -62.423 -15.627 103.244 1.00 33.79 175 GLU C C 1
ATOM 5764 O O . GLU C 1 178 ? -62.584 -15.204 104.404 1.00 34.48 175 GLU C O 1
ATOM 5770 N N . LEU C 1 179 ? -62.173 -14.837 102.222 1.00 30.74 176 LEU C N 1
ATOM 5771 C CA . LEU C 1 179 ? -62.231 -13.388 102.375 1.00 31.89 176 LEU C CA 1
ATOM 5772 C C . LEU C 1 179 ? -63.725 -12.966 102.364 1.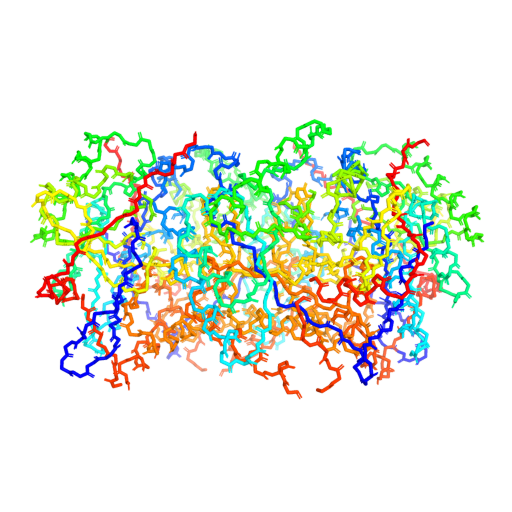00 37.04 176 LEU C C 1
ATOM 5773 O O . LEU C 1 179 ? -64.401 -13.172 101.371 1.00 37.16 176 LEU C O 1
ATOM 5778 N N . ALA C 1 180 ? -64.269 -12.449 103.496 1.00 33.44 177 ALA C N 1
ATOM 5779 C CA . ALA C 1 180 ? -65.713 -12.069 103.543 1.00 29.95 177 ALA C CA 1
ATOM 5780 C C . ALA C 1 180 ? -65.991 -10.952 102.556 1.00 37.12 177 ALA C C 1
ATOM 5781 O O . ALA C 1 180 ? -65.276 -9.935 102.467 1.00 36.61 177 ALA C O 1
ATOM 5783 N N . VAL C 1 181 ? -66.985 -11.206 101.728 1.00 36.94 178 VAL C N 1
ATOM 5784 C CA . VAL C 1 181 ? -67.380 -10.276 100.700 1.00 37.44 178 VAL C CA 1
ATOM 5785 C C . VAL C 1 181 ? -68.870 -10.259 100.677 1.00 43.21 178 VAL C C 1
ATOM 5786 O O . VAL C 1 181 ? -69.468 -11.262 100.312 1.00 45.32 178 VAL C O 1
ATOM 5790 N N . GLY C 1 182 ? -69.456 -9.135 101.091 1.00 39.39 179 GLY C N 1
ATOM 5791 C CA . GLY C 1 182 ? -70.896 -8.950 101.122 1.00 40.61 179 GLY C CA 1
ATOM 5792 C C . GLY C 1 182 ? -71.471 -10.096 101.894 1.00 48.55 179 GLY C C 1
ATOM 5793 O O . GLY C 1 182 ? -70.917 -10.430 102.940 1.00 49.49 179 GLY C O 1
ATOM 5794 N N . ASP C 1 183 ? -72.461 -10.804 101.323 1.00 47.28 180 ASP C N 1
ATOM 5795 C CA . ASP C 1 183 ? -73.079 -11.931 102.026 1.00 49.04 180 ASP C CA 1
ATOM 5796 C C . ASP C 1 183 ? -72.394 -13.276 101.673 1.00 52.84 180 ASP C C 1
ATOM 5797 O O . ASP C 1 183 ? -72.947 -14.345 101.945 1.00 56.89 180 ASP C O 1
ATOM 5802 N N . GLY C 1 184 ? -71.226 -13.210 101.052 1.00 43.33 181 GLY C N 1
ATOM 5803 C CA . GLY C 1 184 ? -70.474 -14.398 100.691 1.00 41.65 181 GLY C CA 1
ATOM 5804 C C . GLY C 1 184 ? -68.999 -14.271 101.011 1.00 44.04 181 GLY C C 1
ATOM 5805 O O . GLY C 1 184 ? -68.593 -13.663 102.021 1.00 37.35 181 GLY C O 1
ATOM 5806 N N . SER C 1 185 ? -68.176 -14.871 100.141 1.00 43.18 182 SER C N 1
ATOM 5807 C CA . SER C 1 185 ? -66.717 -14.828 100.295 1.00 41.45 182 SER C CA 1
ATOM 5808 C C . SER C 1 185 ? -66.017 -15.169 99.016 1.00 45.12 182 SER C C 1
ATOM 5809 O O . SER C 1 185 ? -66.623 -15.568 98.008 1.00 44.84 182 SER C O 1
ATOM 5812 N N . LEU C 1 186 ? -64.717 -14.999 99.071 1.00 40.39 183 LEU C N 1
ATOM 5813 C CA . LEU C 1 186 ? -63.816 -15.249 97.967 1.00 38.79 183 LEU C CA 1
ATOM 5814 C C . LEU C 1 186 ? -62.609 -15.888 98.594 1.00 38.22 183 LEU C C 1
ATOM 5815 O O . LEU C 1 186 ? -62.158 -15.385 99.625 1.00 38.61 183 LEU C O 1
ATOM 5820 N N . VAL C 1 187 ? -62.089 -17.003 98.041 1.00 31.12 184 VAL C N 1
ATOM 5821 C CA . VAL C 1 187 ? -60.879 -17.593 98.634 1.00 28.98 184 VAL C CA 1
ATOM 5822 C C . VAL C 1 187 ? -59.703 -16.614 98.496 1.00 33.21 184 VAL C C 1
ATOM 5823 O O . VAL C 1 187 ? -59.493 -16.032 97.419 1.00 31.05 184 VAL C O 1
ATOM 5827 N N . GLU C 1 188 ? -58.934 -16.449 99.589 1.00 30.78 185 GLU C N 1
ATOM 5828 C CA . GLU C 1 188 ? -57.694 -15.679 99.516 1.00 29.03 185 GLU C CA 1
ATOM 5829 C C . GLU C 1 188 ? -56.549 -16.650 99.620 1.00 33.01 185 GLU C C 1
ATOM 5830 O O . GLU C 1 188 ? -56.575 -17.496 100.508 1.00 32.90 185 GLU C O 1
ATOM 5836 N N . LEU C 1 189 ? -55.569 -16.562 98.679 1.00 31.42 186 LEU C N 1
ATOM 5837 C CA . LEU C 1 189 ? -54.313 -17.339 98.590 1.00 31.59 186 LEU C CA 1
ATOM 5838 C C . LEU C 1 189 ? -53.181 -16.301 98.753 1.00 37.07 186 LEU C C 1
ATOM 5839 O O . LEU C 1 189 ? -52.747 -15.672 97.781 1.00 35.75 186 LEU C O 1
ATOM 5844 N N . PRO C 1 190 ? -52.794 -16.059 100.020 1.00 32.47 187 PRO C N 1
ATOM 5845 C CA . PRO C 1 190 ? -51.906 -14.946 100.311 1.00 31.76 187 PRO C CA 1
ATOM 5846 C C . PRO C 1 190 ? -50.491 -15.122 99.801 1.00 36.72 187 PRO C C 1
ATOM 5847 O O . PRO C 1 190 ? -49.986 -16.231 99.566 1.00 34.23 187 PRO C O 1
ATOM 5851 N N . VAL C 1 191 ? -49.877 -13.948 99.576 1.00 35.16 188 VAL C N 1
ATOM 5852 C CA . VAL C 1 191 ? -48.541 -13.757 98.992 1.00 32.54 188 VAL C CA 1
ATOM 5853 C C . VAL C 1 191 ? -47.634 -13.019 99.990 1.00 37.19 188 VAL C C 1
ATOM 5854 O O . VAL C 1 191 ? -48.065 -12.719 101.090 1.00 35.19 188 VAL C O 1
ATOM 5858 N N . SER C 1 192 ? -46.368 -12.755 99.612 1.00 33.87 189 SER C N 1
ATOM 5859 C CA . SER C 1 192 ? -45.411 -11.990 100.398 1.00 35.08 189 SER C CA 1
ATOM 5860 C C . SER C 1 192 ? -44.375 -11.341 99.459 1.00 39.31 189 SER C C 1
ATOM 5861 O O . SER C 1 192 ? -44.000 -11.951 98.467 1.00 35.63 189 SER C O 1
ATOM 5864 N N . TRP C 1 193 ? -43.845 -10.151 99.812 1.00 41.12 190 TRP C N 1
ATOM 5865 C CA . TRP C 1 193 ? -42.811 -9.502 98.989 1.00 41.67 190 TRP C CA 1
ATOM 5866 C C . TRP C 1 193 ? -41.506 -10.334 98.955 1.00 43.99 190 TRP C C 1
ATOM 5867 O O . TRP C 1 193 ? -40.775 -10.275 97.953 1.00 43.80 190 TRP C O 1
ATOM 5878 N N . ALA C 1 194 ? -41.231 -11.104 100.029 1.00 36.91 191 ALA C N 1
ATOM 5879 C CA . ALA C 1 194 ? -40.054 -11.964 100.095 1.00 36.60 191 ALA C CA 1
ATOM 5880 C C . ALA C 1 194 ? -40.084 -13.082 99.030 1.00 41.36 191 ALA C C 1
ATOM 5881 O O . ALA C 1 194 ? -39.010 -13.480 98.522 1.00 41.28 191 ALA C O 1
ATOM 5883 N N . LEU C 1 195 ? -41.306 -13.547 98.673 1.00 34.93 192 LEU C N 1
ATOM 5884 C CA . LEU C 1 195 ? -41.554 -14.625 97.685 1.00 34.53 192 LEU C CA 1
ATOM 5885 C C . LEU C 1 195 ? -41.893 -14.068 96.303 1.00 37.05 192 LEU C C 1
ATOM 5886 O O . LEU C 1 195 ? -42.896 -14.448 95.686 1.00 36.59 192 LEU C O 1
ATOM 5891 N N . ASP C 1 196 ? -41.034 -13.174 95.839 1.00 32.21 193 ASP C N 1
ATOM 5892 C CA . ASP C 1 196 ? -41.162 -12.477 94.581 1.00 32.89 193 ASP C CA 1
ATOM 5893 C C . ASP C 1 196 ? -39.755 -12.194 94.076 1.00 36.46 193 ASP C C 1
ATOM 5894 O O . ASP C 1 196 ? -38.931 -11.714 94.840 1.00 35.44 193 ASP C O 1
ATOM 5899 N N . ASP C 1 197 ? -39.498 -12.479 92.783 1.00 34.25 194 ASP C N 1
ATOM 5900 C CA . ASP C 1 197 ? -38.195 -12.291 92.150 1.00 33.20 194 ASP C CA 1
ATOM 5901 C C . ASP C 1 197 ? -37.971 -10.836 91.745 1.00 37.98 194 ASP C C 1
ATOM 5902 O O . ASP C 1 197 ? -36.845 -10.484 91.438 1.00 37.00 194 ASP C O 1
ATOM 5907 N N . TRP C 1 198 ? -39.024 -9.992 91.749 1.00 40.29 195 TRP C N 1
ATOM 5908 C CA . TRP C 1 198 ? -38.887 -8.594 91.365 1.00 43.18 195 TRP C CA 1
ATOM 5909 C C . TRP C 1 198 ? -37.857 -7.913 92.254 1.00 46.75 195 TRP C C 1
ATOM 5910 O O . TRP C 1 198 ? -36.986 -7.233 91.723 1.00 45.96 195 TRP C O 1
ATOM 5921 N N . GLN C 1 199 ? -37.905 -8.134 93.580 1.00 44.57 196 GLN C N 1
ATOM 5922 C CA . GLN C 1 199 ? -36.946 -7.497 94.497 1.00 47.50 196 GLN C CA 1
ATOM 5923 C C . GLN C 1 199 ? -35.505 -8.106 94.415 1.00 55.35 196 GLN C C 1
ATOM 5924 O O . GLN C 1 199 ? -34.536 -7.508 94.919 1.00 57.64 196 GLN C O 1
ATOM 5930 N N . GLN C 1 200 ? -35.388 -9.312 93.819 1.00 49.36 197 GLN C N 1
ATOM 5931 C CA . GLN C 1 200 ? -34.138 -10.044 93.697 1.00 47.51 197 GLN C CA 1
ATOM 5932 C C . GLN C 1 200 ? -33.396 -9.687 92.412 1.00 51.10 197 GLN C C 1
ATOM 5933 O O . GLN C 1 200 ? -32.190 -9.493 92.444 1.00 48.96 197 GLN C O 1
ATOM 5939 N N . TYR C 1 201 ? -34.111 -9.587 91.289 1.00 49.61 198 TYR C N 1
ATOM 5940 C CA . TYR C 1 201 ? -33.461 -9.394 89.990 1.00 50.01 198 TYR C CA 1
ATOM 5941 C C . TYR C 1 201 ? -33.822 -8.160 89.193 1.00 53.50 198 TYR C C 1
ATOM 5942 O O . TYR C 1 201 ? -33.203 -7.936 88.127 1.00 52.61 198 TYR C O 1
ATOM 5951 N N . CYS C 1 202 ? -34.899 -7.444 89.582 1.00 49.55 199 CYS C N 1
ATOM 5952 C CA . CYS C 1 202 ? -35.331 -6.396 88.678 1.00 49.63 199 CYS C CA 1
ATOM 5953 C C . CYS C 1 202 ? -34.439 -5.161 88.626 1.00 52.25 199 CYS C C 1
ATOM 5954 O O . CYS C 1 202 ? -34.214 -4.498 89.629 1.00 52.52 199 CYS C O 1
ATOM 5957 N N . PHE C 1 203 ? -33.989 -4.840 87.398 1.00 48.42 200 PHE C N 1
ATOM 5958 C CA . PHE C 1 203 ? -33.292 -3.595 87.085 1.00 49.39 200 PHE C CA 1
ATOM 5959 C C . PHE C 1 203 ? -33.769 -3.154 85.717 1.00 57.68 200 PHE C C 1
ATOM 5960 O O . PHE C 1 203 ? -33.534 -3.849 84.717 1.00 59.02 200 PHE C O 1
ATOM 5968 N N . VAL C 1 204 ? -34.520 -2.039 85.703 1.00 53.99 201 VAL C N 1
ATOM 5969 C CA . VAL C 1 204 ? -35.038 -1.375 84.507 1.00 54.31 201 VAL C CA 1
ATOM 5970 C C . VAL C 1 204 ? -34.762 0.119 84.706 1.00 58.74 201 VAL C C 1
ATOM 5971 O O . VAL C 1 204 ? -35.430 0.759 85.536 1.00 57.85 201 VAL C O 1
ATOM 5975 N N . PRO C 1 205 ? -33.797 0.701 83.960 1.00 56.90 202 PRO C N 1
ATOM 5976 C CA . PRO C 1 205 ? -33.542 2.153 84.105 1.00 57.37 202 PRO C CA 1
ATOM 5977 C C . PRO C 1 205 ? -34.817 3.012 83.896 1.00 58.42 202 PRO C C 1
ATOM 5978 O O . PRO C 1 205 ? -35.725 2.674 83.113 1.00 54.18 202 PRO C O 1
ATOM 5982 N N . ASP C 1 206 ? -34.903 4.084 84.712 1.00 55.68 203 ASP C N 1
ATOM 5983 C CA . ASP C 1 206 ? -35.974 5.087 84.761 1.00 55.86 203 ASP C CA 1
ATOM 5984 C C . ASP C 1 206 ? -37.348 4.481 85.155 1.00 58.24 203 ASP C C 1
ATOM 5985 O O . ASP C 1 206 ? -38.368 5.205 85.137 1.00 59.79 203 ASP C O 1
ATOM 5990 N N . PHE C 1 207 ? -37.354 3.176 85.582 1.00 49.18 204 PHE C N 1
ATOM 5991 C CA . PHE C 1 207 ? -38.583 2.477 85.946 1.00 47.66 204 PHE C CA 1
ATOM 5992 C C . PHE C 1 207 ? -38.520 1.734 87.313 1.00 53.15 204 PHE C C 1
ATOM 5993 O O . PHE C 1 207 ? -39.394 1.951 88.160 1.00 51.20 204 PHE C O 1
ATOM 6001 N N . SER C 1 208 ? -37.571 0.788 87.476 1.00 51.45 205 SER C N 1
ATOM 6002 C CA . SER C 1 208 ? -37.540 -0.032 88.679 1.00 52.21 205 SER C CA 1
ATOM 6003 C C . SER C 1 208 ? -36.167 -0.605 88.936 1.00 58.00 205 SER C C 1
ATOM 6004 O O . SER C 1 208 ? -35.485 -1.012 87.996 1.00 58.91 205 SER C O 1
ATOM 6007 N N . GLY C 1 209 ? -35.803 -0.684 90.212 1.00 54.70 206 GLY C N 1
ATOM 6008 C CA . GLY C 1 209 ? -34.514 -1.224 90.626 1.00 54.51 206 GLY C CA 1
ATOM 6009 C C . GLY C 1 209 ? -33.478 -0.141 90.777 1.00 59.32 206 GLY C C 1
ATOM 6010 O O . GLY C 1 209 ? -33.396 0.768 89.947 1.00 58.51 206 GLY C O 1
ATOM 6011 N N . THR C 1 210 ? -32.694 -0.235 91.862 1.00 57.74 207 THR C N 1
ATOM 6012 C CA . THR C 1 210 ? -31.630 0.710 92.233 1.00 58.75 207 THR C CA 1
ATOM 6013 C C . THR C 1 210 ? -30.287 0.371 91.579 1.00 61.26 207 THR C C 1
ATOM 6014 O O . THR C 1 210 ? -29.328 1.148 91.705 1.00 61.06 207 THR C O 1
ATOM 6018 N N . GLY C 1 211 ? -30.231 -0.793 90.916 1.00 55.64 208 GLY C N 1
ATOM 6019 C CA . GLY C 1 211 ? -29.024 -1.313 90.286 1.00 53.77 208 GLY C CA 1
ATOM 6020 C C . GLY C 1 211 ? -28.600 -2.613 90.927 1.00 55.84 208 GLY C C 1
ATOM 6021 O O . GLY C 1 211 ? -27.787 -3.338 90.355 1.00 56.34 208 GLY C O 1
ATOM 6022 N N . LEU C 1 212 ? -29.163 -2.938 92.116 1.00 50.16 209 LEU C N 1
ATOM 6023 C CA . LEU C 1 212 ? -28.906 -4.211 92.812 1.00 49.92 209 LEU C CA 1
ATOM 6024 C C . LEU C 1 212 ? -29.523 -5.377 92.023 1.00 52.00 209 LEU C C 1
ATOM 6025 O O . LEU C 1 212 ? -30.743 -5.384 91.737 1.00 50.01 209 LEU C O 1
ATOM 6030 N N . ILE C 1 213 ? -28.656 -6.348 91.664 1.00 46.79 210 ILE C N 1
ATOM 6031 C CA . ILE C 1 213 ? -29.013 -7.559 90.917 1.00 46.55 210 ILE C CA 1
ATOM 6032 C C . ILE C 1 213 ? -28.397 -8.730 91.697 1.00 47.41 210 ILE C C 1
ATOM 6033 O O . ILE C 1 213 ? -27.180 -8.900 91.647 1.00 48.06 210 ILE C O 1
ATOM 6038 N N . GLU C 1 214 ? -29.226 -9.492 92.442 1.00 39.42 211 GLU C N 1
ATOM 6039 C CA . GLU C 1 214 ? -28.732 -10.583 93.293 1.00 39.56 211 GLU C CA 1
ATOM 6040 C C . GLU C 1 214 ? -28.234 -11.804 92.461 1.00 43.67 211 GLU C C 1
ATOM 6041 O O . GLU C 1 214 ? -28.579 -11.943 91.283 1.00 40.99 211 GLU C O 1
ATOM 6047 N N . THR C 1 215 ? -27.467 -12.718 93.110 1.00 38.76 212 THR C N 1
ATOM 6048 C CA . THR C 1 215 ? -27.055 -13.954 92.442 1.00 38.37 212 THR C CA 1
ATOM 6049 C C . THR C 1 215 ? -28.246 -14.942 92.498 1.00 42.65 212 THR C C 1
ATOM 6050 O O . THR C 1 215 ? -28.986 -14.942 93.479 1.00 42.96 212 THR C O 1
ATOM 6054 N N . PRO C 1 216 ? -28.423 -15.826 91.506 1.00 37.56 213 PRO C N 1
ATOM 6055 C CA . PRO C 1 216 ? -29.542 -16.780 91.585 1.00 36.55 213 PRO C CA 1
ATOM 6056 C C . PRO C 1 216 ? -29.484 -17.601 92.884 1.00 40.62 213 PRO C C 1
ATOM 6057 O O . PRO C 1 216 ? -30.536 -17.750 93.511 1.00 39.32 213 PRO C O 1
ATOM 6061 N N . ALA C 1 217 ? -28.258 -17.998 93.378 1.00 35.63 214 ALA C N 1
ATOM 6062 C CA . ALA C 1 217 ? -28.136 -18.733 94.641 1.00 35.21 214 ALA C CA 1
ATOM 6063 C C . ALA C 1 217 ? -28.758 -17.954 95.814 1.00 40.19 214 ALA C C 1
ATOM 6064 O O . ALA C 1 217 ? -29.422 -18.563 96.649 1.00 39.55 214 ALA C O 1
ATOM 6066 N N . LYS C 1 218 ? -28.533 -16.620 95.887 1.00 36.87 215 LYS C N 1
ATOM 6067 C CA . LYS C 1 218 ? -29.043 -15.772 96.988 1.00 36.35 215 LYS C CA 1
ATOM 6068 C C . LYS C 1 218 ? -30.564 -15.793 97.014 1.00 38.42 215 LYS C C 1
ATOM 6069 O O . LYS C 1 218 ? -31.153 -15.940 98.084 1.00 39.69 215 LYS C O 1
ATOM 6075 N N . ALA C 1 219 ? -31.191 -15.655 95.839 1.00 34.78 216 ALA C N 1
ATOM 6076 C CA . ALA C 1 219 ? -32.650 -15.672 95.661 1.00 32.79 216 ALA C CA 1
ATOM 6077 C C . ALA C 1 219 ? -33.217 -17.028 96.128 1.00 37.88 216 ALA C C 1
ATOM 6078 O O . ALA C 1 219 ? -34.153 -17.061 96.940 1.00 35.45 216 ALA C O 1
ATOM 6080 N N . ILE C 1 220 ? -32.631 -18.141 95.657 1.00 37.66 217 ILE C N 1
ATOM 6081 C CA . ILE C 1 220 ? -33.103 -19.497 96.062 1.00 39.51 217 ILE C CA 1
ATOM 6082 C C . ILE C 1 220 ? -32.945 -19.698 97.572 1.00 43.16 217 ILE C C 1
ATOM 6083 O O . ILE C 1 220 ? -33.830 -20.228 98.235 1.00 42.66 217 ILE C O 1
ATOM 6088 N N . GLU C 1 221 ? -31.819 -19.260 98.108 1.00 37.15 218 GLU C N 1
ATOM 6089 C CA . GLU C 1 221 ? -31.530 -19.307 99.533 1.00 37.73 218 GLU C CA 1
ATOM 6090 C C . GLU C 1 221 ? -32.686 -18.660 100.306 1.00 40.29 218 GLU C C 1
ATOM 6091 O O . GLU C 1 221 ? -33.238 -19.261 101.215 1.00 41.57 218 GLU C O 1
ATOM 6097 N N . LEU C 1 222 ? -33.074 -17.451 99.897 1.00 35.75 219 LEU C N 1
ATOM 6098 C CA . LEU C 1 222 ? -34.116 -16.656 100.514 1.00 36.29 219 LEU C CA 1
ATOM 6099 C C . LEU C 1 222 ? -35.475 -17.364 100.470 1.00 41.36 219 LEU C C 1
ATOM 6100 O O . LEU C 1 222 ? -36.234 -17.260 101.440 1.00 41.10 219 LEU C O 1
ATOM 6105 N N . TRP C 1 223 ? -35.783 -18.060 99.353 1.00 36.34 220 TRP C N 1
ATOM 6106 C CA . TRP C 1 223 ? -37.045 -18.771 99.159 1.00 36.32 220 TRP C CA 1
ATOM 6107 C C . TRP C 1 223 ? -37.013 -20.085 99.908 1.00 40.72 220 TRP C C 1
ATOM 6108 O O . TRP C 1 223 ? -37.995 -20.433 100.542 1.00 43.11 220 TRP C O 1
ATOM 6119 N N . ARG C 1 224 ? -35.920 -20.820 99.824 1.00 36.58 221 ARG C N 1
ATOM 6120 C CA . ARG C 1 224 ? -35.762 -22.088 100.542 1.00 37.93 221 ARG C CA 1
ATOM 6121 C C . ARG C 1 224 ? -35.922 -21.873 102.088 1.00 42.78 221 ARG C C 1
ATOM 6122 O O . ARG C 1 224 ? -36.676 -22.611 102.709 1.00 42.87 221 ARG C O 1
ATOM 6130 N N . ALA C 1 225 ? -35.289 -20.821 102.679 1.00 39.24 222 ALA C N 1
ATOM 6131 C CA . ALA C 1 225 ? -35.472 -20.499 104.119 1.00 39.59 222 ALA C CA 1
ATOM 6132 C C . ALA C 1 225 ? -36.963 -20.217 104.439 1.00 39.34 222 ALA C C 1
ATOM 6133 O O . ALA C 1 225 ? -37.471 -20.640 105.479 1.00 37.59 222 ALA C O 1
ATOM 6135 N N . GLU C 1 226 ? -37.665 -19.571 103.526 1.00 36.16 223 GLU C N 1
ATOM 6136 C CA . GLU C 1 226 ? -39.088 -19.288 103.729 1.00 37.09 223 GLU C CA 1
ATOM 6137 C C . GLU C 1 226 ? -39.924 -20.564 103.609 1.00 38.01 223 GLU C C 1
ATOM 6138 O O . GLU C 1 226 ? -40.806 -20.778 104.451 1.00 37.12 223 GLU C O 1
ATOM 6144 N N . LEU C 1 227 ? -39.613 -21.430 102.606 1.00 33.64 224 LEU C N 1
ATOM 6145 C CA . LEU C 1 227 ? -40.319 -22.689 102.403 1.00 33.92 224 LEU C CA 1
ATOM 6146 C C . LEU C 1 227 ? -40.139 -23.670 103.588 1.00 41.87 224 LEU C C 1
ATOM 6147 O O . LEU C 1 227 ? -41.125 -24.285 104.018 1.00 43.96 224 LEU C O 1
ATOM 6152 N N . ASN C 1 228 ? -38.892 -23.834 104.091 1.00 38.99 225 ASN C N 1
ATOM 6153 C CA . ASN C 1 228 ? -38.637 -24.752 105.194 1.00 39.93 225 ASN C CA 1
ATOM 6154 C C . ASN C 1 228 ? -39.427 -24.340 106.430 1.00 40.94 225 ASN C C 1
ATOM 6155 O O . ASN C 1 228 ? -40.022 -25.201 107.090 1.00 41.09 225 ASN C O 1
ATOM 6160 N N . ALA C 1 229 ? -39.543 -23.027 106.652 1.00 35.95 226 ALA C N 1
ATOM 6161 C CA . ALA C 1 229 ? -40.323 -22.467 107.762 1.00 37.30 226 ALA C CA 1
ATOM 6162 C C . ALA C 1 229 ? -41.808 -22.699 107.550 1.00 40.24 226 ALA C C 1
ATOM 6163 O O . ALA C 1 229 ? -42.506 -23.075 108.498 1.00 41.84 226 ALA C O 1
ATOM 6173 N N . ARG C 1 231 ? -43.130 -25.094 105.922 1.00 31.59 228 ARG C N 1
ATOM 6174 C CA . ARG C 1 231 ? -43.468 -26.515 106.079 1.00 33.44 228 ARG C CA 1
ATOM 6175 C C . ARG C 1 231 ? -43.789 -26.838 107.528 1.00 40.95 228 ARG C C 1
ATOM 6176 O O . ARG C 1 231 ? -44.617 -27.713 107.790 1.00 43.80 228 ARG C O 1
ATOM 6184 N N . ASP C 1 232 ? -43.208 -26.073 108.464 1.00 36.99 229 ASP C N 1
ATOM 6185 C CA . ASP C 1 232 ? -43.464 -26.247 109.886 1.00 39.77 229 ASP C CA 1
ATOM 6186 C C . ASP C 1 232 ? -44.791 -25.597 110.271 1.00 43.13 229 ASP C C 1
ATOM 6187 O O . ASP C 1 232 ? -45.464 -26.092 111.162 1.00 42.81 229 ASP C O 1
ATOM 6192 N N . ILE C 1 233 ? -45.197 -24.528 109.542 1.00 39.47 230 ILE C N 1
ATOM 6193 C CA . ILE C 1 233 ? -46.453 -23.787 109.755 1.00 39.19 230 ILE C CA 1
ATOM 6194 C C . ILE C 1 233 ? -47.662 -24.481 109.047 1.00 42.40 230 ILE C C 1
ATOM 6195 O O . ILE C 1 233 ? -48.793 -24.457 109.566 1.00 42.44 230 ILE C O 1
ATOM 6200 N N . GLY C 1 234 ? -47.398 -25.112 107.908 1.00 38.78 231 GLY C N 1
ATOM 6201 C CA . GLY C 1 234 ? -48.414 -25.836 107.143 1.00 39.48 231 GLY C CA 1
ATOM 6202 C C . GLY C 1 234 ? -49.324 -24.915 106.361 1.00 44.51 231 GLY C C 1
ATOM 6203 O O . GLY C 1 234 ? -50.488 -25.236 106.103 1.00 44.92 231 GLY C O 1
ATOM 6204 N N . GLY C 1 235 ? -48.771 -23.791 105.920 1.00 39.10 232 GLY C N 1
ATOM 6205 C CA . GLY C 1 235 ? -49.559 -22.849 105.149 1.00 37.19 232 GLY C CA 1
ATOM 6206 C C . GLY C 1 235 ? -49.486 -23.154 103.678 1.00 40.03 232 GLY C C 1
ATOM 6207 O O . GLY C 1 235 ? -49.158 -24.286 103.273 1.00 40.54 232 GLY C O 1
ATOM 6208 N N . ALA C 1 236 ? -49.815 -22.130 102.876 1.00 33.38 233 ALA C N 1
ATOM 6209 C CA . ALA C 1 236 ? -49.748 -22.187 101.404 1.00 32.31 233 ALA C CA 1
ATOM 6210 C C . ALA C 1 236 ? -48.608 -21.344 100.985 1.00 35.44 233 ALA C C 1
ATOM 6211 O O . ALA C 1 236 ? -48.610 -20.128 101.260 1.00 34.25 233 ALA C O 1
ATOM 6213 N N . TRP C 1 237 ? -47.550 -21.981 100.487 1.00 30.75 234 TRP C N 1
ATOM 6214 C CA . TRP C 1 237 ? -46.345 -21.224 100.093 1.00 31.64 234 TRP C CA 1
ATOM 6215 C C . TRP C 1 237 ? -46.494 -20.794 98.620 1.00 32.57 234 TRP C C 1
ATOM 6216 O O . TRP C 1 237 ? -46.510 -21.624 97.723 1.00 32.29 234 TRP C O 1
ATOM 6227 N N . VAL C 1 238 ? -46.725 -19.525 98.379 1.00 30.06 235 VAL C N 1
ATOM 6228 C CA . VAL C 1 238 ? -46.975 -19.060 96.997 1.00 28.60 235 VAL C CA 1
ATOM 6229 C C . VAL C 1 238 ? -45.772 -18.290 96.463 1.00 32.12 235 VAL C C 1
ATOM 6230 O O . VAL C 1 238 ? -45.579 -17.098 96.828 1.00 29.84 235 VAL C O 1
ATOM 6234 N N . LEU C 1 239 ? -45.075 -18.885 95.476 1.00 27.85 236 LEU C N 1
ATOM 6235 C CA . LEU C 1 239 ? -43.940 -18.161 94.883 1.00 27.89 236 LEU C CA 1
ATOM 6236 C C . LEU C 1 239 ? -44.414 -17.387 93.641 1.00 34.18 236 LEU C C 1
ATOM 6237 O O . LEU C 1 239 ? -45.208 -17.909 92.860 1.00 34.77 236 LEU C O 1
ATOM 6242 N N . THR C 1 240 ? -43.917 -16.172 93.465 1.00 30.34 237 THR C N 1
ATOM 6243 C CA . THR C 1 240 ? -44.219 -15.302 92.321 1.00 30.24 237 THR C CA 1
ATOM 6244 C C . THR C 1 240 ? -42.909 -14.972 91.579 1.00 33.33 237 THR C C 1
ATOM 6245 O O . THR C 1 240 ? -41.967 -14.419 92.154 1.00 29.21 237 THR C O 1
ATOM 6249 N N . ASN C 1 241 ? -42.866 -15.322 90.311 1.00 30.68 238 ASN C N 1
ATOM 6250 C CA . ASN C 1 241 ? -41.716 -15.017 89.466 1.00 30.98 238 ASN C CA 1
ATOM 6251 C C . ASN C 1 241 ? -42.235 -14.341 88.189 1.00 34.03 238 ASN C C 1
ATOM 6252 O O . ASN C 1 241 ? -43.388 -14.532 87.833 1.00 34.04 238 ASN C O 1
ATOM 6257 N N . HIS C 1 242 ? -41.407 -13.593 87.508 1.00 28.91 239 HIS C N 1
ATOM 6258 C CA . HIS C 1 242 ? -41.759 -12.926 86.263 1.00 28.57 239 HIS C CA 1
ATOM 6259 C C . HIS C 1 242 ? -40.903 -13.542 85.177 1.00 31.78 239 HIS C C 1
ATOM 6260 O O . HIS C 1 242 ? -39.677 -13.538 85.344 1.00 31.33 239 HIS C O 1
ATOM 6267 N N . PRO C 1 243 ? -41.469 -14.031 84.049 1.00 27.44 240 PRO C N 1
ATOM 6268 C CA . PRO C 1 243 ? -40.613 -14.651 82.995 1.00 26.79 240 PRO C CA 1
ATOM 6269 C C . PRO C 1 243 ? -39.503 -13.747 82.430 1.00 31.10 240 PRO C C 1
ATOM 6270 O O . PRO C 1 243 ? -38.462 -14.265 82.104 1.00 29.33 240 PRO C O 1
ATOM 6274 N N . PHE C 1 244 ? -39.689 -12.393 82.376 1.00 28.08 241 PHE C N 1
ATOM 6275 C CA . PHE C 1 244 ? -38.651 -11.517 81.832 1.00 27.77 241 PHE C CA 1
ATOM 6276 C C . PHE C 1 244 ? -37.445 -11.442 82.764 1.00 32.96 241 PHE C C 1
ATOM 6277 O O . PHE C 1 244 ? -36.383 -10.976 82.328 1.00 32.86 241 PHE C O 1
ATOM 6285 N N . LEU C 1 245 ? -37.623 -11.904 84.020 1.00 28.27 242 LEU C N 1
ATOM 6286 C CA . LEU C 1 245 ? -36.556 -11.930 85.042 1.00 28.28 242 LEU C CA 1
ATOM 6287 C C . LEU C 1 245 ? -36.018 -13.333 85.248 1.00 32.29 242 LEU C C 1
ATOM 6288 O O . LEU C 1 245 ? -34.867 -13.610 84.901 1.00 31.51 242 LEU C O 1
ATOM 6293 N N . SER C 1 246 ? -36.863 -14.220 85.807 1.00 29.27 243 SER C N 1
ATOM 6294 C CA . SER C 1 246 ? -36.479 -15.589 86.184 1.00 30.26 243 SER C CA 1
ATOM 6295 C C . SER C 1 246 ? -36.280 -16.516 84.976 1.00 34.47 243 SER C C 1
ATOM 6296 O O . SER C 1 246 ? -35.724 -17.595 85.145 1.00 37.77 243 SER C O 1
ATOM 6299 N N . GLY C 1 247 ? -36.688 -16.081 83.779 1.00 30.72 244 GLY C N 1
ATOM 6300 C CA . GLY C 1 247 ? -36.502 -16.837 82.552 1.00 30.57 244 GLY C CA 1
ATOM 6301 C C . GLY C 1 247 ? -35.099 -16.743 81.991 1.00 36.91 244 GLY C C 1
ATOM 6302 O O . GLY C 1 247 ? -34.730 -17.539 81.107 1.00 38.62 244 GLY C O 1
ATOM 6303 N N . ARG C 1 248 ? -34.270 -15.789 82.531 1.00 32.66 245 ARG C N 1
ATOM 6304 C CA . ARG C 1 248 ? -32.891 -15.585 82.094 1.00 30.67 245 ARG C CA 1
ATOM 6305 C C . ARG C 1 248 ? -32.116 -16.841 82.415 1.00 32.45 245 ARG C C 1
ATOM 6306 O O . ARG C 1 248 ? -32.531 -17.577 83.311 1.00 31.68 245 ARG C O 1
ATOM 6314 N N . PRO C 1 249 ? -31.029 -17.147 81.680 1.00 30.36 246 PRO C N 1
ATOM 6315 C CA . PRO C 1 249 ? -30.374 -18.461 81.847 1.00 31.72 246 PRO C CA 1
ATOM 6316 C C . PRO C 1 249 ? -30.012 -18.875 83.279 1.00 32.35 246 PRO C C 1
ATOM 6317 O O . PRO C 1 249 ? -30.427 -19.961 83.692 1.00 33.31 246 PRO C O 1
ATOM 6321 N N . GLY C 1 250 ? -29.198 -18.106 83.990 1.00 28.89 247 GLY C N 1
ATOM 6322 C CA . GLY C 1 250 ? -28.773 -18.494 85.337 1.00 28.43 247 GLY C CA 1
ATOM 6323 C C . GLY C 1 250 ? -29.889 -18.579 86.371 1.00 29.78 247 GLY C C 1
ATOM 6324 O O . GLY C 1 250 ? -29.907 -19.478 87.209 1.00 29.58 247 GLY C O 1
ATOM 6325 N N . ARG C 1 251 ? -30.839 -17.662 86.316 1.00 27.42 248 ARG C N 1
ATOM 6326 C CA . ARG C 1 251 ? -31.982 -17.684 87.238 1.00 26.19 248 ARG C CA 1
ATOM 6327 C C . ARG C 1 251 ? -32.897 -18.891 86.935 1.00 32.31 248 ARG C C 1
ATOM 6328 O O . ARG C 1 251 ? -33.337 -19.564 87.877 1.00 32.37 248 ARG C O 1
ATOM 6336 N N . ALA C 1 252 ? -33.163 -19.194 85.641 1.00 28.81 249 ALA C N 1
ATOM 6337 C CA . ALA C 1 252 ? -34.024 -20.328 85.309 1.00 28.79 249 ALA C CA 1
ATOM 6338 C C . ALA C 1 252 ? -33.395 -21.641 85.754 1.00 33.48 249 ALA C C 1
ATOM 6339 O O . ALA C 1 252 ? -34.103 -22.491 86.293 1.00 33.11 249 ALA C O 1
ATOM 6341 N N . ALA C 1 253 ? -32.058 -21.773 85.578 1.00 32.91 250 ALA C N 1
ATOM 6342 C CA . ALA C 1 253 ? -31.257 -22.964 85.952 1.00 33.44 250 ALA C CA 1
ATOM 6343 C C . ALA C 1 253 ? -31.320 -23.166 87.473 1.00 36.96 250 ALA C C 1
ATOM 6344 O O . ALA C 1 253 ? -31.568 -24.306 87.908 1.00 37.39 250 ALA C O 1
ATOM 6346 N N . ALA C 1 254 ? -31.186 -22.057 88.281 1.00 30.05 251 ALA C N 1
ATOM 6347 C CA . ALA C 1 254 ? -31.334 -22.190 89.750 1.00 30.45 251 ALA C CA 1
ATOM 6348 C C . ALA C 1 254 ? -32.800 -22.492 90.149 1.00 32.52 251 ALA C C 1
ATOM 6349 O O . ALA C 1 254 ? -32.982 -23.273 91.061 1.00 31.29 251 ALA C O 1
ATOM 6351 N N . LEU C 1 255 ? -33.833 -21.958 89.441 1.00 29.85 252 LEU C N 1
ATOM 6352 C CA . LEU C 1 255 ? -35.234 -22.294 89.783 1.00 31.12 252 LEU C CA 1
ATOM 6353 C C . LEU C 1 255 ? -35.563 -23.789 89.503 1.00 34.51 252 LEU C C 1
ATOM 6354 O O . LEU C 1 255 ? -36.275 -24.424 90.297 1.00 36.67 252 LEU C O 1
ATOM 6359 N N . ARG C 1 256 ? -35.017 -24.336 88.417 1.00 29.61 253 ARG C N 1
ATOM 6360 C CA . ARG C 1 256 ? -35.136 -25.738 88.006 1.00 32.34 253 ARG C CA 1
ATOM 6361 C C . ARG C 1 256 ? -34.579 -26.675 89.123 1.00 40.58 253 ARG C C 1
ATOM 6362 O O . ARG C 1 256 ? -35.216 -27.679 89.484 1.00 40.96 253 ARG C O 1
ATOM 6370 N N . GLU C 1 257 ? -33.352 -26.358 89.636 1.00 37.88 254 GLU C N 1
ATOM 6371 C CA . GLU C 1 257 ? -32.745 -27.101 90.742 1.00 37.11 254 GLU C CA 1
ATOM 6372 C C . GLU C 1 257 ? -33.638 -27.043 92.005 1.00 37.40 254 GLU C C 1
ATOM 6373 O O . GLU C 1 257 ? -33.817 -28.048 92.689 1.00 33.95 254 GLU C O 1
ATOM 6379 N N . PHE C 1 258 ? -34.190 -25.860 92.301 1.00 33.71 255 PHE C N 1
ATOM 6380 C CA . PHE C 1 258 ? -35.048 -25.667 93.469 1.00 33.52 255 PHE C CA 1
ATOM 6381 C C . PHE C 1 258 ? -36.383 -26.446 93.334 1.00 37.78 255 PHE C C 1
ATOM 6382 O O . PHE C 1 258 ? -36.868 -27.009 94.321 1.00 36.53 255 PHE C O 1
ATOM 6390 N N . ILE C 1 259 ? -36.977 -26.446 92.116 1.00 36.10 256 ILE C N 1
ATOM 6391 C CA . ILE C 1 259 ? -38.216 -27.125 91.771 1.00 35.07 256 ILE C CA 1
ATOM 6392 C C . ILE C 1 259 ? -37.976 -28.642 91.939 1.00 40.18 256 ILE C C 1
ATOM 6393 O O . ILE C 1 259 ? -38.810 -29.328 92.568 1.00 38.47 256 ILE C O 1
ATOM 6398 N N . ALA C 1 260 ? -36.804 -29.136 91.452 1.00 37.17 257 ALA C N 1
ATOM 6399 C CA . ALA C 1 260 ? -36.408 -30.558 91.652 1.00 39.73 257 ALA C CA 1
ATOM 6400 C C . ALA C 1 260 ? -36.379 -30.894 93.166 1.00 46.97 257 ALA C C 1
ATOM 6401 O O . ALA C 1 260 ? -36.870 -31.941 93.589 1.00 48.28 257 ALA C O 1
ATOM 6403 N N . GLU C 1 261 ? -35.807 -29.977 93.983 1.00 42.05 258 GLU C N 1
ATOM 6404 C CA . GLU C 1 261 ? -35.694 -30.120 95.430 1.00 41.27 258 GLU C CA 1
ATOM 6405 C C . GLU C 1 261 ? -37.128 -30.192 96.091 1.00 45.84 258 GLU C C 1
ATOM 6406 O O . GLU C 1 261 ? -37.432 -31.123 96.843 1.00 47.49 258 GLU C O 1
ATOM 6412 N N . VAL C 1 262 ? -38.008 -29.259 95.748 1.00 41.49 259 VAL C N 1
ATOM 6413 C CA . VAL C 1 262 ? -39.381 -29.211 96.268 1.00 39.25 259 VAL C CA 1
ATOM 6414 C C . VAL C 1 262 ? -40.180 -30.489 95.878 1.00 44.74 259 VAL C C 1
ATOM 6415 O O . VAL C 1 262 ? -40.837 -31.071 96.746 1.00 44.38 259 VAL C O 1
ATOM 6419 N N . CYS C 1 263 ? -40.133 -30.925 94.605 1.00 42.70 260 CYS C N 1
ATOM 6420 C CA . CYS C 1 263 ? -40.864 -32.137 94.134 1.00 44.05 260 CYS C CA 1
ATOM 6421 C C . CYS C 1 263 ? -40.422 -33.379 94.913 1.00 48.16 260 CYS C C 1
ATOM 6422 O O . CYS C 1 263 ? -41.153 -34.357 94.960 1.00 48.89 260 CYS C O 1
ATOM 6425 N N . ALA C 1 264 ? -39.221 -33.323 95.530 1.00 46.12 261 ALA C N 1
ATOM 6426 C CA . ALA C 1 264 ? -38.615 -34.390 96.338 1.00 47.35 261 ALA C CA 1
ATOM 6427 C C . ALA C 1 264 ? -39.087 -34.346 97.807 1.00 51.11 261 ALA C C 1
ATOM 6428 O O . ALA C 1 264 ? -38.768 -35.252 98.553 1.00 52.93 261 ALA C O 1
ATOM 6438 N N . ASP C 1 266 ? -41.710 -35.015 100.383 1.00 48.34 263 ASP C N 1
ATOM 6439 C CA . ASP C 1 266 ? -42.914 -35.838 100.545 1.00 49.35 263 ASP C CA 1
ATOM 6440 C C . ASP C 1 266 ? -44.052 -35.162 101.349 1.00 52.08 263 ASP C C 1
ATOM 6441 O O . ASP C 1 266 ? -45.188 -35.606 101.257 1.00 51.94 263 ASP C O 1
ATOM 6446 N N . ASP C 1 267 ? -43.764 -34.121 102.129 1.00 46.05 264 ASP C N 1
ATOM 6447 C CA . ASP C 1 267 ? -44.795 -33.492 102.966 1.00 44.43 264 ASP C CA 1
ATOM 6448 C C . ASP C 1 267 ? -45.573 -32.383 102.244 1.00 44.61 264 ASP C C 1
ATOM 6449 O O . ASP C 1 267 ? -46.556 -31.857 102.801 1.00 43.09 264 ASP C O 1
ATOM 6454 N N . VAL C 1 268 ? -45.114 -32.023 101.021 1.00 38.73 265 VAL C N 1
ATOM 6455 C CA . VAL C 1 268 ? -45.565 -30.868 100.245 1.00 36.36 265 VAL C CA 1
ATOM 6456 C C . VAL C 1 268 ? -46.512 -31.239 99.095 1.00 40.56 265 VAL C C 1
ATOM 6457 O O . VAL C 1 268 ? -46.216 -32.130 98.301 1.00 37.79 265 VAL C O 1
ATOM 6461 N N . TRP C 1 269 ? -47.631 -30.481 98.972 1.00 39.40 266 TRP C N 1
ATOM 6462 C CA . TRP C 1 269 ? -48.592 -30.548 97.870 1.00 39.08 266 TRP C CA 1
ATOM 6463 C C . TRP C 1 269 ? -48.276 -29.434 96.888 1.00 40.94 266 TRP C C 1
ATOM 6464 O O . TRP C 1 269 ? -48.586 -28.261 97.153 1.00 40.84 266 TRP C O 1
ATOM 6475 N N . VAL C 1 270 ? -47.594 -29.785 95.775 1.00 37.10 267 VAL C N 1
ATOM 6476 C CA . VAL C 1 270 ? -47.229 -28.858 94.698 1.00 34.79 267 VAL C CA 1
ATOM 6477 C C . VAL C 1 270 ? -48.467 -28.779 93.801 1.00 37.13 267 VAL C C 1
ATOM 6478 O O . VAL C 1 270 ? -48.847 -29.803 93.240 1.00 34.88 267 VAL C O 1
ATOM 6482 N N . ALA C 1 271 ? -49.103 -27.595 93.675 1.00 30.34 268 ALA C N 1
ATOM 6483 C CA . ALA C 1 271 ? -50.365 -27.558 92.985 1.00 31.82 268 ALA C CA 1
ATOM 6484 C C . ALA C 1 271 ? -50.653 -26.258 92.270 1.00 35.94 268 ALA C C 1
ATOM 6485 O O . ALA C 1 271 ? -49.909 -25.267 92.371 1.00 29.11 268 ALA C O 1
ATOM 6487 N N . GLY C 1 272 ? -51.725 -26.310 91.487 1.00 33.40 269 GLY C N 1
ATOM 6488 C CA . GLY C 1 272 ? -52.161 -25.131 90.785 1.00 31.55 269 GLY C CA 1
ATOM 6489 C C . GLY C 1 272 ? -52.958 -24.286 91.746 1.00 31.59 269 GLY C C 1
ATOM 6490 O O . GLY C 1 272 ? -53.555 -24.816 92.687 1.00 29.55 269 GLY C O 1
ATOM 6499 N N . SER C 1 274 ? -55.957 -22.593 91.324 1.00 33.12 271 SER C N 1
ATOM 6500 C CA . SER C 1 274 ? -57.378 -22.923 91.353 1.00 33.60 271 SER C CA 1
ATOM 6501 C C . SER C 1 274 ? -57.621 -24.247 92.101 1.00 35.79 271 SER C C 1
ATOM 6502 O O . SER C 1 274 ? -58.693 -24.403 92.688 1.00 35.85 271 SER C O 1
ATOM 6505 N N . GLN C 1 275 ? -56.657 -25.208 92.061 1.00 32.80 272 GLN C N 1
ATOM 6506 C CA . GLN C 1 275 ? -56.794 -26.525 92.764 1.00 35.58 272 GLN C CA 1
ATOM 6507 C C . GLN C 1 275 ? -56.644 -26.303 94.260 1.00 38.48 272 GLN C C 1
ATOM 6508 O O . GLN C 1 275 ? -57.295 -26.968 95.073 1.00 37.68 272 GLN C O 1
ATOM 6514 N N . ILE C 1 276 ? -55.759 -25.352 94.611 1.00 32.97 273 ILE C N 1
ATOM 6515 C CA . ILE C 1 276 ? -55.547 -24.998 96.008 1.00 32.12 273 ILE C CA 1
ATOM 6516 C C . ILE C 1 276 ? -56.829 -24.347 96.492 1.00 34.12 273 ILE C C 1
ATOM 6517 O O . ILE C 1 276 ? -57.388 -24.807 97.469 1.00 36.10 273 ILE C O 1
ATOM 6522 N N . ALA C 1 277 ? -57.325 -23.333 95.734 1.00 29.71 274 ALA C N 1
ATOM 6523 C CA . ALA C 1 277 ? -58.519 -22.590 96.082 1.00 30.90 274 ALA C CA 1
ATOM 6524 C C . ALA C 1 277 ? -59.779 -23.492 96.195 1.00 37.99 274 ALA C C 1
ATOM 6525 O O . ALA C 1 277 ? -60.555 -23.287 97.116 1.00 39.54 274 ALA C O 1
ATOM 6527 N N A GLU C 1 278 ? -59.957 -24.501 95.329 0.47 37.05 275 GLU C N 1
ATOM 6528 N N B GLU C 1 278 ? -59.917 -24.500 95.327 0.53 37.61 275 GLU C N 1
ATOM 6529 C CA A GLU C 1 278 ? -61.140 -25.384 95.424 0.47 38.09 275 GLU C CA 1
ATOM 6530 C CA B GLU C 1 278 ? -61.035 -25.458 95.335 0.53 38.93 275 GLU C CA 1
ATOM 6531 C C A GLU C 1 278 ? -61.061 -26.304 96.632 0.47 42.60 275 GLU C C 1
ATOM 6532 C C B GLU C 1 278 ? -61.037 -26.297 96.590 0.53 43.06 275 GLU C C 1
ATOM 6533 O O A GLU C 1 278 ? -62.108 -26.653 97.199 0.47 43.67 275 GLU C O 1
ATOM 6534 O O B GLU C 1 278 ? -62.107 -26.604 97.136 0.53 44.42 275 GLU C O 1
ATOM 6545 N N . HIS C 1 279 ? -59.831 -26.735 97.006 1.00 38.10 276 HIS C N 1
ATOM 6546 C CA . HIS C 1 279 ? -59.586 -27.569 98.203 1.00 36.63 276 HIS C CA 1
ATOM 6547 C C . HIS C 1 279 ? -59.935 -26.742 99.430 1.00 38.42 276 HIS C C 1
ATOM 6548 O O . HIS C 1 279 ? -60.576 -27.231 100.329 1.00 36.11 276 HIS C O 1
ATOM 6555 N N . VAL C 1 280 ? -59.537 -25.459 99.438 1.00 36.07 277 VAL C N 1
ATOM 6556 C CA . VAL C 1 280 ? -59.854 -24.571 100.560 1.00 36.91 277 VAL C CA 1
ATOM 6557 C C . VAL C 1 280 ? -61.387 -24.337 100.652 1.00 41.68 277 VAL C C 1
ATOM 6558 O O . VAL C 1 280 ? -61.975 -24.399 101.736 1.00 43.25 277 VAL C O 1
ATOM 6562 N N . ARG C 1 281 ? -62.014 -24.085 99.509 1.00 37.67 278 ARG C N 1
ATOM 6563 C CA . ARG C 1 281 ? -63.432 -23.767 99.358 1.00 37.30 278 ARG C CA 1
ATOM 6564 C C . ARG C 1 281 ? -64.306 -24.888 99.893 1.00 41.02 278 ARG C C 1
ATOM 6565 O O . ARG C 1 281 ? -65.367 -24.607 100.477 1.00 37.59 278 ARG C O 1
ATOM 6573 N N . ALA C 1 282 ? -63.864 -26.137 99.681 1.00 39.19 279 ALA C N 1
ATOM 6574 C CA . ALA C 1 282 ? -64.585 -27.329 100.107 1.00 41.90 279 ALA C CA 1
ATOM 6575 C C . ALA C 1 282 ? -64.455 -27.533 101.633 1.00 51.02 279 ALA C C 1
ATOM 6576 O O . ALA C 1 282 ? -65.110 -28.412 102.180 1.00 50.98 279 ALA C O 1
ATOM 6578 N N . GLN C 1 283 ? -63.655 -26.691 102.324 1.00 48.73 280 GLN C N 1
ATOM 6579 C CA . GLN C 1 283 ? -63.508 -26.789 103.787 1.00 48.44 280 GLN C CA 1
ATOM 6580 C C . GLN C 1 283 ? -64.534 -25.938 104.493 1.00 51.59 280 GLN C C 1
ATOM 6581 O O . GLN C 1 283 ? -64.646 -26.008 105.721 1.00 50.87 280 GLN C O 1
ATOM 6587 N N . LYS C 1 284 ? -65.254 -25.100 103.725 1.00 47.06 281 LYS C N 1
ATOM 6588 C CA . LYS C 1 284 ? -66.329 -24.241 104.229 1.00 47.12 281 LYS C CA 1
ATOM 6589 C C . LYS C 1 284 ? -65.865 -23.502 105.526 1.00 49.89 281 LYS C C 1
ATOM 6590 O O . LYS C 1 284 ? -66.451 -23.631 106.598 1.00 51.35 281 LYS C O 1
ATOM 6596 N N . LEU C 1 285 ? -64.808 -22.727 105.388 1.00 43.55 282 LEU C N 1
ATOM 6597 C CA . LEU C 1 285 ? -64.244 -21.955 106.480 1.00 42.64 282 LEU C CA 1
ATOM 6598 C C . LEU C 1 285 ? -65.093 -20.726 106.734 1.00 45.17 282 LEU C C 1
ATOM 6599 O O . LEU C 1 285 ? -65.737 -20.224 105.814 1.00 43.40 282 LEU C O 1
ATOM 6604 N N . THR C 1 286 ? -65.052 -20.204 107.967 1.00 43.86 283 THR C N 1
ATOM 6605 C CA . THR C 1 286 ? -65.788 -18.992 108.334 1.00 42.62 283 THR C CA 1
ATOM 6606 C C . THR C 1 286 ? -65.079 -17.823 107.657 1.00 41.79 283 THR C C 1
ATOM 6607 O O . THR C 1 286 ? -63.884 -17.642 107.902 1.00 41.29 283 THR C O 1
ATOM 6611 N N . PRO C 1 287 ? -65.778 -17.014 106.836 1.00 36.63 284 PRO C N 1
ATOM 6612 C CA . PRO C 1 287 ? -65.095 -15.881 106.180 1.00 34.78 284 PRO C CA 1
ATOM 6613 C C . PRO C 1 287 ? -64.546 -14.876 107.205 1.00 38.98 284 PRO C C 1
ATOM 6614 O O . PRO C 1 287 ? -65.042 -14.754 108.306 1.00 37.89 284 PRO C O 1
ATOM 6618 N N . ARG C 1 288 ? -63.527 -14.155 106.820 1.00 36.47 285 ARG C N 1
ATOM 6619 C CA . ARG C 1 288 ? -62.932 -13.117 107.635 1.00 36.46 285 ARG C CA 1
ATOM 6620 C C . ARG C 1 288 ? -62.508 -12.048 106.666 1.00 39.66 285 ARG C C 1
ATOM 6621 O O . ARG C 1 288 ? -62.308 -12.324 105.478 1.00 36.39 285 ARG C O 1
ATOM 6629 N N . THR C 1 289 ? -62.336 -10.845 107.166 1.00 39.38 286 THR C N 1
ATOM 6630 C CA . THR C 1 289 ? -61.736 -9.765 106.396 1.00 39.89 286 THR C CA 1
ATOM 6631 C C . THR C 1 289 ? -61.180 -8.688 107.328 1.00 41.01 286 THR C C 1
ATOM 6632 O O . THR C 1 289 ? -61.732 -8.407 108.410 1.00 37.90 286 THR C O 1
ATOM 6636 N N . LEU C 1 290 ? -60.137 -8.029 106.847 1.00 35.66 287 LEU C N 1
ATOM 6637 C CA . LEU C 1 290 ? -59.675 -6.816 107.486 1.00 36.93 287 LEU C CA 1
ATOM 6638 C C . LEU C 1 290 ? -60.688 -5.722 107.149 1.00 40.14 287 LEU C C 1
ATOM 6639 O O . LEU C 1 290 ? -61.341 -5.798 106.115 1.00 38.62 287 LEU C O 1
ATOM 6644 N N . THR C 1 291 ? -60.721 -4.656 107.922 1.00 37.89 288 THR C N 1
ATOM 6645 C CA . THR C 1 291 ? -61.529 -3.503 107.556 1.00 38.08 288 THR C CA 1
ATOM 6646 C C . THR C 1 291 ? -60.577 -2.341 107.411 1.00 42.49 288 THR C C 1
ATOM 6647 O O . THR C 1 291 ? -59.431 -2.418 107.876 1.00 41.57 288 THR C O 1
ATOM 6651 N N . ARG C 1 292 ? -61.023 -1.299 106.716 1.00 38.90 289 ARG C N 1
ATOM 6652 C CA . ARG C 1 292 ? -60.294 -0.055 106.503 1.00 38.45 289 ARG C CA 1
ATOM 6653 C C . ARG C 1 292 ? -59.924 0.644 107.854 1.00 40.90 289 ARG C C 1
ATOM 6654 O O . ARG C 1 292 ? -60.810 0.886 108.678 1.00 42.19 289 ARG C O 1
ATOM 6662 N N . PRO C 1 293 ? -58.629 1.018 108.077 1.00 35.03 290 PRO C N 1
ATOM 6663 C CA . PRO C 1 293 ? -58.275 1.741 109.304 1.00 34.26 290 PRO C CA 1
ATOM 6664 C C . PRO C 1 293 ? -59.015 3.069 109.436 1.00 45.83 290 PRO C C 1
ATOM 6665 O O . PRO C 1 293 ? -59.058 3.872 108.493 1.00 47.67 290 PRO C O 1
ATOM 6669 N N . GLU C 1 294 ? -59.594 3.312 110.610 1.00 45.73 291 GLU C N 1
ATOM 6670 C CA . GLU C 1 294 ? -60.315 4.550 110.860 1.00 48.73 291 GLU C CA 1
ATOM 6671 C C . GLU C 1 294 ? -59.404 5.551 111.532 1.00 53.03 291 GLU C C 1
ATOM 6672 O O . GLU C 1 294 ? -58.619 5.178 112.401 1.00 51.07 291 GLU C O 1
ATOM 6678 N N . LEU C 1 295 ? -59.467 6.809 111.076 1.00 52.03 292 LEU C N 1
ATOM 6679 C CA . LEU C 1 295 ? -58.663 7.891 111.615 1.00 53.93 292 LEU C CA 1
ATOM 6680 C C . LEU C 1 295 ? -59.553 9.079 112.042 1.00 64.61 292 LEU C C 1
ATOM 6681 O O . LEU C 1 295 ? -60.273 9.642 111.212 1.00 64.12 292 LEU C O 1
ATOM 6686 N N . THR C 1 296 ? -59.475 9.453 113.351 1.00 54.75 293 THR C N 1
ATOM 6687 C CA . THR C 1 296 ? -60.230 10.539 114.014 1.00 76.35 293 THR C CA 1
ATOM 6688 C C . THR C 1 296 ? -60.008 11.903 113.342 1.00 100.32 293 THR C C 1
ATOM 6689 O O . THR C 1 296 ? -59.002 12.106 112.665 1.00 66.76 293 THR C O 1
ATOM 6693 N N . GLU D 1 10 ? -46.941 -11.642 63.558 1.00 83.08 7 GLU D N 1
ATOM 6694 C CA . GLU D 1 10 ? -46.344 -12.873 64.069 1.00 82.15 7 GLU D CA 1
ATOM 6695 C C . GLU D 1 10 ? -44.830 -12.710 64.249 1.00 81.84 7 GLU D C 1
ATOM 6696 O O . GLU D 1 10 ? -44.066 -12.718 63.270 1.00 82.97 7 GLU D O 1
ATOM 6702 N N . LEU D 1 11 ? -44.407 -12.559 65.512 1.00 71.63 8 LEU D N 1
ATOM 6703 C CA . LEU D 1 11 ? -42.993 -12.497 65.865 1.00 67.34 8 LEU D CA 1
ATOM 6704 C C . LEU D 1 11 ? -42.557 -13.859 66.389 1.00 67.50 8 LEU D C 1
ATOM 6705 O O . LEU D 1 11 ? -43.209 -14.452 67.259 1.00 67.50 8 LEU D O 1
ATOM 6710 N N . THR D 1 12 ? -41.442 -14.333 65.864 1.00 59.79 9 THR D N 1
ATOM 6711 C CA . THR D 1 12 ? -40.883 -15.602 66.260 1.00 58.95 9 THR D CA 1
ATOM 6712 C C . THR D 1 12 ? -39.690 -15.326 67.205 1.00 60.19 9 THR D C 1
ATOM 6713 O O . THR D 1 12 ? -38.983 -14.334 66.991 1.00 58.80 9 THR D O 1
ATOM 6717 N N . PRO D 1 13 ? -39.445 -16.137 68.261 1.00 55.11 10 PRO D N 1
ATOM 6718 C CA . PRO D 1 13 ? -38.212 -15.916 69.044 1.00 53.77 10 PRO D CA 1
ATOM 6719 C C . PRO D 1 13 ? -37.004 -16.361 68.219 1.00 55.73 10 PRO D C 1
ATOM 6720 O O . PRO D 1 13 ? -37.140 -17.200 67.331 1.00 55.67 10 PRO D O 1
ATOM 6724 N N . ALA D 1 14 ? -35.834 -15.823 68.517 1.00 52.34 11 ALA D N 1
ATOM 6725 C CA . ALA D 1 14 ? -34.584 -16.176 67.842 1.00 50.59 11 ALA D CA 1
ATOM 6726 C C . ALA D 1 14 ? -34.218 -17.632 68.124 1.00 54.10 11 ALA D C 1
ATOM 6727 O O . ALA D 1 14 ? -34.319 -18.107 69.259 1.00 55.16 11 ALA D O 1
ATOM 6729 N N . ALA D 1 15 ? -33.780 -18.328 67.089 1.00 48.93 12 ALA D N 1
ATOM 6730 C CA . ALA D 1 15 ? -33.392 -19.729 67.144 1.00 47.12 12 ALA D CA 1
ATOM 6731 C C . ALA D 1 15 ? -31.920 -19.817 67.501 1.00 50.36 12 ALA D C 1
ATOM 6732 O O . ALA D 1 15 ? -31.177 -18.845 67.260 1.00 47.08 12 ALA D O 1
ATOM 6734 N N . PRO D 1 16 ? -31.426 -20.968 68.018 1.00 50.00 13 PRO D N 1
ATOM 6735 C CA . PRO D 1 16 ? -29.968 -21.078 68.274 1.00 47.54 13 PRO D CA 1
ATOM 6736 C C . PRO D 1 16 ? -29.184 -21.052 66.969 1.00 52.21 13 PRO D C 1
ATOM 6737 O O . PRO D 1 16 ? -29.699 -21.577 65.974 1.00 53.66 13 PRO D O 1
ATOM 6741 N N . VAL D 1 17 ? -27.951 -20.469 66.958 1.00 47.01 14 VAL D N 1
ATOM 6742 C CA . VAL D 1 17 ? -27.094 -20.531 65.746 1.00 48.88 14 VAL D CA 1
ATOM 6743 C C . VAL D 1 17 ? -26.031 -21.633 65.936 1.00 48.79 14 VAL D C 1
ATOM 6744 O O . VAL D 1 17 ? -25.770 -22.061 67.055 1.00 46.88 14 VAL D O 1
ATOM 6748 N N . SER D 1 18 ? -25.455 -22.112 64.862 1.00 47.20 15 SER D N 1
ATOM 6749 C CA . SER D 1 18 ? -24.418 -23.119 64.989 1.00 49.13 15 SER D CA 1
ATOM 6750 C C . SER D 1 18 ? -23.080 -22.406 65.177 1.00 53.11 15 SER D C 1
ATOM 6751 O O . SER D 1 18 ? -22.851 -21.353 64.560 1.00 54.38 15 SER D O 1
ATOM 6754 N N . TRP D 1 19 ? -22.228 -22.931 66.074 1.00 46.67 16 TRP D N 1
ATOM 6755 C CA . TRP D 1 19 ? -20.917 -22.351 66.347 1.00 44.54 16 TRP D CA 1
ATOM 6756 C C . TRP D 1 19 ? -19.805 -23.148 65.625 1.00 51.31 16 TRP D C 1
ATOM 6757 O O . TRP D 1 19 ? -20.056 -24.300 65.227 1.00 51.09 16 TRP D O 1
ATOM 6768 N N . PRO D 1 20 ? -18.588 -22.564 65.412 1.00 50.45 17 PRO D N 1
ATOM 6769 C CA . PRO D 1 20 ? -17.544 -23.298 64.661 1.00 52.89 17 PRO D CA 1
ATOM 6770 C C . PRO D 1 20 ? -16.719 -24.237 65.539 1.00 57.74 17 PRO D C 1
ATOM 6771 O O . PRO D 1 20 ? -16.894 -24.230 66.761 1.00 56.02 17 PRO D O 1
ATOM 6775 N N . ASP D 1 21 ? -15.797 -25.020 64.912 1.00 56.65 18 ASP D N 1
ATOM 6776 C CA . ASP D 1 21 ? -14.825 -25.923 65.554 1.00 57.34 18 ASP D CA 1
ATOM 6777 C C . ASP D 1 21 ? -15.442 -26.845 66.628 1.00 60.46 18 ASP D C 1
ATOM 6778 O O . ASP D 1 21 ? -14.777 -27.164 67.629 1.00 58.49 18 ASP D O 1
ATOM 6783 N N . GLY D 1 22 ? -16.707 -27.234 66.416 1.00 57.41 19 GLY D N 1
ATOM 6784 C CA . GLY D 1 22 ? -17.478 -28.054 67.351 1.00 56.61 19 GLY D CA 1
ATOM 6785 C C . GLY D 1 22 ? -17.776 -27.382 68.686 1.00 56.10 19 GLY D C 1
ATOM 6786 O O . GLY D 1 22 ? -18.111 -28.062 69.661 1.00 57.09 19 GLY D O 1
ATOM 6787 N N . LYS D 1 23 ? -17.671 -26.042 68.754 1.00 46.80 20 LYS D N 1
ATOM 6788 C CA . LYS D 1 23 ? -17.975 -25.320 70.009 1.00 42.63 20 LYS D CA 1
ATOM 6789 C C . LYS D 1 23 ? -19.487 -25.246 70.177 1.00 44.07 20 LYS D C 1
ATOM 6790 O O . LYS D 1 23 ? -20.193 -25.348 69.186 1.00 45.04 20 LYS D O 1
ATOM 6796 N N . THR D 1 24 ? -20.012 -25.089 71.405 1.00 37.80 21 THR D N 1
ATOM 6797 C CA . THR D 1 24 ? -21.464 -25.108 71.543 1.00 36.94 21 THR D CA 1
ATOM 6798 C C . THR D 1 24 ? -21.967 -23.845 72.245 1.00 40.55 21 THR D C 1
ATOM 6799 O O . THR D 1 24 ? -23.157 -23.735 72.506 1.00 39.55 21 THR D O 1
ATOM 6803 N N . CYS D 1 25 ? -21.090 -22.846 72.388 1.00 38.94 22 CYS D N 1
ATOM 6804 C CA . CYS D 1 25 ? -21.349 -21.555 73.030 1.00 40.20 22 CYS D CA 1
ATOM 6805 C C . CYS D 1 25 ? -20.294 -20.594 72.548 1.00 43.03 22 CYS D C 1
ATOM 6806 O O . CYS D 1 25 ? -19.149 -20.987 72.364 1.00 42.84 22 CYS D O 1
ATOM 6809 N N . ALA D 1 26 ? -20.658 -19.339 72.370 1.00 37.37 23 ALA D N 1
ATOM 6810 C CA . ALA D 1 26 ? -19.736 -18.261 72.060 1.00 34.58 23 ALA D CA 1
ATOM 6811 C C . ALA D 1 26 ? -19.690 -17.299 73.285 1.00 38.22 23 ALA D C 1
ATOM 6812 O O . ALA D 1 26 ? -20.715 -17.074 73.970 1.00 36.92 23 ALA D O 1
ATOM 6814 N N . VAL D 1 27 ? -18.498 -16.777 73.572 1.00 32.70 24 VAL D N 1
ATOM 6815 C CA . VAL D 1 27 ? -18.236 -15.845 74.642 1.00 32.77 24 VAL D CA 1
ATOM 6816 C C . VAL D 1 27 ? -17.486 -14.604 74.110 1.00 38.93 24 VAL D C 1
ATOM 6817 O O . VAL D 1 27 ? -16.497 -14.739 73.385 1.00 39.55 24 VAL D O 1
ATOM 6821 N N . ALA D 1 28 ? -17.980 -13.404 74.466 1.00 35.50 25 ALA D N 1
ATOM 6822 C CA . ALA D 1 28 ? -17.313 -12.177 74.082 1.00 34.47 25 ALA D CA 1
ATOM 6823 C C . ALA D 1 28 ? -17.052 -11.329 75.308 1.00 36.05 25 ALA D C 1
ATOM 6824 O O . ALA D 1 28 ? -17.965 -11.025 76.092 1.00 34.10 25 ALA D O 1
ATOM 6826 N N . PHE D 1 29 ? -15.789 -10.924 75.459 1.00 31.69 26 PHE D N 1
ATOM 6827 C CA . PHE D 1 29 ? -15.374 -9.996 76.483 1.00 31.42 26 PHE D CA 1
ATOM 6828 C C . PHE D 1 29 ? -15.410 -8.625 75.858 1.00 32.40 26 PHE D C 1
ATOM 6829 O O . PHE D 1 29 ? -14.645 -8.341 74.927 1.00 29.99 26 PHE D O 1
ATOM 6837 N N . THR D 1 30 ? -16.303 -7.784 76.358 1.00 26.34 27 THR D N 1
ATOM 6838 C CA . THR D 1 30 ? -16.454 -6.429 75.794 1.00 25.92 27 THR D CA 1
ATOM 6839 C C . THR D 1 30 ? -16.284 -5.377 76.888 1.00 30.49 27 THR D C 1
ATOM 6840 O O . THR D 1 30 ? -16.518 -5.640 78.069 1.00 28.31 27 THR D O 1
ATOM 6844 N N . PHE D 1 31 ? -15.870 -4.199 76.487 1.00 28.24 28 PHE D N 1
ATOM 6845 C CA . PHE D 1 31 ? -15.550 -3.111 77.392 1.00 28.48 28 PHE D CA 1
ATOM 6846 C C . PHE D 1 31 ? -16.069 -1.830 76.798 1.00 32.58 28 PHE D C 1
ATOM 6847 O O . PHE D 1 31 ? -15.752 -1.524 75.658 1.00 32.47 28 PHE D O 1
ATOM 6855 N N . ASP D 1 32 ? -16.802 -1.050 77.572 1.00 28.71 29 ASP D N 1
ATOM 6856 C CA . ASP D 1 32 ? -17.301 0.251 77.113 1.00 27.92 29 ASP D CA 1
ATOM 6857 C C . ASP D 1 32 ? -16.403 1.321 77.806 1.00 30.99 29 ASP D C 1
ATOM 6858 O O . ASP D 1 32 ? -16.396 1.474 79.050 1.00 26.93 29 ASP D O 1
ATOM 6863 N N . VAL D 1 33 ? -15.579 1.982 77.003 1.00 27.84 30 VAL D N 1
ATOM 6864 C CA . VAL D 1 33 ? -14.608 2.963 77.497 1.00 26.99 30 VAL D CA 1
ATOM 6865 C C . VAL D 1 33 ? -15.316 4.296 77.646 1.00 29.58 30 VAL D C 1
ATOM 6866 O O . VAL D 1 33 ? -14.991 5.317 77.007 1.00 29.60 30 VAL D O 1
ATOM 6870 N N . ASP D 1 34 ? -16.271 4.286 78.544 1.00 25.98 31 ASP D N 1
ATOM 6871 C CA . ASP D 1 34 ? -17.168 5.429 78.753 1.00 26.01 31 ASP D CA 1
ATOM 6872 C C . ASP D 1 34 ? -16.396 6.624 79.273 1.00 31.65 31 ASP D C 1
ATOM 6873 O O . ASP D 1 34 ? -16.581 7.730 78.763 1.00 32.07 31 ASP D O 1
ATOM 6878 N N . ALA D 1 35 ? -15.495 6.387 80.269 1.00 28.24 32 ALA D N 1
ATOM 6879 C CA . ALA D 1 35 ? -14.680 7.450 80.865 1.00 27.01 32 ALA D CA 1
ATOM 6880 C C . ALA D 1 35 ? -15.610 8.592 81.333 1.00 31.77 32 ALA D C 1
ATOM 6881 O O . ALA D 1 35 ? -16.619 8.297 81.979 1.00 30.93 32 ALA D O 1
ATOM 6883 N N . GLU D 1 36 ? -15.299 9.864 80.960 1.00 27.07 33 GLU D N 1
ATOM 6884 C CA . GLU D 1 36 ? -16.036 11.061 81.327 1.00 27.01 33 GLU D CA 1
ATOM 6885 C C . GLU D 1 36 ? -17.376 11.276 80.605 1.00 29.97 33 GLU D C 1
ATOM 6886 O O . GLU D 1 36 ? -18.258 11.911 81.162 1.00 29.08 33 GLU D O 1
ATOM 6892 N N . SER D 1 37 ? -17.493 10.824 79.358 1.00 30.59 34 SER D N 1
ATOM 6893 C CA . SER D 1 37 ? -18.623 11.081 78.460 1.00 30.39 34 SER D CA 1
ATOM 6894 C C . SER D 1 37 ? -20.008 10.782 79.055 1.00 33.16 34 SER D C 1
ATOM 6895 O O . SER D 1 37 ? -20.849 11.641 78.872 1.00 30.39 34 SER D O 1
ATOM 6898 N N . PRO D 1 38 ? -20.351 9.680 79.783 1.00 33.72 35 PRO D N 1
ATOM 6899 C CA . PRO D 1 38 ? -21.757 9.577 80.256 1.00 33.66 35 PRO D CA 1
ATOM 6900 C C . PRO D 1 38 ? -22.147 10.728 81.183 1.00 36.98 35 PRO D C 1
ATOM 6901 O O . PRO D 1 38 ? -23.289 11.215 81.140 1.00 36.79 35 PRO D O 1
ATOM 6905 N N . LEU D 1 39 ? -21.189 11.215 81.966 1.00 29.80 36 LEU D N 1
ATOM 6906 C CA . LEU D 1 39 ? -21.450 12.301 82.917 1.00 29.25 36 LEU D CA 1
ATOM 6907 C C . LEU D 1 39 ? -21.536 13.641 82.200 1.00 32.50 36 LEU D C 1
ATOM 6908 O O . LEU D 1 39 ? -22.438 14.453 82.492 1.00 30.32 36 LEU D O 1
ATOM 6913 N N . LEU D 1 40 ? -20.559 13.914 81.305 1.00 30.33 37 LEU D N 1
ATOM 6914 C CA . LEU D 1 40 ? -20.560 15.186 80.561 1.00 30.36 37 LEU D CA 1
ATOM 6915 C C . LEU D 1 40 ? -21.826 15.362 79.720 1.00 35.47 37 LEU D C 1
ATOM 6916 O O . LEU D 1 40 ? -22.350 16.479 79.657 1.00 34.91 37 LEU D O 1
ATOM 6921 N N . THR D 1 41 ? -22.387 14.280 79.146 1.00 32.66 38 THR D N 1
ATOM 6922 C CA . THR D 1 41 ? -23.644 14.461 78.369 1.00 31.72 38 THR D CA 1
ATOM 6923 C C . THR D 1 41 ? -24.836 14.714 79.309 1.00 36.03 38 THR D C 1
ATOM 6924 O O . THR D 1 41 ? -25.722 15.464 78.946 1.00 36.38 38 THR D O 1
ATOM 6928 N N . THR D 1 42 ? -24.849 14.118 80.510 1.00 32.96 39 THR D N 1
ATOM 6929 C CA . THR D 1 42 ? -25.973 14.304 81.463 1.00 33.47 39 THR D CA 1
ATOM 6930 C C . THR D 1 42 ? -26.031 15.739 81.992 1.00 38.25 39 THR D C 1
ATOM 6931 O O . THR D 1 42 ? -27.110 16.270 82.200 1.00 37.08 39 THR D O 1
ATOM 6935 N N . ASP D 1 43 ? -24.874 16.304 82.310 1.00 37.31 40 ASP D N 1
ATOM 6936 C CA . ASP D 1 43 ? -24.738 17.663 82.826 1.00 38.46 40 ASP D CA 1
ATOM 6937 C C . ASP D 1 43 ? -23.316 18.127 82.538 1.00 40.99 40 ASP D C 1
ATOM 6938 O O . ASP D 1 43 ? -22.396 17.595 83.137 1.00 40.67 40 ASP D O 1
ATOM 6943 N N . PRO D 1 44 ? -23.109 19.104 81.634 1.00 38.96 41 PRO D N 1
ATOM 6944 C CA . PRO D 1 44 ? -21.734 19.584 81.382 1.00 37.82 41 PRO D CA 1
ATOM 6945 C C . PRO D 1 44 ? -21.009 20.115 82.646 1.00 42.33 41 PRO D C 1
ATOM 6946 O O . PRO D 1 44 ? -19.790 20.126 82.636 1.00 41.20 41 PRO D O 1
ATOM 6950 N N . ALA D 1 45 ? -21.737 20.553 83.719 1.00 40.33 42 ALA D N 1
ATOM 6951 C CA . ALA D 1 45 ? -21.141 21.036 84.988 1.00 40.30 42 ALA D CA 1
ATOM 6952 C C . ALA D 1 45 ? -20.327 19.938 85.673 1.00 42.02 42 ALA D C 1
ATOM 6953 O O . ALA D 1 45 ? -19.486 20.249 86.497 1.00 44.42 42 ALA D O 1
ATOM 6955 N N . PHE D 1 46 ? -20.541 18.660 85.316 1.00 36.98 43 PHE D N 1
ATOM 6956 C CA . PHE D 1 46 ? -19.696 17.576 85.804 1.00 34.73 43 PHE D CA 1
ATOM 6957 C C . PHE D 1 46 ? -18.242 17.822 85.440 1.00 38.82 43 PHE D C 1
ATOM 6958 O O . PHE D 1 46 ? -17.395 17.251 86.106 1.00 40.64 43 PHE D O 1
ATOM 6966 N N . ALA D 1 47 ? -17.933 18.689 84.419 1.00 34.63 44 ALA D N 1
ATOM 6967 C CA . ALA D 1 47 ? -16.563 19.003 83.997 1.00 34.40 44 ALA D CA 1
ATOM 6968 C C . ALA D 1 47 ? -15.780 19.721 85.093 1.00 36.67 44 ALA D C 1
ATOM 6969 O O . ALA D 1 47 ? -14.552 19.573 85.156 1.00 33.44 44 ALA D O 1
ATOM 6971 N N . ASP D 1 48 ? -16.503 20.503 85.944 1.00 33.82 45 ASP D N 1
ATOM 6972 C CA . ASP D 1 48 ? -15.929 21.302 87.039 1.00 34.26 45 ASP D CA 1
ATOM 6973 C C . ASP D 1 48 ? -15.493 20.453 88.202 1.00 37.55 45 ASP D C 1
ATOM 6974 O O . ASP D 1 48 ? -14.708 20.886 89.050 1.00 37.38 45 ASP D O 1
ATOM 6979 N N . ARG D 1 49 ? -16.065 19.261 88.289 1.00 33.30 46 ARG D N 1
ATOM 6980 C CA . ARG D 1 49 ? -15.794 18.313 89.359 1.00 30.22 46 ARG D CA 1
ATOM 6981 C C . ARG D 1 49 ? -14.520 17.522 89.114 1.00 34.15 46 ARG D C 1
ATOM 6982 O O . ARG D 1 49 ? -14.562 16.368 88.669 1.00 33.65 46 ARG D O 1
ATOM 6998 N N . GLY D 1 51 ? -12.654 15.870 91.203 1.00 27.73 48 GLY D N 1
ATOM 6999 C CA . GLY D 1 51 ? -12.682 14.576 91.867 1.00 27.70 48 GLY D CA 1
ATOM 7000 C C . GLY D 1 51 ? -13.354 13.502 91.036 1.00 31.65 48 GLY D C 1
ATOM 7001 O O . GLY D 1 51 ? -12.793 12.400 90.833 1.00 29.40 48 GLY D O 1
ATOM 7002 N N . THR D 1 52 ? -14.603 13.799 90.593 1.00 27.01 49 THR D N 1
ATOM 7003 C CA . THR D 1 52 ? -15.381 12.881 89.753 1.00 26.73 49 THR D CA 1
ATOM 7004 C C . THR D 1 52 ? -14.660 12.647 88.377 1.00 30.06 49 THR D C 1
ATOM 7005 O O . THR D 1 52 ? -14.611 11.519 87.868 1.00 27.22 49 THR D O 1
ATOM 7017 N N . SER D 1 54 ? -11.484 12.722 87.850 1.00 29.31 51 SER D N 1
ATOM 7018 C CA . SER D 1 54 ? -10.288 11.930 88.099 1.00 27.62 51 SER D CA 1
ATOM 7019 C C . SER D 1 54 ? -10.728 10.482 88.222 1.00 29.63 51 SER D C 1
ATOM 7020 O O . SER D 1 54 ? -10.100 9.613 87.639 1.00 30.32 51 SER D O 1
ATOM 7023 N N . HIS D 1 55 ? -11.891 10.231 88.844 1.00 26.03 52 HIS D N 1
ATOM 7024 C CA . HIS D 1 55 ? -12.429 8.877 88.954 1.00 24.56 52 HIS D CA 1
ATOM 7025 C C . HIS D 1 55 ? -12.756 8.278 87.563 1.00 29.10 52 HIS D C 1
ATOM 7026 O O . HIS D 1 55 ? -12.427 7.109 87.268 1.00 26.39 52 HIS D O 1
ATOM 7033 N N . GLN D 1 56 ? -13.361 9.063 86.715 1.00 24.73 53 GLN D N 1
ATOM 7034 C CA . GLN D 1 56 ? -13.659 8.657 85.320 1.00 25.39 53 GLN D CA 1
ATOM 7035 C C . GLN D 1 56 ? -12.393 8.489 84.498 1.00 29.40 53 GLN D C 1
ATOM 7036 O O . GLN D 1 56 ? -12.306 7.492 83.771 1.00 28.29 53 GLN D O 1
ATOM 7042 N N . ALA D 1 57 ? -11.345 9.357 84.697 1.00 26.27 54 ALA D N 1
ATOM 7043 C CA . ALA D 1 57 ? -10.100 9.278 83.905 1.00 26.17 54 ALA D CA 1
ATOM 7044 C C . ALA D 1 57 ? -9.271 8.011 84.207 1.00 31.63 54 ALA D C 1
ATOM 7045 O O . ALA D 1 57 ? -8.466 7.561 83.373 1.00 29.67 54 ALA D O 1
ATOM 7047 N N . TYR D 1 58 ? -9.554 7.374 85.352 1.00 25.59 55 TYR D N 1
ATOM 7048 C CA . TYR D 1 58 ? -8.915 6.119 85.731 1.00 24.31 55 TYR D CA 1
ATOM 7049 C C . TYR D 1 58 ? -9.134 5.041 84.644 1.00 27.00 55 TYR D C 1
ATOM 7050 O O . TYR D 1 58 ? -8.243 4.228 84.433 1.00 27.88 55 TYR D O 1
ATOM 7059 N N . GLY D 1 59 ? -10.334 4.983 84.024 1.00 23.94 56 GLY D N 1
ATOM 7060 C CA . GLY D 1 59 ? -10.663 3.989 82.985 1.00 22.99 56 GLY D CA 1
ATOM 7061 C C . GLY D 1 59 ? -9.640 3.982 81.875 1.00 29.06 56 GLY D C 1
ATOM 7062 O O . GLY D 1 59 ? -8.892 3.004 81.743 1.00 29.77 56 GLY D O 1
ATOM 7063 N N . PRO D 1 60 ? -9.481 5.097 81.134 1.00 25.69 57 PRO D N 1
ATOM 7064 C CA . PRO D 1 60 ? -8.474 5.104 80.050 1.00 27.37 57 PRO D CA 1
ATOM 7065 C C . PRO D 1 60 ? -6.999 5.099 80.517 1.00 33.87 57 PRO D C 1
ATOM 7066 O O . PRO D 1 60 ? -6.165 4.533 79.814 1.00 34.38 57 PRO D O 1
ATOM 7070 N N . LEU D 1 61 ? -6.657 5.757 81.643 1.00 29.69 58 LEU D N 1
ATOM 7071 C CA . LEU D 1 61 ? -5.261 5.827 82.094 1.00 28.66 58 LEU D CA 1
ATOM 7072 C C . LEU D 1 61 ? -4.802 4.546 82.713 1.00 30.33 58 LEU D C 1
ATOM 7073 O O . LEU D 1 61 ? -3.648 4.212 82.605 1.00 27.90 58 LEU D O 1
ATOM 7078 N N . VAL D 1 62 ? -5.679 3.858 83.469 1.00 30.52 59 VAL D N 1
ATOM 7079 C CA . VAL D 1 62 ? -5.235 2.709 84.254 1.00 29.76 59 VAL D CA 1
ATOM 7080 C C . VAL D 1 62 ? -5.959 1.432 83.853 1.00 29.95 59 VAL D C 1
ATOM 7081 O O . VAL D 1 62 ? -5.298 0.381 83.699 1.00 28.26 59 VAL D O 1
ATOM 7085 N N . GLY D 1 63 ? -7.290 1.494 83.795 1.00 25.02 60 GLY D N 1
ATOM 7086 C CA . GLY D 1 63 ? -8.074 0.314 83.448 1.00 24.40 60 GLY D CA 1
ATOM 7087 C C . GLY D 1 63 ? -7.756 -0.262 82.080 1.00 28.49 60 GLY D C 1
ATOM 7088 O O . GLY D 1 63 ? -7.536 -1.475 81.952 1.00 28.04 60 GLY D O 1
ATOM 7089 N N . VAL D 1 64 ? -7.614 0.612 81.057 1.00 26.40 61 VAL D N 1
ATOM 7090 C CA . VAL D 1 64 ? -7.374 0.139 79.667 1.00 26.96 61 VAL D CA 1
ATOM 7091 C C . VAL D 1 64 ? -6.005 -0.631 79.599 1.00 31.68 61 VAL D C 1
ATOM 7092 O O . VAL D 1 64 ? -6.010 -1.810 79.170 1.00 31.63 61 VAL D O 1
ATOM 7096 N N . PRO D 1 65 ? -4.858 -0.083 80.096 1.00 27.73 62 PRO D N 1
ATOM 7097 C CA . PRO D 1 65 ? -3.609 -0.883 79.995 1.00 29.11 62 PRO D CA 1
ATOM 7098 C C . PRO D 1 65 ? -3.667 -2.112 80.905 1.00 34.59 62 PRO D C 1
ATOM 7099 O O . PRO D 1 65 ? -3.116 -3.148 80.543 1.00 35.94 62 PRO D O 1
ATOM 7103 N N . ARG D 1 66 ? -4.354 -2.032 82.058 1.00 30.16 63 ARG D N 1
ATOM 7104 C CA . ARG D 1 66 ? -4.468 -3.208 82.942 1.00 31.50 63 ARG D CA 1
ATOM 7105 C C . ARG D 1 66 ? -5.254 -4.346 82.233 1.00 32.70 63 ARG D C 1
ATOM 7106 O O . ARG D 1 66 ? -4.804 -5.498 82.234 1.00 30.65 63 ARG D O 1
ATOM 7114 N N . LEU D 1 67 ? -6.439 -4.009 81.657 1.00 26.95 64 LEU D N 1
ATOM 7115 C CA . LEU D 1 67 ? -7.274 -4.965 80.936 1.00 27.94 64 LEU D CA 1
ATOM 7116 C C . LEU D 1 67 ? -6.562 -5.457 79.640 1.00 31.28 64 LEU D C 1
ATOM 7117 O O . LEU D 1 67 ? -6.565 -6.667 79.397 1.00 30.90 64 LEU D O 1
ATOM 7122 N N . LEU D 1 68 ? -5.829 -4.576 78.917 1.00 29.87 65 LEU D N 1
ATOM 7123 C CA . LEU D 1 68 ? -5.059 -5.042 77.744 1.00 31.27 65 LEU D CA 1
ATOM 7124 C C . LEU D 1 68 ? -3.973 -6.066 78.152 1.00 37.49 65 LEU D C 1
ATOM 7125 O O . LEU D 1 68 ? -3.701 -6.974 77.376 1.00 41.49 65 LEU D O 1
ATOM 7130 N N . GLY D 1 69 ? -3.364 -5.915 79.326 1.00 31.56 66 GLY D N 1
ATOM 7131 C CA . GLY D 1 69 ? -2.358 -6.856 79.830 1.00 32.24 66 GLY D CA 1
ATOM 7132 C C . GLY D 1 69 ? -2.957 -8.230 80.107 1.00 35.49 66 GLY D C 1
ATOM 7133 O O . GLY D 1 69 ? -2.416 -9.245 79.684 1.00 34.26 66 GLY D O 1
ATOM 7134 N N . ILE D 1 70 ? -4.130 -8.263 80.750 1.00 32.16 67 ILE D N 1
ATOM 7135 C CA . ILE D 1 70 ? -4.855 -9.508 81.069 1.00 32.34 67 ILE D CA 1
ATOM 7136 C C . ILE D 1 70 ? -5.304 -10.240 79.774 1.00 38.18 67 ILE D C 1
ATOM 7137 O O . ILE D 1 70 ? -5.161 -11.479 79.701 1.00 40.16 67 ILE D O 1
ATOM 7142 N N . LEU D 1 71 ? -5.877 -9.490 78.781 1.00 32.72 68 LEU D N 1
ATOM 7143 C CA . LEU D 1 71 ? -6.274 -10.080 77.481 1.00 32.42 68 LEU D CA 1
ATOM 7144 C C . LEU D 1 71 ? -5.044 -10.661 76.769 1.00 37.30 68 LEU D C 1
ATOM 7145 O O . LEU D 1 71 ? -5.083 -11.792 76.273 1.00 36.99 68 LEU D O 1
ATOM 7150 N N . ASP D 1 72 ? -3.934 -9.916 76.760 1.00 35.34 69 ASP D N 1
ATOM 7151 C CA . ASP D 1 72 ? -2.708 -10.403 76.135 1.00 37.17 69 ASP D CA 1
ATOM 7152 C C . ASP D 1 72 ? -2.186 -11.717 76.818 1.00 41.67 69 ASP D C 1
ATOM 7153 O O . ASP D 1 72 ? -1.786 -12.653 76.114 1.00 42.02 69 ASP D O 1
ATOM 7158 N N . GLU D 1 73 ? -2.171 -11.769 78.168 1.00 36.89 70 GLU D N 1
ATOM 7159 C CA . GLU D 1 73 ? -1.736 -12.942 78.943 1.00 37.72 70 GLU D CA 1
ATOM 7160 C C . GLU D 1 73 ? -2.417 -14.277 78.521 1.00 45.39 70 GLU D C 1
ATOM 7161 O O . GLU D 1 73 ? -1.751 -15.319 78.454 1.00 45.93 70 GLU D O 1
ATOM 7167 N N . PHE D 1 74 ? -3.739 -14.250 78.246 1.00 45.19 71 PHE D N 1
ATOM 7168 C CA . PHE D 1 74 ? -4.485 -15.463 77.872 1.00 44.95 71 PHE D CA 1
ATOM 7169 C C . PHE D 1 74 ? -4.814 -15.561 76.353 1.00 48.19 71 PHE D C 1
ATOM 7170 O O . PHE D 1 74 ? -5.478 -16.516 75.940 1.00 48.85 71 PHE D O 1
ATOM 7178 N N . ASN D 1 75 ? -4.316 -14.601 75.539 1.00 42.39 72 ASN D N 1
ATOM 7179 C CA . ASN D 1 75 ? -4.523 -14.476 74.101 1.00 42.01 72 ASN D CA 1
ATOM 7180 C C . ASN D 1 75 ? -6.018 -14.492 73.794 1.00 46.17 72 ASN D C 1
ATOM 7181 O O . ASN D 1 75 ? -6.496 -15.283 72.985 1.00 46.38 72 ASN D O 1
ATOM 7186 N N . VAL D 1 76 ? -6.755 -13.595 74.480 1.00 40.63 73 VAL D N 1
ATOM 7187 C CA . VAL D 1 76 ? -8.189 -13.422 74.377 1.00 38.94 73 VAL D CA 1
ATOM 7188 C C . VAL D 1 76 ? -8.457 -12.154 73.564 1.00 40.96 73 VAL D C 1
ATOM 7189 O O . VAL D 1 76 ? -7.936 -11.095 73.918 1.00 36.20 73 VAL D O 1
ATOM 7193 N N . PRO D 1 77 ? -9.310 -12.220 72.508 1.00 41.92 74 PRO D N 1
ATOM 7194 C CA . PRO D 1 77 ? -9.724 -10.983 71.838 1.00 41.15 74 PRO D CA 1
ATOM 7195 C C . PRO D 1 77 ? -10.777 -10.269 72.712 1.00 45.55 74 PRO D C 1
ATOM 7196 O O . PRO D 1 77 ? -11.583 -10.899 73.405 1.00 45.67 74 PRO D O 1
ATOM 7200 N N . GLY D 1 78 ? -10.712 -8.956 72.724 1.00 38.79 75 GLY D N 1
ATOM 7201 C CA . GLY D 1 78 ? -11.661 -8.134 73.451 1.00 34.23 75 GLY D CA 1
ATOM 7202 C C . GLY D 1 78 ? -12.245 -7.115 72.495 1.00 35.58 75 GLY D C 1
ATOM 7203 O O . GLY D 1 78 ? -11.606 -6.762 71.499 1.00 35.20 75 GLY D O 1
ATOM 7204 N N . THR D 1 79 ? -13.447 -6.619 72.774 1.00 29.46 76 THR D N 1
ATOM 7205 C CA . THR D 1 79 ? -14.014 -5.620 71.889 1.00 30.00 76 THR D CA 1
ATOM 7206 C C . THR D 1 79 ? -14.253 -4.406 72.706 1.00 30.95 76 THR D C 1
ATOM 7207 O O . THR D 1 79 ? -14.877 -4.480 73.745 1.00 28.55 76 THR D O 1
ATOM 7211 N N . PHE D 1 80 ? -13.768 -3.297 72.232 1.00 29.35 77 PHE D N 1
ATOM 7212 C CA . PHE D 1 80 ? -13.885 -2.085 73.007 1.00 28.98 77 PHE D CA 1
ATOM 7213 C C . PHE D 1 80 ? -14.806 -1.147 72.292 1.00 31.85 77 PHE D C 1
ATOM 7214 O O . PHE D 1 80 ? -14.519 -0.725 71.196 1.00 31.43 77 PHE D O 1
ATOM 7222 N N . PHE D 1 81 ? -15.882 -0.798 72.939 1.00 29.13 78 PHE D N 1
ATOM 7223 C CA . PHE D 1 81 ? -16.868 0.170 72.484 1.00 28.48 78 PHE D CA 1
ATOM 7224 C C . PHE D 1 81 ? -16.403 1.513 72.997 1.00 31.41 78 PHE D C 1
ATOM 7225 O O . PHE D 1 81 ? -16.329 1.733 74.212 1.00 30.55 78 PHE D O 1
ATOM 7233 N N . VAL D 1 82 ? -16.032 2.387 72.078 1.00 30.47 79 VAL D N 1
ATOM 7234 C CA . VAL D 1 82 ? -15.361 3.649 72.431 1.00 30.55 79 VAL D CA 1
ATOM 7235 C C . VAL D 1 82 ? -16.153 4.900 71.990 1.00 35.36 79 VAL D C 1
ATOM 7236 O O . VAL D 1 82 ? -16.100 5.253 70.809 1.00 36.97 79 VAL D O 1
ATOM 7240 N N . PRO D 1 83 ? -16.816 5.635 72.942 1.00 32.55 80 PRO D N 1
ATOM 7241 C CA . PRO D 1 83 ? -17.426 6.937 72.586 1.00 32.43 80 PRO D CA 1
ATOM 7242 C C . PRO D 1 83 ? -16.394 7.804 71.862 1.00 37.54 80 PRO D C 1
ATOM 7243 O O . PRO D 1 83 ? -15.229 7.779 72.246 1.00 36.59 80 PRO D O 1
ATOM 7247 N N . GLY D 1 84 ? -16.778 8.523 70.804 1.00 35.35 81 GLY D N 1
ATOM 7248 C CA . GLY D 1 84 ? -15.805 9.366 70.088 1.00 34.42 81 GLY D CA 1
ATOM 7249 C C . GLY D 1 84 ? -15.140 10.420 70.946 1.00 35.86 81 GLY D C 1
ATOM 7250 O O . GLY D 1 84 ? -13.969 10.775 70.705 1.00 34.78 81 GLY D O 1
ATOM 7251 N N . TYR D 1 85 ? -15.858 10.904 71.982 1.00 33.00 82 TYR D N 1
ATOM 7252 C CA . TYR D 1 85 ? -15.278 11.877 72.941 1.00 32.97 82 TYR D CA 1
ATOM 7253 C C . TYR D 1 85 ? -14.116 11.254 73.728 1.00 34.66 82 TYR D C 1
ATOM 7254 O O . TYR D 1 85 ? -13.123 11.930 73.976 1.00 31.36 82 TYR D O 1
ATOM 7263 N N . THR D 1 86 ? -14.254 9.978 74.145 1.00 29.76 83 THR D N 1
ATOM 7264 C CA . THR D 1 86 ? -13.177 9.293 74.864 1.00 29.83 83 THR D CA 1
ATOM 7265 C C . THR D 1 86 ? -11.915 9.215 73.982 1.00 34.33 83 THR D C 1
ATOM 7266 O O . THR D 1 86 ? -10.817 9.443 74.489 1.00 34.48 83 THR D O 1
ATOM 7270 N N . ALA D 1 87 ? -12.066 8.876 72.694 1.00 30.15 84 ALA D N 1
ATOM 7271 C CA . ALA D 1 87 ? -10.935 8.827 71.752 1.00 30.98 84 ALA D CA 1
ATOM 7272 C C . ALA D 1 87 ? -10.255 10.198 71.676 1.00 34.85 84 ALA D C 1
ATOM 7273 O O . ALA D 1 87 ? -9.036 10.291 71.666 1.00 33.45 84 ALA D O 1
ATOM 7275 N N . HIS D 1 88 ? -11.043 11.263 71.599 1.00 32.96 85 HIS D N 1
ATOM 7276 C CA . HIS D 1 88 ? -10.471 12.605 71.494 1.00 34.67 85 HIS D CA 1
ATOM 7277 C C . HIS D 1 88 ? -9.777 13.019 72.772 1.00 38.17 85 HIS D C 1
ATOM 7278 O O . HIS D 1 88 ? -8.684 13.543 72.694 1.00 38.02 85 HIS D O 1
ATOM 7285 N N . ARG D 1 89 ? -10.364 12.729 73.952 1.00 35.12 86 ARG D N 1
ATOM 7286 C CA . ARG D 1 89 ? -9.759 13.124 75.230 1.00 35.43 86 ARG D CA 1
ATOM 7287 C C . ARG D 1 89 ? -8.583 12.236 75.594 1.00 38.22 86 ARG D C 1
ATOM 7288 O O . ARG D 1 89 ? -7.653 12.719 76.225 1.00 36.64 86 ARG D O 1
ATOM 7296 N N . HIS D 1 90 ? -8.663 10.919 75.281 1.00 36.49 87 HIS D N 1
ATOM 7297 C CA . HIS D 1 90 ? -7.618 9.940 75.628 1.00 35.70 87 HIS D CA 1
ATOM 7298 C C . HIS D 1 90 ? -7.121 9.229 74.338 1.00 36.35 87 HIS D C 1
ATOM 7299 O O . HIS D 1 90 ? -7.317 8.026 74.204 1.00 30.93 87 HIS D O 1
ATOM 7306 N N . PRO D 1 91 ? -6.415 9.923 73.404 1.00 32.13 88 PRO D N 1
ATOM 7307 C CA . PRO D 1 91 ? -6.040 9.254 72.150 1.00 33.46 88 PRO D CA 1
ATOM 7308 C C . PRO D 1 91 ? -5.049 8.109 72.305 1.00 38.59 88 PRO D C 1
ATOM 7309 O O . PRO D 1 91 ? -5.199 7.102 71.590 1.00 37.68 88 PRO D O 1
ATOM 7313 N N . GLU D 1 92 ? -4.027 8.262 73.186 1.00 35.11 89 GLU D N 1
ATOM 7314 C CA . GLU D 1 92 ? -2.999 7.246 73.376 1.00 35.87 89 GLU D CA 1
ATOM 7315 C C . GLU D 1 92 ? -3.593 5.950 73.964 1.00 38.17 89 GLU D C 1
ATOM 7316 O O . GLU D 1 92 ? -3.414 4.916 73.325 1.00 39.45 89 GLU D O 1
ATOM 7322 N N . PRO D 1 93 ? -4.374 5.951 75.073 1.00 35.17 90 PRO D N 1
ATOM 7323 C CA . PRO D 1 93 ? -5.015 4.691 75.516 1.00 34.56 90 PRO D CA 1
ATOM 7324 C C . PRO D 1 93 ? -5.869 4.032 74.439 1.00 38.35 90 PRO D C 1
ATOM 7325 O O . PRO D 1 93 ? -5.851 2.812 74.322 1.00 38.80 90 PRO D O 1
ATOM 7329 N N . ILE D 1 94 ? -6.606 4.839 73.631 1.00 34.19 91 ILE D N 1
ATOM 7330 C CA . ILE D 1 94 ? -7.458 4.311 72.559 1.00 32.38 91 ILE D CA 1
ATOM 7331 C C . ILE D 1 94 ? -6.580 3.743 71.443 1.00 36.14 91 ILE D C 1
ATOM 7332 O O . ILE D 1 94 ? -6.834 2.606 71.013 1.00 35.25 91 ILE D O 1
ATOM 7337 N N . ARG D 1 95 ? -5.485 4.444 71.081 1.00 34.09 92 ARG D N 1
ATOM 7338 C CA . ARG D 1 95 ? -4.572 3.930 70.075 1.00 35.00 92 ARG D CA 1
ATOM 7339 C C . ARG D 1 95 ? -3.946 2.611 70.513 1.00 40.52 92 ARG D C 1
ATOM 7340 O O . ARG D 1 95 ? -3.782 1.723 69.677 1.00 40.71 92 ARG D O 1
ATOM 7348 N N . SER D 1 96 ? -3.635 2.468 71.836 1.00 36.60 93 SER D N 1
ATOM 7349 C CA . SER D 1 96 ? -3.016 1.249 72.383 1.00 36.50 93 SER D CA 1
ATOM 7350 C C . SER D 1 96 ? -3.950 0.039 72.212 1.00 35.11 93 SER D C 1
ATOM 7351 O O . SER D 1 96 ? -3.497 -1.093 72.021 1.00 34.21 93 SER D O 1
ATOM 7354 N N . ILE D 1 97 ? -5.251 0.281 72.262 1.00 31.38 94 ILE D N 1
ATOM 7355 C CA . ILE D 1 97 ? -6.222 -0.799 72.014 1.00 30.43 94 ILE D CA 1
ATOM 7356 C C . ILE D 1 97 ? -6.068 -1.318 70.562 1.00 36.91 94 ILE D C 1
ATOM 7357 O O . ILE D 1 97 ? -6.038 -2.545 70.360 1.00 36.50 94 ILE D O 1
ATOM 7362 N N . ALA D 1 98 ? -6.003 -0.389 69.554 1.00 35.92 95 ALA D N 1
ATOM 7363 C CA . ALA D 1 98 ? -5.854 -0.783 68.144 1.00 38.24 95 ALA D CA 1
ATOM 7364 C C . ALA D 1 98 ? -4.511 -1.480 67.902 1.00 40.09 95 ALA D C 1
ATOM 7365 O O . ALA D 1 98 ? -4.450 -2.487 67.191 1.00 38.49 95 ALA D O 1
ATOM 7367 N N . ARG D 1 99 ? -3.441 -0.957 68.499 1.00 37.81 96 ARG D N 1
ATOM 7368 C CA . ARG D 1 99 ? -2.086 -1.517 68.335 1.00 38.77 96 ARG D CA 1
ATOM 7369 C C . ARG D 1 99 ? -1.982 -2.950 68.835 1.00 42.34 96 ARG D C 1
ATOM 7370 O O . ARG D 1 99 ? -1.280 -3.749 68.224 1.00 45.37 96 ARG D O 1
ATOM 7378 N N . ALA D 1 100 ? -2.694 -3.279 69.922 1.00 37.30 97 ALA D N 1
ATOM 7379 C CA . ALA D 1 100 ? -2.734 -4.608 70.507 1.00 37.21 97 ALA D CA 1
ATOM 7380 C C . ALA D 1 100 ? -3.603 -5.556 69.694 1.00 44.31 97 ALA D C 1
ATOM 7381 O O . ALA D 1 100 ? -3.722 -6.728 70.039 1.00 45.82 97 ALA D O 1
ATOM 7383 N N . GLY D 1 101 ? -4.237 -5.034 68.654 1.00 41.68 98 GLY D N 1
ATOM 7384 C CA . GLY D 1 101 ? -5.027 -5.811 67.719 1.00 41.43 98 GLY D CA 1
ATOM 7385 C C . GLY D 1 101 ? -6.473 -6.041 68.100 1.00 42.34 98 GLY D C 1
ATOM 7386 O O . GLY D 1 101 ? -7.168 -6.752 67.396 1.00 41.29 98 GLY D O 1
ATOM 7387 N N . HIS D 1 102 ? -6.964 -5.410 69.168 1.00 37.41 99 HIS D N 1
ATOM 7388 C CA . HIS D 1 102 ? -8.367 -5.587 69.540 1.00 34.19 99 HIS D CA 1
ATOM 7389 C C . HIS D 1 102 ? -9.287 -4.724 68.686 1.00 37.56 99 HIS D C 1
ATOM 7390 O O . HIS D 1 102 ? -8.930 -3.624 68.268 1.00 37.31 99 HIS D O 1
ATOM 7397 N N . GLU D 1 103 ? -10.504 -5.206 68.480 1.00 34.28 100 GLU D N 1
ATOM 7398 C CA . GLU D 1 103 ? -11.526 -4.446 67.770 1.00 35.22 100 GLU D CA 1
ATOM 7399 C C . GLU D 1 103 ? -12.016 -3.212 68.551 1.00 37.16 100 GLU D C 1
ATOM 7400 O O . GLU D 1 103 ? -12.202 -3.275 69.763 1.00 35.06 100 GLU D O 1
ATOM 7406 N N . ILE D 1 104 ? -12.205 -2.100 67.835 1.00 33.25 101 ILE D N 1
ATOM 7407 C CA . ILE D 1 104 ? -12.808 -0.910 68.415 1.00 32.42 101 ILE D CA 1
ATOM 7408 C C . ILE D 1 104 ? -14.198 -0.774 67.736 1.00 38.19 101 ILE D C 1
ATOM 7409 O O . ILE D 1 104 ? -14.289 -0.825 66.503 1.00 36.03 101 ILE D O 1
ATOM 7414 N N . ALA D 1 105 ? -15.271 -0.615 68.543 1.00 34.85 102 ALA D N 1
ATOM 7415 C CA . ALA D 1 105 ? -16.626 -0.413 68.013 1.00 33.97 102 ALA D CA 1
ATOM 7416 C C . ALA D 1 105 ? -17.212 0.948 68.491 1.00 34.85 102 ALA D C 1
ATOM 7417 O O . ALA D 1 105 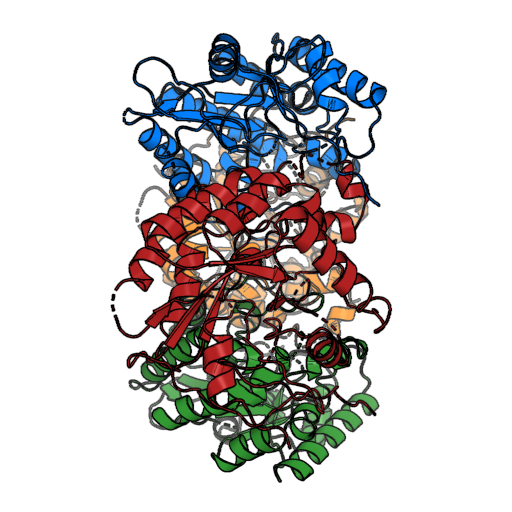? -16.638 1.627 69.349 1.00 33.48 102 ALA D O 1
ATOM 7419 N N . HIS D 1 106 ? -18.295 1.361 67.849 1.00 30.28 103 HIS D N 1
ATOM 7420 C CA . HIS D 1 106 ? -18.953 2.640 68.077 1.00 29.51 103 HIS D CA 1
ATOM 7421 C C . HIS D 1 106 ? -19.797 2.643 69.340 1.00 33.22 103 HIS D C 1
ATOM 7422 O O . HIS D 1 106 ? -20.440 1.623 69.689 1.00 29.49 103 HIS D O 1
ATOM 7429 N N . HIS D 1 107 ? -19.787 3.815 70.051 1.00 28.80 104 HIS D N 1
ATOM 7430 C CA . HIS D 1 107 ? -20.587 4.012 71.256 1.00 25.35 104 HIS D CA 1
ATOM 7431 C C . HIS D 1 107 ? -20.910 5.529 71.354 1.00 31.50 104 HIS D C 1
ATOM 7432 O O . HIS D 1 107 ? -20.775 6.145 72.396 1.00 30.34 104 HIS D O 1
ATOM 7439 N N . GLY D 1 108 ? -21.356 6.099 70.248 1.00 32.09 105 GLY D N 1
ATOM 7440 C CA . GLY D 1 108 ? -21.734 7.506 70.172 1.00 33.37 105 GLY D CA 1
ATOM 7441 C C . GLY D 1 108 ? -20.527 8.400 70.128 1.00 36.59 105 GLY D C 1
ATOM 7442 O O . GLY D 1 108 ? -19.417 7.922 69.862 1.00 33.85 105 GLY D O 1
ATOM 7443 N N . TYR D 1 109 ? -20.735 9.705 70.364 1.00 35.15 106 TYR D N 1
ATOM 7444 C CA . TYR D 1 109 ? -19.607 10.661 70.418 1.00 35.03 106 TYR D CA 1
ATOM 7445 C C . TYR D 1 109 ? -19.471 11.024 71.883 1.00 36.66 106 TYR D C 1
ATOM 7446 O O . TYR D 1 109 ? -18.615 10.471 72.547 1.00 34.58 106 TYR D O 1
ATOM 7455 N N . LEU D 1 110 ? -20.389 11.854 72.421 1.00 32.65 107 LEU D N 1
ATOM 7456 C CA . LEU D 1 110 ? -20.367 12.143 73.841 1.00 30.69 107 LEU D CA 1
ATOM 7457 C C . LEU D 1 110 ? -21.324 11.172 74.561 1.00 34.42 107 LEU D C 1
ATOM 7458 O O . LEU D 1 110 ? -22.134 11.599 75.358 1.00 35.64 107 LEU D O 1
ATOM 7463 N N . HIS D 1 111 ? -21.300 9.869 74.217 1.00 30.43 108 HIS D N 1
ATOM 7464 C CA . HIS D 1 111 ? -22.156 8.875 74.924 1.00 29.53 108 HIS D CA 1
ATOM 7465 C C . HIS D 1 111 ? -23.641 9.379 75.073 1.00 33.55 108 HIS D C 1
ATOM 7466 O O . HIS D 1 111 ? -24.249 9.197 76.128 1.00 33.40 108 HIS D O 1
ATOM 7473 N N . GLU D 1 112 ? -24.193 10.021 74.016 1.00 29.53 109 GLU D N 1
ATOM 7474 C CA . GLU D 1 112 ? -25.503 10.691 74.066 1.00 29.33 109 GLU D CA 1
ATOM 7475 C C . GLU D 1 112 ? -26.657 9.747 74.234 1.00 34.43 109 GLU D C 1
ATOM 7476 O O . GLU D 1 112 ? -26.738 8.711 73.555 1.00 31.78 109 GLU D O 1
ATOM 7482 N N . SER D 1 113 ? -27.577 10.128 75.123 1.00 31.00 110 SER D N 1
ATOM 7483 C CA . SER D 1 113 ? -28.859 9.431 75.250 1.00 32.01 110 SER D CA 1
ATOM 7484 C C . SER D 1 113 ? -29.611 9.577 73.920 1.00 40.05 110 SER D C 1
ATOM 7485 O O . SER D 1 113 ? -29.575 10.666 73.317 1.00 40.81 110 SER D O 1
ATOM 7488 N N . LEU D 1 114 ? -30.255 8.483 73.436 1.00 35.88 111 LEU D N 1
ATOM 7489 C CA . LEU D 1 114 ? -31.009 8.517 72.164 1.00 34.04 111 LEU D CA 1
ATOM 7490 C C . LEU D 1 114 ? -32.501 8.747 72.425 1.00 37.94 111 LEU D C 1
ATOM 7491 O O . LEU D 1 114 ? -33.299 8.783 71.493 1.00 40.60 111 LEU D O 1
ATOM 7496 N N . VAL D 1 115 ? -32.869 8.889 73.684 1.00 32.88 112 VAL D N 1
ATOM 7497 C CA . VAL D 1 115 ? -34.242 9.121 74.104 1.00 32.76 112 VAL D CA 1
ATOM 7498 C C . VAL D 1 115 ? -34.616 10.490 73.534 1.00 39.84 112 VAL D C 1
ATOM 7499 O O . VAL D 1 115 ? -33.884 11.442 73.764 1.00 40.58 112 VAL D O 1
ATOM 7503 N N . GLY D 1 116 ? -35.657 10.533 72.691 1.00 37.79 113 GLY D N 1
ATOM 7504 C CA . GLY D 1 116 ? -36.111 11.769 72.051 1.00 38.14 113 GLY D CA 1
ATOM 7505 C C . GLY D 1 116 ? -35.283 12.151 70.829 1.00 41.01 113 GLY D C 1
ATOM 7506 O O . GLY D 1 116 ? -35.545 13.194 70.217 1.00 42.68 113 GLY D O 1
ATOM 7507 N N . ALA D 1 117 ? -34.310 11.305 70.413 1.00 33.76 114 ALA D N 1
ATOM 7508 C CA . ALA D 1 117 ? -33.502 11.653 69.226 1.00 35.07 114 ALA D CA 1
ATOM 7509 C C . ALA D 1 117 ? -34.245 11.344 67.918 1.00 41.77 114 ALA D C 1
ATOM 7510 O O . ALA D 1 117 ? -34.875 10.297 67.783 1.00 41.70 114 ALA D O 1
ATOM 7512 N N . ASP D 1 118 ? -34.169 12.258 66.949 1.00 38.35 115 ASP D N 1
ATOM 7513 C CA . ASP D 1 118 ? -34.717 11.964 65.650 1.00 37.87 115 ASP D CA 1
ATOM 7514 C C . ASP D 1 118 ? -33.593 11.334 64.800 1.00 40.36 115 ASP D C 1
ATOM 7515 O O . ASP D 1 118 ? -32.433 11.307 65.242 1.00 37.76 115 ASP D O 1
ATOM 7520 N N . GLU D 1 119 ? -33.923 10.810 63.626 1.00 36.07 116 GLU D N 1
ATOM 7521 C CA . GLU D 1 119 ? -32.914 10.155 62.783 1.00 35.94 116 GLU D CA 1
ATOM 7522 C C . GLU D 1 119 ? -31.785 11.093 62.374 1.00 42.05 116 GLU D C 1
ATOM 7523 O O . GLU D 1 119 ? -30.649 10.615 62.324 1.00 42.50 116 GLU D O 1
ATOM 7529 N N . ASP D 1 120 ? -32.050 12.417 62.149 1.00 39.58 117 ASP D N 1
ATOM 7530 C CA . ASP D 1 120 ? -30.960 13.331 61.754 1.00 39.80 117 ASP D CA 1
ATOM 7531 C C . ASP D 1 120 ? -29.904 13.505 62.875 1.00 44.37 117 ASP D C 1
ATOM 7532 O O . ASP D 1 120 ? -28.701 13.414 62.600 1.00 45.79 117 ASP D O 1
ATOM 7537 N N . THR D 1 121 ? -30.355 13.718 64.128 1.00 40.18 118 THR D N 1
ATOM 7538 C CA . THR D 1 121 ? -29.503 13.865 65.322 1.00 37.92 118 THR D CA 1
ATOM 7539 C C . THR D 1 121 ? -28.653 12.610 65.454 1.00 40.86 118 THR D C 1
ATOM 7540 O O . THR D 1 121 ? -27.433 12.713 65.688 1.00 37.02 118 THR D O 1
ATOM 7544 N N . GLU D 1 122 ? -29.301 11.421 65.273 1.00 37.83 119 GLU D N 1
ATOM 7545 C CA . GLU D 1 122 ? -28.597 10.133 65.371 1.00 37.30 119 GLU D CA 1
ATOM 7546 C C . GLU D 1 122 ? -27.591 9.911 64.236 1.00 41.13 119 GLU D C 1
ATOM 7547 O O . GLU D 1 122 ? -26.521 9.348 64.494 1.00 40.69 119 GLU D O 1
ATOM 7553 N N A ARG D 1 123 ? -27.937 10.300 62.980 0.71 38.69 120 ARG D N 1
ATOM 7554 N N B ARG D 1 123 ? -27.944 10.332 62.994 0.29 38.09 120 ARG D N 1
ATOM 7555 C CA A ARG D 1 123 ? -27.009 10.147 61.859 0.71 39.21 120 ARG D CA 1
ATOM 7556 C CA B ARG D 1 123 ? -27.084 10.237 61.811 0.29 38.34 120 ARG D CA 1
ATOM 7557 C C A ARG D 1 123 ? -25.765 11.007 62.098 0.71 41.94 120 ARG D C 1
ATOM 7558 C C B ARG D 1 123 ? -25.809 11.041 62.025 0.29 41.26 120 ARG D C 1
ATOM 7559 O O A ARG D 1 123 ? -24.640 10.521 61.897 0.71 42.54 120 ARG D O 1
ATOM 7560 O O B ARG D 1 123 ? -24.712 10.554 61.730 0.29 41.19 120 ARG D O 1
ATOM 7575 N N . LYS D 1 124 ? -25.965 12.271 62.554 1.00 36.96 121 LYS D N 1
ATOM 7576 C CA . LYS D 1 124 ? -24.868 13.211 62.843 1.00 37.24 121 LYS D CA 1
ATOM 7577 C C . LYS D 1 124 ? -23.923 12.643 63.926 1.00 38.75 121 LYS D C 1
ATOM 7578 O O . LYS D 1 124 ? -22.719 12.849 63.842 1.00 38.72 121 LYS D O 1
ATOM 7584 N N . ILE D 1 125 ? -24.462 11.889 64.921 1.00 34.76 122 ILE D N 1
ATOM 7585 C CA . ILE D 1 125 ? -23.647 11.316 66.004 1.00 33.07 122 ILE D CA 1
ATOM 7586 C C . ILE D 1 125 ? -22.873 10.121 65.432 1.00 37.47 122 ILE D C 1
ATOM 7587 O O . ILE D 1 125 ? -21.689 9.985 65.728 1.00 38.36 122 ILE D O 1
ATOM 7592 N N . LEU D 1 126 ? -23.505 9.284 64.599 1.00 36.17 123 LEU D N 1
ATOM 7593 C CA . LEU D 1 126 ? -22.811 8.153 63.960 1.00 35.63 123 LEU D CA 1
ATOM 7594 C C . LEU D 1 126 ? -21.591 8.676 63.189 1.00 41.37 123 LEU D C 1
ATOM 7595 O O . LEU D 1 126 ? -20.479 8.194 63.395 1.00 40.28 123 LEU D O 1
ATOM 7600 N N . THR D 1 127 ? -21.793 9.733 62.395 1.00 40.53 124 THR D N 1
ATOM 7601 C CA . THR D 1 127 ? -20.728 10.355 61.598 1.00 42.07 124 THR D CA 1
ATOM 7602 C C . THR D 1 127 ? -19.629 10.898 62.522 1.00 44.97 124 THR D C 1
ATOM 7603 O O . THR D 1 127 ? -18.471 10.589 62.290 1.00 42.46 124 THR D O 1
ATOM 7607 N N . ARG D 1 128 ? -20.000 11.631 63.591 1.00 42.50 125 ARG D N 1
ATOM 7608 C CA . ARG D 1 128 ? -19.038 12.230 64.527 1.00 42.05 125 ARG D CA 1
ATOM 7609 C C . ARG D 1 128 ? -18.199 11.175 65.212 1.00 41.85 125 ARG D C 1
ATOM 7610 O O . ARG D 1 128 ? -16.991 11.329 65.315 1.00 40.52 125 ARG D O 1
ATOM 7618 N N . GLY D 1 129 ? -18.848 10.100 65.640 1.00 35.51 126 GLY D N 1
ATOM 7619 C CA . GLY D 1 129 ? -18.176 8.977 66.256 1.00 33.99 126 GLY D CA 1
ATOM 7620 C C . GLY D 1 129 ? -17.217 8.288 65.307 1.00 38.34 126 GLY D C 1
ATOM 7621 O O . GLY D 1 129 ? -16.103 7.999 65.703 1.00 38.14 126 GLY D O 1
ATOM 7622 N N . ILE D 1 130 ? -17.641 7.988 64.060 1.00 36.82 127 ILE D N 1
ATOM 7623 C CA . ILE D 1 130 ? -16.798 7.302 63.063 1.00 36.71 127 ILE D CA 1
ATOM 7624 C C . ILE D 1 130 ? -15.563 8.119 62.763 1.00 39.21 127 ILE D C 1
ATOM 7625 O O . ILE D 1 130 ? -14.467 7.562 62.765 1.00 37.99 127 ILE D O 1
ATOM 7630 N N . GLU D 1 131 ? -15.739 9.440 62.525 1.00 36.09 128 GLU D N 1
ATOM 7631 C CA . GLU D 1 131 ? -14.650 10.362 62.199 1.00 35.56 128 GLU D CA 1
ATOM 7632 C C . GLU D 1 131 ? -13.661 10.507 63.378 1.00 41.26 128 GLU D C 1
ATOM 7633 O O . GLU D 1 131 ? -12.455 10.501 63.158 1.00 40.98 128 GLU D O 1
ATOM 7639 N N . ALA D 1 132 ? -14.153 10.566 64.618 1.00 38.70 129 ALA D N 1
ATOM 7640 C CA . ALA D 1 132 ? -13.252 10.621 65.784 1.00 36.59 129 ALA D CA 1
ATOM 7641 C C . ALA D 1 132 ? -12.419 9.328 65.849 1.00 41.35 129 ALA D C 1
ATOM 7642 O O . ALA D 1 132 ? -11.212 9.422 65.969 1.00 43.48 129 ALA D O 1
ATOM 7644 N N . LEU D 1 133 ? -13.044 8.142 65.659 1.00 37.59 130 LEU D N 1
ATOM 7645 C CA . LEU D 1 133 ? -12.350 6.848 65.736 1.00 37.52 130 LEU D CA 1
ATOM 7646 C C . LEU D 1 133 ? -11.330 6.686 64.616 1.00 44.99 130 LEU D C 1
ATOM 7647 O O . LEU D 1 133 ? -10.222 6.194 64.830 1.00 43.80 130 LEU D O 1
ATOM 7652 N N . GLU D 1 134 ? -11.702 7.159 63.424 1.00 44.12 131 GLU D N 1
ATOM 7653 C CA . GLU D 1 134 ? -10.853 7.145 62.242 1.00 41.71 131 GLU D CA 1
ATOM 7654 C C . GLU D 1 134 ? -9.662 8.055 62.434 1.00 44.63 131 GLU D C 1
ATOM 7655 O O . GLU D 1 134 ? -8.533 7.660 62.140 1.00 46.28 131 GLU D O 1
ATOM 7661 N N . GLU D 1 135 ? -9.901 9.286 62.894 1.00 43.58 132 GLU D N 1
ATOM 7662 C CA . GLU D 1 135 ? -8.841 10.297 63.110 1.00 45.58 132 GLU D CA 1
ATOM 7663 C C . GLU D 1 135 ? -7.920 9.902 64.306 1.00 47.52 132 GLU D C 1
ATOM 7664 O O . GLU D 1 135 ? -6.705 10.115 64.240 1.00 46.48 132 GLU D O 1
ATOM 7670 N N . VAL D 1 136 ? -8.493 9.299 65.368 1.00 41.80 133 VAL D N 1
ATOM 7671 C CA . VAL D 1 136 ? -7.684 8.959 66.508 1.00 39.69 133 VAL D CA 1
ATOM 7672 C C . VAL D 1 136 ? -6.909 7.644 66.301 1.00 45.62 133 VAL D C 1
ATOM 7673 O O . VAL D 1 136 ? -5.697 7.612 66.550 1.00 44.53 133 VAL D O 1
ATOM 7677 N N . ALA D 1 137 ? -7.614 6.557 65.987 1.00 44.24 134 ALA D N 1
ATOM 7678 C CA . ALA D 1 137 ? -7.013 5.227 65.956 1.00 44.60 134 ALA D CA 1
ATOM 7679 C C . ALA D 1 137 ? -6.979 4.585 64.576 1.00 49.06 134 ALA D C 1
ATOM 7680 O O . ALA D 1 137 ? -6.556 3.433 64.485 1.00 49.78 134 ALA D O 1
ATOM 7682 N N . GLY D 1 138 ? -7.372 5.315 63.528 1.00 46.02 135 GLY D N 1
ATOM 7683 C CA . GLY D 1 138 ? -7.355 4.803 62.149 1.00 46.87 135 GLY D CA 1
ATOM 7684 C C . GLY D 1 138 ? -8.277 3.620 61.947 1.00 49.39 135 GLY D C 1
ATOM 7685 O O . GLY D 1 138 ? -8.051 2.781 61.071 1.00 49.42 135 GLY D O 1
ATOM 7686 N N . VAL D 1 139 ? -9.309 3.525 62.781 1.00 44.09 136 VAL D N 1
ATOM 7687 C CA . VAL D 1 139 ? -10.238 2.407 62.683 1.00 44.65 136 VAL D CA 1
ATOM 7688 C C . VAL D 1 139 ? -11.585 2.881 62.195 1.00 47.87 136 VAL D C 1
ATOM 7689 O O . VAL D 1 139 ? -12.066 3.945 62.609 1.00 47.81 136 VAL D O 1
ATOM 7693 N N . HIS D 1 140 ? -12.219 2.068 61.352 1.00 44.27 137 HIS D N 1
ATOM 7694 C CA . HIS D 1 140 ? -13.594 2.318 60.948 1.00 43.59 137 HIS D CA 1
ATOM 7695 C C . HIS D 1 140 ? -14.466 1.240 61.643 1.00 45.79 137 HIS D C 1
ATOM 7696 O O . HIS D 1 140 ? -14.293 0.030 61.402 1.00 44.74 137 HIS D O 1
ATOM 7703 N N . PRO D 1 141 ? -15.323 1.649 62.605 1.00 39.50 138 PRO D N 1
ATOM 7704 C CA . PRO D 1 141 ? -16.076 0.630 63.380 1.00 38.13 138 PRO D CA 1
ATOM 7705 C C . PRO D 1 141 ? -17.138 -0.093 62.535 1.00 41.01 138 PRO D C 1
ATOM 7706 O O . PRO D 1 141 ? -17.797 0.551 61.728 1.00 41.48 138 PRO D O 1
ATOM 7710 N N . VAL D 1 142 ? -17.263 -1.425 62.696 1.00 36.82 139 VAL D N 1
ATOM 7711 C CA . VAL D 1 142 ? -18.273 -2.295 62.050 1.00 36.55 139 VAL D CA 1
ATOM 7712 C C . VAL D 1 142 ? -19.343 -2.685 63.127 1.00 37.03 139 VAL D C 1
ATOM 7713 O O . VAL D 1 142 ? -20.373 -3.262 62.815 1.00 37.30 139 VAL D O 1
ATOM 7717 N N . GLY D 1 143 ? -19.065 -2.366 64.383 1.00 32.89 140 GLY D N 1
ATOM 7718 C CA . GLY D 1 143 ? -19.939 -2.640 65.513 1.00 29.18 140 GLY D CA 1
ATOM 7719 C C . GLY D 1 143 ? -20.463 -1.402 66.174 1.00 32.67 140 GLY D C 1
ATOM 7720 O O . GLY D 1 143 ? -19.858 -0.346 66.070 1.00 35.22 140 GLY D O 1
ATOM 7721 N N . TYR D 1 144 ? -21.631 -1.515 66.801 1.00 27.18 141 TYR D N 1
ATOM 7722 C CA . TYR D 1 144 ? -22.261 -0.435 67.518 1.00 27.56 141 TYR D CA 1
ATOM 7723 C C . TYR D 1 144 ? -22.926 -0.980 68.774 1.00 35.10 141 TYR D C 1
ATOM 7724 O O . TYR D 1 144 ? -23.473 -2.110 68.768 1.00 35.33 141 TYR D O 1
ATOM 7733 N N . ARG D 1 145 ? -22.968 -0.128 69.826 1.00 32.65 142 ARG D N 1
ATOM 7734 C CA . ARG D 1 145 ? -23.730 -0.317 71.068 1.00 30.96 142 ARG D CA 1
ATOM 7735 C C . ARG D 1 145 ? -24.312 1.043 71.454 1.00 32.49 142 ARG D C 1
ATOM 7736 O O . ARG D 1 145 ? -23.586 2.024 71.511 1.00 29.61 142 ARG D O 1
ATOM 7744 N N . ALA D 1 146 ? -25.603 1.127 71.687 1.00 29.11 143 ALA D N 1
ATOM 7745 C CA . ALA D 1 146 ? -26.185 2.423 72.053 1.00 28.89 143 ALA D CA 1
ATOM 7746 C C . ALA D 1 146 ? -25.774 2.837 73.461 1.00 32.11 143 ALA D C 1
ATOM 7747 O O . ALA D 1 146 ? -25.872 2.014 74.395 1.00 31.46 143 ALA D O 1
ATOM 7749 N N . PRO D 1 147 ? -25.333 4.111 73.647 1.00 29.50 144 PRO D N 1
ATOM 7750 C CA . PRO D 1 147 ? -25.061 4.609 75.002 1.00 28.63 144 PRO D CA 1
ATOM 7751 C C . PRO D 1 147 ? -26.294 4.378 75.856 1.00 32.18 144 PRO D C 1
ATOM 7752 O O . PRO D 1 147 ? -27.376 4.465 75.334 1.00 34.39 144 PRO D O 1
ATOM 7764 N N . TRP D 1 149 ? -27.631 1.593 76.567 1.00 34.59 146 TRP D N 1
ATOM 7765 C CA . TRP D 1 149 ? -28.306 0.397 76.040 1.00 37.78 146 TRP D CA 1
ATOM 7766 C C . TRP D 1 149 ? -29.752 0.717 75.690 1.00 35.38 146 TRP D C 1
ATOM 7767 O O . TRP D 1 149 ? -30.697 -0.033 76.019 1.00 32.89 146 TRP D O 1
ATOM 7778 N N . GLU D 1 150 ? -29.933 1.893 75.098 1.00 31.63 147 GLU D N 1
ATOM 7779 C CA . GLU D 1 150 ? -31.281 2.345 74.739 1.00 31.37 147 GLU D CA 1
ATOM 7780 C C . GLU D 1 150 ? -31.248 2.989 73.389 1.00 35.31 147 GLU D C 1
ATOM 7781 O O . GLU D 1 150 ? -30.361 3.818 73.131 1.00 33.87 147 GLU D O 1
ATOM 7795 N N . ASN D 1 152 ? -33.846 3.912 69.439 1.00 33.54 149 ASN D N 1
ATOM 7796 C CA . ASN D 1 152 ? -35.183 4.121 68.916 1.00 33.92 149 ASN D CA 1
ATOM 7797 C C . ASN D 1 152 ? -35.535 3.015 67.948 1.00 36.92 149 ASN D C 1
ATOM 7798 O O . ASN D 1 152 ? -34.643 2.290 67.496 1.00 36.51 149 ASN D O 1
ATOM 7803 N N . TRP D 1 153 ? -36.825 2.844 67.653 1.00 32.19 150 TRP D N 1
ATOM 7804 C CA . TRP D 1 153 ? -37.285 1.809 66.703 1.00 32.49 150 TRP D CA 1
ATOM 7805 C C . TRP D 1 153 ? -36.724 2.045 65.325 1.00 38.11 150 TRP D C 1
ATOM 7806 O O . TRP D 1 153 ? -36.633 1.091 64.531 1.00 37.89 150 TRP D O 1
ATOM 7817 N N . HIS D 1 154 ? -36.278 3.297 65.044 1.00 37.15 151 HIS D N 1
ATOM 7818 C CA . HIS D 1 154 ? -35.677 3.671 63.743 1.00 37.31 151 HIS D CA 1
ATOM 7819 C C . HIS D 1 154 ? -34.136 3.493 63.738 1.00 40.87 151 HIS D C 1
ATOM 7820 O O . HIS D 1 154 ? -33.530 3.621 62.681 1.00 41.00 151 HIS D O 1
ATOM 7827 N N . THR D 1 155 ? -33.497 3.213 64.910 1.00 36.77 152 THR D N 1
ATOM 7828 C CA . THR D 1 155 ? -32.041 3.112 64.977 1.00 36.14 152 THR D CA 1
ATOM 7829 C C . THR D 1 155 ? -31.488 1.943 64.148 1.00 38.78 152 THR D C 1
ATOM 7830 O O . THR D 1 155 ? -30.521 2.171 63.441 1.00 37.03 152 THR D O 1
ATOM 7834 N N . PRO D 1 156 ? -31.978 0.686 64.240 1.00 37.99 153 PRO D N 1
ATOM 7835 C CA . PRO D 1 156 ? -31.359 -0.393 63.435 1.00 38.70 153 PRO D CA 1
ATOM 7836 C C . PRO D 1 156 ? -31.160 -0.062 61.940 1.00 44.65 153 PRO D C 1
ATOM 7837 O O . PRO D 1 156 ? -30.125 -0.424 61.363 1.00 43.29 153 PRO D O 1
ATOM 7841 N N . LYS D 1 157 ? -32.159 0.609 61.314 1.00 43.56 154 LYS D N 1
ATOM 7842 C CA . LYS D 1 157 ? -32.125 0.910 59.883 1.00 45.07 154 LYS D CA 1
ATOM 7843 C C . LYS D 1 157 ? -31.015 1.900 59.612 1.00 46.33 154 LYS D C 1
ATOM 7844 O O . LYS D 1 157 ? -30.391 1.806 58.569 1.00 45.85 154 LYS D O 1
ATOM 7850 N N . LEU D 1 158 ? -30.760 2.824 60.548 1.00 42.24 155 LEU D N 1
ATOM 7851 C CA . LEU D 1 158 ? -29.662 3.801 60.441 1.00 41.40 155 LEU D CA 1
ATOM 7852 C C . LEU D 1 158 ? -28.329 3.071 60.474 1.00 43.08 155 LEU D C 1
ATOM 7853 O O . LEU D 1 158 ? -27.452 3.392 59.697 1.00 43.90 155 LEU D O 1
ATOM 7858 N N . LEU D 1 159 ? -28.198 2.065 61.377 1.00 37.46 156 LEU D N 1
ATOM 7859 C CA . LEU D 1 159 ? -26.987 1.275 61.553 1.00 36.00 156 LEU D CA 1
ATOM 7860 C C . LEU D 1 159 ? -26.682 0.484 60.293 1.00 43.69 156 LEU D C 1
ATOM 7861 O O . LEU D 1 159 ? -25.539 0.514 59.832 1.00 43.02 156 LEU D O 1
ATOM 7866 N N . ALA D 1 160 ? -27.715 -0.141 59.700 1.00 42.98 157 ALA D N 1
ATOM 7867 C CA . ALA D 1 160 ? -27.608 -0.865 58.414 1.00 43.88 157 ALA D CA 1
ATOM 7868 C C . ALA D 1 160 ? -27.177 0.098 57.320 1.00 47.93 157 ALA D C 1
ATOM 7869 O O . ALA D 1 160 ? -26.215 -0.208 56.606 1.00 45.53 157 ALA D O 1
ATOM 7871 N N . GLU D 1 161 ? -27.817 1.300 57.248 1.00 45.21 158 GLU D N 1
ATOM 7872 C CA . GLU D 1 161 ? -27.479 2.285 56.206 1.00 46.66 158 GLU D CA 1
ATOM 7873 C C . GLU D 1 161 ? -26.062 2.868 56.341 1.00 49.80 158 GLU D C 1
ATOM 7874 O O . GLU D 1 161 ? -25.462 3.284 55.339 1.00 48.44 158 GLU D O 1
ATOM 7880 N N . PHE D 1 162 ? -25.522 2.897 57.561 1.00 45.23 159 PHE D N 1
ATOM 7881 C CA . PHE D 1 162 ? -24.169 3.365 57.783 1.00 42.60 159 PHE D CA 1
ATOM 7882 C C . PHE D 1 162 ? -23.165 2.234 57.581 1.00 50.15 159 PHE D C 1
ATOM 7883 O O . PHE D 1 162 ? -21.972 2.447 57.776 1.00 54.05 159 PHE D O 1
ATOM 7891 N N . GLY D 1 163 ? -23.630 1.072 57.130 1.00 45.16 160 GLY D N 1
ATOM 7892 C CA . GLY D 1 163 ? -22.778 -0.075 56.817 1.00 43.72 160 GLY D CA 1
ATOM 7893 C C . GLY D 1 163 ? -22.325 -0.890 58.014 1.00 44.38 160 GLY D C 1
ATOM 7894 O O . GLY D 1 163 ? -21.370 -1.659 57.907 1.00 45.57 160 GLY D O 1
ATOM 7895 N N . PHE D 1 164 ? -22.987 -0.750 59.166 1.00 40.99 161 PHE D N 1
ATOM 7896 C CA . PHE D 1 164 ? -22.599 -1.506 60.379 1.00 38.52 161 PHE D CA 1
ATOM 7897 C C . PHE D 1 164 ? -22.855 -3.018 60.190 1.00 43.00 161 PHE D C 1
ATOM 7898 O O . PHE D 1 164 ? -23.812 -3.413 59.536 1.00 43.04 161 PHE D O 1
ATOM 7906 N N . LEU D 1 165 ? -21.963 -3.849 60.707 1.00 40.35 162 LEU D N 1
ATOM 7907 C CA . LEU D 1 165 ? -22.111 -5.295 60.673 1.00 40.32 162 LEU D CA 1
ATOM 7908 C C . LEU D 1 165 ? -23.078 -5.734 61.744 1.00 41.26 162 LEU D C 1
ATOM 7909 O O . LEU D 1 165 ? -23.956 -6.542 61.480 1.00 40.43 162 LEU D O 1
ATOM 7914 N N . TYR D 1 166 ? -22.924 -5.222 62.964 1.00 37.48 163 TYR D N 1
ATOM 7915 C CA . TYR D 1 166 ? -23.792 -5.676 64.042 1.00 35.02 163 TYR D CA 1
ATOM 7916 C C . TYR D 1 166 ? -24.098 -4.566 65.008 1.00 37.77 163 TYR D C 1
ATOM 7917 O O . TYR D 1 166 ? -23.384 -3.555 65.060 1.00 36.76 163 TYR D O 1
ATOM 7926 N N . ASP D 1 167 ? -25.123 -4.805 65.856 1.00 32.65 164 ASP D N 1
ATOM 7927 C CA . ASP D 1 167 ? -25.456 -3.989 67.024 1.00 29.27 164 ASP D CA 1
ATOM 7928 C C . ASP D 1 167 ? -25.396 -4.913 68.235 1.00 33.32 164 ASP D C 1
ATOM 7929 O O . ASP D 1 167 ? -25.664 -6.106 68.097 1.00 33.70 164 ASP D O 1
ATOM 7934 N N . SER D 1 168 ? -25.040 -4.388 69.419 1.00 29.86 165 SER D N 1
ATOM 7935 C CA . SER D 1 168 ? -25.045 -5.186 70.642 1.00 29.92 165 SER D CA 1
ATOM 7936 C C . SER D 1 168 ? -25.737 -4.361 71.729 1.00 34.02 165 SER D C 1
ATOM 7937 O O . SER D 1 168 ? -25.082 -3.927 72.655 1.00 34.87 165 SER D O 1
ATOM 7940 N N . THR D 1 169 ? -27.028 -4.104 71.587 1.00 31.79 166 THR D N 1
ATOM 7941 C CA . THR D 1 169 ? -27.811 -3.237 72.486 1.00 31.70 166 THR D CA 1
ATOM 7942 C C . THR D 1 169 ? -29.084 -3.923 73.008 1.00 37.60 166 THR D C 1
ATOM 7943 O O . THR D 1 169 ? -29.594 -3.586 74.110 1.00 35.72 166 THR D O 1
ATOM 7947 N N . LEU D 1 170 ? -29.638 -4.806 72.184 1.00 31.67 167 LEU D N 1
ATOM 7948 C CA . LEU D 1 170 ? -30.940 -5.404 72.485 1.00 31.32 167 LEU D CA 1
ATOM 7949 C C . LEU D 1 170 ? -30.859 -6.617 73.424 1.00 30.26 167 LEU D C 1
ATOM 7950 O O . LEU D 1 170 ? -29.804 -7.235 73.581 1.00 29.90 167 LEU D O 1
ATOM 7963 N N . ASP D 1 172 ? -33.724 -9.160 73.782 1.00 32.14 169 ASP D N 1
ATOM 7964 C CA . ASP D 1 172 ? -34.920 -10.028 73.595 1.00 32.71 169 ASP D CA 1
ATOM 7965 C C . ASP D 1 172 ? -34.524 -11.458 73.281 1.00 39.04 169 ASP D C 1
ATOM 7966 O O . ASP D 1 172 ? -35.369 -12.250 72.863 1.00 38.39 169 ASP D O 1
ATOM 7971 N N . SER D 1 173 ? -33.244 -11.800 73.474 1.00 35.01 170 SER D N 1
ATOM 7972 C CA . SER D 1 173 ? -32.786 -13.111 73.026 1.00 35.16 170 SER D CA 1
ATOM 7973 C C . SER D 1 173 ? -31.522 -13.572 73.711 1.00 36.38 170 SER D C 1
ATOM 7974 O O . SER D 1 173 ? -30.659 -12.744 74.000 1.00 33.62 170 SER D O 1
ATOM 7977 N N . ASP D 1 174 ? -31.347 -14.912 73.825 1.00 34.31 171 ASP D N 1
ATOM 7978 C CA . ASP D 1 174 ? -30.088 -15.489 74.298 1.00 35.81 171 ASP D CA 1
ATOM 7979 C C . ASP D 1 174 ? -29.216 -15.744 73.091 1.00 39.00 171 ASP D C 1
ATOM 7980 O O . ASP D 1 174 ? -28.034 -15.995 73.250 1.00 38.26 171 ASP D O 1
ATOM 7985 N N . HIS D 1 175 ? -29.813 -15.737 71.877 1.00 34.81 172 HIS D N 1
ATOM 7986 C CA . HIS D 1 175 ? -29.062 -16.063 70.654 1.00 35.63 172 HIS D CA 1
ATOM 7987 C C . HIS D 1 175 ? -28.852 -14.882 69.759 1.00 39.90 172 HIS D C 1
ATOM 7988 O O . HIS D 1 175 ? -29.723 -14.017 69.687 1.00 40.54 172 HIS D O 1
ATOM 7995 N N . PRO D 1 176 ? -27.754 -14.858 68.980 1.00 37.41 173 PRO D N 1
ATOM 7996 C CA . PRO D 1 176 ? -27.613 -13.794 67.979 1.00 36.68 173 PRO D CA 1
ATOM 7997 C C . PRO D 1 176 ? -28.684 -13.976 66.919 1.00 39.75 173 PRO D C 1
ATOM 7998 O O . PRO D 1 176 ? -29.148 -15.104 66.760 1.00 39.21 173 PRO D O 1
ATOM 8002 N N . TYR D 1 177 ? -29.048 -12.915 66.183 1.00 33.67 174 TYR D N 1
ATOM 8003 C CA . TYR D 1 177 ? -30.039 -13.024 65.125 1.00 35.05 174 TYR D CA 1
ATOM 8004 C C . TYR D 1 177 ? -29.798 -11.916 64.111 1.00 40.28 174 TYR D C 1
ATOM 8005 O O . TYR D 1 177 ? -28.913 -11.100 64.314 1.00 38.14 174 TYR D O 1
ATOM 8014 N N . GLU D 1 178 ? -30.553 -11.914 62.995 1.00 39.03 175 GLU D N 1
ATOM 8015 C CA . GLU D 1 178 ? -30.482 -10.880 61.962 1.00 36.96 175 GLU D CA 1
ATOM 8016 C C . GLU D 1 178 ? -31.631 -9.951 62.235 1.00 44.30 175 GLU D C 1
ATOM 8017 O O . GLU D 1 178 ? -32.773 -10.419 62.439 1.00 44.81 175 GLU D O 1
ATOM 8023 N N . LEU D 1 179 ? -31.352 -8.651 62.316 1.00 40.71 176 LEU D N 1
ATOM 8024 C CA . LEU D 1 179 ? -32.445 -7.704 62.579 1.00 40.25 176 LEU D CA 1
ATOM 8025 C C . LEU D 1 179 ? -33.158 -7.331 61.296 1.00 42.77 176 LEU D C 1
ATOM 8026 O O . LEU D 1 179 ? -32.486 -7.172 60.271 1.00 46.91 176 LEU D O 1
ATOM 8031 N N . ALA D 1 180 ? -34.511 -7.198 61.313 1.00 35.32 177 ALA D N 1
ATOM 8032 C CA . ALA D 1 180 ? -35.247 -6.777 60.114 1.00 37.16 177 ALA D CA 1
ATOM 8033 C C . ALA D 1 180 ? -35.046 -5.278 59.956 1.00 42.79 177 ALA D C 1
ATOM 8034 O O . ALA D 1 180 ? -35.363 -4.491 60.861 1.00 42.05 177 ALA D O 1
ATOM 8036 N N . VAL D 1 181 ? -34.350 -4.912 58.873 1.00 42.88 178 VAL D N 1
ATOM 8037 C CA . VAL D 1 181 ? -33.897 -3.550 58.599 1.00 42.76 178 VAL D CA 1
ATOM 8038 C C . VAL D 1 181 ? -34.161 -3.218 57.128 1.00 54.67 178 VAL D C 1
ATOM 8039 O O . VAL D 1 181 ? -33.451 -2.392 56.538 1.00 58.25 178 VAL D O 1
ATOM 8043 N N . GLY D 1 182 ? -35.198 -3.832 56.559 1.00 51.41 179 GLY D N 1
ATOM 8044 C CA . GLY D 1 182 ? -35.541 -3.657 55.146 1.00 51.68 179 GLY D CA 1
ATOM 8045 C C . GLY D 1 182 ? -34.538 -4.325 54.211 1.00 56.55 179 GLY D C 1
ATOM 8046 O O . GLY D 1 182 ? -34.137 -5.471 54.438 1.00 55.69 179 GLY D O 1
ATOM 8047 N N . ASP D 1 183 ? -34.125 -3.609 53.136 1.00 53.41 180 ASP D N 1
ATOM 8048 C CA . ASP D 1 183 ? -33.204 -4.118 52.114 1.00 55.56 180 ASP D CA 1
ATOM 8049 C C . ASP D 1 183 ? -31.780 -4.422 52.648 1.00 58.67 180 ASP D C 1
ATOM 8050 O O . ASP D 1 183 ? -31.071 -5.285 52.098 1.00 57.20 180 ASP D O 1
ATOM 8055 N N . GLY D 1 184 ? -31.395 -3.708 53.706 1.00 54.95 181 GLY D N 1
ATOM 8056 C CA . GLY D 1 184 ? -30.103 -3.814 54.374 1.00 52.98 181 GLY D CA 1
ATOM 8057 C C . GLY D 1 184 ? -29.996 -5.040 55.252 1.00 55.94 181 GLY D C 1
ATOM 8058 O O . GLY D 1 184 ? -30.904 -5.885 55.295 1.00 56.70 181 GLY D O 1
ATOM 8059 N N . SER D 1 185 ? -28.894 -5.124 55.992 1.00 51.35 182 SER D N 1
ATOM 8060 C CA . SER D 1 185 ? -28.648 -6.234 56.912 1.00 49.83 182 SER D CA 1
ATOM 8061 C C . SER D 1 185 ? -27.971 -5.716 58.165 1.00 50.91 182 SER D C 1
ATOM 8062 O O . SER D 1 185 ? -27.291 -4.683 58.129 1.00 50.52 182 SER D O 1
ATOM 8065 N N . LEU D 1 186 ? -28.187 -6.395 59.299 1.00 45.52 183 LEU D N 1
ATOM 8066 C CA . LEU D 1 186 ? -27.567 -6.016 60.586 1.00 41.12 183 LEU D CA 1
ATOM 8067 C C . LEU D 1 186 ? -27.744 -7.146 61.541 1.00 39.93 183 LEU D C 1
ATOM 8068 O O . LEU D 1 186 ? -28.878 -7.536 61.840 1.00 37.92 183 LEU D O 1
ATOM 8073 N N . VAL D 1 187 ? -26.630 -7.661 62.024 1.00 35.04 184 VAL D N 1
ATOM 8074 C CA . VAL D 1 187 ? -26.630 -8.680 63.051 1.00 34.44 184 VAL D CA 1
ATOM 8075 C C . VAL D 1 187 ? -26.915 -8.016 64.399 1.00 36.65 184 VAL D C 1
ATOM 8076 O O . VAL D 1 187 ? -26.404 -6.933 64.669 1.00 36.00 184 VAL D O 1
ATOM 8080 N N . GLU D 1 188 ? -27.701 -8.695 65.262 1.00 33.91 185 GLU D N 1
ATOM 8081 C CA . GLU D 1 188 ? -27.896 -8.335 66.653 1.00 32.18 185 GLU D CA 1
ATOM 8082 C C . GLU D 1 188 ? -27.131 -9.337 67.514 1.00 36.43 185 GLU D C 1
ATOM 8083 O O . GLU D 1 188 ? -27.375 -10.538 67.373 1.00 38.46 185 GLU D O 1
ATOM 8089 N N . LEU D 1 189 ? -26.237 -8.856 68.423 1.00 38.01 186 LEU D N 1
ATOM 8090 C CA . LEU D 1 189 ? -25.482 -9.665 69.400 1.00 35.83 186 LEU D CA 1
ATOM 8091 C C . LEU D 1 189 ? -25.991 -9.255 70.752 1.00 36.41 186 LEU D C 1
ATOM 8092 O O . LEU D 1 189 ? -25.509 -8.270 71.333 1.00 34.62 186 LEU D O 1
ATOM 8097 N N . PRO D 1 190 ? -27.059 -9.947 71.210 1.00 31.86 187 PRO D N 1
ATOM 8098 C CA . PRO D 1 190 ? -27.808 -9.460 72.382 1.00 30.33 187 PRO D CA 1
ATOM 8099 C C . PRO D 1 190 ? -27.050 -9.427 73.702 1.00 34.46 187 PRO D C 1
ATOM 8100 O O . PRO D 1 190 ? -26.057 -10.124 73.927 1.00 34.13 187 PRO D O 1
ATOM 8104 N N . VAL D 1 191 ? -27.514 -8.542 74.575 1.00 32.11 188 VAL D N 1
ATOM 8105 C CA . VAL D 1 191 ? -26.867 -8.321 75.873 1.00 31.78 188 VAL D CA 1
ATOM 8106 C C . VAL D 1 191 ? -27.903 -8.487 77.021 1.00 34.85 188 VAL D C 1
ATOM 8107 O O . VAL D 1 191 ? -29.062 -8.894 76.799 1.00 34.80 188 VAL D O 1
ATOM 8111 N N . SER D 1 192 ? -27.463 -8.237 78.242 1.00 30.35 189 SER D N 1
ATOM 8112 C CA . SER D 1 192 ? -28.293 -8.354 79.471 1.00 30.57 189 SER D CA 1
ATOM 8113 C C . SER D 1 192 ? -27.729 -7.438 80.581 1.00 36.37 189 SER D C 1
ATOM 8114 O O . SER D 1 192 ? -26.504 -7.360 80.716 1.00 35.95 189 SER D O 1
ATOM 8117 N N . TRP D 1 193 ? -28.596 -6.825 81.430 1.00 34.24 190 TRP D N 1
ATOM 8118 C CA . TRP D 1 193 ? -28.133 -6.019 82.558 1.00 36.16 190 TRP D CA 1
ATOM 8119 C C . TRP D 1 193 ? -27.329 -6.881 83.563 1.00 38.15 190 TRP D C 1
ATOM 8120 O O . TRP D 1 193 ? -26.446 -6.355 84.226 1.00 36.34 190 TRP D O 1
ATOM 8131 N N . ALA D 1 194 ? -27.648 -8.188 83.686 1.00 36.25 191 ALA D N 1
ATOM 8132 C CA . ALA D 1 194 ? -26.927 -9.120 84.585 1.00 36.94 191 ALA D CA 1
ATOM 8133 C C . ALA D 1 194 ? -25.431 -9.256 84.166 1.00 38.61 191 ALA D C 1
ATOM 8134 O O . ALA D 1 194 ? -24.566 -9.444 85.003 1.00 37.79 191 ALA D O 1
ATOM 8136 N N . LEU D 1 195 ? -25.150 -9.099 82.876 1.00 32.85 192 LEU D N 1
ATOM 8137 C CA . LEU D 1 195 ? -23.810 -9.258 82.330 1.00 31.70 192 LEU D CA 1
ATOM 8138 C C . LEU D 1 195 ? -23.148 -7.889 82.076 1.00 36.39 192 LEU D C 1
ATOM 8139 O O . LEU D 1 195 ? -22.598 -7.629 81.011 1.00 35.48 192 LEU D O 1
ATOM 8144 N N . ASP D 1 196 ? -23.288 -7.018 83.044 1.00 34.37 193 ASP D N 1
ATOM 8145 C CA . ASP D 1 196 ? -22.747 -5.665 83.056 1.00 35.66 193 ASP D CA 1
ATOM 8146 C C . ASP D 1 196 ? -22.127 -5.412 84.446 1.00 40.61 193 ASP D C 1
ATOM 8147 O O . ASP D 1 196 ? -22.710 -5.855 85.438 1.00 41.61 193 ASP D O 1
ATOM 8152 N N . ASP D 1 197 ? -20.943 -4.716 84.530 1.00 34.15 194 ASP D N 1
ATOM 8153 C CA . ASP D 1 197 ? -20.306 -4.463 85.860 1.00 29.81 194 ASP D CA 1
ATOM 8154 C C . ASP D 1 197 ? -20.859 -3.180 86.509 1.00 33.47 194 ASP D C 1
ATOM 8155 O O . ASP D 1 197 ? -20.572 -2.895 87.678 1.00 30.43 194 ASP D O 1
ATOM 8160 N N . TRP D 1 198 ? -21.582 -2.363 85.735 1.00 35.18 195 TRP D N 1
ATOM 8161 C CA . TRP D 1 198 ? -22.104 -1.062 86.208 1.00 39.12 195 TRP D CA 1
ATOM 8162 C C . TRP D 1 198 ? -22.993 -1.210 87.451 1.00 46.98 195 TRP D C 1
ATOM 8163 O O . TRP D 1 198 ? -22.808 -0.479 88.430 1.00 44.80 195 TRP D O 1
ATOM 8174 N N . GLN D 1 199 ? -23.965 -2.159 87.396 1.00 47.00 196 GLN D N 1
ATOM 8175 C CA . GLN D 1 199 ? -24.891 -2.467 88.493 1.00 48.83 196 GLN D CA 1
ATOM 8176 C C . GLN D 1 199 ? -24.139 -3.033 89.727 1.00 53.16 196 GLN D C 1
ATOM 8177 O O . GLN D 1 199 ? -24.578 -2.833 90.876 1.00 52.46 196 GLN D O 1
ATOM 8183 N N . GLN D 1 200 ? -22.985 -3.703 89.473 1.00 48.00 197 GLN D N 1
ATOM 8184 C CA . GLN D 1 200 ? -22.165 -4.333 90.520 1.00 46.26 197 GLN D CA 1
ATOM 8185 C C . GLN D 1 200 ? -21.228 -3.363 91.254 1.00 46.31 197 GLN D C 1
ATOM 8186 O O . GLN D 1 200 ? -21.111 -3.413 92.479 1.00 42.86 197 GLN D O 1
ATOM 8192 N N . TYR D 1 201 ? -20.521 -2.524 90.498 1.00 42.04 198 TYR D N 1
ATOM 8193 C CA . TYR D 1 201 ? -19.438 -1.716 91.062 1.00 42.04 198 TYR D CA 1
ATOM 8194 C C . TYR D 1 201 ? -19.658 -0.205 91.076 1.00 45.10 198 TYR D C 1
ATOM 8195 O O . TYR D 1 201 ? -18.992 0.450 91.862 1.00 44.13 198 TYR D O 1
ATOM 8204 N N . CYS D 1 202 ? -20.539 0.354 90.204 1.00 42.09 199 CYS D N 1
ATOM 8205 C CA . CYS D 1 202 ? -20.642 1.803 90.077 1.00 42.19 199 CYS D CA 1
ATOM 8206 C C . CYS D 1 202 ? -21.296 2.529 91.263 1.00 50.10 199 CYS D C 1
ATOM 8207 O O . CYS D 1 202 ? -22.411 2.233 91.699 1.00 49.88 199 CYS D O 1
ATOM 8210 N N . PHE D 1 203 ? -20.543 3.525 91.733 1.00 48.19 200 PHE D N 1
ATOM 8211 C CA . PHE D 1 203 ? -20.917 4.546 92.686 1.00 48.49 200 PHE D CA 1
ATOM 8212 C C . PHE D 1 203 ? -20.221 5.838 92.265 1.00 54.88 200 PHE D C 1
ATOM 8213 O O . PHE D 1 203 ? -18.983 5.984 92.392 1.00 54.17 200 PHE D O 1
ATOM 8221 N N . VAL D 1 204 ? -21.016 6.759 91.744 1.00 51.90 201 VAL D N 1
ATOM 8222 C CA . VAL D 1 204 ? -20.541 8.087 91.364 1.00 53.14 201 VAL D CA 1
ATOM 8223 C C . VAL D 1 204 ? -21.534 9.069 92.025 1.00 61.09 201 VAL D C 1
ATOM 8224 O O . VAL D 1 204 ? -22.714 9.066 91.655 1.00 59.55 201 VAL D O 1
ATOM 8228 N N . PRO D 1 205 ? -21.109 9.849 93.057 1.00 60.66 202 PRO D N 1
ATOM 8229 C CA . PRO D 1 205 ? -22.052 10.784 93.698 1.00 62.30 202 PRO D CA 1
ATOM 8230 C C . PRO D 1 205 ? -22.678 11.752 92.690 1.00 66.84 202 PRO D C 1
ATOM 8231 O O . PRO D 1 205 ? -22.013 12.218 91.750 1.00 67.06 202 PRO D O 1
ATOM 8235 N N . ASP D 1 206 ? -23.992 11.975 92.862 1.00 63.07 203 ASP D N 1
ATOM 8236 C CA . ASP D 1 206 ? -24.866 12.848 92.066 1.00 62.80 203 ASP D CA 1
ATOM 8237 C C . ASP D 1 206 ? -25.043 12.376 90.607 1.00 62.91 203 ASP D C 1
ATOM 8238 O O . ASP D 1 206 ? -25.669 13.100 89.822 1.00 62.69 203 ASP D O 1
ATOM 8243 N N . PHE D 1 207 ? -24.538 11.161 90.248 1.00 54.82 204 PHE D N 1
ATOM 8244 C CA . PHE D 1 207 ? -24.701 10.644 88.896 1.00 53.28 204 PHE D CA 1
ATOM 8245 C C . PHE D 1 207 ? -25.363 9.223 88.866 1.00 58.03 204 PHE D C 1
ATOM 8246 O O . PHE D 1 207 ? -26.404 9.058 88.223 1.00 57.53 204 PHE D O 1
ATOM 8254 N N . SER D 1 208 ? -24.719 8.199 89.470 1.00 54.56 205 SER D N 1
ATOM 8255 C CA . SER D 1 208 ? -25.209 6.803 89.401 1.00 53.53 205 SER D CA 1
ATOM 8256 C C . SER D 1 208 ? -24.739 5.968 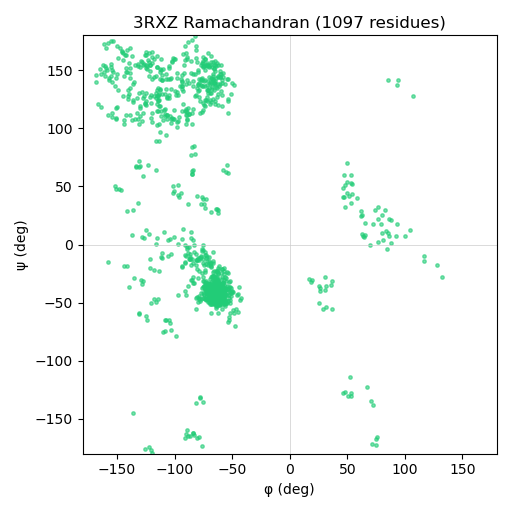90.610 1.00 59.39 205 SER D C 1
ATOM 8257 O O . SER D 1 208 ? -23.658 6.217 91.144 1.00 57.40 205 SER D O 1
ATOM 8260 N N . GLY D 1 209 ? -25.549 4.972 90.990 1.00 58.39 206 GLY D N 1
ATOM 8261 C CA . GLY D 1 209 ? -25.289 4.107 92.134 1.00 58.15 206 GLY D CA 1
ATOM 8262 C C . GLY D 1 209 ? -25.781 4.711 93.437 1.00 62.59 206 GLY D C 1
ATOM 8263 O O . GLY D 1 209 ? -25.684 5.929 93.659 1.00 61.47 206 GLY D O 1
ATOM 8264 N N . THR D 1 210 ? -26.324 3.843 94.301 1.00 60.44 207 THR D N 1
ATOM 8265 C CA . THR D 1 210 ? -26.922 4.196 95.613 1.00 61.87 207 THR D CA 1
ATOM 8266 C C . THR D 1 210 ? -25.892 4.133 96.778 1.00 63.72 207 THR D C 1
ATOM 8267 O O . THR D 1 210 ? -26.155 4.648 97.876 1.00 62.65 207 THR D O 1
ATOM 8271 N N . GLY D 1 211 ? -24.752 3.489 96.509 1.00 59.12 208 GLY D N 1
ATOM 8272 C CA . GLY D 1 211 ? -23.712 3.244 97.497 1.00 58.96 208 GLY D CA 1
ATOM 8273 C C . GLY D 1 211 ? -23.326 1.782 97.534 1.00 62.82 208 GLY D C 1
ATOM 8274 O O . GLY D 1 211 ? -22.251 1.453 98.041 1.00 64.06 208 GLY D O 1
ATOM 8275 N N . LEU D 1 212 ? -24.176 0.882 96.975 1.00 57.12 209 LEU D N 1
ATOM 8276 C CA . LEU D 1 212 ? -23.835 -0.541 96.886 1.00 56.21 209 LEU D CA 1
ATOM 8277 C C . LEU D 1 212 ? -22.623 -0.720 95.952 1.00 58.23 209 LEU D C 1
ATOM 8278 O O . LEU D 1 212 ? -22.620 -0.255 94.801 1.00 58.31 209 LEU D O 1
ATOM 8283 N N . ILE D 1 213 ? -21.581 -1.345 96.493 1.00 52.07 210 ILE D N 1
ATOM 8284 C CA . ILE D 1 213 ? -20.363 -1.695 95.783 1.00 50.00 210 ILE D CA 1
ATOM 8285 C C . ILE D 1 213 ? -20.131 -3.137 96.147 1.00 50.43 210 ILE D C 1
ATOM 8286 O O . ILE D 1 213 ? -19.817 -3.419 97.306 1.00 49.93 210 ILE D O 1
ATOM 8291 N N . GLU D 1 214 ? -20.355 -4.057 95.181 1.00 43.43 211 GLU D N 1
ATOM 8292 C CA . GLU D 1 214 ? -20.224 -5.507 95.409 1.00 42.18 211 GLU D CA 1
ATOM 8293 C C . GLU D 1 214 ? -18.773 -5.966 95.485 1.00 44.23 211 GLU D C 1
ATOM 8294 O O . GLU D 1 214 ? -17.897 -5.372 94.842 1.00 40.38 211 GLU D O 1
ATOM 8300 N N . THR D 1 215 ? -18.543 -7.078 96.202 1.00 39.45 212 THR D N 1
ATOM 8301 C CA . THR D 1 215 ? -17.228 -7.691 96.166 1.00 39.18 212 THR D CA 1
ATOM 8302 C C . THR D 1 215 ? -16.949 -8.226 94.735 1.00 40.75 212 THR D C 1
ATOM 8303 O O . THR D 1 215 ? -17.892 -8.626 94.017 1.00 38.40 212 THR D O 1
ATOM 8307 N N . PRO D 1 216 ? -15.668 -8.305 94.304 1.00 36.56 213 PRO D N 1
ATOM 8308 C CA . PRO D 1 216 ? -15.382 -8.885 92.984 1.00 35.19 213 PRO D CA 1
ATOM 8309 C C . PRO D 1 216 ? -15.814 -10.366 92.893 1.00 38.55 213 PRO D C 1
ATOM 8310 O O . PRO D 1 216 ? -16.232 -10.795 91.838 1.00 38.92 213 PRO D O 1
ATOM 8314 N N . ALA D 1 217 ? -15.746 -11.143 93.991 1.00 36.46 214 ALA D N 1
ATOM 8315 C CA . ALA D 1 217 ? -16.173 -12.569 93.973 1.00 36.04 214 ALA D CA 1
ATOM 8316 C C . ALA D 1 217 ? -17.714 -12.717 93.700 1.00 41.20 214 ALA D C 1
ATOM 8317 O O . ALA D 1 217 ? -18.171 -13.724 93.129 1.00 40.50 214 ALA D O 1
ATOM 8319 N N . LYS D 1 218 ? -18.509 -11.721 94.145 1.00 37.16 215 LYS D N 1
ATOM 8320 C CA . LYS D 1 218 ? -19.970 -11.745 93.975 1.00 36.54 215 LYS D CA 1
ATOM 8321 C C . LYS D 1 218 ? -20.320 -11.490 92.497 1.00 37.38 215 LYS D C 1
ATOM 8322 O O . LYS D 1 218 ? -21.094 -12.280 91.936 1.00 33.72 215 LYS D O 1
ATOM 8328 N N . ALA D 1 219 ? -19.699 -10.450 91.857 1.00 31.28 216 ALA D N 1
ATOM 8329 C CA . ALA D 1 219 ? -19.861 -10.158 90.418 1.00 30.37 216 ALA D CA 1
ATOM 8330 C C . ALA D 1 219 ? -19.478 -11.384 89.614 1.00 36.18 216 ALA D C 1
ATOM 8331 O O . ALA D 1 219 ? -20.251 -11.816 88.801 1.00 37.23 216 ALA D O 1
ATOM 8333 N N . ILE D 1 220 ? -18.285 -11.945 89.841 1.00 32.46 217 ILE D N 1
ATOM 8334 C CA . ILE D 1 220 ? -17.857 -13.139 89.107 1.00 33.08 217 ILE D CA 1
ATOM 8335 C C . ILE D 1 220 ? -18.833 -14.274 89.336 1.00 38.51 217 ILE D C 1
ATOM 8336 O O . ILE D 1 220 ? -19.217 -14.905 88.367 1.00 40.24 217 ILE D O 1
ATOM 8341 N N . GLU D 1 221 ? -19.303 -14.488 90.567 1.00 35.41 218 GLU D N 1
ATOM 8342 C CA . GLU D 1 221 ? -20.260 -15.566 90.847 1.00 36.37 218 GLU D CA 1
ATOM 8343 C C . GLU D 1 221 ? -21.521 -15.419 89.972 1.00 43.31 218 GLU D C 1
ATOM 8344 O O . GLU D 1 221 ? -21.971 -16.398 89.382 1.00 45.03 218 GLU D O 1
ATOM 8350 N N . LEU D 1 222 ? -22.056 -14.186 89.871 1.00 39.37 219 LEU D N 1
ATOM 8351 C CA . LEU D 1 222 ? -23.225 -13.861 89.076 1.00 41.07 219 LEU D CA 1
ATOM 8352 C C . LEU D 1 222 ? -23.001 -14.182 87.593 1.00 45.51 219 LEU D C 1
ATOM 8353 O O . LEU D 1 222 ? -23.897 -14.744 86.953 1.00 43.93 219 LEU D O 1
ATOM 8358 N N . TRP D 1 223 ? -21.827 -13.788 87.052 1.00 37.50 220 TRP D N 1
ATOM 8359 C CA . TRP D 1 223 ? -21.550 -13.964 85.642 1.00 35.55 220 TRP D CA 1
ATOM 8360 C C . TRP D 1 223 ? -21.288 -15.418 85.307 1.00 39.25 220 TRP D C 1
ATOM 8361 O O . TRP D 1 223 ? -21.641 -15.837 84.224 1.00 39.63 220 TRP D O 1
ATOM 8372 N N . ARG D 1 224 ? -20.693 -16.173 86.215 1.00 35.74 221 ARG D N 1
ATOM 8373 C CA . ARG D 1 224 ? -20.385 -17.582 86.012 1.00 36.25 221 ARG D CA 1
ATOM 8374 C C . ARG D 1 224 ? -21.689 -18.437 86.087 1.00 40.34 221 ARG D C 1
ATOM 8375 O O . ARG D 1 224 ? -21.811 -19.437 85.381 1.00 42.53 221 ARG D O 1
ATOM 8383 N N . ALA D 1 225 ? -22.666 -18.040 86.906 1.00 35.37 222 ALA D N 1
ATOM 8384 C CA . ALA D 1 225 ? -23.971 -18.763 86.955 1.00 34.69 222 ALA D CA 1
ATOM 8385 C C . ALA D 1 225 ? -24.671 -18.658 85.593 1.00 36.15 222 ALA D C 1
ATOM 8386 O O . ALA D 1 225 ? -25.200 -19.643 85.091 1.00 34.89 222 ALA D O 1
ATOM 8388 N N . GLU D 1 226 ? -24.674 -17.446 85.028 1.00 31.50 223 GLU D N 1
ATOM 8389 C CA . GLU D 1 226 ? -25.159 -17.088 83.710 1.00 32.32 223 GLU D CA 1
ATOM 8390 C C . GLU D 1 226 ? -24.379 -17.833 82.591 1.00 35.97 223 GLU D C 1
ATOM 8391 O O . GLU D 1 226 ? -24.998 -18.482 81.733 1.00 34.33 223 GLU D O 1
ATOM 8397 N N . LEU D 1 227 ? -23.041 -17.768 82.630 1.00 31.17 224 LEU D N 1
ATOM 8398 C CA . LEU D 1 227 ? -22.221 -18.451 81.616 1.00 29.21 224 LEU D CA 1
ATOM 8399 C C . LEU D 1 227 ? -22.476 -19.920 81.640 1.00 33.91 224 LEU D C 1
ATOM 8400 O O . LEU D 1 227 ? -22.699 -20.486 80.582 1.00 36.41 224 LEU D O 1
ATOM 8405 N N . ASN D 1 228 ? -22.546 -20.543 82.812 1.00 33.01 225 ASN D N 1
ATOM 8406 C CA . ASN D 1 228 ? -22.768 -22.012 82.883 1.00 34.52 225 ASN D CA 1
ATOM 8407 C C . ASN D 1 228 ? -24.090 -22.420 82.326 1.00 38.32 225 ASN D C 1
ATOM 8408 O O . ASN D 1 228 ? -24.202 -23.506 81.750 1.00 37.47 225 ASN D O 1
ATOM 8413 N N . ALA D 1 229 ? -25.123 -21.574 82.519 1.00 33.40 226 ALA D N 1
ATOM 8414 C CA . ALA D 1 229 ? -26.438 -21.870 81.972 1.00 34.09 226 ALA D CA 1
ATOM 8415 C C . ALA D 1 229 ? -26.448 -21.564 80.468 1.00 37.21 226 ALA D C 1
ATOM 8416 O O . ALA D 1 229 ? -27.017 -22.329 79.703 1.00 34.48 226 ALA D O 1
ATOM 8426 N N . ARG D 1 231 ? -23.952 -21.983 78.386 1.00 36.80 228 ARG D N 1
ATOM 8427 C CA . ARG D 1 231 ? -23.238 -23.134 77.797 1.00 37.08 228 ARG D CA 1
ATOM 8428 C C . ARG D 1 231 ? -24.216 -24.243 77.531 1.00 44.74 228 ARG D C 1
ATOM 8429 O O . ARG D 1 231 ? -24.075 -24.919 76.510 1.00 48.17 228 ARG D O 1
ATOM 8437 N N . ASP D 1 232 ? -25.255 -24.411 78.388 1.00 39.74 229 ASP D N 1
ATOM 8438 C CA . ASP D 1 232 ? -26.276 -25.430 78.078 1.00 41.06 229 ASP D CA 1
ATOM 8439 C C . ASP D 1 232 ? -27.296 -24.906 77.044 1.00 44.36 229 ASP D C 1
ATOM 8440 O O . ASP D 1 232 ? -27.998 -25.702 76.439 1.00 43.66 229 ASP D O 1
ATOM 8445 N N . ILE D 1 233 ? -27.426 -23.574 76.884 1.00 40.95 230 ILE D N 1
ATOM 8446 C CA . ILE D 1 233 ? -28.408 -22.994 75.947 1.00 40.50 230 ILE D CA 1
ATOM 8447 C C . ILE D 1 233 ? -27.786 -22.856 74.529 1.00 42.90 230 ILE D C 1
ATOM 8448 O O . ILE D 1 233 ? -28.483 -23.049 73.548 1.00 42.31 230 ILE D O 1
ATOM 8453 N N . GLY D 1 234 ? -26.509 -22.542 74.443 1.00 39.32 231 GLY D N 1
ATOM 8454 C CA . GLY D 1 234 ? -25.833 -22.455 73.148 1.00 40.79 231 GLY D CA 1
ATOM 8455 C C . GLY D 1 234 ? -25.887 -21.108 72.453 1.00 43.22 231 GLY D C 1
ATOM 8456 O O . GLY D 1 234 ? -25.760 -21.030 71.225 1.00 43.65 231 GLY D O 1
ATOM 8457 N N . GLY D 1 235 ? -26.131 -20.060 73.226 1.00 36.64 232 GLY D N 1
ATOM 8458 C CA . GLY D 1 235 ? -26.206 -18.705 72.695 1.00 36.47 232 GLY D CA 1
ATOM 8459 C C . GLY D 1 235 ? -24.852 -18.017 72.711 1.00 40.53 232 GLY D C 1
ATOM 8460 O O . GLY D 1 235 ? -23.819 -18.679 72.854 1.00 39.16 232 GLY D O 1
ATOM 8461 N N . ALA D 1 236 ? -24.841 -16.680 72.581 1.00 35.52 233 ALA D N 1
ATOM 8462 C CA . ALA D 1 236 ? -23.583 -15.923 72.678 1.00 33.59 233 ALA D CA 1
ATOM 8463 C C . ALA D 1 236 ? -23.629 -15.171 73.978 1.00 36.99 233 ALA D C 1
ATOM 8464 O O . ALA D 1 236 ? -24.574 -14.400 74.191 1.00 36.03 233 ALA D O 1
ATOM 8466 N N . TRP D 1 237 ? -22.710 -15.495 74.912 1.00 32.99 234 TRP D N 1
ATOM 8467 C CA . TRP D 1 237 ? -22.694 -14.840 76.217 1.00 32.62 234 TRP D CA 1
ATOM 8468 C C . TRP D 1 237 ? -21.811 -13.620 76.090 1.00 32.77 234 TRP D C 1
ATOM 8469 O O . TRP D 1 237 ? -20.613 -13.765 75.855 1.00 31.23 234 TRP D O 1
ATOM 8480 N N . VAL D 1 238 ? -22.393 -12.420 76.160 1.00 29.95 235 VAL D N 1
ATOM 8481 C CA . VAL D 1 238 ? -21.619 -11.181 75.940 1.00 28.98 235 VAL D CA 1
ATOM 8482 C C . VAL D 1 238 ? -21.457 -10.474 77.277 1.00 33.36 235 VAL D C 1
ATOM 8483 O O . VAL D 1 238 ? -22.456 -10.019 77.850 1.00 33.13 235 VAL D O 1
ATOM 8487 N N . LEU D 1 239 ? -20.209 -10.333 77.764 1.00 28.49 236 LEU D N 1
ATOM 8488 C CA . LEU D 1 239 ? -19.964 -9.618 78.986 1.00 27.14 236 LEU D CA 1
ATOM 8489 C C . LEU D 1 239 ? -19.636 -8.166 78.676 1.00 29.04 236 LEU D C 1
ATOM 8490 O O . LEU D 1 239 ? -18.904 -7.882 77.739 1.00 30.01 236 LEU D O 1
ATOM 8495 N N . THR D 1 240 ? -20.131 -7.260 79.480 1.00 26.56 237 THR D N 1
ATOM 8496 C CA . THR D 1 240 ? -19.789 -5.857 79.345 1.00 27.26 237 THR D CA 1
ATOM 8497 C C . THR D 1 240 ? -19.137 -5.345 80.671 1.00 31.66 237 THR D C 1
ATOM 8498 O O . THR D 1 240 ? -19.681 -5.587 81.769 1.00 29.51 237 THR D O 1
ATOM 8502 N N . ASN D 1 241 ? -17.935 -4.735 80.543 1.00 26.07 238 ASN D N 1
ATOM 8503 C CA . ASN D 1 241 ? -17.174 -4.185 81.656 1.00 26.85 238 ASN D CA 1
ATOM 8504 C C . ASN D 1 241 ? -16.752 -2.759 81.311 1.00 32.15 238 ASN D C 1
ATOM 8505 O O . ASN D 1 241 ? -16.726 -2.422 80.147 1.00 29.82 238 ASN D O 1
ATOM 8510 N N . HIS D 1 242 ? -16.561 -1.892 82.315 1.00 27.70 239 HIS D N 1
ATOM 8511 C CA . HIS D 1 242 ? -16.165 -0.508 82.029 1.00 27.67 239 HIS D CA 1
ATOM 8512 C C . HIS D 1 242 ? -14.776 -0.316 82.599 1.00 28.12 239 HIS D C 1
ATOM 8513 O O . HIS D 1 242 ? -14.665 -0.518 83.780 1.00 29.63 239 HIS D O 1
ATOM 8520 N N . PRO D 1 243 ? -13.691 -0.071 81.834 1.00 25.97 240 PRO D N 1
ATOM 8521 C CA . PRO D 1 243 ? -12.369 0.050 82.465 1.00 24.71 240 PRO D CA 1
ATOM 8522 C C . PRO D 1 243 ? -12.327 0.886 83.753 1.00 28.81 240 PRO D C 1
ATOM 8523 O O . PRO D 1 243 ? -11.543 0.534 84.594 1.00 33.82 240 PRO D O 1
ATOM 8527 N N . PHE D 1 244 ? -13.110 1.987 83.888 1.00 26.67 241 PHE D N 1
ATOM 8528 C CA . PHE D 1 244 ? -13.077 2.874 85.061 1.00 25.24 241 PHE D CA 1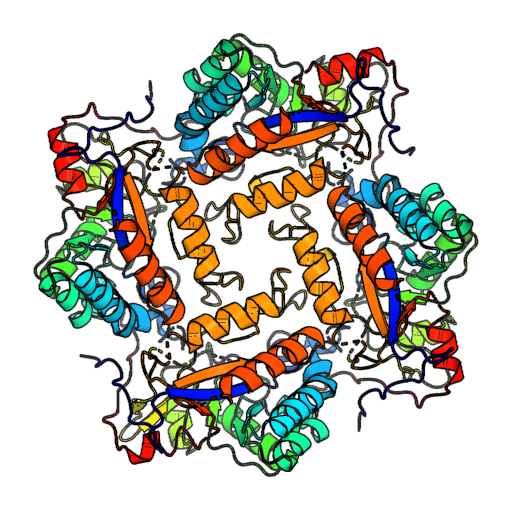
ATOM 8529 C C . PHE D 1 244 ? -13.586 2.161 86.333 1.00 28.78 241 PHE D C 1
ATOM 8530 O O . PHE D 1 244 ? -13.279 2.597 87.442 1.00 30.43 241 PHE D O 1
ATOM 8538 N N . LEU D 1 245 ? -14.269 1.013 86.163 1.00 24.97 242 LEU D N 1
ATOM 8539 C CA . LEU D 1 245 ? -14.829 0.215 87.258 1.00 22.96 242 LEU D CA 1
ATOM 8540 C C . LEU D 1 245 ? -14.041 -1.048 87.413 1.00 25.24 242 LEU D C 1
ATOM 8541 O O . LEU D 1 245 ? -13.428 -1.235 88.440 1.00 23.30 242 LEU D O 1
ATOM 8546 N N . SER D 1 246 ? -14.083 -1.928 86.399 1.00 23.94 243 SER D N 1
ATOM 8547 C CA . SER D 1 246 ? -13.387 -3.243 86.381 1.00 23.74 243 SER D CA 1
ATOM 8548 C C . SER D 1 246 ? -11.887 -3.168 86.215 1.00 27.49 243 SER D C 1
ATOM 8549 O O . SER D 1 246 ? -11.221 -4.196 86.386 1.00 29.33 243 SER D O 1
ATOM 8552 N N . GLY D 1 247 ? -11.338 -1.989 85.911 1.00 24.24 244 GLY D N 1
ATOM 8553 C CA . GLY D 1 247 ? -9.888 -1.804 85.831 1.00 23.53 244 GLY D CA 1
ATOM 8554 C C . GLY D 1 247 ? -9.236 -1.678 87.213 1.00 27.48 244 GLY D C 1
ATOM 8555 O O . GLY D 1 247 ? -8.012 -1.732 87.320 1.00 29.87 244 GLY D O 1
ATOM 8556 N N . ARG D 1 248 ? -10.044 -1.508 88.301 1.00 23.51 245 ARG D N 1
ATOM 8557 C CA . ARG D 1 248 ? -9.557 -1.426 89.664 1.00 23.15 245 ARG D CA 1
ATOM 8558 C C . ARG D 1 248 ? -8.891 -2.691 90.046 1.00 28.70 245 ARG D C 1
ATOM 8559 O O . ARG D 1 248 ? -9.254 -3.753 89.520 1.00 28.97 245 ARG D O 1
ATOM 8567 N N . PRO D 1 249 ? -7.827 -2.547 90.882 1.00 27.46 246 PRO D N 1
ATOM 8568 C CA . PRO D 1 249 ? -6.954 -3.689 91.175 1.00 25.90 246 PRO D CA 1
ATOM 8569 C C . PRO D 1 249 ? -7.701 -4.985 91.472 1.00 29.25 246 PRO D C 1
ATOM 8570 O O . PRO D 1 249 ? -7.364 -5.987 90.843 1.00 28.21 246 PRO D O 1
ATOM 8574 N N . GLY D 1 250 ? -8.575 -4.981 92.491 1.00 28.23 247 GLY D N 1
ATOM 8575 C CA . GLY D 1 250 ? -9.319 -6.156 92.947 1.00 28.72 247 GLY D CA 1
ATOM 8576 C C . GLY D 1 250 ? -10.263 -6.783 91.915 1.00 28.69 247 GLY D C 1
ATOM 8577 O O . GLY D 1 250 ? -10.396 -8.009 91.812 1.00 27.81 247 GLY D O 1
ATOM 8578 N N . ARG D 1 251 ? -10.945 -5.948 91.179 1.00 23.92 248 ARG D N 1
ATOM 8579 C CA . ARG D 1 251 ? -11.935 -6.291 90.136 1.00 21.32 248 ARG D CA 1
ATOM 8580 C C . ARG D 1 251 ? -11.234 -6.865 88.932 1.00 26.66 248 ARG D C 1
ATOM 8581 O O . ARG D 1 251 ? -11.632 -7.952 88.466 1.00 25.86 248 ARG D O 1
ATOM 8589 N N . ALA D 1 252 ? -10.069 -6.247 88.530 1.00 22.41 249 ALA D N 1
ATOM 8590 C CA . ALA D 1 252 ? -9.286 -6.755 87.400 1.00 22.03 249 ALA D CA 1
ATOM 8591 C C . ALA D 1 252 ? -8.710 -8.117 87.722 1.00 29.04 249 ALA D C 1
ATOM 8592 O O . ALA D 1 252 ? -8.693 -8.973 86.827 1.00 30.55 249 ALA D O 1
ATOM 8594 N N . ALA D 1 253 ? -8.187 -8.312 88.979 1.00 24.63 250 ALA D N 1
ATOM 8595 C CA . ALA D 1 253 ? -7.594 -9.573 89.429 1.00 25.30 250 ALA D CA 1
ATOM 8596 C C . ALA D 1 253 ? -8.633 -10.704 89.387 1.00 26.54 250 ALA D C 1
ATOM 8597 O O . ALA D 1 253 ? -8.313 -11.794 88.958 1.00 29.91 250 ALA D O 1
ATOM 8599 N N . ALA D 1 254 ? -9.873 -10.444 89.832 1.00 25.60 251 ALA D N 1
ATOM 8600 C CA . ALA D 1 254 ? -10.990 -11.386 89.804 1.00 26.57 251 ALA D CA 1
ATOM 8601 C C . ALA D 1 254 ? -11.382 -11.670 88.352 1.00 29.38 251 ALA D C 1
ATOM 8602 O O . ALA D 1 254 ? -11.647 -12.813 88.028 1.00 25.77 251 ALA D O 1
ATOM 8604 N N . LEU D 1 255 ? -11.469 -10.618 87.484 1.00 28.77 252 LEU D N 1
ATOM 8605 C CA . LEU D 1 255 ? -11.758 -10.814 86.041 1.00 28.45 252 LEU D CA 1
ATOM 8606 C C . LEU D 1 255 ? -10.650 -11.683 85.386 1.00 31.81 252 LEU D C 1
ATOM 8607 O O . LEU D 1 255 ? -10.933 -12.612 84.629 1.00 34.02 252 LEU D O 1
ATOM 8612 N N . ARG D 1 256 ? -9.380 -11.407 85.738 1.00 28.89 253 ARG D N 1
ATOM 8613 C CA . ARG D 1 256 ? -8.235 -12.155 85.209 1.00 27.91 253 ARG D CA 1
ATOM 8614 C C . ARG D 1 256 ? -8.413 -13.644 85.468 1.00 34.09 253 ARG D C 1
ATOM 8615 O O . ARG D 1 256 ? -8.237 -14.435 84.539 1.00 35.48 253 ARG D O 1
ATOM 8623 N N . GLU D 1 257 ? -8.755 -14.038 86.722 1.00 31.05 254 GLU D N 1
ATOM 8624 C CA . GLU D 1 257 ? -8.946 -15.468 87.078 1.00 32.20 254 GLU D CA 1
ATOM 8625 C C . GLU D 1 257 ? -10.209 -16.046 86.419 1.00 36.46 254 GLU D C 1
ATOM 8626 O O . GLU D 1 257 ? -10.217 -17.219 86.028 1.00 37.58 254 GLU D O 1
ATOM 8632 N N . PHE D 1 258 ? -11.259 -15.230 86.252 1.00 31.96 255 PHE D N 1
ATOM 8633 C CA . PHE D 1 258 ? -12.460 -15.729 85.544 1.00 31.11 255 PHE D CA 1
ATOM 8634 C C . PHE D 1 258 ? -12.099 -16.024 84.069 1.00 33.65 255 PHE D C 1
ATOM 8635 O O . PHE D 1 258 ? -12.429 -17.086 83.565 1.00 33.79 255 PHE D O 1
ATOM 8643 N N . ILE D 1 259 ? -11.365 -15.099 83.406 1.00 31.34 256 ILE D N 1
ATOM 8644 C CA . ILE D 1 259 ? -10.938 -15.301 82.010 1.00 31.64 256 ILE D CA 1
ATOM 8645 C C . ILE D 1 259 ? -10.105 -16.601 81.870 1.00 39.96 256 ILE D C 1
ATOM 8646 O O . ILE D 1 259 ? -10.316 -17.346 80.908 1.00 40.66 256 ILE D O 1
ATOM 8651 N N . ALA D 1 260 ? -9.206 -16.887 82.840 1.00 38.08 257 ALA D N 1
ATOM 8652 C CA . ALA D 1 260 ? -8.394 -18.119 82.837 1.00 39.63 257 ALA D CA 1
ATOM 8653 C C . ALA D 1 260 ? -9.309 -19.363 82.871 1.00 44.91 257 ALA D C 1
ATOM 8654 O O . ALA D 1 260 ? -9.058 -20.322 82.128 1.00 45.69 257 ALA D O 1
ATOM 8656 N N . GLU D 1 261 ? -10.375 -19.343 83.720 1.00 39.09 258 GLU D N 1
ATOM 8657 C CA . GLU D 1 261 ? -11.328 -20.454 83.828 1.00 38.67 258 GLU D CA 1
ATOM 8658 C C . GLU D 1 261 ? -12.073 -20.679 82.500 1.00 38.44 258 GLU D C 1
ATOM 8659 O O . GLU D 1 261 ? -12.293 -21.824 82.085 1.00 35.78 258 GLU D O 1
ATOM 8665 N N . VAL D 1 262 ? -12.435 -19.565 81.839 1.00 32.03 259 VAL D N 1
ATOM 8666 C CA . VAL D 1 262 ? -13.222 -19.558 80.589 1.00 33.00 259 VAL D CA 1
ATOM 8667 C C . VAL D 1 262 ? -12.349 -20.060 79.453 1.00 38.90 259 VAL D C 1
ATOM 8668 O O . VAL D 1 262 ? -12.816 -20.900 78.715 1.00 39.73 259 VAL D O 1
ATOM 8672 N N . CYS D 1 263 ? -11.056 -19.647 79.378 1.00 39.20 260 CYS D N 1
ATOM 8673 C CA . CYS D 1 263 ? -10.144 -20.195 78.354 1.00 40.75 260 CYS D CA 1
ATOM 8674 C C . CYS D 1 263 ? -9.958 -21.715 78.532 1.00 45.61 260 CYS D C 1
ATOM 8675 O O . CYS D 1 263 ? -9.653 -22.405 77.552 1.00 47.20 260 CYS D O 1
ATOM 8678 N N . ALA D 1 264 ? -10.162 -22.241 79.760 1.00 43.02 261 ALA D N 1
ATOM 8679 C CA . ALA D 1 264 ? -10.020 -23.693 80.024 1.00 45.78 261 ALA D CA 1
ATOM 8680 C C . ALA D 1 264 ? -11.267 -24.538 79.640 1.00 49.51 261 ALA D C 1
ATOM 8681 O O . ALA D 1 264 ? -11.216 -25.770 79.677 1.00 52.86 261 ALA D O 1
ATOM 8691 N N . ASP D 1 266 ? -13.397 -26.251 76.994 1.00 47.65 263 ASP D N 1
ATOM 8692 C CA . ASP D 1 266 ? -13.272 -26.708 75.598 1.00 48.52 263 ASP D CA 1
ATOM 8693 C C . ASP D 1 266 ? -14.536 -26.476 74.752 1.00 49.63 263 ASP D C 1
ATOM 8694 O O . ASP D 1 266 ? -14.477 -26.566 73.508 1.00 48.25 263 ASP D O 1
ATOM 8699 N N . ASP D 1 267 ? -15.681 -26.260 75.408 1.00 43.49 264 ASP D N 1
ATOM 8700 C CA . ASP D 1 267 ? -16.928 -26.126 74.650 1.00 42.26 264 ASP D CA 1
ATOM 8701 C C . ASP D 1 267 ? -17.158 -24.685 74.195 1.00 45.04 264 ASP D C 1
ATOM 8702 O O . ASP D 1 267 ? -17.996 -24.462 73.336 1.00 45.37 264 ASP D O 1
ATOM 8707 N N . VAL D 1 268 ? -16.401 -23.722 74.728 1.00 41.16 265 VAL D N 1
ATOM 8708 C CA . VAL D 1 268 ? -16.638 -22.294 74.459 1.00 39.49 265 VAL D CA 1
ATOM 8709 C C . VAL D 1 268 ? -15.774 -21.743 73.296 1.00 45.95 265 VAL D C 1
ATOM 8710 O O . VAL D 1 268 ? -14.605 -22.101 73.160 1.00 47.44 265 VAL D O 1
ATOM 8714 N N . TRP D 1 269 ? -16.377 -20.840 72.480 1.00 40.52 266 TRP D N 1
ATOM 8715 C CA . TRP D 1 269 ? -15.699 -20.055 71.468 1.00 39.00 266 TRP D CA 1
ATOM 8716 C C . TRP D 1 269 ? -15.535 -18.667 72.016 1.00 41.72 266 TRP D C 1
ATOM 8717 O O . TRP D 1 269 ? -16.513 -17.938 72.107 1.00 39.46 266 TRP D O 1
ATOM 8728 N N . VAL D 1 270 ? -14.312 -18.311 72.430 1.00 38.45 267 VAL D N 1
ATOM 8729 C CA . VAL D 1 270 ? -13.994 -16.995 72.960 1.00 36.76 267 VAL D CA 1
ATOM 8730 C C . VAL D 1 270 ? -13.609 -16.139 71.753 1.00 39.83 267 VAL D C 1
ATOM 8731 O O . VAL D 1 270 ? -12.663 -16.477 71.052 1.00 39.62 267 VAL D O 1
ATOM 8735 N N . ALA D 1 271 ? -14.380 -15.060 71.463 1.00 35.54 268 ALA D N 1
ATOM 8736 C CA . ALA D 1 271 ? -14.111 -14.345 70.222 1.00 36.27 268 ALA D CA 1
ATOM 8737 C C . ALA D 1 271 ? -14.383 -12.863 70.294 1.00 39.67 268 ALA D C 1
ATOM 8738 O O . ALA D 1 271 ? -14.989 -12.388 71.259 1.00 38.00 268 ALA D O 1
ATOM 8740 N N . GLY D 1 272 ? -13.931 -12.147 69.259 1.00 36.63 269 GLY D N 1
ATOM 8741 C CA . GLY D 1 272 ? -14.231 -10.726 69.104 1.00 36.93 269 GLY D CA 1
ATOM 8742 C C . GLY D 1 272 ? -15.655 -10.558 68.579 1.00 37.09 269 GLY D C 1
ATOM 8743 O O . GLY D 1 272 ? -16.232 -11.486 68.008 1.00 36.02 269 GLY D O 1
ATOM 8752 N N . SER D 1 274 ? -16.923 -8.743 66.047 1.00 37.60 271 SER D N 1
ATOM 8753 C CA . SER D 1 274 ? -17.036 -8.866 64.578 1.00 37.91 271 SER D CA 1
ATOM 8754 C C . SER D 1 274 ? -16.832 -10.312 64.111 1.00 43.81 271 SER D C 1
ATOM 8755 O O . SER D 1 274 ? -17.464 -10.690 63.142 1.00 47.21 271 SER D O 1
ATOM 8758 N N A GLN D 1 275 ? -15.973 -11.112 64.791 0.54 39.45 272 GLN D N 1
ATOM 8759 N N B GLN D 1 275 ? -16.001 -11.122 64.795 0.46 39.52 272 GLN D N 1
ATOM 8760 C CA A GLN D 1 275 ? -15.743 -12.535 64.471 0.54 40.03 272 GLN D CA 1
ATOM 8761 C CA B GLN D 1 275 ? -15.775 -12.523 64.396 0.46 40.21 272 GLN D CA 1
ATOM 8762 C C A GLN D 1 275 ? -17.040 -13.326 64.682 0.54 43.94 272 GLN D C 1
ATOM 8763 C C B GLN D 1 275 ? -17.021 -13.374 64.711 0.46 43.86 272 GLN D C 1
ATOM 8764 O O A GLN D 1 275 ? -17.405 -14.153 63.845 0.54 45.51 272 GLN D O 1
ATOM 8765 O O B GLN D 1 275 ? -17.341 -14.284 63.946 0.46 45.45 272 GLN D O 1
ATOM 8776 N N . ILE D 1 276 ? -17.751 -13.048 65.800 1.00 37.08 273 ILE D N 1
ATOM 8777 C CA . ILE D 1 276 ? -19.013 -13.738 66.132 1.00 35.96 273 ILE D CA 1
ATOM 8778 C C . ILE D 1 276 ? -20.076 -13.347 65.096 1.00 41.41 273 ILE D C 1
ATOM 8779 O O . ILE D 1 276 ? -20.812 -14.211 64.632 1.00 44.97 273 ILE D O 1
ATOM 8784 N N . ALA D 1 277 ? -20.160 -12.039 64.761 1.00 36.04 274 ALA D N 1
ATOM 8785 C CA . ALA D 1 277 ? -21.153 -11.492 63.859 1.00 36.05 274 ALA D CA 1
ATOM 8786 C C . ALA D 1 277 ? -20.971 -12.012 62.443 1.00 42.58 274 ALA D C 1
ATOM 8787 O O . ALA D 1 277 ? -21.944 -12.435 61.849 1.00 43.56 274 ALA D O 1
ATOM 8789 N N . GLU D 1 278 ? -19.735 -12.060 61.932 1.00 41.19 275 GLU D N 1
ATOM 8790 C CA . GLU D 1 278 ? -19.478 -12.629 60.607 1.00 42.82 275 GLU D CA 1
ATOM 8791 C C . GLU D 1 278 ? -19.878 -14.097 60.574 1.00 45.84 275 GLU D C 1
ATOM 8792 O O . GLU D 1 278 ? -20.335 -14.583 59.551 1.00 46.78 275 GLU D O 1
ATOM 8798 N N . HIS D 1 279 ? -19.666 -14.828 61.680 1.00 43.13 276 HIS D N 1
ATOM 8799 C CA . HIS D 1 279 ? -20.035 -16.236 61.724 1.00 44.12 276 HIS D CA 1
ATOM 8800 C C . HIS D 1 279 ? -21.528 -16.352 61.710 1.00 47.79 276 HIS D C 1
ATOM 8801 O O . HIS D 1 279 ? -22.042 -17.249 61.091 1.00 48.13 276 HIS D O 1
ATOM 8808 N N . VAL D 1 280 ? -22.235 -15.417 62.345 1.00 44.74 277 VAL D N 1
ATOM 8809 C CA . VAL D 1 280 ? -23.696 -15.405 62.344 1.00 43.17 277 VAL D CA 1
ATOM 8810 C C . VAL D 1 280 ? -24.187 -15.070 60.914 1.00 48.33 277 VAL D C 1
ATOM 8811 O O . VAL D 1 280 ? -24.978 -15.809 60.348 1.00 46.48 277 VAL D O 1
ATOM 8815 N N . ARG D 1 281 ? -23.653 -13.980 60.329 1.00 46.26 278 ARG D N 1
ATOM 8816 C CA . ARG D 1 281 ? -24.005 -13.488 59.006 1.00 46.44 278 ARG D CA 1
ATOM 8817 C C . ARG D 1 281 ? -23.837 -14.586 57.954 1.00 53.28 278 ARG D C 1
ATOM 8818 O O . ARG D 1 281 ? -24.660 -14.666 57.053 1.00 54.60 278 ARG D O 1
ATOM 8826 N N . ALA D 1 282 ? -22.826 -15.458 58.097 1.00 50.88 279 ALA D N 1
ATOM 8827 C CA . ALA D 1 282 ? -22.582 -16.546 57.137 1.00 52.79 279 ALA D CA 1
ATOM 8828 C C . ALA D 1 282 ? -23.692 -17.632 57.212 1.00 57.89 279 ALA D C 1
ATOM 8829 O O . ALA D 1 282 ? -23.822 -18.426 56.293 1.00 59.57 279 ALA D O 1
ATOM 8831 N N . GLN D 1 283 ? -24.467 -17.673 58.299 1.00 52.48 280 GLN D N 1
ATOM 8832 C CA . GLN D 1 283 ? -25.536 -18.664 58.453 1.00 53.89 280 GLN D CA 1
ATOM 8833 C C . GLN D 1 283 ? -26.839 -18.267 57.678 1.00 56.80 280 GLN D C 1
ATOM 8834 O O . GLN D 1 283 ? -27.738 -19.111 57.533 1.00 58.45 280 GLN D O 1
ATOM 8840 N N . LYS D 1 284 ? -26.939 -16.991 57.217 1.00 50.39 281 LYS D N 1
ATOM 8841 C CA . LYS D 1 284 ? -28.049 -16.447 56.418 1.00 50.84 281 LYS D CA 1
ATOM 8842 C C . LYS D 1 284 ? -29.434 -16.694 57.094 1.00 55.34 281 LYS D C 1
ATOM 8843 O O . LYS D 1 284 ? -30.319 -17.335 56.527 1.00 57.05 281 LYS D O 1
ATOM 8849 N N . LEU D 1 285 ? -29.599 -16.173 58.303 1.00 52.00 282 LEU D N 1
ATOM 8850 C CA . LEU D 1 285 ? -30.805 -16.330 59.101 1.00 51.37 282 LEU D CA 1
ATOM 8851 C C . LEU D 1 285 ? -31.942 -15.427 58.563 1.00 55.00 282 LEU D C 1
ATOM 8852 O O . LEU D 1 285 ? -31.681 -14.435 57.870 1.00 54.01 282 LEU D O 1
ATOM 8857 N N . THR D 1 286 ? -33.196 -15.796 58.857 1.00 50.13 283 THR D N 1
ATOM 8858 C CA . THR D 1 286 ? -34.360 -14.996 58.480 1.00 49.33 283 THR D CA 1
ATOM 8859 C C . THR D 1 286 ? -34.432 -13.796 59.433 1.00 47.83 283 THR D C 1
ATOM 8860 O O . THR D 1 286 ? -34.498 -13.966 60.672 1.00 44.22 283 THR D O 1
ATOM 8864 N N . PRO D 1 287 ? -34.398 -12.571 58.880 1.00 43.59 284 PRO D N 1
ATOM 8865 C CA . PRO D 1 287 ? -34.447 -11.385 59.749 1.00 41.36 284 PRO D CA 1
ATOM 8866 C C . PRO D 1 287 ? -35.719 -11.344 60.593 1.00 45.54 284 PRO D C 1
ATOM 8867 O O . PRO D 1 287 ? -36.743 -11.818 60.147 1.00 46.93 284 PRO D O 1
ATOM 8871 N N . ARG D 1 288 ? -35.631 -10.808 61.828 1.00 39.89 285 ARG D N 1
ATOM 8872 C CA . ARG D 1 288 ? -36.752 -10.661 62.763 1.00 40.50 285 ARG D CA 1
ATOM 8873 C C . ARG D 1 288 ? -36.586 -9.346 63.488 1.00 42.94 285 ARG D C 1
ATOM 8874 O O . ARG D 1 288 ? -35.521 -8.739 63.424 1.00 39.99 285 ARG D O 1
ATOM 8882 N N . THR D 1 289 ? -37.635 -8.869 64.112 1.00 42.07 286 THR D N 1
ATOM 8883 C CA . THR D 1 289 ? -37.589 -7.605 64.859 1.00 40.90 286 THR D CA 1
ATOM 8884 C C . THR D 1 289 ? -38.823 -7.475 65.665 1.00 42.98 286 THR D C 1
ATOM 8885 O O . THR D 1 289 ? -39.902 -7.842 65.216 1.00 39.50 286 THR D O 1
ATOM 8889 N N . LEU D 1 290 ? -38.679 -6.862 66.831 1.00 39.66 287 LEU D N 1
ATOM 8890 C CA . LEU D 1 290 ? -39.825 -6.463 67.615 1.00 39.24 287 LEU D CA 1
ATOM 8891 C C . LEU D 1 290 ? -40.374 -5.250 66.924 1.00 42.89 287 LEU D C 1
ATOM 8892 O O . LEU D 1 290 ? -39.643 -4.591 66.176 1.00 43.14 287 LEU D O 1
ATOM 8897 N N . THR D 1 291 ? -41.610 -4.913 67.207 1.00 41.80 288 THR D N 1
ATOM 8898 C CA . THR D 1 291 ? -42.279 -3.726 66.686 1.00 41.87 288 THR D CA 1
ATOM 8899 C C . THR D 1 291 ? -42.781 -2.897 67.869 1.00 42.50 288 THR D C 1
ATOM 8900 O O . THR D 1 291 ? -43.128 -3.449 68.919 1.00 40.63 288 THR D O 1
ATOM 8904 N N . ARG D 1 292 ? -42.873 -1.580 67.683 1.00 39.88 289 ARG D N 1
ATOM 8905 C CA . ARG D 1 292 ? -43.353 -0.657 68.700 1.00 38.93 289 ARG D CA 1
ATOM 8906 C C . ARG D 1 292 ? -44.681 -1.091 69.286 1.00 40.44 289 ARG D C 1
ATOM 8907 O O . ARG D 1 292 ? -45.603 -1.316 68.498 1.00 41.26 289 ARG D O 1
ATOM 8915 N N . PRO D 1 293 ? -44.852 -1.168 70.649 1.00 36.62 290 PRO D N 1
ATOM 8916 C CA . PRO D 1 293 ? -46.184 -1.503 71.185 1.00 36.93 290 PRO D CA 1
ATOM 8917 C C . PRO D 1 293 ? -47.212 -0.427 70.811 1.00 47.22 290 PRO D C 1
ATOM 8918 O O . PRO D 1 293 ? -46.930 0.783 70.835 1.00 46.97 290 PRO D O 1
ATOM 8922 N N . GLU D 1 294 ? -48.384 -0.895 70.360 1.00 47.19 291 GLU D N 1
ATOM 8923 C CA . GLU D 1 294 ? -49.486 -0.045 69.993 1.00 52.18 291 GLU D CA 1
ATOM 8924 C C . GLU D 1 294 ? -50.382 0.100 71.198 1.00 58.83 291 GLU D C 1
ATOM 8925 O O . GLU D 1 294 ? -50.660 -0.890 71.870 1.00 58.62 291 GLU D O 1
ATOM 8931 N N . LEU D 1 295 ? -50.843 1.318 71.460 1.00 57.44 292 LEU D N 1
ATOM 8932 C CA . LEU D 1 295 ? -51.714 1.615 72.575 1.00 58.97 292 LEU D CA 1
ATOM 8933 C C . LEU D 1 295 ? -52.933 2.405 72.121 1.00 67.54 292 LEU D C 1
ATOM 8934 O O . LEU D 1 295 ? -52.780 3.513 71.612 1.00 68.86 292 LEU D O 1
ATOM 8939 N N . THR D 1 296 ? -54.148 1.849 72.324 1.00 48.63 293 THR D N 1
ATOM 8940 C CA . THR D 1 296 ? -55.415 2.510 71.940 1.00 83.93 293 THR D CA 1
ATOM 8941 C C . THR D 1 296 ? -55.942 3.414 73.063 1.00 103.60 293 THR D C 1
ATOM 8942 O O . THR D 1 296 ? -56.086 4.626 72.877 1.00 68.93 293 THR D O 1
#

Sequence (1114 aa):
LTPAAPVSWPDGKTCAVAFTFDVDAESPLLTTDPAFADRGTSHQAYGPLVGVPRLLGILDEFNVPGTFFVPGYTAHRHPEPIRSIARAGHEIAHHGYLHESLVGADEDTERKILTRGIEALEEVAGVHPVGYRAPWENWHTPKLLAEFGFLYDSTLDSDHPYELAVGDGSLVELPVSWALDDWQQYCFVPDFSGTGLIETPAKAIELWRAELNARDIGGAWVLTNHPFLSGRPGRAAALREFIAEVCADDVWVAGSQIAEHVRAQKLTPRTLTRPELTELTPAAPVSWPDGKTCAVAFTFDVDAESPLLTTDPAFADRGTSHQAYGPLVGVPRLLGILDEFNVPGTFFVPGYTAHRHPEPIRSIARAGHEIAHHGYLHESLVGADEDTERKILTRGIEALEEVAGVHPVGYRAPWENWHTPKLLAEFGFLYDSTLDSDHPYELAVGDGSLVELPVSWALDDWQQYCFVPDFSGTGLIETPAKAIELWRAELNARDIGGAWVLTNHPFLSGRPGRAAALREFIAEVCADDVWVAGSQIAEHVRAQKLTPRTLTRPELELTPAAPVSWPDGKTCAVAFTFDVDAESPLLTTDPAFADRGTSHQAYGPLVGVPRLLGILDEFNVPGTFFVPGYTAHRHPEPIRSIARAGHEIAHHGYLHESLVGADEDTERKILTRGIEALEEVAGVHPVGYRAPWENWHTPKLLAEFGFLYDSTLDSDHPYELAVGDGSLVELPVSWALDDWQQYCFVPDFSGTGLIETPAKAIELWRAELNARDIGGAWVLTNHPFLSGRPGRAAALREFIAEVCADDVWVAGSQIAEEHVRAQKLTPRTLTRPELTELTPAAPVSWPDGKTCAVAFTFDVDAESPLLTTDPAFADRGTSHQAYGPLVGVPRLLGILDEFNVPGTFFVPGYTAHRHPEPIRSIARAGHEIAHHGYLHESLVGADEDTERRKILTRGIEALEEVAGVHPVGYRAPWENWHTPKLLAEFGFLYDSTLDSDHPYELAVGDGSLVELPVSWALDDWQQYCFVPDFSGTGLIETPAKAIELWRAELNARDIGGAWVLTNHPFLSGRPGRAAALREFIAEVCADDVWVAGSQQIAEHVRAQKLTPRTLTRPELT

Solvent-accessible surface area: 36608 Å² total

B-factor: mean 39.86, std 11.66, range [17.8, 195.2]

Nearest PDB structures (foldseek):
  3rxz-assembly1_B  TM=9.987E-01  e=5.406E-53  Mycolicibacterium smegmatis MC2 155
  3qbu-assembly1_B  TM=8.831E-01  e=1.579E-22  Helicobacter pylori G27
  3cl6-assembly1_A  TM=8.548E-01  e=1.394E-16  Pseudomonas fluorescens
  6hm9-assembly1_A  TM=7.891E-01  e=4.388E-09  Bacillus anthracis
  5o6y-assembly4_D  TM=7.472E-01  e=3.239E-08  Bacillus cereus ATCC 14579

Foldseek 3Di:
DDADDFDDDPDQALAEEAAEEEQLQCLVVCQVPVCCVVDVLVLSVCLLVQLLVLLLVLCVVLVFAHEYAYALQCCVVRLVSLLVNVVSPHHYAHQWHSNHACVPPDLVVVLVRVVSRQVSCCVRNVDGHLEEPRNLHDPCVVLSSQVVNRLEYERARHLAKAWADNDPGTYIYQYDDPLLECCQAADDDPPRDDPPHHHFLVVSLVSLVVVVVVSVRSHYYYHYYYSSTCSDDRNVVSVSVSSVVQSPPNYHRDHVVVSVSRVVSVHDHDHDDDDDDD/DFDADDFDDDPDQFQEEEAAEAEQLQCLVVCQVPVCCVVDVLVLSVCLLPQLLVLLLVLCVVLVFAHEYAYALCNCVVRLVSLLVCVVSPHHYAHQWHSLHDCVVPDLVSVLVRLVSRQVSCCVRRVDRHLEYERNLHDPCVVLSSQVVNRLEYERARHQAKAWADNDPGTYIYQYDDPLLECCQAADDDPPRDDPPHHHFLVVSLVSLVVVVVVSVRSHYYYHYYYSSTCSPVRNVVSVSVSVVVQSPPNYHRHHVVSSVSRVVSVHDHGHDDDDDD/DFDADAADPDPDLFQAEEAAEAEQLQCLVVCQVPVCCVVDVLVLSVCQLPQLLVLLLVLCVVLVFAYEYAYALCCCVVRLVSLQVCVVSVHHYAHQWHSNHDCVVPDPVNLLVRLVSRQVSCCVRHVDRHLEEERNLHDPCVVLSNVVSNRQAYERARHLAWAFADHDPGTHIYQYDDPLQECCQAADDRPPRDDPPHHHFLVVSLVSLVVVVVVSVRSHYHYHYYYSSTCSPVRNVVSVSVSVVVQSVPNYHRDHVVSSVSNVVSVHDHGHDDDDDDD/DFDADDFDDDPPQFQEEEAAEAEQLQCLVVCQVPVCCVVDVLVLSVCLLPFLLVLLLVLCVVLVFAHEYAYALCNCVVRLVSLLVCVVSPHHYAHAWHSLHDCVVPDLVNVLVRLVSRQVSCCVRNVDGHLEYPYNLHDPLVVLSSQVVNRLEYERARHLAKAWACNDPGTYIYQYADPLQECCQAADDRPPRDDPPHHHQLVVSLVSLVVVVVVSVRRHYYYHYYYSSGCSDPRNVVSVSVSVVVQSVPNYHRDHVVVSVSNVVSVHDHGHDDDDDDD